Protein 2DT6 (pdb70)

CATH classification: 1.10.10.790

Structure (mmCIF, N/CA/C/O backbone):
data_2DT6
#
_entry.id   2DT6
#
_cell.length_a   1.000
_cell.length_b   1.000
_cell.length_c   1.000
_cell.angle_alpha   90.00
_cell.angle_beta   90.00
_cell.angle_gamma   90.00
#
_symmetry.space_group_name_H-M   'P 1'
#
loop_
_atom_site.group_PDB
_atom_site.id
_atom_site.type_symbol
_atom_site.label_atom_id
_atom_site.label_alt_id
_atom_site.label_comp_id
_atom_site.label_asym_id
_atom_site.label_entity_id
_atom_site.label_seq_id
_atom_site.pdbx_PDB_ins_code
_atom_site.Cartn_x
_atom_site.Cartn_y
_atom_site.Cartn_z
_atom_site.occupancy
_atom_site.B_iso_or_equiv
_atom_site.auth_seq_id
_atom_site.auth_comp_id
_atom_site.auth_asym_id
_atom_site.auth_atom_id
_atom_site.pdbx_PDB_model_num
ATOM 1 N N . GLY A 1 1 ? -3.106 13.477 -5.386 1.00 0.00 47 GLY A N 1
ATOM 2 C CA . GLY A 1 1 ? -1.896 13.199 -4.610 1.00 0.00 47 GLY A CA 1
ATOM 3 C C . GLY A 1 1 ? -1.368 11.830 -4.959 1.00 0.00 47 GLY 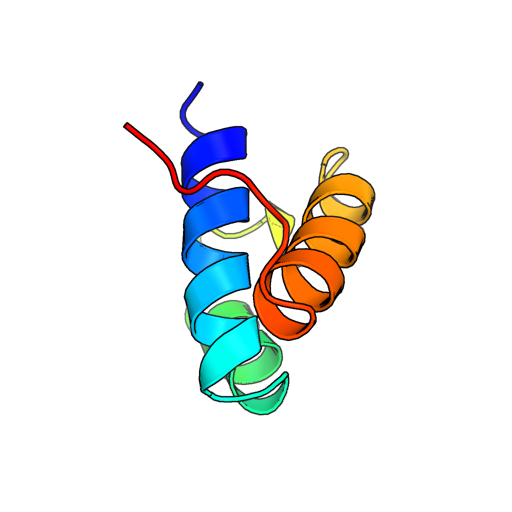A C 1
ATOM 4 O O . GLY A 1 1 ? -2.066 10.827 -4.817 1.00 0.00 47 GLY A O 1
ATOM 8 N N . GLU A 1 2 ? -0.111 11.777 -5.386 1.00 0.00 48 GLU A N 1
ATOM 9 C CA . GLU A 1 2 ? 0.560 10.559 -5.797 1.00 0.00 48 GLU A CA 1
ATOM 10 C C . GLU A 1 2 ? 0.706 9.576 -4.660 1.00 0.00 48 GLU A C 1
ATOM 11 O O . GLU A 1 2 ? 0.306 8.428 -4.804 1.00 0.00 48 GLU A O 1
ATOM 23 N N . VAL A 1 3 ? 1.252 10.026 -3.537 1.00 0.00 49 VAL A N 1
ATOM 24 C CA . VAL A 1 3 ? 1.467 9.192 -2.368 1.00 0.00 49 VAL A CA 1
ATOM 25 C C . VAL A 1 3 ? 0.173 8.491 -1.952 1.00 0.00 49 VAL A C 1
ATOM 26 O O . VAL A 1 3 ? 0.163 7.275 -1.801 1.00 0.00 49 VAL A O 1
ATOM 39 N N . ARG A 1 4 ? -0.942 9.210 -1.811 1.00 0.00 50 ARG A N 1
ATOM 40 C CA . ARG A 1 4 ? -2.190 8.561 -1.425 1.00 0.00 50 ARG A CA 1
ATOM 41 C C . ARG A 1 4 ? -2.659 7.612 -2.511 1.00 0.00 50 ARG A C 1
ATOM 42 O O . ARG A 1 4 ? -3.233 6.584 -2.171 1.00 0.00 50 ARG A O 1
ATOM 63 N N . ASN A 1 5 ? -2.432 7.930 -3.789 1.00 0.00 51 ASN A N 1
ATOM 64 C CA . ASN A 1 5 ? -2.888 7.047 -4.860 1.00 0.00 51 ASN A CA 1
ATOM 65 C C . ASN A 1 5 ? -2.078 5.764 -4.886 1.00 0.00 51 ASN A C 1
ATOM 66 O O . ASN A 1 5 ? -2.669 4.694 -4.990 1.00 0.00 51 ASN A O 1
ATOM 77 N N . ILE A 1 6 ? -0.747 5.835 -4.785 1.00 0.00 52 ILE A N 1
ATOM 78 C CA . ILE A 1 6 ? 0.063 4.628 -4.784 1.00 0.00 52 ILE A CA 1
ATOM 79 C C . ILE A 1 6 ? -0.261 3.814 -3.532 1.00 0.00 52 ILE A C 1
ATOM 80 O O . ILE A 1 6 ? -0.292 2.592 -3.630 1.00 0.00 52 ILE A O 1
ATOM 96 N N . VAL A 1 7 ? -0.515 4.462 -2.387 1.00 0.00 53 VAL A N 1
ATOM 97 C CA . VAL A 1 7 ? -0.850 3.802 -1.136 1.00 0.00 53 VAL A CA 1
ATOM 98 C C . VAL A 1 7 ? -2.140 3.025 -1.358 1.00 0.00 53 VAL A C 1
ATOM 99 O O . VAL A 1 7 ? -2.137 1.811 -1.218 1.00 0.00 53 VAL A O 1
ATOM 112 N N . ASP A 1 8 ? -3.209 3.722 -1.727 1.00 0.00 54 ASP A N 1
ATOM 113 C CA . ASP A 1 8 ? -4.543 3.200 -1.990 1.00 0.00 54 ASP A CA 1
ATOM 114 C C . ASP A 1 8 ? -4.491 2.021 -2.973 1.00 0.00 54 ASP A C 1
ATOM 115 O O . ASP A 1 8 ? -4.984 0.936 -2.669 1.00 0.00 54 ASP A O 1
ATOM 124 N N . LYS A 1 9 ? -3.826 2.186 -4.120 1.00 0.00 55 LYS A N 1
ATOM 125 C CA . LYS A 1 9 ? -3.703 1.156 -5.149 1.00 0.00 55 LYS A CA 1
ATOM 126 C C . LYS A 1 9 ? -2.860 -0.024 -4.690 1.00 0.00 55 LYS A C 1
ATOM 127 O O . LYS A 1 9 ? -3.266 -1.165 -4.923 1.00 0.00 55 LYS A O 1
ATOM 146 N N . THR A 1 10 ? -1.705 0.223 -4.068 1.00 0.00 56 THR A N 1
ATOM 147 C CA . THR A 1 10 ? -0.866 -0.864 -3.577 1.00 0.00 56 THR A CA 1
ATOM 148 C C . THR A 1 10 ? -1.654 -1.635 -2.513 1.00 0.00 56 THR A C 1
ATOM 149 O O . THR A 1 10 ? -1.653 -2.865 -2.517 1.00 0.00 56 THR A O 1
ATOM 160 N N . ALA A 1 11 ? -2.347 -0.917 -1.620 1.00 0.00 57 ALA A N 1
ATOM 161 C CA . ALA A 1 11 ? -3.139 -1.507 -0.560 1.00 0.00 57 ALA A CA 1
ATOM 162 C C . ALA A 1 11 ? -4.200 -2.403 -1.176 1.00 0.00 57 ALA A C 1
ATOM 163 O O . ALA A 1 11 ? -4.347 -3.513 -0.694 1.00 0.00 57 ALA A O 1
ATOM 170 N N . SER A 1 12 ? -4.870 -1.969 -2.246 1.00 0.00 58 SER A N 1
ATOM 171 C CA . SER A 1 12 ? -5.890 -2.736 -2.947 1.00 0.00 58 SER A CA 1
ATOM 172 C C . SER A 1 12 ? -5.315 -4.088 -3.387 1.00 0.00 58 SER A C 1
ATOM 173 O O . SER A 1 12 ? -5.829 -5.139 -3.019 1.00 0.00 58 SER A O 1
ATOM 181 N N . PHE A 1 13 ? -4.193 -4.096 -4.108 1.00 0.00 59 PHE A N 1
ATOM 182 C CA . PHE A 1 13 ? -3.589 -5.337 -4.587 1.00 0.00 59 PHE A CA 1
ATOM 183 C C . PHE A 1 13 ? -3.200 -6.274 -3.457 1.00 0.00 59 PHE A C 1
ATOM 184 O O . PHE A 1 13 ? -3.417 -7.484 -3.549 1.00 0.00 59 PHE A O 1
ATOM 201 N N . VAL A 1 14 ? -2.607 -5.724 -2.402 1.00 0.00 60 VAL A N 1
ATOM 202 C CA . VAL A 1 14 ? -2.187 -6.473 -1.230 1.00 0.00 60 VAL A CA 1
ATOM 203 C C . VAL A 1 14 ? -3.431 -6.918 -0.449 1.00 0.00 60 VAL A C 1
ATOM 204 O O . VAL A 1 14 ? -3.402 -7.925 0.253 1.00 0.00 60 VAL A O 1
ATOM 217 N N . ALA A 1 15 ? -4.544 -6.201 -0.552 1.00 0.00 61 ALA A N 1
ATOM 218 C CA . ALA A 1 15 ? -5.782 -6.539 0.112 1.00 0.00 61 ALA A CA 1
ATOM 219 C C . ALA A 1 15 ? -6.382 -7.743 -0.609 1.00 0.00 61 ALA A C 1
ATOM 220 O O . ALA A 1 15 ? -6.877 -8.653 0.057 1.00 0.00 61 ALA A O 1
ATOM 227 N N . ARG A 1 16 ? -6.305 -7.785 -1.947 1.00 0.00 62 ARG A N 1
ATOM 228 C CA . ARG A 1 16 ? -6.865 -8.908 -2.691 1.00 0.00 62 ARG A CA 1
ATOM 229 C C . ARG A 1 16 ? -5.973 -10.143 -2.594 1.00 0.00 62 ARG A C 1
ATOM 230 O O . ARG A 1 16 ? -6.404 -11.199 -2.134 1.00 0.00 62 ARG A O 1
ATOM 251 N N . ASN A 1 17 ? -4.707 -10.002 -2.986 1.00 0.00 63 ASN A N 1
ATOM 252 C CA . ASN A 1 17 ? -3.734 -11.094 -2.999 1.00 0.00 63 ASN A CA 1
ATOM 253 C C . ASN A 1 17 ? -3.193 -11.473 -1.622 1.00 0.00 63 ASN A C 1
ATOM 254 O O . ASN A 1 17 ? -2.526 -12.498 -1.507 1.00 0.00 63 ASN A O 1
ATOM 265 N N . GLY A 1 18 ? -3.473 -10.697 -0.578 1.00 0.00 64 GLY A N 1
ATOM 266 C CA . GLY A 1 18 ? -3.025 -10.959 0.783 1.00 0.00 64 GLY A CA 1
ATOM 267 C C . GLY A 1 18 ? -1.757 -10.187 1.144 1.00 0.00 64 GLY A C 1
ATOM 268 O O . GLY A 1 18 ? -1.048 -9.674 0.271 1.00 0.00 64 GLY A O 1
ATOM 272 N N . PRO A 1 19 ? -1.413 -10.112 2.443 1.00 0.00 65 PRO A N 1
ATOM 273 C CA . PRO A 1 19 ? -0.233 -9.393 2.913 1.00 0.00 65 PRO A CA 1
ATOM 274 C C . PRO A 1 19 ? 1.076 -10.020 2.443 1.00 0.00 65 PRO A C 1
ATOM 275 O O . PRO A 1 19 ? 2.143 -9.447 2.667 1.00 0.00 65 PRO A O 1
ATOM 286 N N . GLU A 1 20 ? 1.031 -11.195 1.821 1.00 0.00 66 GLU A N 1
ATOM 287 C CA . GLU A 1 20 ? 2.215 -11.852 1.290 1.00 0.00 66 GLU A CA 1
ATOM 288 C C . GLU A 1 20 ? 2.828 -10.935 0.211 1.00 0.00 66 GLU A C 1
ATOM 289 O O . GLU A 1 20 ? 4.041 -10.936 -0.017 1.00 0.00 66 GLU A O 1
ATOM 301 N N . PHE A 1 21 ? 1.983 -10.123 -0.439 1.00 0.00 67 PHE A N 1
ATOM 302 C CA . PHE A 1 21 ? 2.403 -9.185 -1.459 1.00 0.00 67 PHE A CA 1
ATOM 303 C C . PHE A 1 21 ? 3.029 -7.955 -0.861 1.00 0.00 67 PHE A C 1
ATOM 304 O O . PHE A 1 21 ? 3.840 -7.320 -1.523 1.00 0.00 67 PHE A O 1
ATOM 321 N N . GLU A 1 22 ? 2.653 -7.599 0.362 1.00 0.00 68 GLU A N 1
ATOM 322 C CA . GLU A 1 22 ? 3.222 -6.433 0.996 1.00 0.00 68 GLU A CA 1
ATOM 323 C C . GLU A 1 22 ? 4.715 -6.647 1.157 1.00 0.00 68 GLU A C 1
ATOM 324 O O . GLU A 1 22 ? 5.500 -5.740 0.913 1.00 0.00 68 GLU A O 1
ATOM 336 N N . ALA A 1 23 ? 5.082 -7.866 1.552 1.00 0.00 69 ALA A N 1
ATOM 337 C CA . ALA A 1 23 ? 6.450 -8.261 1.767 1.00 0.00 69 ALA A CA 1
ATOM 338 C C . ALA A 1 23 ? 7.195 -8.250 0.442 1.00 0.00 69 ALA A C 1
ATOM 339 O O . ALA A 1 23 ? 8.265 -7.655 0.360 1.00 0.00 69 ALA A O 1
ATOM 346 N N . ARG A 1 24 ? 6.621 -8.880 -0.591 1.00 0.00 70 ARG A N 1
ATOM 347 C CA . ARG A 1 24 ? 7.211 -8.942 -1.920 1.00 0.00 70 ARG A CA 1
ATOM 348 C C . ARG A 1 24 ? 7.491 -7.541 -2.425 1.00 0.00 70 ARG A C 1
ATOM 349 O O . ARG A 1 24 ? 8.638 -7.205 -2.678 1.00 0.00 70 ARG A O 1
ATOM 370 N N . ILE A 1 25 ? 6.447 -6.729 -2.568 1.00 0.00 71 ILE A N 1
ATOM 371 C CA . ILE A 1 25 ? 6.517 -5.362 -3.056 1.00 0.00 71 ILE A CA 1
ATOM 372 C C . ILE A 1 25 ? 7.532 -4.567 -2.225 1.00 0.00 71 ILE A C 1
ATOM 373 O O . ILE A 1 25 ? 8.388 -3.898 -2.805 1.00 0.00 71 ILE A O 1
ATOM 389 N N . ARG A 1 26 ? 7.480 -4.651 -0.890 1.00 0.00 72 ARG A N 1
ATOM 390 C CA . ARG A 1 26 ? 8.406 -3.928 -0.023 1.00 0.00 72 ARG A CA 1
ATOM 391 C C . ARG A 1 26 ? 9.844 -4.326 -0.312 1.00 0.00 72 ARG A C 1
ATOM 392 O O . ARG A 1 26 ? 10.672 -3.440 -0.472 1.00 0.00 72 ARG A O 1
ATOM 413 N N . GLN A 1 27 ? 10.156 -5.617 -0.393 1.00 0.00 73 GLN A N 1
ATOM 414 C CA . GLN A 1 27 ? 11.510 -6.089 -0.654 1.00 0.00 73 GLN A CA 1
ATOM 415 C C . GLN A 1 27 ? 11.928 -5.931 -2.123 1.00 0.00 73 GLN A C 1
ATOM 416 O O . GLN A 1 27 ? 13.124 -5.907 -2.417 1.00 0.00 73 GLN A O 1
ATOM 430 N N . ASN A 1 28 ? 10.977 -5.838 -3.053 1.00 0.00 74 ASN A N 1
ATOM 431 C CA . ASN A 1 28 ? 11.213 -5.677 -4.489 1.00 0.00 74 ASN A CA 1
ATOM 432 C C . ASN A 1 28 ? 11.553 -4.236 -4.829 1.00 0.00 74 ASN A C 1
ATOM 433 O O . ASN A 1 28 ? 12.205 -3.990 -5.838 1.00 0.00 74 ASN A O 1
ATOM 444 N N . GLU A 1 29 ? 11.153 -3.282 -3.997 1.00 0.00 75 GLU A N 1
ATOM 445 C CA . GLU A 1 29 ? 11.377 -1.862 -4.222 1.00 0.00 75 GLU A CA 1
ATOM 446 C C . GLU A 1 29 ? 11.945 -1.193 -2.963 1.00 0.00 75 GLU A C 1
ATOM 447 O O . GLU A 1 29 ? 11.823 0.018 -2.808 1.00 0.00 75 GLU A O 1
ATOM 459 N N . ILE A 1 30 ? 12.586 -1.955 -2.070 1.00 0.00 76 ILE A N 1
ATOM 460 C CA . ILE A 1 30 ? 13.142 -1.457 -0.813 1.00 0.00 76 ILE A CA 1
ATOM 461 C C . ILE A 1 30 ? 14.029 -0.220 -0.982 1.00 0.00 76 ILE A C 1
ATOM 462 O O . ILE A 1 30 ? 13.947 0.706 -0.175 1.00 0.00 76 ILE A O 1
ATOM 478 N N . ASN A 1 31 ? 14.860 -0.167 -2.026 1.00 0.00 77 ASN A N 1
ATOM 479 C CA . ASN A 1 31 ? 15.742 0.976 -2.257 1.00 0.00 77 ASN A CA 1
ATOM 480 C C . ASN A 1 31 ? 15.028 2.127 -2.955 1.00 0.00 77 ASN A C 1
ATOM 481 O O . ASN A 1 31 ? 15.524 3.253 -2.923 1.00 0.00 77 ASN A O 1
ATOM 492 N N . ASN A 1 32 ? 13.942 1.825 -3.668 1.00 0.00 78 ASN A N 1
ATOM 493 C CA . ASN A 1 32 ? 13.146 2.776 -4.424 1.00 0.00 78 ASN A CA 1
ATOM 494 C C . ASN A 1 32 ? 12.244 3.580 -3.483 1.00 0.00 78 ASN A C 1
ATOM 495 O O . ASN A 1 32 ? 11.416 3.013 -2.759 1.00 0.00 78 ASN A O 1
ATOM 506 N N . PRO A 1 33 ? 12.343 4.909 -3.507 1.00 0.00 79 PRO A N 1
ATOM 507 C CA . PRO A 1 33 ? 11.545 5.767 -2.661 1.00 0.00 79 PRO A CA 1
ATOM 508 C C . PRO A 1 33 ? 10.072 5.718 -3.059 1.00 0.00 79 PRO A C 1
ATOM 509 O O . PRO A 1 33 ? 9.235 6.056 -2.232 1.00 0.00 79 PRO A O 1
ATOM 520 N N . LYS A 1 34 ? 9.707 5.261 -4.264 1.00 0.00 80 LYS A N 1
ATOM 521 C CA . LYS A 1 34 ? 8.298 5.167 -4.652 1.00 0.00 80 LYS A CA 1
ATOM 522 C C . LYS A 1 34 ? 7.533 4.215 -3.737 1.00 0.00 80 LYS A C 1
ATOM 523 O O . LYS A 1 34 ? 6.317 4.334 -3.667 1.00 0.00 80 LYS A O 1
ATOM 542 N N . PHE A 1 35 ? 8.218 3.306 -3.038 1.00 0.00 81 PHE A N 1
ATOM 543 C CA . PHE A 1 35 ? 7.623 2.323 -2.144 1.00 0.00 81 PHE A CA 1
ATOM 544 C C . PHE A 1 35 ? 8.083 2.480 -0.699 1.00 0.00 81 PHE A C 1
ATOM 545 O O . PHE A 1 35 ? 7.832 1.600 0.128 1.00 0.00 81 PHE A O 1
ATOM 562 N N . ASN A 1 36 ? 8.759 3.585 -0.371 1.00 0.00 82 ASN A N 1
ATOM 563 C CA . ASN A 1 36 ? 9.227 3.837 0.990 1.00 0.00 82 ASN A CA 1
ATOM 564 C C . ASN A 1 36 ? 8.069 3.787 1.986 1.00 0.00 82 ASN A C 1
ATOM 565 O O . ASN A 1 36 ? 8.264 3.323 3.108 1.00 0.00 82 ASN A O 1
ATOM 576 N N . PHE A 1 37 ? 6.864 4.139 1.530 1.00 0.00 83 PHE A N 1
ATOM 577 C CA . PHE A 1 37 ? 5.621 4.164 2.275 1.00 0.00 83 PHE A CA 1
ATOM 578 C C . PHE A 1 37 ? 5.339 2.814 2.948 1.00 0.00 83 PHE A C 1
ATOM 579 O O . PHE A 1 37 ? 4.783 2.767 4.048 1.00 0.00 83 PHE A O 1
ATOM 596 N N . LEU A 1 38 ? 5.735 1.688 2.332 1.00 0.00 84 LEU A N 1
ATOM 597 C CA . LEU A 1 38 ? 5.516 0.349 2.881 1.00 0.00 84 LEU A CA 1
ATOM 598 C C . LEU A 1 38 ? 6.286 0.099 4.173 1.00 0.00 84 LEU A C 1
ATOM 599 O O . LEU A 1 38 ? 5.949 -0.832 4.907 1.00 0.00 84 LEU A O 1
ATOM 615 N N . ASN A 1 39 ? 7.337 0.867 4.440 1.00 0.00 85 ASN A N 1
ATOM 616 C CA . ASN A 1 39 ? 8.144 0.747 5.650 1.00 0.00 85 ASN A CA 1
ATOM 617 C C . ASN A 1 39 ? 7.574 1.707 6.696 1.00 0.00 85 ASN A C 1
ATOM 618 O O . ASN A 1 39 ? 7.024 2.744 6.333 1.00 0.00 85 ASN A O 1
ATOM 629 N N . PRO A 1 40 ? 7.726 1.419 7.998 1.00 0.00 86 PRO A N 1
ATOM 630 C CA . PRO A 1 40 ? 7.213 2.269 9.076 1.00 0.00 86 PRO A CA 1
ATOM 631 C C . PRO A 1 40 ? 7.919 3.626 9.160 1.00 0.00 86 PRO A C 1
ATOM 632 O O . PRO A 1 40 ? 7.489 4.512 9.895 1.00 0.00 86 PRO A O 1
ATOM 643 N N . ASN A 1 41 ? 9.006 3.782 8.411 1.00 0.00 87 ASN A N 1
ATOM 644 C CA . ASN A 1 41 ? 9.827 4.977 8.348 1.00 0.00 87 ASN A CA 1
ATOM 645 C C . ASN A 1 41 ? 9.097 6.139 7.664 1.00 0.00 87 ASN A C 1
ATOM 646 O O . ASN A 1 41 ? 9.540 7.284 7.788 1.00 0.00 87 ASN A O 1
ATOM 657 N N . ASP A 1 42 ? 8.021 5.871 6.919 1.00 0.00 88 ASP A N 1
ATOM 658 C CA . ASP A 1 42 ? 7.260 6.898 6.210 1.00 0.00 88 ASP A CA 1
ATOM 659 C C . ASP A 1 42 ? 6.061 7.368 7.041 1.00 0.00 88 ASP A C 1
ATOM 660 O O . ASP A 1 42 ? 5.483 6.589 7.798 1.00 0.00 88 ASP A O 1
ATOM 669 N N . PRO A 1 43 ? 5.631 8.629 6.870 1.00 0.00 89 PRO A N 1
ATOM 670 C CA . PRO A 1 43 ? 4.530 9.224 7.614 1.00 0.00 89 PRO A CA 1
ATOM 671 C C . PRO A 1 43 ? 3.162 8.652 7.259 1.00 0.00 89 PRO A C 1
ATOM 672 O O . PRO A 1 43 ? 2.275 8.584 8.117 1.00 0.00 89 PRO A O 1
ATOM 683 N N . TYR A 1 44 ? 2.956 8.257 6.003 1.00 0.00 90 TYR A N 1
ATOM 684 C CA . TYR A 1 44 ? 1.688 7.699 5.551 1.00 0.00 90 TYR A CA 1
ATOM 685 C C . TYR A 1 44 ? 1.618 6.199 5.789 1.00 0.00 90 TYR A C 1
ATOM 686 O O . TYR A 1 44 ? 0.620 5.577 5.422 1.00 0.00 90 TYR A O 1
ATOM 704 N N . HIS A 1 45 ? 2.645 5.596 6.388 1.00 0.00 91 HIS A N 1
ATOM 705 C CA . HIS A 1 45 ? 2.643 4.168 6.660 1.00 0.00 91 HIS A CA 1
ATOM 706 C C . HIS A 1 45 ? 1.345 3.779 7.376 1.00 0.00 91 HIS A C 1
ATOM 707 O O . HIS A 1 45 ? 0.647 2.869 6.933 1.00 0.00 91 HIS A O 1
ATOM 721 N N . ALA A 1 46 ? 0.964 4.527 8.415 1.00 0.00 92 ALA A N 1
ATOM 722 C CA . ALA A 1 46 ? -0.259 4.269 9.163 1.00 0.00 92 ALA A CA 1
ATOM 723 C C . ALA A 1 46 ? -1.518 4.376 8.289 1.00 0.00 92 ALA A C 1
ATOM 724 O O . ALA A 1 46 ? -2.491 3.665 8.526 1.00 0.00 92 ALA A O 1
ATOM 731 N N . TYR A 1 47 ? -1.541 5.279 7.306 1.00 0.00 93 TYR A N 1
ATOM 732 C CA . TYR A 1 47 ? -2.684 5.458 6.416 1.00 0.00 93 TYR A CA 1
ATOM 733 C C . TYR A 1 47 ? -2.905 4.201 5.574 1.00 0.00 93 TYR A C 1
ATOM 734 O O . TYR A 1 47 ? -4.033 3.710 5.468 1.00 0.00 93 TYR A O 1
ATOM 752 N N . TYR A 1 48 ? -1.826 3.675 4.998 1.00 0.00 94 TYR A N 1
ATOM 753 C CA . TYR A 1 48 ? -1.863 2.485 4.158 1.00 0.00 94 TYR A CA 1
ATOM 754 C C . TYR A 1 48 ? -2.398 1.280 4.927 1.00 0.00 94 TYR A C 1
ATOM 755 O O . TYR A 1 48 ? -3.176 0.501 4.378 1.00 0.00 94 TYR A O 1
ATOM 773 N N . ARG A 1 49 ? -2.004 1.137 6.199 1.00 0.00 95 ARG A N 1
ATOM 774 C CA . ARG A 1 49 ? -2.427 0.017 7.049 1.00 0.00 95 ARG A CA 1
ATOM 775 C C . ARG A 1 49 ? -3.943 -0.104 7.031 1.00 0.00 95 ARG A C 1
ATOM 776 O O . ARG A 1 49 ? -4.478 -1.206 6.901 1.00 0.00 95 ARG A O 1
ATOM 797 N N . HIS A 1 50 ? -4.627 1.027 7.176 1.00 0.00 96 HIS A N 1
ATOM 798 C CA . HIS A 1 50 ? -6.074 1.097 7.158 1.00 0.00 96 HIS A CA 1
ATOM 799 C C . HIS A 1 50 ? -6.584 0.700 5.774 1.00 0.00 96 HIS A C 1
ATOM 800 O O . HIS A 1 50 ? -7.456 -0.155 5.686 1.00 0.00 96 HIS A O 1
ATOM 814 N N . LYS A 1 51 ? -6.036 1.283 4.696 1.00 0.00 97 LYS A N 1
ATOM 815 C CA . LYS A 1 51 ? -6.476 0.990 3.331 1.00 0.00 97 LYS A CA 1
ATOM 816 C C . LYS A 1 51 ? -6.543 -0.502 3.052 1.00 0.00 97 LYS A C 1
ATOM 817 O O . LYS A 1 51 ? -7.542 -0.939 2.499 1.00 0.00 97 LYS A O 1
ATOM 836 N N . VAL A 1 52 ? -5.530 -1.275 3.437 1.00 0.00 98 VAL A N 1
ATOM 837 C CA . VAL A 1 52 ? -5.509 -2.718 3.207 1.00 0.00 98 VAL A CA 1
ATOM 838 C C . VAL A 1 52 ? -6.785 -3.359 3.769 1.00 0.00 98 VAL A C 1
ATOM 839 O O . VAL A 1 52 ? -7.537 -3.996 3.034 1.00 0.00 98 VAL A O 1
ATOM 852 N N . SER A 1 53 ? -7.021 -3.184 5.069 1.00 0.00 99 SER A N 1
ATOM 853 C CA . SER A 1 53 ? -8.182 -3.715 5.763 1.00 0.00 99 SER A CA 1
ATOM 854 C C . SER A 1 53 ? -9.486 -3.219 5.134 1.00 0.00 99 SER A C 1
ATOM 855 O O . SER A 1 53 ? -10.432 -3.984 4.976 1.00 0.00 99 SER A O 1
ATOM 863 N N . GLU A 1 54 ? -9.538 -1.960 4.725 1.00 0.00 100 GLU A N 1
ATOM 864 C CA . GLU A 1 54 ? -10.702 -1.342 4.121 1.00 0.00 100 GLU A CA 1
ATOM 865 C C . GLU A 1 54 ? -11.040 -1.958 2.770 1.00 0.00 100 GLU A C 1
ATOM 866 O O . GLU A 1 54 ? -12.211 -2.255 2.523 1.00 0.00 100 GLU A O 1
ATOM 878 N N . PHE A 1 55 ? -10.045 -2.141 1.892 1.00 0.00 101 PHE A N 1
ATOM 879 C CA . PHE A 1 55 ? -10.294 -2.754 0.600 1.00 0.00 101 PHE A CA 1
ATOM 880 C C . PHE A 1 55 ? -10.749 -4.199 0.803 1.00 0.00 101 PHE A C 1
ATOM 881 O O . PHE A 1 55 ? -11.587 -4.687 0.053 1.00 0.00 101 PHE A O 1
ATOM 898 N N . LYS A 1 56 ? -10.211 -4.885 1.818 1.00 0.00 102 LYS A N 1
ATOM 899 C CA . LYS A 1 56 ? -10.585 -6.270 2.117 1.00 0.00 102 LYS A CA 1
ATOM 900 C C . LYS A 1 56 ? -12.051 -6.326 2.529 1.00 0.00 102 LYS A C 1
ATOM 901 O O . LYS A 1 56 ? -12.785 -7.225 2.104 1.00 0.00 102 LYS A O 1
ATOM 920 N N . GLU A 1 57 ? -12.489 -5.362 3.342 1.00 0.00 103 GLU A N 1
ATOM 921 C CA . GLU A 1 57 ? -13.873 -5.273 3.793 1.00 0.00 103 GLU A CA 1
ATOM 922 C C . GLU A 1 57 ? -14.777 -4.899 2.617 1.00 0.00 103 GLU A C 1
ATOM 923 O O . GLU A 1 57 ? -15.985 -5.126 2.680 1.00 0.00 103 GLU A O 1
ATOM 935 N N . GLY A 1 58 ? -14.203 -4.335 1.553 1.00 0.00 104 GLY A N 1
ATOM 936 C CA . GLY A 1 58 ? -14.884 -3.916 0.342 1.00 0.00 104 GLY A CA 1
ATOM 937 C C . GLY A 1 58 ? -15.779 -2.710 0.599 1.00 0.00 104 GLY A C 1
ATOM 938 O O . GLY A 1 58 ? -16.917 -2.698 0.129 1.00 0.00 104 GLY A O 1
ATOM 942 N N . LYS A 1 59 ? -15.285 -1.717 1.351 1.00 0.00 105 LYS A N 1
ATOM 943 C CA . LYS A 1 59 ? -16.051 -0.510 1.686 1.00 0.00 105 LYS A CA 1
ATOM 944 C C . LYS A 1 59 ? -15.412 0.789 1.202 1.00 0.00 105 LYS A C 1
ATOM 945 O O . LYS A 1 59 ? -16.123 1.784 1.016 1.00 0.00 105 LYS A O 1
ATOM 964 N N . ALA A 1 60 ? -14.084 0.818 1.061 1.00 0.00 106 ALA A N 1
ATOM 965 C CA . ALA A 1 60 ? -13.378 2.011 0.630 1.00 0.00 106 ALA A CA 1
ATOM 966 C C . ALA A 1 60 ? -13.785 2.454 -0.773 1.00 0.00 106 ALA A C 1
ATOM 967 O O . ALA A 1 60 ? -14.425 1.732 -1.537 1.00 0.00 106 ALA A O 1
ATOM 974 N N . GLN A 1 61 ? -13.425 3.695 -1.081 1.00 0.00 107 GLN A N 1
ATOM 975 C CA . GLN A 1 61 ? -13.684 4.336 -2.353 1.00 0.00 107 GLN A CA 1
ATOM 976 C C . GLN A 1 61 ? -12.464 4.114 -3.240 1.00 0.00 107 GLN A C 1
ATOM 977 O O . GLN A 1 61 ? -11.358 4.556 -2.907 1.00 0.00 107 GLN A O 1
ATOM 991 N N . GLU A 1 62 ? -12.640 3.398 -4.347 1.00 0.00 108 GLU A N 1
ATOM 992 C CA . GLU A 1 62 ? -11.557 3.155 -5.288 1.00 0.00 108 GLU A CA 1
ATOM 993 C C . GLU A 1 62 ? -11.072 4.516 -5.833 1.00 0.00 108 GLU A C 1
ATOM 994 O O . GLU A 1 62 ? -11.791 5.519 -5.717 1.00 0.00 108 GLU A O 1
ATOM 1006 N N . PRO A 1 63 ? -9.864 4.597 -6.405 1.00 0.00 109 PRO A N 1
ATOM 1007 C CA . PRO A 1 63 ? -9.312 5.845 -6.919 1.00 0.00 109 PRO A CA 1
ATOM 1008 C C . PRO A 1 63 ? -9.965 6.297 -8.224 1.00 0.00 109 PRO A C 1
ATOM 1009 O O . PRO A 1 63 ? -10.854 5.637 -8.769 1.00 0.00 109 PRO A O 1
ATOM 1020 N N . SER A 1 64 ? -9.549 7.473 -8.681 1.00 0.00 110 SER A N 1
ATOM 1021 C CA . SER A 1 64 ? -9.995 8.118 -9.900 1.00 0.00 110 SER A CA 1
ATOM 1022 C C . SER A 1 64 ? -8.817 8.978 -10.322 1.00 0.00 110 SER A C 1
ATOM 1023 O O . SER A 1 64 ? -7.735 8.398 -10.565 1.00 0.00 110 SER A O 1
ATOM 1031 N N . GLY A 1 1 ? -2.462 14.859 -5.162 1.00 0.00 47 GLY A N 2
ATOM 1032 C CA . GLY A 1 1 ? -1.024 14.597 -5.016 1.00 0.00 47 GLY A CA 2
ATOM 1033 C C . GLY A 1 1 ? -0.653 13.282 -5.669 1.00 0.00 47 GLY A C 2
ATOM 1034 O O . GLY A 1 1 ? -1.135 12.994 -6.761 1.00 0.00 47 GLY A O 2
ATOM 1038 N N . GLU A 1 2 ? 0.196 12.476 -5.022 1.00 0.00 48 GLU A N 2
ATOM 1039 C CA . GLU A 1 2 ? 0.635 11.186 -5.561 1.00 0.00 48 GLU A CA 2
ATOM 1040 C C . GLU A 1 2 ? 0.814 10.140 -4.482 1.00 0.00 48 GLU A C 2
ATOM 1041 O O . GLU A 1 2 ? 0.250 9.065 -4.596 1.00 0.00 48 GLU A O 2
ATOM 1053 N N . VAL A 1 3 ? 1.562 10.450 -3.427 1.00 0.00 49 VAL A N 2
ATOM 1054 C CA . VAL A 1 3 ? 1.814 9.510 -2.339 1.00 0.00 49 VAL A CA 2
ATOM 1055 C C . VAL A 1 3 ? 0.514 8.841 -1.874 1.00 0.00 49 VAL A C 2
ATOM 1056 O O . VAL A 1 3 ? 0.456 7.620 -1.821 1.00 0.00 49 VAL A O 2
ATOM 1069 N N . ARG A 1 4 ? -0.563 9.590 -1.603 1.00 0.00 50 ARG A N 2
ATOM 1070 C CA . ARG A 1 4 ? -1.818 8.947 -1.184 1.00 0.00 50 ARG A CA 2
ATOM 1071 C C . ARG A 1 4 ? -2.380 8.047 -2.285 1.00 0.00 50 ARG A C 2
ATOM 1072 O O . ARG A 1 4 ? -2.968 7.019 -1.966 1.00 0.00 50 ARG A O 2
ATOM 1093 N N . ASN A 1 5 ? -2.232 8.456 -3.545 1.00 0.00 51 ASN A N 2
ATOM 1094 C CA . ASN A 1 5 ? -2.719 7.749 -4.716 1.00 0.00 51 ASN A CA 2
ATOM 1095 C C . ASN A 1 5 ? -2.068 6.383 -4.821 1.00 0.00 51 ASN A C 2
ATOM 1096 O O . ASN A 1 5 ? -2.781 5.380 -4.842 1.00 0.00 51 ASN A O 2
ATOM 1107 N N . ILE A 1 6 ? -0.732 6.337 -4.874 1.00 0.00 52 ILE A N 2
ATOM 1108 C CA . ILE A 1 6 ? 0.014 5.089 -4.979 1.00 0.00 52 ILE A CA 2
ATOM 1109 C C . ILE A 1 6 ? -0.242 4.209 -3.760 1.00 0.00 52 ILE A C 2
ATOM 1110 O O . ILE A 1 6 ? -0.326 2.993 -3.907 1.00 0.00 52 ILE A O 2
ATOM 1126 N N . VAL A 1 7 ? -0.372 4.818 -2.578 1.00 0.00 53 VAL A N 2
ATOM 1127 C CA . VAL A 1 7 ? -0.619 4.149 -1.319 1.00 0.00 53 VAL A CA 2
ATOM 1128 C C . VAL A 1 7 ? -1.932 3.390 -1.471 1.00 0.00 53 VAL A C 2
ATOM 1129 O O . VAL A 1 7 ? -1.941 2.159 -1.417 1.00 0.00 53 VAL A O 2
ATOM 1142 N N . ASP A 1 8 ? -3.032 4.109 -1.686 1.00 0.00 54 ASP A N 2
ATOM 1143 C CA . ASP A 1 8 ? -4.385 3.580 -1.847 1.00 0.00 54 ASP A CA 2
ATOM 1144 C C . ASP A 1 8 ? -4.431 2.473 -2.901 1.00 0.00 54 ASP A C 2
ATOM 1145 O O . ASP A 1 8 ? -4.901 1.367 -2.629 1.00 0.00 54 ASP A O 2
ATOM 1154 N N . LYS A 1 9 ? -3.864 2.732 -4.079 1.00 0.00 55 LYS A N 2
ATOM 1155 C CA . LYS A 1 9 ? -3.840 1.784 -5.180 1.00 0.00 55 LYS A CA 2
ATOM 1156 C C . LYS A 1 9 ? -3.055 0.538 -4.816 1.00 0.00 55 LYS A C 2
ATOM 1157 O O . LYS A 1 9 ? -3.539 -0.567 -5.072 1.00 0.00 55 LYS A O 2
ATOM 1176 N N . THR A 1 10 ? -1.867 0.684 -4.234 1.00 0.00 56 THR A N 2
ATOM 1177 C CA . THR A 1 10 ? -1.084 -0.474 -3.837 1.00 0.00 56 THR A CA 2
ATOM 1178 C C . THR A 1 10 ? -1.836 -1.277 -2.771 1.00 0.00 56 THR A C 2
ATOM 1179 O O . THR A 1 10 ? -1.811 -2.509 -2.832 1.00 0.00 56 THR A O 2
ATOM 1190 N N . ALA A 1 11 ? -2.516 -0.612 -1.822 1.00 0.00 57 ALA A N 2
ATOM 1191 C CA . ALA A 1 11 ? -3.254 -1.322 -0.783 1.00 0.00 57 ALA A CA 2
ATOM 1192 C C . ALA A 1 11 ? -4.296 -2.202 -1.467 1.00 0.00 57 ALA A C 2
ATOM 1193 O O . ALA A 1 11 ? -4.292 -3.389 -1.195 1.00 0.00 57 ALA A O 2
ATOM 1200 N N . SER A 1 12 ? -5.109 -1.691 -2.394 1.00 0.00 58 SER A N 2
ATOM 1201 C CA . SER A 1 12 ? -6.129 -2.476 -3.097 1.00 0.00 58 SER A CA 2
ATOM 1202 C C . SER A 1 12 ? -5.626 -3.882 -3.484 1.00 0.00 58 SER A C 2
ATOM 1203 O O . SER A 1 12 ? -6.207 -4.895 -3.102 1.00 0.00 58 SER A O 2
ATOM 1211 N N . PHE A 1 13 ? -4.491 -3.973 -4.177 1.00 0.00 59 PHE A N 2
ATOM 1212 C CA . PHE A 1 13 ? -3.933 -5.253 -4.602 1.00 0.00 59 PHE A CA 2
ATOM 1213 C C . PHE A 1 13 ? -3.474 -6.124 -3.431 1.00 0.00 59 PHE A C 2
ATOM 1214 O O . PHE A 1 13 ? -3.720 -7.333 -3.430 1.00 0.00 59 PHE A O 2
ATOM 1231 N N . VAL A 1 14 ? -2.758 -5.534 -2.472 1.00 0.00 60 VAL A N 2
ATOM 1232 C CA . VAL A 1 14 ? -2.258 -6.224 -1.284 1.00 0.00 60 VAL A CA 2
ATOM 1233 C C . VAL A 1 14 ? -3.431 -6.738 -0.437 1.00 0.00 60 VAL A C 2
ATOM 1234 O O . VAL A 1 14 ? -3.338 -7.792 0.182 1.00 0.00 60 VAL A O 2
ATOM 1247 N N . ALA A 1 15 ? -4.552 -6.030 -0.452 1.00 0.00 61 ALA A N 2
ATOM 1248 C CA . ALA A 1 15 ? -5.751 -6.362 0.271 1.00 0.00 61 ALA A CA 2
ATOM 1249 C C . ALA A 1 15 ? -6.390 -7.558 -0.423 1.00 0.00 61 ALA A C 2
ATOM 1250 O O . ALA A 1 15 ? -6.762 -8.519 0.247 1.00 0.00 61 ALA A O 2
ATOM 1257 N N . ARG A 1 16 ? -6.484 -7.519 -1.759 1.00 0.00 62 ARG A N 2
ATOM 1258 C CA . ARG A 1 16 ? -7.099 -8.616 -2.490 1.00 0.00 62 ARG A CA 2
ATOM 1259 C C . ARG A 1 16 ? -6.325 -9.919 -2.366 1.00 0.00 62 ARG A C 2
ATOM 1260 O O . ARG A 1 16 ? -6.884 -10.928 -1.944 1.00 0.00 62 ARG A O 2
ATOM 1281 N N . ASN A 1 17 ? -5.048 -9.895 -2.739 1.00 0.00 63 ASN A N 2
ATOM 1282 C CA . ASN A 1 17 ? -4.189 -11.078 -2.723 1.00 0.00 63 ASN A CA 2
ATOM 1283 C C . ASN A 1 17 ? -3.839 -11.539 -1.309 1.00 0.00 63 ASN A C 2
ATOM 1284 O O . ASN A 1 17 ? -3.890 -12.735 -1.025 1.00 0.00 63 ASN A O 2
ATOM 1295 N N . GLY A 1 18 ? -3.484 -10.608 -0.423 1.00 0.00 64 GLY A N 2
ATOM 1296 C CA . GLY A 1 18 ? -3.112 -10.875 0.957 1.00 0.00 64 GLY A CA 2
ATOM 1297 C C . GLY A 1 18 ? -1.806 -10.159 1.327 1.00 0.00 64 GLY A C 2
ATOM 1298 O O . GLY A 1 18 ? -1.067 -9.693 0.450 1.00 0.00 64 GLY A O 2
ATOM 1302 N N . PRO A 1 19 ? -1.460 -10.115 2.628 1.00 0.00 65 PRO A N 2
ATOM 1303 C CA . PRO A 1 19 ? -0.259 -9.454 3.135 1.00 0.00 65 PRO A CA 2
ATOM 1304 C C . PRO A 1 19 ? 1.045 -10.072 2.634 1.00 0.00 65 PRO A C 2
ATOM 1305 O O . PRO A 1 19 ? 2.107 -9.476 2.832 1.00 0.00 65 PRO A O 2
ATOM 1316 N N . GLU A 1 20 ? 0.996 -11.241 1.988 1.00 0.00 66 GLU A N 2
ATOM 1317 C CA . GLU A 1 20 ? 2.185 -11.885 1.451 1.00 0.00 66 GLU A CA 2
ATOM 1318 C C . GLU A 1 20 ? 2.863 -10.964 0.425 1.00 0.00 66 GLU A C 2
ATOM 1319 O O . GLU A 1 20 ? 4.093 -10.958 0.318 1.00 0.00 66 GLU A O 2
ATOM 1331 N N . PHE A 1 21 ? 2.063 -10.180 -0.310 1.00 0.00 67 PHE A N 2
ATOM 1332 C CA . PHE A 1 21 ? 2.540 -9.242 -1.316 1.00 0.00 67 PHE A CA 2
ATOM 1333 C C . PHE A 1 21 ? 3.171 -8.021 -0.688 1.00 0.00 67 PHE A C 2
ATOM 1334 O O . PHE A 1 21 ? 4.082 -7.445 -1.273 1.00 0.00 67 PHE A O 2
ATOM 1351 N N . GLU A 1 22 ? 2.677 -7.612 0.476 1.00 0.00 68 GLU A N 2
ATOM 1352 C CA . GLU A 1 22 ? 3.183 -6.448 1.169 1.00 0.00 68 GLU A CA 2
ATOM 1353 C C . GLU A 1 22 ? 4.674 -6.611 1.435 1.00 0.00 68 GLU A C 2
ATOM 1354 O O . GLU A 1 22 ? 5.440 -5.677 1.230 1.00 0.00 68 GLU A O 2
ATOM 1366 N N . ALA A 1 23 ? 5.079 -7.809 1.859 1.00 0.00 69 ALA A N 2
ATOM 1367 C CA . ALA A 1 23 ? 6.461 -8.120 2.166 1.00 0.00 69 ALA A CA 2
ATOM 1368 C C . ALA A 1 23 ? 7.308 -8.256 0.900 1.00 0.00 69 ALA A C 2
ATOM 1369 O O . ALA A 1 23 ? 8.441 -7.774 0.876 1.00 0.00 69 ALA A O 2
ATOM 1376 N N . ARG A 1 24 ? 6.780 -8.927 -0.133 1.00 0.00 70 ARG A N 2
ATOM 1377 C CA . ARG A 1 24 ? 7.474 -9.130 -1.402 1.00 0.00 70 ARG A CA 2
ATOM 1378 C C . ARG A 1 24 ? 7.779 -7.789 -2.041 1.00 0.00 70 ARG A C 2
ATOM 1379 O O . ARG A 1 24 ? 8.942 -7.478 -2.281 1.00 0.00 70 ARG A O 2
ATOM 1400 N N . ILE A 1 25 ? 6.734 -7.008 -2.317 1.00 0.00 71 ILE A N 2
ATOM 1401 C CA . ILE A 1 25 ? 6.844 -5.700 -2.946 1.00 0.00 71 ILE A CA 2
ATOM 1402 C C . ILE A 1 25 ? 7.801 -4.832 -2.125 1.00 0.00 71 ILE A C 2
ATOM 1403 O O . ILE A 1 25 ? 8.692 -4.207 -2.705 1.00 0.00 71 ILE A O 2
ATOM 1419 N N . ARG A 1 26 ? 7.660 -4.819 -0.793 1.00 0.00 72 ARG A N 2
ATOM 1420 C CA . ARG A 1 26 ? 8.525 -4.021 0.066 1.00 0.00 72 ARG A CA 2
ATOM 1421 C C . ARG A 1 26 ? 9.990 -4.376 -0.141 1.00 0.00 72 ARG A C 2
ATOM 1422 O O . ARG A 1 26 ? 10.799 -3.462 -0.227 1.00 0.00 72 ARG A O 2
ATOM 1443 N N . GLN A 1 27 ? 10.338 -5.663 -0.213 1.00 0.00 73 GLN A N 2
ATOM 1444 C CA . GLN A 1 27 ? 11.718 -6.085 -0.415 1.00 0.00 73 GLN A CA 2
ATOM 1445 C C . GLN A 1 27 ? 12.199 -5.722 -1.820 1.00 0.00 73 GLN A C 2
ATOM 1446 O O . GLN A 1 27 ? 13.295 -5.187 -1.987 1.00 0.00 73 GLN A O 2
ATOM 1460 N N . ASN A 1 28 ? 11.375 -6.005 -2.829 1.00 0.00 74 ASN A N 2
ATOM 1461 C CA . ASN A 1 28 ? 11.677 -5.758 -4.236 1.00 0.00 74 ASN A CA 2
ATOM 1462 C C . ASN A 1 28 ? 12.002 -4.298 -4.504 1.00 0.00 74 ASN A C 2
ATOM 1463 O O . ASN A 1 28 ? 12.880 -4.008 -5.321 1.00 0.00 74 ASN A O 2
ATOM 1474 N N . GLU A 1 29 ? 11.366 -3.374 -3.787 1.00 0.00 75 GLU A N 2
ATOM 1475 C CA . GLU A 1 29 ? 11.554 -1.939 -3.950 1.00 0.00 75 GLU A CA 2
ATOM 1476 C C . GLU A 1 29 ? 12.009 -1.263 -2.650 1.00 0.00 75 GLU A C 2
ATOM 1477 O O . GLU A 1 29 ? 11.688 -0.104 -2.389 1.00 0.00 75 GLU A O 2
ATOM 1489 N N . ILE A 1 30 ? 12.803 -1.961 -1.829 1.00 0.00 76 ILE A N 2
ATOM 1490 C CA . ILE A 1 30 ? 13.328 -1.418 -0.570 1.00 0.00 76 ILE A CA 2
ATOM 1491 C C . ILE A 1 30 ? 14.336 -0.277 -0.835 1.00 0.00 76 ILE A C 2
ATOM 1492 O O . ILE A 1 30 ? 14.773 0.428 0.079 1.00 0.00 76 ILE A O 2
ATOM 1508 N N . ASN A 1 31 ? 14.730 -0.093 -2.095 1.00 0.00 77 ASN A N 2
ATOM 1509 C CA . ASN A 1 31 ? 15.669 0.905 -2.592 1.00 0.00 77 ASN A CA 2
ATOM 1510 C C . ASN A 1 31 ? 14.937 1.893 -3.501 1.00 0.00 77 ASN A C 2
ATOM 1511 O O . ASN A 1 31 ? 15.497 2.335 -4.503 1.00 0.00 77 ASN A O 2
ATOM 1522 N N . ASN A 1 32 ? 13.667 2.202 -3.215 1.00 0.00 78 ASN A N 2
ATOM 1523 C CA . ASN A 1 32 ? 12.888 3.117 -4.038 1.00 0.00 78 ASN A CA 2
ATOM 1524 C C . ASN A 1 32 ? 11.832 3.852 -3.208 1.00 0.00 78 ASN A C 2
ATOM 1525 O O . ASN A 1 32 ? 11.036 3.218 -2.506 1.00 0.00 78 ASN A O 2
ATOM 1536 N N . PRO A 1 33 ? 11.741 5.178 -3.342 1.00 0.00 79 PRO A N 2
ATOM 1537 C CA . PRO A 1 33 ? 10.785 5.996 -2.622 1.00 0.00 79 PRO A CA 2
ATOM 1538 C C . PRO A 1 33 ? 9.361 5.697 -3.097 1.00 0.00 79 PRO A C 2
ATOM 1539 O O . PRO A 1 33 ? 8.416 5.816 -2.316 1.00 0.00 79 PRO A O 2
ATOM 1550 N N . LYS A 1 34 ? 9.182 5.215 -4.334 1.00 0.00 80 LYS A N 2
ATOM 1551 C CA . LYS A 1 34 ? 7.876 4.865 -4.895 1.00 0.00 80 LYS A CA 2
ATOM 1552 C C . LYS A 1 34 ? 7.178 3.760 -4.102 1.00 0.00 80 LYS A C 2
ATOM 1553 O O . LYS A 1 34 ? 6.002 3.509 -4.352 1.00 0.00 80 LYS A O 2
ATOM 1572 N N . PHE A 1 35 ? 7.868 3.088 -3.178 1.00 0.00 81 PHE A N 2
ATOM 1573 C CA . PHE A 1 35 ? 7.338 2.008 -2.360 1.00 0.00 81 PHE A CA 2
ATOM 1574 C C . PHE A 1 35 ? 7.766 2.158 -0.896 1.00 0.00 81 PHE A C 2
ATOM 1575 O O . PHE A 1 35 ? 7.575 1.230 -0.106 1.00 0.00 81 PHE A O 2
ATOM 1592 N N . ASN A 1 36 ? 8.361 3.290 -0.503 1.00 0.00 82 ASN A N 2
ATOM 1593 C CA . ASN A 1 36 ? 8.801 3.502 0.876 1.00 0.00 82 ASN A CA 2
ATOM 1594 C C . ASN A 1 36 ? 7.639 3.508 1.872 1.00 0.00 82 ASN A C 2
ATOM 1595 O O . ASN A 1 36 ? 7.851 3.191 3.040 1.00 0.00 82 ASN A O 2
ATOM 1606 N N . PHE A 1 37 ? 6.407 3.760 1.420 1.00 0.00 83 PHE A N 2
ATOM 1607 C CA . PHE A 1 37 ? 5.230 3.801 2.283 1.00 0.00 83 PHE A CA 2
ATOM 1608 C C . PHE A 1 37 ? 4.926 2.429 2.902 1.00 0.00 83 PHE A C 2
ATOM 1609 O O . PHE A 1 37 ? 4.191 2.330 3.889 1.00 0.00 83 PHE A O 2
ATOM 1626 N N . LEU A 1 38 ? 5.469 1.352 2.321 1.00 0.00 84 LEU A N 2
ATOM 1627 C CA . LEU A 1 38 ? 5.289 -0.005 2.820 1.00 0.00 84 LEU A CA 2
ATOM 1628 C C . LEU A 1 38 ? 6.076 -0.196 4.119 1.00 0.00 84 LEU A C 2
ATOM 1629 O O . LEU A 1 38 ? 5.807 -1.138 4.873 1.00 0.00 84 LEU A O 2
ATOM 1645 N N . ASN A 1 39 ? 7.085 0.643 4.368 1.00 0.00 85 ASN A N 2
ATOM 1646 C CA . ASN A 1 39 ? 7.894 0.597 5.572 1.00 0.00 85 ASN A CA 2
ATOM 1647 C C . ASN A 1 39 ? 7.271 1.487 6.647 1.00 0.00 85 ASN A C 2
ATOM 1648 O O . ASN A 1 39 ? 6.635 2.489 6.336 1.00 0.00 85 ASN A O 2
ATOM 1659 N N . PRO A 1 40 ? 7.517 1.184 7.929 1.00 0.00 86 PRO A N 2
ATOM 1660 C CA . PRO A 1 40 ? 6.979 1.926 9.064 1.00 0.00 86 PRO A CA 2
ATOM 1661 C C . PRO A 1 40 ? 7.594 3.311 9.255 1.00 0.00 86 PRO A C 2
ATOM 1662 O O . PRO A 1 40 ? 7.037 4.143 9.973 1.00 0.00 86 PRO A O 2
ATOM 1673 N N . ASN A 1 41 ? 8.749 3.556 8.646 1.00 0.00 87 ASN A N 2
ATOM 1674 C CA . ASN A 1 41 ? 9.494 4.806 8.740 1.00 0.00 87 ASN A CA 2
ATOM 1675 C C . ASN A 1 41 ? 8.811 5.953 7.990 1.00 0.00 87 ASN A C 2
ATOM 1676 O O . ASN A 1 41 ? 9.223 7.107 8.124 1.00 0.00 87 ASN A O 2
ATOM 1687 N N . ASP A 1 42 ? 7.783 5.662 7.194 1.00 0.00 88 ASP A N 2
ATOM 1688 C CA . ASP A 1 42 ? 7.056 6.666 6.431 1.00 0.00 88 ASP A CA 2
ATOM 1689 C C . ASP A 1 42 ? 5.860 7.182 7.221 1.00 0.00 88 ASP A C 2
ATOM 1690 O O . ASP A 1 42 ? 5.211 6.411 7.936 1.00 0.00 88 ASP A O 2
ATOM 1699 N N . PRO A 1 43 ? 5.513 8.465 7.085 1.00 0.00 89 PRO A N 2
ATOM 1700 C CA . PRO A 1 43 ? 4.368 9.046 7.760 1.00 0.00 89 PRO A CA 2
ATOM 1701 C C . PRO A 1 43 ? 3.068 8.526 7.134 1.00 0.00 89 PRO A C 2
ATOM 1702 O O . PRO A 1 43 ? 2.040 8.480 7.815 1.00 0.00 89 PRO A O 2
ATOM 1713 N N . TYR A 1 44 ? 3.084 8.131 5.856 1.00 0.00 90 TYR A N 2
ATOM 1714 C CA . TYR A 1 44 ? 1.908 7.612 5.168 1.00 0.00 90 TYR A CA 2
ATOM 1715 C C . TYR A 1 44 ? 1.666 6.150 5.495 1.00 0.00 90 TYR A C 2
ATOM 1716 O O . TYR A 1 44 ? 0.610 5.640 5.126 1.00 0.00 90 TYR A O 2
ATOM 1734 N N . HIS A 1 45 ? 2.594 5.483 6.187 1.00 0.00 91 HIS A N 2
ATOM 1735 C CA . HIS A 1 45 ? 2.434 4.082 6.529 1.00 0.00 91 HIS A CA 2
ATOM 1736 C C . HIS A 1 45 ? 1.101 3.857 7.241 1.00 0.00 91 HIS A C 2
ATOM 1737 O O . HIS A 1 45 ? 0.316 3.052 6.763 1.00 0.00 91 HIS A O 2
ATOM 1751 N N . ALA A 1 46 ? 0.786 4.605 8.308 1.00 0.00 92 ALA A N 2
ATOM 1752 C CA . ALA A 1 46 ? -0.476 4.443 9.034 1.00 0.00 92 ALA A CA 2
ATOM 1753 C C . ALA A 1 46 ? -1.698 4.511 8.108 1.00 0.00 92 ALA A C 2
ATOM 1754 O O . ALA A 1 46 ? -2.641 3.744 8.297 1.00 0.00 92 ALA A O 2
ATOM 1761 N N . TYR A 1 47 ? -1.690 5.427 7.135 1.00 0.00 93 TYR A N 2
ATOM 1762 C CA . TYR A 1 47 ? -2.783 5.566 6.184 1.00 0.00 93 TYR A CA 2
ATOM 1763 C C . TYR A 1 47 ? -2.804 4.345 5.267 1.00 0.00 93 TYR A C 2
ATOM 1764 O O . TYR A 1 47 ? -3.869 3.791 5.012 1.00 0.00 93 TYR A O 2
ATOM 1782 N N . TYR A 1 48 ? -1.639 3.895 4.791 1.00 0.00 94 TYR A N 2
ATOM 1783 C CA . TYR A 1 48 ? -1.557 2.731 3.924 1.00 0.00 94 TYR A CA 2
ATOM 1784 C C . TYR A 1 48 ? -2.165 1.516 4.631 1.00 0.00 94 TYR A C 2
ATOM 1785 O O . TYR A 1 48 ? -2.888 0.729 4.016 1.00 0.00 94 TYR A O 2
ATOM 1803 N N . ARG A 1 49 ? -1.870 1.370 5.925 1.00 0.00 95 ARG A N 2
ATOM 1804 C CA . ARG A 1 49 ? -2.363 0.267 6.749 1.00 0.00 95 ARG A CA 2
ATOM 1805 C C . ARG A 1 49 ? -3.881 0.306 6.801 1.00 0.00 95 ARG A C 2
ATOM 1806 O O . ARG A 1 49 ? -4.514 -0.723 6.573 1.00 0.00 95 ARG A O 2
ATOM 1827 N N . HIS A 1 50 ? -4.456 1.479 7.068 1.00 0.00 96 HIS A N 2
ATOM 1828 C CA . HIS A 1 50 ? -5.897 1.668 7.120 1.00 0.00 96 HIS A CA 2
ATOM 1829 C C . HIS A 1 50 ? -6.515 1.174 5.826 1.00 0.00 96 HIS A C 2
ATOM 1830 O O . HIS A 1 50 ? -7.436 0.361 5.869 1.00 0.00 96 HIS A O 2
ATOM 1844 N N . LYS A 1 51 ? -5.999 1.625 4.681 1.00 0.00 97 LYS A N 2
ATOM 1845 C CA . LYS A 1 51 ? -6.527 1.227 3.392 1.00 0.00 97 LYS A CA 2
ATOM 1846 C C . LYS A 1 51 ? -6.474 -0.271 3.192 1.00 0.00 97 LYS A C 2
ATOM 1847 O O . LYS A 1 51 ? -7.420 -0.774 2.610 1.00 0.00 97 LYS A O 2
ATOM 1866 N N . VAL A 1 52 ? -5.422 -0.972 3.618 1.00 0.00 98 VAL A N 2
ATOM 1867 C CA . VAL A 1 52 ? -5.336 -2.421 3.447 1.00 0.00 98 VAL A CA 2
ATOM 1868 C C . VAL A 1 52 ? -6.594 -3.057 4.026 1.00 0.00 98 VAL A C 2
ATOM 1869 O O . VAL A 1 52 ? -7.393 -3.637 3.296 1.00 0.00 98 VAL A O 2
ATOM 1882 N N . SER A 1 53 ? -6.779 -2.911 5.334 1.00 0.00 99 SER A N 2
ATOM 1883 C CA . SER A 1 53 ? -7.908 -3.448 6.061 1.00 0.00 99 SER A CA 2
ATOM 1884 C C . SER A 1 53 ? -9.237 -3.003 5.431 1.00 0.00 99 SER A C 2
ATOM 1885 O O . SER A 1 53 ? -10.173 -3.795 5.372 1.00 0.00 99 SER A O 2
ATOM 1893 N N . GLU A 1 54 ? -9.320 -1.783 4.906 1.00 0.00 100 GLU A N 2
ATOM 1894 C CA . GLU A 1 54 ? -10.516 -1.238 4.284 1.00 0.00 100 GLU A CA 2
ATOM 1895 C C . GLU A 1 54 ? -10.828 -1.855 2.926 1.00 0.00 100 GLU A C 2
ATOM 1896 O O . GLU A 1 54 ? -11.974 -2.252 2.699 1.00 0.00 100 GLU A O 2
ATOM 1908 N N . PHE A 1 55 ? -9.849 -1.934 2.016 1.00 0.00 101 PHE A N 2
ATOM 1909 C CA . PHE A 1 55 ? -10.061 -2.536 0.717 1.00 0.00 101 PHE A CA 2
ATOM 1910 C C . PHE A 1 55 ? -10.447 -4.002 0.898 1.00 0.00 101 PHE A C 2
ATOM 1911 O O . PHE A 1 55 ? -11.211 -4.543 0.103 1.00 0.00 101 PHE A O 2
ATOM 1928 N N . LYS A 1 56 ? -9.924 -4.641 1.947 1.00 0.00 102 LYS A N 2
ATOM 1929 C CA . LYS A 1 56 ? -10.210 -6.035 2.269 1.00 0.00 102 LYS A CA 2
ATOM 1930 C C . LYS A 1 56 ? -11.671 -6.194 2.632 1.00 0.00 102 LYS A C 2
ATOM 1931 O O . LYS A 1 56 ? -12.299 -7.173 2.238 1.00 0.00 102 LYS A O 2
ATOM 1950 N N . GLU A 1 57 ? -12.216 -5.241 3.387 1.00 0.00 103 GLU A N 2
ATOM 1951 C CA . GLU A 1 57 ? -13.619 -5.288 3.770 1.00 0.00 103 GLU A CA 2
ATOM 1952 C C . GLU A 1 57 ? -14.518 -4.980 2.565 1.00 0.00 103 GLU A C 2
ATOM 1953 O O . GLU A 1 57 ? -15.734 -5.152 2.638 1.00 0.00 103 GLU A O 2
ATOM 1965 N N . GLY A 1 58 ? -13.933 -4.477 1.476 1.00 0.00 104 GLY A N 2
ATOM 1966 C CA . GLY A 1 58 ? -14.638 -4.129 0.258 1.00 0.00 104 GLY A CA 2
ATOM 1967 C C . GLY A 1 58 ? -15.515 -2.898 0.461 1.00 0.00 104 GLY A C 2
ATOM 1968 O O . GLY A 1 58 ? -16.576 -2.811 -0.156 1.00 0.00 104 GLY A O 2
ATOM 1972 N N . LYS A 1 59 ? -15.116 -1.976 1.349 1.00 0.00 105 LYS A N 2
ATOM 1973 C CA . LYS A 1 59 ? -15.875 -0.755 1.633 1.00 0.00 105 LYS A CA 2
ATOM 1974 C C . LYS A 1 59 ? -15.164 0.510 1.151 1.00 0.00 105 LYS A C 2
ATOM 1975 O O . LYS A 1 59 ? -15.823 1.543 1.013 1.00 0.00 105 LYS A O 2
ATOM 1994 N N . ALA A 1 60 ? -13.838 0.468 0.998 1.00 0.00 106 ALA A N 2
ATOM 1995 C CA . ALA A 1 60 ? -13.020 1.584 0.558 1.00 0.00 106 ALA A CA 2
ATOM 1996 C C . ALA A 1 60 ? -13.405 2.030 -0.847 1.00 0.00 106 ALA A C 2
ATOM 1997 O O . ALA A 1 60 ? -13.766 1.210 -1.693 1.00 0.00 106 ALA A O 2
ATOM 2004 N N . GLN A 1 61 ? -13.270 3.330 -1.084 1.00 0.00 107 GLN A N 2
ATOM 2005 C CA . GLN A 1 61 ? -13.552 3.964 -2.355 1.00 0.00 107 GLN A CA 2
ATOM 2006 C C . GLN A 1 61 ? -12.414 3.634 -3.326 1.00 0.00 107 GLN A C 2
ATOM 2007 O O . GLN A 1 61 ? -11.261 4.007 -3.088 1.00 0.00 107 GLN A O 2
ATOM 2021 N N . GLU A 1 62 ? -12.716 2.886 -4.386 1.00 0.00 108 GLU A N 2
ATOM 2022 C CA . GLU A 1 62 ? -11.739 2.532 -5.395 1.00 0.00 108 GLU A CA 2
ATOM 2023 C C . GLU A 1 62 ? -11.249 3.814 -6.085 1.00 0.00 108 GLU A C 2
ATOM 2024 O O . GLU A 1 62 ? -11.973 4.819 -6.119 1.00 0.00 108 GLU A O 2
ATOM 2036 N N . PRO A 1 63 ? -10.042 3.767 -6.664 1.00 0.00 109 PRO A N 2
ATOM 2037 C CA . PRO A 1 63 ? -9.403 4.885 -7.343 1.00 0.00 109 PRO A CA 2
ATOM 2038 C C . PRO A 1 63 ? -10.121 5.304 -8.623 1.00 0.00 109 PRO A C 2
ATOM 2039 O O . PRO A 1 63 ? -11.141 4.728 -9.015 1.00 0.00 109 PRO A O 2
ATOM 2050 N N . SER A 1 64 ? -9.592 6.343 -9.264 1.00 0.00 110 SER A N 2
ATOM 2051 C CA . SER A 1 64 ? -10.136 6.910 -10.479 1.00 0.00 110 SER A CA 2
ATOM 2052 C C . SER A 1 64 ? -9.016 7.433 -11.363 1.00 0.00 110 SER A C 2
ATOM 2053 O O . SER A 1 64 ? -9.343 7.894 -12.480 1.00 0.00 110 SER A O 2
ATOM 2061 N N . GLY A 1 1 ? -3.023 14.005 -3.563 1.00 0.00 47 GLY A N 3
ATOM 2062 C CA . GLY A 1 1 ? -1.569 13.792 -3.562 1.00 0.00 47 GLY A CA 3
ATOM 2063 C C . GLY A 1 1 ? -1.159 12.451 -4.138 1.00 0.00 47 GLY A C 3
ATOM 2064 O O . GLY A 1 1 ? -1.893 11.465 -4.038 1.00 0.00 47 GLY A O 3
ATOM 2068 N N . GLU A 1 2 ? 0.044 12.407 -4.717 1.00 0.00 48 GLU A N 3
ATOM 2069 C CA . GLU A 1 2 ? 0.644 11.228 -5.340 1.00 0.00 48 GLU A CA 3
ATOM 2070 C C . GLU A 1 2 ? 0.811 10.105 -4.336 1.00 0.00 48 GLU A C 3
ATOM 2071 O O . GLU A 1 2 ? 0.339 9.001 -4.579 1.00 0.00 48 GLU A O 3
ATOM 2083 N N . VAL A 1 3 ? 1.482 10.385 -3.219 1.00 0.00 49 VAL A N 3
ATOM 2084 C CA . VAL A 1 3 ? 1.723 9.406 -2.172 1.00 0.00 49 VAL A CA 3
ATOM 2085 C C . VAL A 1 3 ? 0.401 8.748 -1.775 1.00 0.00 49 VAL A C 3
ATOM 2086 O O . VAL A 1 3 ? 0.318 7.528 -1.725 1.00 0.00 49 VAL A O 3
ATOM 2099 N N . ARG A 1 4 ? -0.658 9.525 -1.540 1.00 0.00 50 ARG A N 3
ATOM 2100 C CA . ARG A 1 4 ? -1.946 8.931 -1.190 1.00 0.00 50 ARG A CA 3
ATOM 2101 C C . ARG A 1 4 ? -2.462 8.049 -2.333 1.00 0.00 50 ARG A C 3
ATOM 2102 O O . ARG A 1 4 ? -2.995 6.978 -2.054 1.00 0.00 50 ARG A O 3
ATOM 2123 N N . ASN A 1 5 ? -2.286 8.470 -3.593 1.00 0.00 51 ASN A N 3
ATOM 2124 C CA . ASN A 1 5 ? -2.741 7.697 -4.749 1.00 0.00 51 ASN A CA 3
ATOM 2125 C C . ASN A 1 5 ? -2.051 6.337 -4.799 1.00 0.00 51 ASN A C 3
ATOM 2126 O O . ASN A 1 5 ? -2.735 5.316 -4.851 1.00 0.00 51 ASN A O 3
ATOM 2137 N N . ILE A 1 6 ? -0.713 6.319 -4.782 1.00 0.00 52 ILE A N 3
ATOM 2138 C CA . ILE A 1 6 ? 0.074 5.090 -4.842 1.00 0.00 52 ILE A CA 3
ATOM 2139 C C . ILE A 1 6 ? -0.205 4.211 -3.628 1.00 0.00 52 ILE A C 3
ATOM 2140 O O . ILE A 1 6 ? -0.234 2.993 -3.772 1.00 0.00 52 ILE A O 3
ATOM 2156 N N . VAL A 1 7 ? -0.413 4.810 -2.452 1.00 0.00 53 VAL A N 3
ATOM 2157 C CA . VAL A 1 7 ? -0.694 4.107 -1.216 1.00 0.00 53 VAL A CA 3
ATOM 2158 C C . VAL A 1 7 ? -1.976 3.316 -1.423 1.00 0.00 53 VAL A C 3
ATOM 2159 O O . VAL A 1 7 ? -1.957 2.098 -1.287 1.00 0.00 53 VAL A O 3
ATOM 2172 N N . ASP A 1 8 ? -3.067 4.002 -1.749 1.00 0.00 54 ASP A N 3
ATOM 2173 C CA . ASP A 1 8 ? -4.378 3.415 -1.985 1.00 0.00 54 ASP A CA 3
ATOM 2174 C C . ASP A 1 8 ? -4.327 2.339 -3.078 1.00 0.00 54 ASP A C 3
ATOM 2175 O O . ASP A 1 8 ? -4.770 1.212 -2.851 1.00 0.00 54 ASP A O 3
ATOM 2184 N N . LYS A 1 9 ? -3.715 2.637 -4.227 1.00 0.00 55 LYS A N 3
ATOM 2185 C CA . LYS A 1 9 ? -3.624 1.697 -5.340 1.00 0.00 55 LYS A CA 3
ATOM 2186 C C . LYS A 1 9 ? -2.839 0.458 -4.946 1.00 0.00 55 LYS A C 3
ATOM 2187 O O . LYS A 1 9 ? -3.291 -0.656 -5.226 1.00 0.00 55 LYS A O 3
ATOM 2206 N N . THR A 1 10 ? -1.685 0.633 -4.305 1.00 0.00 56 THR A N 3
ATOM 2207 C CA . THR A 1 10 ? -0.887 -0.498 -3.862 1.00 0.00 56 THR A CA 3
ATOM 2208 C C . THR A 1 10 ? -1.649 -1.300 -2.803 1.00 0.00 56 THR A C 3
ATOM 2209 O O . THR A 1 10 ? -1.652 -2.533 -2.860 1.00 0.00 56 THR A O 3
ATOM 2220 N N . ALA A 1 11 ? -2.312 -0.609 -1.867 1.00 0.00 57 ALA A N 3
ATOM 2221 C CA . ALA A 1 11 ? -3.061 -1.233 -0.787 1.00 0.00 57 ALA A CA 3
ATOM 2222 C C . ALA A 1 11 ? -4.161 -2.124 -1.335 1.00 0.00 57 ALA A C 3
ATOM 2223 O O . ALA A 1 11 ? -4.366 -3.188 -0.768 1.00 0.00 57 ALA A O 3
ATOM 2230 N N . SER A 1 12 ? -4.812 -1.729 -2.433 1.00 0.00 58 SER A N 3
ATOM 2231 C CA . SER A 1 12 ? -5.863 -2.488 -3.085 1.00 0.00 58 SER A CA 3
ATOM 2232 C C . SER A 1 12 ? -5.335 -3.886 -3.382 1.00 0.00 58 SER A C 3
ATOM 2233 O O . SER A 1 12 ? -5.814 -4.860 -2.825 1.00 0.00 58 SER A O 3
ATOM 2241 N N . PHE A 1 13 ? -4.298 -4.007 -4.204 1.00 0.00 59 PHE A N 3
ATOM 2242 C CA . PHE A 1 13 ?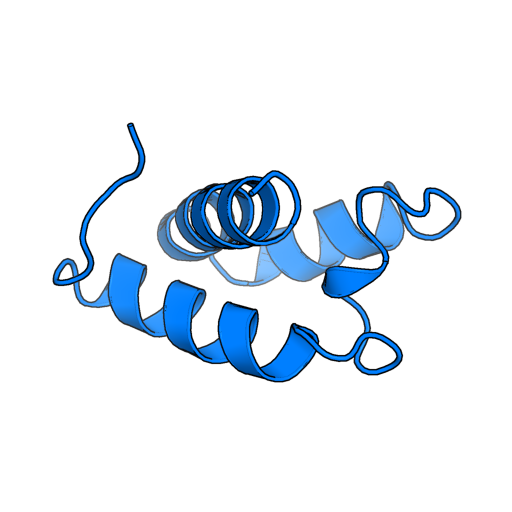 -3.718 -5.286 -4.584 1.00 0.00 59 PHE A CA 3
ATOM 2243 C C . PHE A 1 13 ? -3.361 -6.141 -3.373 1.00 0.00 59 PHE A C 3
ATOM 2244 O O . PHE A 1 13 ? -3.774 -7.299 -3.307 1.00 0.00 59 PHE A O 3
ATOM 2261 N N . VAL A 1 14 ? -2.634 -5.573 -2.411 1.00 0.00 60 VAL A N 3
ATOM 2262 C CA . VAL A 1 14 ? -2.225 -6.288 -1.211 1.00 0.00 60 VAL A CA 3
ATOM 2263 C C . VAL A 1 14 ? -3.461 -6.732 -0.419 1.00 0.00 60 VAL A C 3
ATOM 2264 O O . VAL A 1 14 ? -3.473 -7.811 0.164 1.00 0.00 60 VAL A O 3
ATOM 2277 N N . ALA A 1 15 ? -4.510 -5.917 -0.374 1.00 0.00 61 ALA A N 3
ATOM 2278 C CA . ALA A 1 15 ? -5.742 -6.228 0.315 1.00 0.00 61 ALA A CA 3
ATOM 2279 C C . ALA A 1 15 ? -6.422 -7.383 -0.412 1.00 0.00 61 ALA A C 3
ATOM 2280 O O . ALA A 1 15 ? -6.896 -8.312 0.244 1.00 0.00 61 ALA A O 3
ATOM 2287 N N . ARG A 1 16 ? -6.440 -7.337 -1.748 1.00 0.00 62 ARG A N 3
ATOM 2288 C CA . ARG A 1 16 ? -7.065 -8.341 -2.591 1.00 0.00 62 ARG A CA 3
ATOM 2289 C C . ARG A 1 16 ? -6.405 -9.705 -2.462 1.00 0.00 62 ARG A C 3
ATOM 2290 O O . ARG A 1 16 ? -7.093 -10.687 -2.196 1.00 0.00 62 ARG A O 3
ATOM 2311 N N . ASN A 1 17 ? -5.095 -9.762 -2.674 1.00 0.00 63 ASN A N 3
ATOM 2312 C CA . ASN A 1 17 ? -4.315 -10.998 -2.633 1.00 0.00 63 ASN A CA 3
ATOM 2313 C C . ASN A 1 17 ? -3.972 -11.469 -1.222 1.00 0.00 63 ASN A C 3
ATOM 2314 O O . ASN A 1 17 ? -4.081 -12.662 -0.940 1.00 0.00 63 ASN A O 3
ATOM 2325 N N . GLY A 1 18 ? -3.543 -10.566 -0.342 1.00 0.00 64 GLY A N 3
ATOM 2326 C CA . GLY A 1 18 ? -3.165 -10.857 1.034 1.00 0.00 64 GLY A CA 3
ATOM 2327 C C . GLY A 1 18 ? -1.885 -10.109 1.425 1.00 0.00 64 GLY A C 3
ATOM 2328 O O . GLY A 1 18 ? -1.144 -9.643 0.552 1.00 0.00 64 GLY A O 3
ATOM 2332 N N . PRO A 1 19 ? -1.575 -10.017 2.733 1.00 0.00 65 PRO A N 3
ATOM 2333 C CA . PRO A 1 19 ? -0.391 -9.321 3.234 1.00 0.00 65 PRO A CA 3
ATOM 2334 C C . PRO A 1 19 ? 0.925 -9.938 2.760 1.00 0.00 65 PRO A C 3
ATOM 2335 O O . PRO A 1 19 ? 1.957 -9.281 2.878 1.00 0.00 65 PRO A O 3
ATOM 2346 N N . GLU A 1 20 ? 0.919 -11.145 2.186 1.00 0.00 66 GLU A N 3
ATOM 2347 C CA . GLU A 1 20 ? 2.143 -11.763 1.682 1.00 0.00 66 GLU A CA 3
ATOM 2348 C C . GLU A 1 20 ? 2.777 -10.858 0.617 1.00 0.00 66 GLU A C 3
ATOM 2349 O O . GLU A 1 20 ? 4.001 -10.798 0.474 1.00 0.00 66 GLU A O 3
ATOM 2361 N N . PHE A 1 21 ? 1.935 -10.118 -0.111 1.00 0.00 67 PHE A N 3
ATOM 2362 C CA . PHE A 1 21 ? 2.380 -9.205 -1.139 1.00 0.00 67 PHE A CA 3
ATOM 2363 C C . PHE A 1 21 ? 2.980 -7.947 -0.547 1.00 0.00 67 PHE A C 3
ATOM 2364 O O . PHE A 1 21 ? 3.790 -7.310 -1.208 1.00 0.00 67 PHE A O 3
ATOM 2381 N N . GLU A 1 22 ? 2.555 -7.539 0.648 1.00 0.00 68 GLU A N 3
ATOM 2382 C CA . GLU A 1 22 ? 3.085 -6.349 1.290 1.00 0.00 68 GLU A CA 3
ATOM 2383 C C . GLU A 1 22 ? 4.590 -6.543 1.454 1.00 0.00 68 GLU A C 3
ATOM 2384 O O . GLU A 1 22 ? 5.356 -5.624 1.183 1.00 0.00 68 GLU A O 3
ATOM 2396 N N . ALA A 1 23 ? 4.992 -7.737 1.905 1.00 0.00 69 ALA A N 3
ATOM 2397 C CA . ALA A 1 23 ? 6.386 -8.077 2.118 1.00 0.00 69 ALA A CA 3
ATOM 2398 C C . ALA A 1 23 ? 7.114 -8.225 0.781 1.00 0.00 69 ALA A C 3
ATOM 2399 O O . ALA A 1 23 ? 8.228 -7.720 0.641 1.00 0.00 69 ALA A O 3
ATOM 2406 N N . ARG A 1 24 ? 6.493 -8.906 -0.196 1.00 0.00 70 ARG A N 3
ATOM 2407 C CA . ARG A 1 24 ? 7.074 -9.108 -1.522 1.00 0.00 70 ARG A CA 3
ATOM 2408 C C . ARG A 1 24 ? 7.397 -7.761 -2.151 1.00 0.00 70 ARG A C 3
ATOM 2409 O O . ARG A 1 24 ? 8.554 -7.484 -2.449 1.00 0.00 70 ARG A O 3
ATOM 2430 N N . ILE A 1 25 ? 6.370 -6.936 -2.351 1.00 0.00 71 ILE A N 3
ATOM 2431 C CA . ILE A 1 25 ? 6.481 -5.624 -2.968 1.00 0.00 71 ILE A CA 3
ATOM 2432 C C . ILE A 1 25 ? 7.485 -4.768 -2.200 1.00 0.00 71 ILE A C 3
ATOM 2433 O O . ILE A 1 25 ? 8.373 -4.193 -2.831 1.00 0.00 71 ILE A O 3
ATOM 2449 N N . ARG A 1 26 ? 7.369 -4.687 -0.867 1.00 0.00 72 ARG A N 3
ATOM 2450 C CA . ARG A 1 26 ? 8.289 -3.881 -0.076 1.00 0.00 72 ARG A CA 3
ATOM 2451 C C . ARG A 1 26 ? 9.720 -4.293 -0.342 1.00 0.00 72 ARG A C 3
ATOM 2452 O O . ARG A 1 26 ? 10.552 -3.433 -0.598 1.00 0.00 72 ARG A O 3
ATOM 2473 N N . GLN A 1 27 ? 10.007 -5.590 -0.278 1.00 0.00 73 GLN A N 3
ATOM 2474 C CA . GLN A 1 27 ? 11.346 -6.082 -0.502 1.00 0.00 73 GLN A CA 3
ATOM 2475 C C . GLN A 1 27 ? 11.830 -5.810 -1.923 1.00 0.00 73 GLN A C 3
ATOM 2476 O O . GLN A 1 27 ? 12.963 -5.360 -2.098 1.00 0.00 73 GLN A O 3
ATOM 2490 N N . ASN A 1 28 ? 10.989 -6.068 -2.927 1.00 0.00 74 ASN A N 3
ATOM 2491 C CA . ASN A 1 28 ? 11.330 -5.887 -4.336 1.00 0.00 74 ASN A CA 3
ATOM 2492 C C . ASN A 1 28 ? 11.720 -4.462 -4.697 1.00 0.00 74 ASN A C 3
ATOM 2493 O O . ASN A 1 28 ? 12.528 -4.272 -5.605 1.00 0.00 74 ASN A O 3
ATOM 2504 N N . GLU A 1 29 ? 11.205 -3.457 -3.993 1.00 0.00 75 GLU A N 3
ATOM 2505 C CA . GLU A 1 29 ? 11.487 -2.053 -4.277 1.00 0.00 75 GLU A CA 3
ATOM 2506 C C . GLU A 1 29 ? 11.957 -1.299 -3.032 1.00 0.00 75 GLU A C 3
ATOM 2507 O O . GLU A 1 29 ? 11.807 -0.082 -2.926 1.00 0.00 75 GLU A O 3
ATOM 2519 N N . ILE A 1 30 ? 12.589 -2.003 -2.096 1.00 0.00 76 ILE A N 3
ATOM 2520 C CA . ILE A 1 30 ? 13.098 -1.464 -0.838 1.00 0.00 76 ILE A CA 3
ATOM 2521 C C . ILE A 1 30 ? 14.094 -0.307 -1.021 1.00 0.00 76 ILE A C 3
ATOM 2522 O O . ILE A 1 30 ? 14.262 0.531 -0.136 1.00 0.00 76 ILE A O 3
ATOM 2538 N N . ASN A 1 31 ? 14.759 -0.248 -2.174 1.00 0.00 77 ASN A N 3
ATOM 2539 C CA . ASN A 1 31 ? 15.752 0.764 -2.527 1.00 0.00 77 ASN A CA 3
ATOM 2540 C C . ASN A 1 31 ? 15.155 1.814 -3.471 1.00 0.00 77 ASN A C 3
ATOM 2541 O O . ASN A 1 31 ? 15.854 2.376 -4.316 1.00 0.00 77 ASN A O 3
ATOM 2552 N N . ASN A 1 32 ? 13.847 2.055 -3.369 1.00 0.00 78 ASN A N 3
ATOM 2553 C CA . ASN A 1 32 ? 13.110 3.002 -4.192 1.00 0.00 78 ASN A CA 3
ATOM 2554 C C . ASN A 1 32 ? 12.099 3.753 -3.322 1.00 0.00 78 ASN A C 3
ATOM 2555 O O . ASN A 1 32 ? 11.277 3.128 -2.644 1.00 0.00 78 ASN A O 3
ATOM 2566 N N . PRO A 1 33 ? 12.076 5.086 -3.367 1.00 0.00 79 PRO A N 3
ATOM 2567 C CA . PRO A 1 33 ? 11.163 5.899 -2.582 1.00 0.00 79 PRO A CA 3
ATOM 2568 C C . PRO A 1 33 ? 9.715 5.696 -3.031 1.00 0.00 79 PRO A C 3
ATOM 2569 O O . PRO A 1 33 ? 8.792 5.909 -2.248 1.00 0.00 79 PRO A O 3
ATOM 2580 N N . LYS A 1 34 ? 9.486 5.204 -4.254 1.00 0.00 80 LYS A N 3
ATOM 2581 C CA . LYS A 1 34 ? 8.153 4.926 -4.787 1.00 0.00 80 LYS A CA 3
ATOM 2582 C C . LYS A 1 34 ? 7.398 3.876 -3.957 1.00 0.00 80 LYS A C 3
ATOM 2583 O O . LYS A 1 34 ? 6.200 3.715 -4.174 1.00 0.00 80 LYS A O 3
ATOM 2602 N N . PHE A 1 35 ? 8.058 3.187 -3.019 1.00 0.00 81 PHE A N 3
ATOM 2603 C CA . PHE A 1 35 ? 7.472 2.142 -2.182 1.00 0.00 81 PHE A CA 3
ATOM 2604 C C . PHE A 1 35 ? 7.825 2.308 -0.700 1.00 0.00 81 PHE A C 3
ATOM 2605 O O . PHE A 1 35 ? 7.490 1.436 0.103 1.00 0.00 81 PHE A O 3
ATOM 2622 N N . ASN A 1 36 ? 8.488 3.401 -0.300 1.00 0.00 82 ASN A N 3
ATOM 2623 C CA . ASN A 1 36 ? 8.879 3.646 1.096 1.00 0.00 82 ASN A CA 3
ATOM 2624 C C . ASN A 1 36 ? 7.704 3.643 2.081 1.00 0.00 82 ASN A C 3
ATOM 2625 O O . ASN A 1 36 ? 7.898 3.322 3.252 1.00 0.00 82 ASN A O 3
ATOM 2636 N N . PHE A 1 37 ? 6.482 3.915 1.615 1.00 0.00 83 PHE A N 3
ATOM 2637 C CA . PHE A 1 37 ? 5.285 3.960 2.448 1.00 0.00 83 PHE A CA 3
ATOM 2638 C C . PHE A 1 37 ? 4.955 2.604 3.080 1.00 0.00 83 PHE A C 3
ATOM 2639 O O . PHE A 1 37 ? 4.177 2.537 4.033 1.00 0.00 83 PHE A O 3
ATOM 2656 N N . LEU A 1 38 ? 5.530 1.516 2.561 1.00 0.00 84 LEU A N 3
ATOM 2657 C CA . LEU A 1 38 ? 5.315 0.169 3.070 1.00 0.00 84 LEU A CA 3
ATOM 2658 C C . LEU A 1 38 ? 6.067 -0.077 4.382 1.00 0.00 84 LEU A C 3
ATOM 2659 O O . LEU A 1 38 ? 5.762 -1.038 5.095 1.00 0.00 84 LEU A O 3
ATOM 2675 N N . ASN A 1 39 ? 7.065 0.747 4.700 1.00 0.00 85 ASN A N 3
ATOM 2676 C CA . ASN A 1 39 ? 7.853 0.658 5.931 1.00 0.00 85 ASN A CA 3
ATOM 2677 C C . ASN A 1 39 ? 7.279 1.600 6.986 1.00 0.00 85 ASN A C 3
ATOM 2678 O O . ASN A 1 39 ? 6.676 2.612 6.643 1.00 0.00 85 ASN A O 3
ATOM 2689 N N . PRO A 1 40 ? 7.510 1.330 8.281 1.00 0.00 86 PRO A N 3
ATOM 2690 C CA . PRO A 1 40 ? 7.002 2.151 9.381 1.00 0.00 86 PRO A CA 3
ATOM 2691 C C . PRO A 1 40 ? 7.695 3.505 9.488 1.00 0.00 86 PRO A C 3
ATOM 2692 O O . PRO A 1 40 ? 7.212 4.404 10.182 1.00 0.00 86 PRO A O 3
ATOM 2703 N N . ASN A 1 41 ? 8.842 3.650 8.825 1.00 0.00 87 ASN A N 3
ATOM 2704 C CA . ASN A 1 41 ? 9.613 4.879 8.828 1.00 0.00 87 ASN A CA 3
ATOM 2705 C C . ASN A 1 41 ? 8.902 5.969 8.036 1.00 0.00 87 ASN A C 3
ATOM 2706 O O . ASN A 1 41 ? 9.348 7.114 8.048 1.00 0.00 87 ASN A O 3
ATOM 2717 N N . ASP A 1 42 ? 7.823 5.638 7.327 1.00 0.00 88 ASP A N 3
ATOM 2718 C CA . ASP A 1 42 ? 7.066 6.588 6.534 1.00 0.00 88 ASP A CA 3
ATOM 2719 C C . ASP A 1 42 ? 5.882 7.134 7.321 1.00 0.00 88 ASP A C 3
ATOM 2720 O O . ASP A 1 42 ? 5.208 6.388 8.040 1.00 0.00 88 ASP A O 3
ATOM 2729 N N . PRO A 1 43 ? 5.575 8.426 7.171 1.00 0.00 89 PRO A N 3
ATOM 2730 C CA . PRO A 1 43 ? 4.458 9.046 7.848 1.00 0.00 89 PRO A CA 3
ATOM 2731 C C . PRO A 1 43 ? 3.137 8.500 7.297 1.00 0.00 89 PRO A C 3
ATOM 2732 O O . PRO A 1 43 ? 2.158 8.452 8.041 1.00 0.00 89 PRO A O 3
ATOM 2743 N N . TYR A 1 44 ? 3.111 8.061 6.032 1.00 0.00 90 TYR A N 3
ATOM 2744 C CA . TYR A 1 44 ? 1.944 7.517 5.343 1.00 0.00 90 TYR A CA 3
ATOM 2745 C C . TYR A 1 44 ? 1.698 6.053 5.652 1.00 0.00 90 TYR A C 3
ATOM 2746 O O . TYR A 1 44 ? 0.652 5.533 5.263 1.00 0.00 90 TYR A O 3
ATOM 2764 N N . HIS A 1 45 ? 2.624 5.400 6.356 1.00 0.00 91 HIS A N 3
ATOM 2765 C CA . HIS A 1 45 ? 2.487 3.997 6.694 1.00 0.00 91 HIS A CA 3
ATOM 2766 C C . HIS A 1 45 ? 1.138 3.711 7.347 1.00 0.00 91 HIS A C 3
ATOM 2767 O O . HIS A 1 45 ? 0.394 2.879 6.848 1.00 0.00 91 HIS A O 3
ATOM 2781 N N . ALA A 1 46 ? 0.772 4.415 8.422 1.00 0.00 92 ALA A N 3
ATOM 2782 C CA . ALA A 1 46 ? -0.500 4.194 9.107 1.00 0.00 92 ALA A CA 3
ATOM 2783 C C . ALA A 1 46 ? -1.711 4.307 8.176 1.00 0.00 92 ALA A C 3
ATOM 2784 O O . ALA A 1 46 ? -2.668 3.546 8.340 1.00 0.00 92 ALA A O 3
ATOM 2791 N N . TYR A 1 47 ? -1.690 5.241 7.229 1.00 0.00 93 TYR A N 3
ATOM 2792 C CA . TYR A 1 47 ? -2.770 5.430 6.274 1.00 0.00 93 TYR A CA 3
ATOM 2793 C C . TYR A 1 47 ? -2.778 4.232 5.330 1.00 0.00 93 TYR A C 3
ATOM 2794 O O . TYR A 1 47 ? -3.842 3.681 5.064 1.00 0.00 93 TYR A O 3
ATOM 2812 N N . TYR A 1 48 ? -1.616 3.790 4.842 1.00 0.00 94 TYR A N 3
ATOM 2813 C CA . TYR A 1 48 ? -1.534 2.635 3.959 1.00 0.00 94 TYR A CA 3
ATOM 2814 C C . TYR A 1 48 ? -2.106 1.414 4.678 1.00 0.00 94 TYR A C 3
ATOM 2815 O O . TYR A 1 48 ? -2.883 0.651 4.099 1.00 0.00 94 TYR A O 3
ATOM 2833 N N . ARG A 1 49 ? -1.726 1.229 5.946 1.00 0.00 95 ARG A N 3
ATOM 2834 C CA . ARG A 1 49 ? -2.200 0.109 6.758 1.00 0.00 95 ARG A CA 3
ATOM 2835 C C . ARG A 1 49 ? -3.728 0.151 6.768 1.00 0.00 95 ARG A C 3
ATOM 2836 O O . ARG A 1 49 ? -4.367 -0.884 6.551 1.00 0.00 95 ARG A O 3
ATOM 2857 N N . HIS A 1 50 ? -4.304 1.340 6.980 1.00 0.00 96 HIS A N 3
ATOM 2858 C CA . HIS A 1 50 ? -5.745 1.528 6.990 1.00 0.00 96 HIS A CA 3
ATOM 2859 C C . HIS A 1 50 ? -6.313 1.177 5.623 1.00 0.00 96 HIS A C 3
ATOM 2860 O O . HIS A 1 50 ? -7.293 0.437 5.602 1.00 0.00 96 HIS A O 3
ATOM 2874 N N . LYS A 1 51 ? -5.732 1.646 4.509 1.00 0.00 97 LYS A N 3
ATOM 2875 C CA . LYS A 1 51 ? -6.223 1.345 3.167 1.00 0.00 97 LYS A CA 3
ATOM 2876 C C . LYS A 1 51 ? -6.322 -0.162 2.963 1.00 0.00 97 LYS A C 3
ATOM 2877 O O . LYS A 1 51 ? -7.355 -0.603 2.475 1.00 0.00 97 LYS A O 3
ATOM 2896 N N . VAL A 1 52 ? -5.322 -0.953 3.360 1.00 0.00 98 VAL A N 3
ATOM 2897 C CA . VAL A 1 52 ? -5.370 -2.410 3.197 1.00 0.00 98 VAL A CA 3
ATOM 2898 C C . VAL A 1 52 ? -6.629 -2.939 3.890 1.00 0.00 98 VAL A C 3
ATOM 2899 O O . VAL A 1 52 ? -7.467 -3.576 3.255 1.00 0.00 98 VAL A O 3
ATOM 2912 N N . SER A 1 53 ? -6.776 -2.632 5.178 1.00 0.00 99 SER A N 3
ATOM 2913 C CA . SER A 1 53 ? -7.908 -3.020 6.007 1.00 0.00 99 SER A CA 3
ATOM 2914 C C . SER A 1 53 ? -9.227 -2.390 5.515 1.00 0.00 99 SER A C 3
ATOM 2915 O O . SER A 1 53 ? -10.286 -2.714 6.032 1.00 0.00 99 SER A O 3
ATOM 2923 N N . GLU A 1 54 ? -9.207 -1.454 4.570 1.00 0.00 100 GLU A N 3
ATOM 2924 C CA . GLU A 1 54 ? -10.382 -0.799 4.001 1.00 0.00 100 GLU A CA 3
ATOM 2925 C C . GLU A 1 54 ? -10.845 -1.559 2.762 1.00 0.00 100 GLU A C 3
ATOM 2926 O O . GLU A 1 54 ? -12.009 -1.955 2.659 1.00 0.00 100 GLU A O 3
ATOM 2938 N N . PHE A 1 55 ? -9.923 -1.761 1.817 1.00 0.00 101 PHE A N 3
ATOM 2939 C CA . PHE A 1 55 ? -10.184 -2.470 0.575 1.00 0.00 101 PHE A CA 3
ATOM 2940 C C . PHE A 1 55 ? -10.576 -3.912 0.876 1.00 0.00 101 PHE A C 3
ATOM 2941 O O . PHE A 1 55 ? -11.393 -4.493 0.168 1.00 0.00 101 PHE A O 3
ATOM 2958 N N . LYS A 1 56 ? -10.021 -4.493 1.942 1.00 0.00 102 LYS A N 3
ATOM 2959 C CA . LYS A 1 56 ? -10.312 -5.874 2.312 1.00 0.00 102 LYS A CA 3
ATOM 2960 C C . LYS A 1 56 ? -11.764 -6.102 2.659 1.00 0.00 102 LYS A C 3
ATOM 2961 O O . LYS A 1 56 ? -12.346 -7.107 2.256 1.00 0.00 102 LYS A O 3
ATOM 2980 N N . GLU A 1 57 ? -12.315 -5.178 3.431 1.00 0.00 103 GLU A N 3
ATOM 2981 C CA . GLU A 1 57 ? -13.694 -5.229 3.881 1.00 0.00 103 GLU A CA 3
ATOM 2982 C C . GLU A 1 57 ? -14.610 -4.923 2.697 1.00 0.00 103 GLU A C 3
ATOM 2983 O O . GLU A 1 57 ? -15.774 -5.300 2.713 1.00 0.00 103 GLU A O 3
ATOM 2995 N N . GLY A 1 58 ? -14.084 -4.257 1.662 1.00 0.00 104 GLY A N 3
ATOM 2996 C CA . GLY A 1 58 ? -14.814 -3.908 0.452 1.00 0.00 104 GLY A CA 3
ATOM 2997 C C . GLY A 1 58 ? -15.584 -2.604 0.599 1.00 0.00 104 GLY A C 3
ATOM 2998 O O . GLY A 1 58 ? -16.654 -2.448 0.010 1.00 0.00 104 GLY A O 3
ATOM 3002 N N . LYS A 1 59 ? -15.095 -1.676 1.425 1.00 0.00 105 LYS A N 3
ATOM 3003 C CA . LYS A 1 59 ? -15.731 -0.378 1.667 1.00 0.00 105 LYS A CA 3
ATOM 3004 C C . LYS A 1 59 ? -14.912 0.789 1.129 1.00 0.00 105 LYS A C 3
ATOM 3005 O O . LYS A 1 59 ? -15.418 1.911 1.104 1.00 0.00 105 LYS A O 3
ATOM 3024 N N . ALA A 1 60 ? -13.644 0.556 0.790 1.00 0.00 106 ALA A N 3
ATOM 3025 C CA . ALA A 1 60 ? -12.788 1.607 0.275 1.00 0.00 106 ALA A CA 3
ATOM 3026 C C . ALA A 1 60 ? -13.328 2.095 -1.059 1.00 0.00 106 ALA A C 3
ATOM 3027 O O . ALA A 1 60 ? -13.949 1.331 -1.801 1.00 0.00 106 ALA A O 3
ATOM 3034 N N . GLN A 1 61 ? -13.000 3.336 -1.388 1.00 0.00 107 GLN A N 3
ATOM 3035 C CA . GLN A 1 61 ? -13.416 3.973 -2.619 1.00 0.00 107 GLN A CA 3
ATOM 3036 C C . GLN A 1 61 ? -12.203 3.984 -3.537 1.00 0.00 107 GLN A C 3
ATOM 3037 O O . GLN A 1 61 ? -11.341 4.861 -3.449 1.00 0.00 107 GLN A O 3
ATOM 3051 N N . GLU A 1 62 ? -12.086 2.927 -4.336 1.00 0.00 108 GLU A N 3
ATOM 3052 C CA . GLU A 1 62 ? -10.994 2.741 -5.280 1.00 0.00 108 GLU A CA 3
ATOM 3053 C C . GLU A 1 62 ? -11.133 3.700 -6.474 1.00 0.00 108 GLU A C 3
ATOM 3054 O O . GLU A 1 62 ? -12.262 4.052 -6.838 1.00 0.00 108 GLU A O 3
ATOM 3066 N N . PRO A 1 63 ? -10.029 4.114 -7.115 1.00 0.00 109 PRO A N 3
ATOM 3067 C CA . PRO A 1 63 ? -10.054 5.006 -8.267 1.00 0.00 109 PRO A CA 3
ATOM 3068 C C . PRO A 1 63 ? -10.484 4.235 -9.525 1.00 0.00 109 PRO A C 3
ATOM 3069 O O . PRO A 1 63 ? -10.766 3.033 -9.485 1.00 0.00 109 PRO A O 3
ATOM 3080 N N . SER A 1 64 ? -10.559 4.929 -10.658 1.00 0.00 110 SER A N 3
ATOM 3081 C CA . SER A 1 64 ? -10.950 4.352 -11.936 1.00 0.00 110 SER A CA 3
ATOM 3082 C C . SER A 1 64 ? -10.298 5.205 -12.998 1.00 0.00 110 SER A C 3
ATOM 3083 O O . SER A 1 64 ? -9.205 4.812 -13.456 1.00 0.00 110 SER A O 3
ATOM 3091 N N . GLY A 1 1 ? -1.362 15.413 -6.004 1.00 0.00 47 GLY A N 4
ATOM 3092 C CA . GLY A 1 1 ? -1.227 14.282 -5.076 1.00 0.00 47 GLY A CA 4
ATOM 3093 C C . GLY A 1 1 ? -0.640 13.074 -5.781 1.00 0.00 47 GLY A C 4
ATOM 3094 O O . GLY A 1 1 ? -0.918 12.866 -6.960 1.00 0.00 47 GLY A O 4
ATOM 3098 N N . GLU A 1 2 ? 0.178 12.277 -5.086 1.00 0.00 48 GLU A N 4
ATOM 3099 C CA . GLU A 1 2 ? 0.810 11.084 -5.655 1.00 0.00 48 GLU A CA 4
ATOM 3100 C C . GLU A 1 2 ? 0.910 9.986 -4.621 1.00 0.00 48 GLU A C 4
ATOM 3101 O O . GLU A 1 2 ? 0.304 8.939 -4.805 1.00 0.00 48 GLU A O 4
ATOM 3113 N N . VAL A 1 3 ? 1.592 10.247 -3.506 1.00 0.00 49 VAL A N 4
ATOM 3114 C CA . VAL A 1 3 ? 1.761 9.267 -2.442 1.00 0.00 49 VAL A CA 4
ATOM 3115 C C . VAL A 1 3 ? 0.420 8.628 -2.054 1.00 0.00 49 VAL A C 4
ATOM 3116 O O . VAL A 1 3 ? 0.341 7.414 -1.925 1.00 0.00 49 VAL A O 4
ATOM 3129 N N . ARG A 1 4 ? -0.659 9.401 -1.901 1.00 0.00 50 ARG A N 4
ATOM 3130 C CA . ARG A 1 4 ? -1.960 8.817 -1.553 1.00 0.00 50 ARG A CA 4
ATOM 3131 C C . ARG A 1 4 ? -2.482 7.899 -2.657 1.00 0.00 50 ARG A C 4
ATOM 3132 O O . ARG A 1 4 ? -3.101 6.891 -2.337 1.00 0.00 50 ARG A O 4
ATOM 3153 N N . ASN A 1 5 ? -2.239 8.224 -3.929 1.00 0.00 51 ASN A N 4
ATOM 3154 C CA . ASN A 1 5 ? -2.710 7.406 -5.045 1.00 0.00 51 ASN A CA 4
ATOM 3155 C C . ASN A 1 5 ? -2.063 6.037 -4.995 1.00 0.00 51 ASN A C 4
ATOM 3156 O O . ASN A 1 5 ? -2.751 5.016 -4.977 1.00 0.00 51 ASN A O 4
ATOM 3167 N N . ILE A 1 6 ? -0.727 6.028 -4.959 1.00 0.00 52 ILE A N 4
ATOM 3168 C CA . ILE A 1 6 ? 0.021 4.790 -4.938 1.00 0.00 52 ILE A CA 4
ATOM 3169 C C . ILE A 1 6 ? -0.275 3.969 -3.691 1.00 0.00 52 ILE A C 4
ATOM 3170 O O . ILE A 1 6 ? -0.324 2.745 -3.781 1.00 0.00 52 ILE A O 4
ATOM 3186 N N . VAL A 1 7 ? -0.457 4.630 -2.544 1.00 0.00 53 VAL A N 4
ATOM 3187 C CA . VAL A 1 7 ? -0.733 3.997 -1.276 1.00 0.00 53 VAL A CA 4
ATOM 3188 C C . VAL A 1 7 ? -2.047 3.249 -1.436 1.00 0.00 53 VAL A C 4
ATOM 3189 O O . VAL A 1 7 ? -2.052 2.019 -1.350 1.00 0.00 53 VAL A O 4
ATOM 3202 N N . ASP A 1 8 ? -3.132 3.963 -1.736 1.00 0.00 54 ASP A N 4
ATOM 3203 C CA . ASP A 1 8 ? -4.473 3.412 -1.916 1.00 0.00 54 ASP A CA 4
ATOM 3204 C C . ASP A 1 8 ? -4.463 2.225 -2.889 1.00 0.00 54 ASP A C 4
ATOM 3205 O O . ASP A 1 8 ? -4.960 1.142 -2.578 1.00 0.00 54 ASP A O 4
ATOM 3214 N N . LYS A 1 9 ? -3.876 2.403 -4.078 1.00 0.00 55 LYS A N 4
ATOM 3215 C CA . LYS A 1 9 ? -3.805 1.370 -5.106 1.00 0.00 55 LYS A CA 4
ATOM 3216 C C . LYS A 1 9 ? -3.016 0.171 -4.629 1.00 0.00 55 LYS A C 4
ATOM 3217 O O . LYS A 1 9 ? -3.484 -0.959 -4.801 1.00 0.00 55 LYS A O 4
ATOM 3236 N N . THR A 1 10 ? -1.836 0.383 -4.054 1.00 0.00 56 THR A N 4
ATOM 3237 C CA . THR A 1 10 ? -1.051 -0.731 -3.558 1.00 0.00 56 THR A CA 4
ATOM 3238 C C . THR A 1 10 ? -1.825 -1.477 -2.466 1.00 0.00 56 THR A C 4
ATOM 3239 O O . THR A 1 10 ? -1.819 -2.708 -2.479 1.00 0.00 56 THR A O 4
ATOM 3250 N N . ALA A 1 11 ? -2.527 -0.771 -1.567 1.00 0.00 57 ALA A N 4
ATOM 3251 C CA . ALA A 1 11 ? -3.272 -1.438 -0.501 1.00 0.00 57 ALA A CA 4
ATOM 3252 C C . ALA A 1 11 ? -4.330 -2.351 -1.096 1.00 0.00 57 ALA A C 4
ATOM 3253 O O . ALA A 1 11 ? -4.447 -3.473 -0.618 1.00 0.00 57 ALA A O 4
ATOM 3260 N N . SER A 1 12 ? -5.043 -1.892 -2.128 1.00 0.00 58 SER A N 4
ATOM 3261 C CA . SER A 1 12 ? -6.084 -2.633 -2.825 1.00 0.00 58 SER A CA 4
ATOM 3262 C C . SER A 1 12 ? -5.549 -3.990 -3.297 1.00 0.00 58 SER A C 4
ATOM 3263 O O . SER A 1 12 ? -6.082 -5.036 -2.938 1.00 0.00 58 SER A O 4
ATOM 3271 N N . PHE A 1 13 ? -4.454 -4.007 -4.064 1.00 0.00 59 PHE A N 4
ATOM 3272 C CA . PHE A 1 13 ? -3.907 -5.264 -4.566 1.00 0.00 59 PHE A CA 4
ATOM 3273 C C . PHE A 1 13 ? -3.435 -6.174 -3.438 1.00 0.00 59 PHE A C 4
ATOM 3274 O O . PHE A 1 13 ? -3.645 -7.385 -3.506 1.00 0.00 59 PHE A O 4
ATOM 3291 N N . VAL A 1 14 ? -2.782 -5.608 -2.423 1.00 0.00 60 VAL A N 4
ATOM 3292 C CA . VAL A 1 14 ? -2.303 -6.373 -1.281 1.00 0.00 60 VAL A CA 4
ATOM 3293 C C . VAL A 1 14 ? -3.509 -6.933 -0.507 1.00 0.00 60 VAL A C 4
ATOM 3294 O O . VAL A 1 14 ? -3.449 -8.043 0.016 1.00 0.00 60 VAL A O 4
ATOM 3307 N N . ALA A 1 15 ? -4.633 -6.217 -0.471 1.00 0.00 61 ALA A N 4
ATOM 3308 C CA . ALA A 1 15 ? -5.842 -6.612 0.207 1.00 0.00 61 ALA A CA 4
ATOM 3309 C C . ALA A 1 15 ? -6.449 -7.774 -0.560 1.00 0.00 61 ALA A C 4
ATOM 3310 O O . ALA A 1 15 ? -6.874 -8.735 0.069 1.00 0.00 61 ALA A O 4
ATOM 3317 N N . ARG A 1 16 ? -6.432 -7.724 -1.894 1.00 0.00 62 ARG A N 4
ATOM 3318 C CA . ARG A 1 16 ? -6.996 -8.787 -2.704 1.00 0.00 62 ARG A CA 4
ATOM 3319 C C . ARG A 1 16 ? -6.183 -10.071 -2.676 1.00 0.00 62 ARG A C 4
ATOM 3320 O O . ARG A 1 16 ? -6.713 -11.155 -2.439 1.00 0.00 62 ARG A O 4
ATOM 3341 N N . ASN A 1 17 ? -4.897 -9.957 -2.983 1.00 0.00 63 ASN A N 4
ATOM 3342 C CA . ASN A 1 17 ? -4.000 -11.103 -3.043 1.00 0.00 63 ASN A CA 4
ATOM 3343 C C . ASN A 1 17 ? -3.622 -11.628 -1.665 1.00 0.00 63 ASN A C 4
ATOM 3344 O O . ASN A 1 17 ? -3.631 -12.839 -1.452 1.00 0.00 63 ASN A O 4
ATOM 3355 N N . GLY A 1 18 ? -3.294 -10.738 -0.733 1.00 0.00 64 GLY A N 4
ATOM 3356 C CA . GLY A 1 18 ? -2.889 -11.086 0.613 1.00 0.00 64 GLY A CA 4
ATOM 3357 C C . GLY A 1 18 ? -1.638 -10.304 1.020 1.00 0.00 64 GLY A C 4
ATOM 3358 O O . GLY A 1 18 ? -0.971 -9.696 0.173 1.00 0.00 64 GLY A O 4
ATOM 3362 N N . PRO A 1 19 ? -1.287 -10.323 2.317 1.00 0.00 65 PRO A N 4
ATOM 3363 C CA . PRO A 1 19 ? -0.133 -9.613 2.863 1.00 0.00 65 PRO A CA 4
ATOM 3364 C C . PRO A 1 19 ? 1.212 -10.087 2.316 1.00 0.00 65 PRO A C 4
ATOM 3365 O O . PRO A 1 19 ? 2.214 -9.408 2.533 1.00 0.00 65 PRO A O 4
ATOM 3376 N N . GLU A 1 20 ? 1.265 -11.204 1.588 1.00 0.00 66 GLU A N 4
ATOM 3377 C CA . GLU A 1 20 ? 2.516 -11.687 1.013 1.00 0.00 66 GLU A CA 4
ATOM 3378 C C . GLU A 1 20 ? 3.109 -10.627 0.091 1.00 0.00 66 GLU A C 4
ATOM 3379 O O . GLU A 1 20 ? 4.319 -10.404 0.065 1.00 0.00 66 GLU A O 4
ATOM 3391 N N . PHE A 1 21 ? 2.237 -9.943 -0.650 1.00 0.00 67 PHE A N 4
ATOM 3392 C CA . PHE A 1 21 ? 2.649 -8.901 -1.565 1.00 0.00 67 PHE A CA 4
ATOM 3393 C C . PHE A 1 21 ? 3.187 -7.718 -0.787 1.00 0.00 67 PHE A C 4
ATOM 3394 O O . PHE A 1 21 ? 4.055 -7.012 -1.282 1.00 0.00 67 PHE A O 4
ATOM 3411 N N . GLU A 1 22 ? 2.666 -7.477 0.413 1.00 0.00 68 GLU A N 4
ATOM 3412 C CA . GLU A 1 22 ? 3.107 -6.372 1.233 1.00 0.00 68 GLU A CA 4
ATOM 3413 C C . GLU A 1 22 ? 4.590 -6.538 1.554 1.00 0.00 68 GLU A C 4
ATOM 3414 O O . GLU A 1 22 ? 5.325 -5.557 1.553 1.00 0.00 68 GLU A O 4
ATOM 3426 N N . ALA A 1 23 ? 5.020 -7.775 1.833 1.00 0.00 69 ALA A N 4
ATOM 3427 C CA . ALA A 1 23 ? 6.408 -8.072 2.145 1.00 0.00 69 ALA A CA 4
ATOM 3428 C C . ALA A 1 23 ? 7.252 -8.128 0.873 1.00 0.00 69 ALA A C 4
ATOM 3429 O O . ALA A 1 23 ? 8.336 -7.549 0.840 1.00 0.00 69 ALA A O 4
ATOM 3436 N N . ARG A 1 24 ? 6.764 -8.807 -0.173 1.00 0.00 70 ARG A N 4
ATOM 3437 C CA . ARG A 1 24 ? 7.479 -8.954 -1.436 1.00 0.00 70 ARG A CA 4
ATOM 3438 C C . ARG A 1 24 ? 7.766 -7.609 -2.057 1.00 0.00 70 ARG A C 4
ATOM 3439 O O . ARG A 1 24 ? 8.928 -7.299 -2.292 1.00 0.00 70 ARG A O 4
ATOM 3460 N N . ILE A 1 25 ? 6.734 -6.811 -2.315 1.00 0.00 71 ILE A N 4
ATOM 3461 C CA . ILE A 1 25 ? 6.882 -5.500 -2.921 1.00 0.00 71 ILE A CA 4
ATOM 3462 C C . ILE A 1 25 ? 7.856 -4.664 -2.083 1.00 0.00 71 ILE A C 4
ATOM 3463 O O . ILE A 1 25 ? 8.775 -4.067 -2.649 1.00 0.00 71 ILE A O 4
ATOM 3479 N N . ARG A 1 26 ? 7.676 -4.637 -0.754 1.00 0.00 72 ARG A N 4
ATOM 3480 C CA . ARG A 1 26 ? 8.537 -3.872 0.142 1.00 0.00 72 ARG A CA 4
ATOM 3481 C C . ARG A 1 26 ? 9.990 -4.259 -0.062 1.00 0.00 72 ARG A C 4
ATOM 3482 O O . ARG A 1 26 ? 10.834 -3.380 -0.206 1.00 0.00 72 ARG A O 4
ATOM 3503 N N . GLN A 1 27 ? 10.274 -5.559 -0.080 1.00 0.00 73 GLN A N 4
ATOM 3504 C CA . GLN A 1 27 ? 11.617 -6.062 -0.248 1.00 0.00 73 GLN A CA 4
ATOM 3505 C C . GLN A 1 27 ? 12.187 -5.798 -1.636 1.00 0.00 73 GLN A C 4
ATOM 3506 O O . GLN A 1 27 ? 13.344 -5.396 -1.736 1.00 0.00 73 GLN A O 4
ATOM 3520 N N . ASN A 1 28 ? 11.394 -6.024 -2.683 1.00 0.00 74 ASN A N 4
ATOM 3521 C CA . ASN A 1 28 ? 11.804 -5.856 -4.070 1.00 0.00 74 ASN A CA 4
ATOM 3522 C C . ASN A 1 28 ? 12.220 -4.433 -4.404 1.00 0.00 74 ASN A C 4
ATOM 3523 O O . ASN A 1 28 ? 13.201 -4.240 -5.124 1.00 0.00 74 ASN A O 4
ATOM 3534 N N . GLU A 1 29 ? 11.511 -3.438 -3.873 1.00 0.00 75 GLU A N 4
ATOM 3535 C CA . GLU A 1 29 ? 11.774 -2.025 -4.135 1.00 0.00 75 GLU A CA 4
ATOM 3536 C C . GLU A 1 29 ? 12.250 -1.280 -2.888 1.00 0.00 75 GLU A C 4
ATOM 3537 O O . GLU A 1 29 ? 12.074 -0.067 -2.766 1.00 0.00 75 GLU A O 4
ATOM 3549 N N . ILE A 1 30 ? 12.914 -1.989 -1.973 1.00 0.00 76 ILE A N 4
ATOM 3550 C CA . ILE A 1 30 ? 13.455 -1.454 -0.722 1.00 0.00 76 ILE A CA 4
ATOM 3551 C C . ILE A 1 30 ? 14.451 -0.300 -0.930 1.00 0.00 76 ILE A C 4
ATOM 3552 O O . ILE A 1 30 ? 14.834 0.382 0.019 1.00 0.00 76 ILE A O 4
ATOM 3568 N N . ASN A 1 31 ? 14.896 -0.078 -2.168 1.00 0.00 77 ASN A N 4
ATOM 3569 C CA . ASN A 1 31 ? 15.847 0.955 -2.553 1.00 0.00 77 ASN A CA 4
ATOM 3570 C C . ASN A 1 31 ? 15.209 2.038 -3.426 1.00 0.00 77 ASN A C 4
ATOM 3571 O O . ASN A 1 31 ? 15.944 2.763 -4.088 1.00 0.00 77 ASN A O 4
ATOM 3582 N N . ASN A 1 32 ? 13.873 2.137 -3.470 1.00 0.00 78 ASN A N 4
ATOM 3583 C CA . ASN A 1 32 ? 13.169 3.150 -4.256 1.00 0.00 78 ASN A CA 4
ATOM 3584 C C . ASN A 1 32 ? 12.066 3.784 -3.413 1.00 0.00 78 ASN A C 4
ATOM 3585 O O . ASN A 1 32 ? 11.337 3.070 -2.715 1.00 0.00 78 ASN A O 4
ATOM 3596 N N . PRO A 1 33 ? 11.876 5.109 -3.509 1.00 0.00 79 PRO A N 4
ATOM 3597 C CA . PRO A 1 33 ? 10.868 5.840 -2.758 1.00 0.00 79 PRO A CA 4
ATOM 3598 C C . PRO A 1 33 ? 9.458 5.510 -3.229 1.00 0.00 79 PRO A C 4
ATOM 3599 O O . PRO A 1 33 ? 8.520 5.644 -2.454 1.00 0.00 79 PRO A O 4
ATOM 3610 N N . LYS A 1 34 ? 9.278 5.015 -4.457 1.00 0.00 80 LYS A N 4
ATOM 3611 C CA . LYS A 1 34 ? 7.972 4.647 -5.005 1.00 0.00 80 LYS A CA 4
ATOM 3612 C C . LYS A 1 34 ? 7.251 3.582 -4.172 1.00 0.00 80 LYS A C 4
ATOM 3613 O O . LYS A 1 34 ? 6.059 3.365 -4.386 1.00 0.00 80 LYS A O 4
ATOM 3632 N N . PHE A 1 35 ? 7.941 2.943 -3.227 1.00 0.00 81 PHE A N 4
ATOM 3633 C CA . PHE A 1 35 ? 7.408 1.904 -2.361 1.00 0.00 81 PHE A CA 4
ATOM 3634 C C . PHE A 1 35 ? 7.771 2.128 -0.889 1.00 0.00 81 PHE A C 4
ATOM 3635 O O . PHE A 1 35 ? 7.472 1.286 -0.044 1.00 0.00 81 PHE A O 4
ATOM 3652 N N . ASN A 1 36 ? 8.383 3.271 -0.559 1.00 0.00 82 ASN A N 4
ATOM 3653 C CA . ASN A 1 36 ? 8.801 3.609 0.801 1.00 0.00 82 ASN A CA 4
ATOM 3654 C C . ASN A 1 36 ? 7.676 3.576 1.829 1.00 0.00 82 ASN A C 4
ATOM 3655 O O . ASN A 1 36 ? 7.936 3.335 3.007 1.00 0.00 82 ASN A O 4
ATOM 3666 N N . PHE A 1 37 ? 6.430 3.773 1.402 1.00 0.00 83 PHE A N 4
ATOM 3667 C CA . PHE A 1 37 ? 5.276 3.786 2.288 1.00 0.00 83 PHE A CA 4
ATOM 3668 C C . PHE A 1 37 ? 5.006 2.407 2.898 1.00 0.00 83 PHE A C 4
ATOM 3669 O O . PHE A 1 37 ? 4.208 2.292 3.830 1.00 0.00 83 PHE A O 4
ATOM 3686 N N . LEU A 1 38 ? 5.633 1.345 2.383 1.00 0.00 84 LEU A N 4
ATOM 3687 C CA . LEU A 1 38 ? 5.455 0.002 2.913 1.00 0.00 84 LEU A CA 4
ATOM 3688 C C . LEU A 1 38 ? 6.267 -0.191 4.196 1.00 0.00 84 LEU A C 4
ATOM 3689 O O . LEU A 1 38 ? 5.991 -1.136 4.940 1.00 0.00 84 LEU A O 4
ATOM 3705 N N . ASN A 1 39 ? 7.270 0.649 4.449 1.00 0.00 85 ASN A N 4
ATOM 3706 C CA . ASN A 1 39 ? 8.104 0.598 5.654 1.00 0.00 85 ASN A CA 4
ATOM 3707 C C . ASN A 1 39 ? 7.463 1.501 6.705 1.00 0.00 85 ASN A C 4
ATOM 3708 O O . ASN A 1 39 ? 6.847 2.508 6.363 1.00 0.00 85 ASN A O 4
ATOM 3719 N N . PRO A 1 40 ? 7.650 1.211 8.000 1.00 0.00 86 PRO A N 4
ATOM 3720 C CA . PRO A 1 40 ? 7.070 2.003 9.080 1.00 0.00 86 PRO A CA 4
ATOM 3721 C C . PRO A 1 40 ? 7.739 3.367 9.241 1.00 0.00 86 PRO A C 4
ATOM 3722 O O . PRO A 1 40 ? 7.221 4.236 9.944 1.00 0.00 86 PRO A O 4
ATOM 3733 N N . ASN A 1 41 ? 8.890 3.572 8.607 1.00 0.00 87 ASN A N 4
ATOM 3734 C CA . ASN A 1 41 ? 9.640 4.817 8.686 1.00 0.00 87 ASN A CA 4
ATOM 3735 C C . ASN A 1 41 ? 9.020 5.920 7.835 1.00 0.00 87 ASN A C 4
ATOM 3736 O O . ASN A 1 41 ? 9.543 7.033 7.787 1.00 0.00 87 ASN A O 4
ATOM 3747 N N . ASP A 1 42 ? 7.944 5.618 7.110 1.00 0.00 88 ASP A N 4
ATOM 3748 C CA . ASP A 1 42 ? 7.249 6.591 6.290 1.00 0.00 88 ASP A CA 4
ATOM 3749 C C . ASP A 1 42 ? 6.023 7.029 7.089 1.00 0.00 88 ASP A C 4
ATOM 3750 O O . ASP A 1 42 ? 5.396 6.210 7.777 1.00 0.00 88 ASP A O 4
ATOM 3759 N N . PRO A 1 43 ? 5.656 8.313 7.014 1.00 0.00 89 PRO A N 4
ATOM 3760 C CA . PRO A 1 43 ? 4.525 8.845 7.748 1.00 0.00 89 PRO A CA 4
ATOM 3761 C C . PRO A 1 43 ? 3.206 8.293 7.225 1.00 0.00 89 PRO A C 4
ATOM 3762 O O . PRO A 1 43 ? 2.287 8.034 8.002 1.00 0.00 89 PRO A O 4
ATOM 3773 N N . TYR A 1 44 ? 3.121 8.094 5.910 1.00 0.00 90 TYR A N 4
ATOM 3774 C CA . TYR A 1 44 ? 1.933 7.600 5.240 1.00 0.00 90 TYR A CA 4
ATOM 3775 C C . TYR A 1 44 ? 1.710 6.111 5.454 1.00 0.00 90 TYR A C 4
ATOM 3776 O O . TYR A 1 44 ? 0.651 5.610 5.083 1.00 0.00 90 TYR A O 4
ATOM 3794 N N . HIS A 1 45 ? 2.667 5.397 6.047 1.00 0.00 91 HIS A N 4
ATOM 3795 C CA . HIS A 1 45 ? 2.529 3.975 6.301 1.00 0.00 91 HIS A CA 4
ATOM 3796 C C . HIS A 1 45 ? 1.310 3.721 7.183 1.00 0.00 91 HIS A C 4
ATOM 3797 O O . HIS A 1 45 ? 0.483 2.872 6.870 1.00 0.00 91 HIS A O 4
ATOM 3811 N N . ALA A 1 46 ? 1.157 4.490 8.264 1.00 0.00 92 ALA A N 4
ATOM 3812 C CA . ALA A 1 46 ? 0.034 4.335 9.177 1.00 0.00 92 ALA A CA 4
ATOM 3813 C C . ALA A 1 46 ? -1.319 4.521 8.474 1.00 0.00 92 ALA A C 4
ATOM 3814 O O . ALA A 1 46 ? -2.305 3.947 8.935 1.00 0.00 92 ALA A O 4
ATOM 3821 N N . TYR A 1 47 ? -1.359 5.323 7.403 1.00 0.00 93 TYR A N 4
ATOM 3822 C CA . TYR A 1 47 ? -2.547 5.581 6.596 1.00 0.00 93 TYR A CA 4
ATOM 3823 C C . TYR A 1 47 ? -2.721 4.402 5.628 1.00 0.00 93 TYR A C 4
ATOM 3824 O O . TYR A 1 47 ? -3.832 3.911 5.455 1.00 0.00 93 TYR A O 4
ATOM 3842 N N . TYR A 1 48 ? -1.631 3.903 5.033 1.00 0.00 94 TYR A N 4
ATOM 3843 C CA . TYR A 1 48 ? -1.651 2.770 4.114 1.00 0.00 94 TYR A CA 4
ATOM 3844 C C . TYR A 1 48 ? -2.281 1.558 4.814 1.00 0.00 94 TYR A C 4
ATOM 3845 O O . TYR A 1 48 ? -3.102 0.854 4.222 1.00 0.00 94 TYR A O 4
ATOM 3863 N N . ARG A 1 49 ? -1.922 1.330 6.085 1.00 0.00 95 ARG A N 4
ATOM 3864 C CA . ARG A 1 49 ? -2.436 0.223 6.898 1.00 0.00 95 ARG A CA 4
ATOM 3865 C C . ARG A 1 49 ? -3.967 0.254 6.946 1.00 0.00 95 ARG A C 4
ATOM 3866 O O . ARG A 1 49 ? -4.588 -0.800 6.782 1.00 0.00 95 ARG A O 4
ATOM 3887 N N . HIS A 1 50 ? -4.568 1.431 7.149 1.00 0.00 96 HIS A N 4
ATOM 3888 C CA . HIS A 1 50 ? -6.017 1.604 7.197 1.00 0.00 96 HIS A CA 4
ATOM 3889 C C . HIS A 1 50 ? -6.630 1.150 5.882 1.00 0.00 96 HIS A C 4
ATOM 3890 O O . HIS A 1 50 ? -7.556 0.338 5.878 1.00 0.00 96 HIS A O 4
ATOM 3904 N N . LYS A 1 51 ? -6.105 1.656 4.761 1.00 0.00 97 LYS A N 4
ATOM 3905 C CA . LYS A 1 51 ? -6.618 1.314 3.447 1.00 0.00 97 LYS A CA 4
ATOM 3906 C C . LYS A 1 51 ? -6.643 -0.194 3.258 1.00 0.00 97 LYS A C 4
ATOM 3907 O O . LYS A 1 51 ? -7.655 -0.686 2.789 1.00 0.00 97 LYS A O 4
ATOM 3926 N N . VAL A 1 52 ? -5.586 -0.933 3.607 1.00 0.00 98 VAL A N 4
ATOM 3927 C CA . VAL A 1 52 ? -5.565 -2.389 3.437 1.00 0.00 98 VAL A CA 4
ATOM 3928 C C . VAL A 1 52 ? -6.810 -3.020 4.045 1.00 0.00 98 VAL A C 4
ATOM 3929 O O . VAL A 1 52 ? -7.523 -3.739 3.349 1.00 0.00 98 VAL A O 4
ATOM 3942 N N . SER A 1 53 ? -7.049 -2.754 5.327 1.00 0.00 99 SER A N 4
ATOM 3943 C CA . SER A 1 53 ? -8.181 -3.287 6.058 1.00 0.00 99 SER A CA 4
ATOM 3944 C C . SER A 1 53 ? -9.489 -2.956 5.331 1.00 0.00 99 SER A C 4
ATOM 3945 O O . SER A 1 53 ? -10.325 -3.831 5.108 1.00 0.00 99 SER A O 4
ATOM 3953 N N . GLU A 1 54 ? -9.644 -1.701 4.934 1.00 0.00 100 GLU A N 4
ATOM 3954 C CA . GLU A 1 54 ? -10.819 -1.191 4.255 1.00 0.00 100 GLU A CA 4
ATOM 3955 C C . GLU A 1 54 ? -11.050 -1.809 2.884 1.00 0.00 100 GLU A C 4
ATOM 3956 O O . GLU A 1 54 ? -12.187 -2.187 2.587 1.00 0.00 100 GLU A O 4
ATOM 3968 N N . PHE A 1 55 ? -10.011 -1.913 2.048 1.00 0.00 101 PHE A N 4
ATOM 3969 C CA . PHE A 1 55 ? -10.157 -2.508 0.736 1.00 0.00 101 PHE A CA 4
ATOM 3970 C C . PHE A 1 55 ? -10.490 -3.996 0.924 1.00 0.00 101 PHE A C 4
ATOM 3971 O O . PHE A 1 55 ? -11.213 -4.571 0.113 1.00 0.00 101 PHE A O 4
ATOM 3988 N N . LYS A 1 56 ? -9.982 -4.630 1.991 1.00 0.00 102 LYS A N 4
ATOM 3989 C CA . LYS A 1 56 ? -10.241 -6.037 2.308 1.00 0.00 102 LYS A CA 4
ATOM 3990 C C . LYS A 1 56 ? -11.712 -6.226 2.619 1.00 0.00 102 LYS A C 4
ATOM 3991 O O . LYS A 1 56 ? -12.313 -7.197 2.169 1.00 0.00 102 LYS A O 4
ATOM 4010 N N . GLU A 1 57 ? -12.278 -5.309 3.397 1.00 0.00 103 GLU A N 4
ATOM 4011 C CA . GLU A 1 57 ? -13.694 -5.334 3.763 1.00 0.00 103 GLU A CA 4
ATOM 4012 C C . GLU A 1 57 ? -14.564 -5.000 2.547 1.00 0.00 103 GLU A C 4
ATOM 4013 O O . GLU A 1 57 ? -15.775 -5.220 2.567 1.00 0.00 103 GLU A O 4
ATOM 4025 N N . GLY A 1 58 ? -13.949 -4.441 1.504 1.00 0.00 104 GLY A N 4
ATOM 4026 C CA . GLY A 1 58 ? -14.592 -4.051 0.265 1.00 0.00 104 GLY A CA 4
ATOM 4027 C C . GLY A 1 58 ? -15.567 -2.903 0.478 1.00 0.00 104 GLY A C 4
ATOM 4028 O O . GLY A 1 58 ? -16.529 -2.795 -0.280 1.00 0.00 104 GLY A O 4
ATOM 4032 N N . LYS A 1 59 ? -15.374 -2.087 1.523 1.00 0.00 105 LYS A N 4
ATOM 4033 C CA . LYS A 1 59 ? -16.265 -0.966 1.815 1.00 0.00 105 LYS A CA 4
ATOM 4034 C C . LYS A 1 59 ? -15.712 0.366 1.342 1.00 0.00 105 LYS A C 4
ATOM 4035 O O . LYS A 1 59 ? -16.508 1.276 1.108 1.00 0.00 105 LYS A O 4
ATOM 4054 N N . ALA A 1 60 ? -14.384 0.531 1.309 1.00 0.00 106 ALA A N 4
ATOM 4055 C CA . ALA A 1 60 ? -13.777 1.782 0.888 1.00 0.00 106 ALA A CA 4
ATOM 4056 C C . ALA A 1 60 ? -14.034 2.046 -0.581 1.00 0.00 106 ALA A C 4
ATOM 4057 O O . ALA A 1 60 ? -14.266 1.123 -1.366 1.00 0.00 106 ALA A O 4
ATOM 4064 N N . GLN A 1 61 ? -13.945 3.324 -0.931 1.00 0.00 107 GLN A N 4
ATOM 4065 C CA . GLN A 1 61 ? -14.124 3.739 -2.300 1.00 0.00 107 GLN A CA 4
ATOM 4066 C C . GLN A 1 61 ? -12.813 3.485 -3.030 1.00 0.00 107 GLN A C 4
ATOM 4067 O O . GLN A 1 61 ? -11.726 3.842 -2.567 1.00 0.00 107 GLN A O 4
ATOM 4081 N N . GLU A 1 62 ? -12.936 2.846 -4.180 1.00 0.00 108 GLU A N 4
ATOM 4082 C CA . GLU A 1 62 ? -11.833 2.531 -5.059 1.00 0.00 108 GLU A CA 4
ATOM 4083 C C . GLU A 1 62 ? -11.275 3.859 -5.598 1.00 0.00 108 GLU A C 4
ATOM 4084 O O . GLU A 1 62 ? -11.993 4.868 -5.621 1.00 0.00 108 GLU A O 4
ATOM 4096 N N . PRO A 1 63 ? -10.019 3.884 -6.058 1.00 0.00 109 PRO A N 4
ATOM 4097 C CA . PRO A 1 63 ? -9.393 5.087 -6.580 1.00 0.00 109 PRO A CA 4
ATOM 4098 C C . PRO A 1 63 ? -9.967 5.464 -7.947 1.00 0.00 109 PRO A C 4
ATOM 4099 O O . PRO A 1 63 ? -10.840 4.787 -8.496 1.00 0.00 109 PRO A O 4
ATOM 4110 N N . SER A 1 64 ? -9.487 6.583 -8.475 1.00 0.00 110 SER A N 4
ATOM 4111 C CA . SER A 1 64 ? -9.865 7.146 -9.755 1.00 0.00 110 SER A CA 4
ATOM 4112 C C . SER A 1 64 ? -8.658 7.938 -10.225 1.00 0.00 110 SER A C 4
ATOM 4113 O O . SER A 1 64 ? -8.019 8.606 -9.382 1.00 0.00 110 SER A O 4
ATOM 4121 N N . GLY A 1 1 ? -2.336 14.381 -4.997 1.00 0.00 47 GLY A N 5
ATOM 4122 C CA . GLY A 1 1 ? -0.876 14.341 -5.130 1.00 0.00 47 GLY A CA 5
ATOM 4123 C C . GLY A 1 1 ? -0.397 13.132 -5.914 1.00 0.00 47 GLY A C 5
ATOM 4124 O O . GLY A 1 1 ? -0.308 13.192 -7.141 1.00 0.00 47 GLY A O 5
ATOM 4128 N N . GLU A 1 2 ? 0.033 12.077 -5.220 1.00 0.00 48 GLU A N 5
ATOM 4129 C CA . GLU A 1 2 ? 0.547 10.831 -5.794 1.00 0.00 48 GLU A CA 5
ATOM 4130 C C . GLU A 1 2 ? 0.664 9.787 -4.700 1.00 0.00 48 GLU A C 5
ATOM 4131 O O . GLU A 1 2 ? 0.118 8.702 -4.843 1.00 0.00 48 GLU A O 5
ATOM 4143 N N . VAL A 1 3 ? 1.332 10.135 -3.597 1.00 0.00 49 VAL A N 5
ATOM 4144 C CA . VAL A 1 3 ? 1.543 9.252 -2.456 1.00 0.00 49 VAL A CA 5
ATOM 4145 C C . VAL A 1 3 ? 0.232 8.571 -2.055 1.00 0.00 49 VAL A C 5
ATOM 4146 O O . VAL A 1 3 ? 0.194 7.353 -1.945 1.00 0.00 49 VAL A O 5
ATOM 4159 N N . ARG A 1 4 ? -0.866 9.313 -1.897 1.00 0.00 50 ARG A N 5
ATOM 4160 C CA . ARG A 1 4 ? -2.133 8.690 -1.524 1.00 0.00 50 ARG A CA 5
ATOM 4161 C C . ARG A 1 4 ? -2.643 7.733 -2.604 1.00 0.00 50 ARG A C 5
ATOM 4162 O O . ARG A 1 4 ? -3.244 6.724 -2.243 1.00 0.00 50 ARG A O 5
ATOM 4183 N N . ASN A 1 5 ? -2.437 8.031 -3.892 1.00 0.00 51 ASN A N 5
ATOM 4184 C CA . ASN A 1 5 ? -2.892 7.164 -4.980 1.00 0.00 51 ASN A CA 5
ATOM 4185 C C . ASN A 1 5 ? -2.114 5.859 -4.963 1.00 0.00 51 ASN A C 5
ATOM 4186 O O . ASN A 1 5 ? -2.725 4.792 -4.970 1.00 0.00 51 ASN A O 5
ATOM 4197 N N . ILE A 1 6 ? -0.777 5.915 -4.947 1.00 0.00 52 ILE A N 5
ATOM 4198 C CA . ILE A 1 6 ? 0.013 4.693 -4.926 1.00 0.00 52 ILE A CA 5
ATOM 4199 C C . ILE A 1 6 ? -0.287 3.900 -3.657 1.00 0.00 52 ILE A C 5
ATOM 4200 O O . ILE A 1 6 ? -0.296 2.675 -3.725 1.00 0.00 52 ILE A O 5
ATOM 4216 N N . VAL A 1 7 ? -0.523 4.565 -2.520 1.00 0.00 53 VAL A N 5
ATOM 4217 C CA . VAL A 1 7 ? -0.806 3.928 -1.257 1.00 0.00 53 VAL A CA 5
ATOM 4218 C C . VAL A 1 7 ? -2.093 3.138 -1.430 1.00 0.00 53 VAL A C 5
ATOM 4219 O O . VAL A 1 7 ? -2.061 1.913 -1.299 1.00 0.00 53 VAL A O 5
ATOM 4232 N N . ASP A 1 8 ? -3.193 3.813 -1.757 1.00 0.00 54 ASP A N 5
ATOM 4233 C CA . ASP A 1 8 ? -4.512 3.219 -1.956 1.00 0.00 54 ASP A CA 5
ATOM 4234 C C . ASP A 1 8 ? -4.454 1.991 -2.865 1.00 0.00 54 ASP A C 5
ATOM 4235 O O . ASP A 1 8 ? -4.868 0.900 -2.472 1.00 0.00 54 ASP A O 5
ATOM 4244 N N . LYS A 1 9 ? -3.875 2.157 -4.053 1.00 0.00 55 LYS A N 5
ATOM 4245 C CA . LYS A 1 9 ? -3.765 1.103 -5.047 1.00 0.00 55 LYS A CA 5
ATOM 4246 C C . LYS A 1 9 ? -2.894 -0.036 -4.569 1.00 0.00 55 LYS A C 5
ATOM 4247 O O . LYS A 1 9 ? -3.253 -1.204 -4.752 1.00 0.00 55 LYS A O 5
ATOM 4266 N N . THR A 1 10 ? -1.743 0.266 -3.972 1.00 0.00 56 THR A N 5
ATOM 4267 C CA . THR A 1 10 ? -0.903 -0.806 -3.471 1.00 0.00 56 THR A CA 5
ATOM 4268 C C . THR A 1 10 ? -1.683 -1.590 -2.410 1.00 0.00 56 THR A C 5
ATOM 4269 O O . THR A 1 10 ? -1.626 -2.821 -2.414 1.00 0.00 56 THR A O 5
ATOM 4280 N N . ALA A 1 11 ? -2.443 -0.903 -1.545 1.00 0.00 57 ALA A N 5
ATOM 4281 C CA . ALA A 1 11 ? -3.219 -1.581 -0.521 1.00 0.00 57 ALA A CA 5
ATOM 4282 C C . ALA A 1 11 ? -4.277 -2.452 -1.176 1.00 0.00 57 ALA A C 5
ATOM 4283 O O . ALA A 1 11 ? -4.435 -3.577 -0.733 1.00 0.00 57 ALA A O 5
ATOM 4290 N N . SER A 1 12 ? -4.959 -1.975 -2.221 1.00 0.00 58 SER A N 5
ATOM 4291 C CA . SER A 1 12 ? -5.982 -2.724 -2.940 1.00 0.00 58 SER A CA 5
ATOM 4292 C C . SER A 1 12 ? -5.412 -4.080 -3.381 1.00 0.00 58 SER A C 5
ATOM 4293 O O . SER A 1 12 ? -5.951 -5.133 -3.047 1.00 0.00 58 SER A O 5
ATOM 4301 N N . PHE A 1 13 ? -4.271 -4.094 -4.071 1.00 0.00 59 PHE A N 5
ATOM 4302 C CA . PHE A 1 13 ? -3.680 -5.349 -4.529 1.00 0.00 59 PHE A CA 5
ATOM 4303 C C . PHE A 1 13 ? -3.277 -6.270 -3.378 1.00 0.00 59 PHE A C 5
ATOM 4304 O O . PHE A 1 13 ? -3.515 -7.481 -3.434 1.00 0.00 59 PHE A O 5
ATOM 4321 N N . VAL A 1 14 ? -2.623 -5.709 -2.360 1.00 0.00 60 VAL A N 5
ATOM 4322 C CA . VAL A 1 14 ? -2.176 -6.447 -1.184 1.00 0.00 60 VAL A CA 5
ATOM 4323 C C . VAL A 1 14 ? -3.400 -6.966 -0.419 1.00 0.00 60 VAL A C 5
ATOM 4324 O O . VAL A 1 14 ? -3.331 -8.018 0.206 1.00 0.00 60 VAL A O 5
ATOM 4337 N N . ALA A 1 15 ? -4.523 -6.255 -0.453 1.00 0.00 61 ALA A N 5
ATOM 4338 C CA . ALA A 1 15 ? -5.764 -6.634 0.190 1.00 0.00 61 ALA A CA 5
ATOM 4339 C C . ALA A 1 15 ? -6.315 -7.839 -0.560 1.00 0.00 61 ALA A C 5
ATOM 4340 O O . ALA A 1 15 ? -6.703 -8.810 0.085 1.00 0.00 61 ALA A O 5
ATOM 4347 N N . ARG A 1 16 ? -6.301 -7.801 -1.899 1.00 0.00 62 ARG A N 5
ATOM 4348 C CA . ARG A 1 16 ? -6.822 -8.902 -2.699 1.00 0.00 62 ARG A CA 5
ATOM 4349 C C . ARG A 1 16 ? -6.000 -10.174 -2.584 1.00 0.00 62 ARG A C 5
ATOM 4350 O O . ARG A 1 16 ? -6.538 -11.257 -2.368 1.00 0.00 62 ARG A O 5
ATOM 4371 N N . ASN A 1 17 ? -4.693 -10.053 -2.775 1.00 0.00 63 ASN A N 5
ATOM 4372 C CA . ASN A 1 17 ? -3.795 -11.206 -2.735 1.00 0.00 63 ASN A CA 5
ATOM 4373 C C . ASN A 1 17 ? -3.484 -11.669 -1.318 1.00 0.00 63 ASN A C 5
ATOM 4374 O O . ASN A 1 17 ? -3.502 -12.867 -1.062 1.00 0.00 63 ASN A O 5
ATOM 4385 N N . GLY A 1 18 ? -3.200 -10.755 -0.392 1.00 0.00 64 GLY A N 5
ATOM 4386 C CA . GLY A 1 18 ? -2.878 -11.051 0.999 1.00 0.00 64 GLY A CA 5
ATOM 4387 C C . GLY A 1 18 ? -1.660 -10.248 1.465 1.00 0.00 64 GLY A C 5
ATOM 4388 O O . GLY A 1 18 ? -0.954 -9.654 0.640 1.00 0.00 64 GLY A O 5
ATOM 4392 N N . PRO A 1 19 ? -1.371 -10.222 2.781 1.00 0.00 65 PRO A N 5
ATOM 4393 C CA . PRO A 1 19 ? -0.247 -9.481 3.348 1.00 0.00 65 PRO A CA 5
ATOM 4394 C C . PRO A 1 19 ? 1.110 -9.966 2.844 1.00 0.00 65 PRO A C 5
ATOM 4395 O O . PRO A 1 19 ? 2.094 -9.243 3.012 1.00 0.00 65 PRO A O 5
ATOM 4406 N N . GLU A 1 20 ? 1.186 -11.135 2.202 1.00 0.00 66 GLU A N 5
ATOM 4407 C CA . GLU A 1 20 ? 2.443 -11.632 1.669 1.00 0.00 66 GLU A CA 5
ATOM 4408 C C . GLU A 1 20 ? 2.970 -10.654 0.616 1.00 0.00 66 GLU A C 5
ATOM 4409 O O . GLU A 1 20 ? 4.184 -10.470 0.497 1.00 0.00 66 GLU A O 5
ATOM 4421 N N . PHE A 1 21 ? 2.056 -10.013 -0.128 1.00 0.00 67 PHE A N 5
ATOM 4422 C CA . PHE A 1 21 ? 2.412 -9.056 -1.158 1.00 0.00 67 PHE A CA 5
ATOM 4423 C C . PHE A 1 21 ? 2.958 -7.786 -0.558 1.00 0.00 67 PHE A C 5
ATOM 4424 O O . PHE A 1 21 ? 3.749 -7.111 -1.208 1.00 0.00 67 PHE A O 5
ATOM 4441 N N . GLU A 1 22 ? 2.539 -7.451 0.658 1.00 0.00 68 GLU A N 5
ATOM 4442 C CA . GLU A 1 22 ? 3.020 -6.261 1.315 1.00 0.00 68 GLU A CA 5
ATOM 4443 C C . GLU A 1 22 ? 4.526 -6.402 1.501 1.00 0.00 68 GLU A C 5
ATOM 4444 O O . GLU A 1 22 ? 5.281 -5.486 1.196 1.00 0.00 68 GLU A O 5
ATOM 4456 N N . ALA A 1 23 ? 4.949 -7.568 1.992 1.00 0.00 69 ALA A N 5
ATOM 4457 C CA . ALA A 1 23 ? 6.341 -7.864 2.254 1.00 0.00 69 ALA A CA 5
ATOM 4458 C C . ALA A 1 23 ? 7.115 -8.073 0.958 1.00 0.00 69 ALA A C 5
ATOM 4459 O O . ALA A 1 23 ? 8.284 -7.702 0.881 1.00 0.00 69 ALA A O 5
ATOM 4466 N N . ARG A 1 24 ? 6.496 -8.716 -0.037 1.00 0.00 70 ARG A N 5
ATOM 4467 C CA . ARG A 1 24 ? 7.119 -8.976 -1.330 1.00 0.00 70 ARG A CA 5
ATOM 4468 C C . ARG A 1 24 ? 7.459 -7.657 -1.998 1.00 0.00 70 ARG A C 5
ATOM 4469 O O . ARG A 1 24 ? 8.620 -7.389 -2.285 1.00 0.00 70 ARG A O 5
ATOM 4490 N N . ILE A 1 25 ? 6.428 -6.849 -2.253 1.00 0.00 71 ILE A N 5
ATOM 4491 C CA . ILE A 1 25 ? 6.559 -5.562 -2.922 1.00 0.00 71 ILE A CA 5
ATOM 4492 C C . ILE A 1 25 ? 7.571 -4.707 -2.164 1.00 0.00 71 ILE A C 5
ATOM 4493 O O . ILE A 1 25 ? 8.472 -4.150 -2.793 1.00 0.00 71 ILE A O 5
ATOM 4509 N N . ARG A 1 26 ? 7.450 -4.639 -0.831 1.00 0.00 72 ARG A N 5
ATOM 4510 C CA . ARG A 1 26 ? 8.355 -3.860 0.000 1.00 0.00 72 ARG A CA 5
ATOM 4511 C C . ARG A 1 26 ? 9.799 -4.260 -0.253 1.00 0.00 72 ARG A C 5
ATOM 4512 O O . ARG A 1 26 ? 10.611 -3.388 -0.524 1.00 0.00 72 ARG A O 5
ATOM 4533 N N . GLN A 1 27 ? 10.125 -5.552 -0.185 1.00 0.00 73 GLN A N 5
ATOM 4534 C CA . GLN A 1 27 ? 11.493 -6.006 -0.390 1.00 0.00 73 GLN A CA 5
ATOM 4535 C C . GLN A 1 27 ? 11.978 -5.907 -1.835 1.00 0.00 73 GLN A C 5
ATOM 4536 O O . GLN A 1 27 ? 13.162 -5.663 -2.062 1.00 0.00 73 GLN A O 5
ATOM 4550 N N . ASN A 1 28 ? 11.088 -6.068 -2.811 1.00 0.00 74 ASN A N 5
ATOM 4551 C CA . ASN A 1 28 ? 11.445 -6.020 -4.225 1.00 0.00 74 ASN A CA 5
ATOM 4552 C C . ASN A 1 28 ? 11.828 -4.624 -4.701 1.00 0.00 74 ASN A C 5
ATOM 4553 O O . ASN A 1 28 ? 12.690 -4.478 -5.575 1.00 0.00 74 ASN A O 5
ATOM 4564 N N . GLU A 1 29 ? 11.198 -3.603 -4.120 1.00 0.00 75 GLU A N 5
ATOM 4565 C CA . GLU A 1 29 ? 11.370 -2.199 -4.471 1.00 0.00 75 GLU A CA 5
ATOM 4566 C C . GLU A 1 29 ? 11.993 -1.360 -3.342 1.00 0.00 75 GLU A C 5
ATOM 4567 O O . GLU A 1 29 ? 12.029 -0.135 -3.449 1.00 0.00 75 GLU A O 5
ATOM 4579 N N . ILE A 1 30 ? 12.535 -1.987 -2.290 1.00 0.00 76 ILE A N 5
ATOM 4580 C CA . ILE A 1 30 ? 13.143 -1.320 -1.127 1.00 0.00 76 ILE A CA 5
ATOM 4581 C C . ILE A 1 30 ? 14.237 -0.302 -1.481 1.00 0.00 76 ILE A C 5
ATOM 4582 O O . ILE A 1 30 ? 14.557 0.609 -0.712 1.00 0.00 76 ILE A O 5
ATOM 4598 N N . ASN A 1 31 ? 14.858 -0.488 -2.641 1.00 0.00 77 ASN A N 5
ATOM 4599 C CA . ASN A 1 31 ? 15.934 0.345 -3.148 1.00 0.00 77 ASN A CA 5
ATOM 4600 C C . ASN A 1 31 ? 15.419 1.664 -3.730 1.00 0.00 77 ASN A C 5
ATOM 4601 O O . ASN A 1 31 ? 16.242 2.513 -4.066 1.00 0.00 77 ASN A O 5
ATOM 4612 N N . ASN A 1 32 ? 14.097 1.840 -3.861 1.00 0.00 78 ASN A N 5
ATOM 4613 C CA . ASN A 1 32 ? 13.459 3.042 -4.395 1.00 0.00 78 ASN A CA 5
ATOM 4614 C C . ASN A 1 32 ? 12.525 3.640 -3.340 1.00 0.00 78 ASN A C 5
ATOM 4615 O O . ASN A 1 32 ? 11.833 2.903 -2.631 1.00 0.00 78 ASN A O 5
ATOM 4626 N N . PRO A 1 33 ? 12.430 4.977 -3.276 1.00 0.00 79 PRO A N 5
ATOM 4627 C CA . PRO A 1 33 ? 11.606 5.687 -2.303 1.00 0.00 79 PRO A CA 5
ATOM 4628 C C . PRO A 1 33 ? 10.101 5.647 -2.579 1.00 0.00 79 PRO A C 5
ATOM 4629 O O . PRO A 1 33 ? 9.309 5.775 -1.642 1.00 0.00 79 PRO A O 5
ATOM 4640 N N . LYS A 1 34 ? 9.693 5.408 -3.831 1.00 0.00 80 LYS A N 5
ATOM 4641 C CA . LYS A 1 34 ? 8.291 5.340 -4.248 1.00 0.00 80 LYS A CA 5
ATOM 4642 C C . LYS A 1 34 ? 7.470 4.379 -3.400 1.00 0.00 80 LYS A C 5
ATOM 4643 O O . LYS A 1 34 ? 6.300 4.650 -3.133 1.00 0.00 80 LYS A O 5
ATOM 4662 N N . PHE A 1 35 ? 8.096 3.287 -2.973 1.00 0.00 81 PHE A N 5
ATOM 4663 C CA . PHE A 1 35 ? 7.514 2.215 -2.190 1.00 0.00 81 PHE A CA 5
ATOM 4664 C C . PHE A 1 35 ? 7.792 2.321 -0.692 1.00 0.00 81 PHE A C 5
ATOM 4665 O O . PHE A 1 35 ? 7.341 1.446 0.053 1.00 0.00 81 PHE A O 5
ATOM 4682 N N . ASN A 1 36 ? 8.505 3.354 -0.222 1.00 0.00 82 ASN A N 5
ATOM 4683 C CA . ASN A 1 36 ? 8.831 3.513 1.199 1.00 0.00 82 ASN A CA 5
ATOM 4684 C C . ASN A 1 36 ? 7.603 3.570 2.095 1.00 0.00 82 ASN A C 5
ATOM 4685 O O . ASN A 1 36 ? 7.737 3.266 3.277 1.00 0.00 82 ASN A O 5
ATOM 4696 N N . PHE A 1 37 ? 6.414 3.892 1.573 1.00 0.00 83 PHE A N 5
ATOM 4697 C CA . PHE A 1 37 ? 5.201 3.948 2.390 1.00 0.00 83 PHE A CA 5
ATOM 4698 C C . PHE A 1 37 ? 4.882 2.571 2.998 1.00 0.00 83 PHE A C 5
ATOM 4699 O O . PHE A 1 37 ? 4.152 2.481 3.988 1.00 0.00 83 PHE A O 5
ATOM 4716 N N . LEU A 1 38 ? 5.410 1.493 2.402 1.00 0.00 84 LEU A N 5
ATOM 4717 C CA . LEU A 1 38 ? 5.221 0.133 2.886 1.00 0.00 84 LEU A CA 5
ATOM 4718 C C . LEU A 1 38 ? 6.026 -0.073 4.170 1.00 0.00 84 LEU A C 5
ATOM 4719 O O . LEU A 1 38 ? 5.673 -0.934 4.976 1.00 0.00 84 LEU A O 5
ATOM 4735 N N . ASN A 1 39 ? 7.137 0.649 4.341 1.00 0.00 85 ASN A N 5
ATOM 4736 C CA . ASN A 1 39 ? 7.966 0.573 5.533 1.00 0.00 85 ASN A CA 5
ATOM 4737 C C . ASN A 1 39 ? 7.339 1.460 6.611 1.00 0.00 85 ASN A C 5
ATOM 4738 O O . ASN A 1 39 ? 6.672 2.446 6.306 1.00 0.00 85 ASN A O 5
ATOM 4749 N N . PRO A 1 40 ? 7.628 1.189 7.889 1.00 0.00 86 PRO A N 5
ATOM 4750 C CA . PRO A 1 40 ? 7.089 1.948 9.011 1.00 0.00 86 PRO A CA 5
ATOM 4751 C C . PRO A 1 40 ? 7.694 3.343 9.162 1.00 0.00 86 PRO A C 5
ATOM 4752 O O . PRO A 1 40 ? 7.125 4.176 9.867 1.00 0.00 86 PRO A O 5
ATOM 4763 N N . ASN A 1 41 ? 8.845 3.587 8.543 1.00 0.00 87 ASN A N 5
ATOM 4764 C CA . ASN A 1 41 ? 9.564 4.853 8.615 1.00 0.00 87 ASN A CA 5
ATOM 4765 C C . ASN A 1 41 ? 8.811 5.981 7.920 1.00 0.00 87 ASN A C 5
ATOM 4766 O O . ASN A 1 41 ? 9.028 7.144 8.247 1.00 0.00 87 ASN A O 5
ATOM 4777 N N . ASP A 1 42 ? 7.936 5.666 6.964 1.00 0.00 88 ASP A N 5
ATOM 4778 C CA . ASP A 1 42 ? 7.178 6.693 6.261 1.00 0.00 88 ASP A CA 5
ATOM 4779 C C . ASP A 1 42 ? 6.020 7.176 7.131 1.00 0.00 88 ASP A C 5
ATOM 4780 O O . ASP A 1 42 ? 5.446 6.394 7.900 1.00 0.00 88 ASP A O 5
ATOM 4789 N N . PRO A 1 43 ? 5.630 8.453 6.996 1.00 0.00 89 PRO A N 5
ATOM 4790 C CA . PRO A 1 43 ? 4.545 9.031 7.772 1.00 0.00 89 PRO A CA 5
ATOM 4791 C C . PRO A 1 43 ? 3.190 8.496 7.308 1.00 0.00 89 PRO A C 5
ATOM 4792 O O . PRO A 1 43 ? 2.284 8.306 8.119 1.00 0.00 89 PRO A O 5
ATOM 4803 N N . TYR A 1 44 ? 3.061 8.234 6.006 1.00 0.00 90 TYR A N 5
ATOM 4804 C CA . TYR A 1 44 ? 1.859 7.735 5.348 1.00 0.00 90 TYR A CA 5
ATOM 4805 C C . TYR A 1 44 ? 1.601 6.254 5.595 1.00 0.00 90 TYR A C 5
ATOM 4806 O O . TYR A 1 44 ? 0.542 5.756 5.213 1.00 0.00 90 TYR A O 5
ATOM 4824 N N . HIS A 1 45 ? 2.543 5.551 6.224 1.00 0.00 91 HIS A N 5
ATOM 4825 C CA . HIS A 1 45 ? 2.405 4.136 6.504 1.00 0.00 91 HIS A CA 5
ATOM 4826 C C . HIS A 1 45 ? 1.125 3.853 7.289 1.00 0.00 91 HIS A C 5
ATOM 4827 O O . HIS A 1 45 ? 0.353 2.982 6.908 1.00 0.00 91 HIS A O 5
ATOM 4841 N N . ALA A 1 46 ? 0.869 4.606 8.364 1.00 0.00 92 ALA A N 5
ATOM 4842 C CA . ALA A 1 46 ? -0.318 4.409 9.188 1.00 0.00 92 ALA A CA 5
ATOM 4843 C C . ALA A 1 46 ? -1.622 4.495 8.380 1.00 0.00 92 ALA A C 5
ATOM 4844 O O . ALA A 1 46 ? -2.573 3.781 8.701 1.00 0.00 92 ALA A O 5
ATOM 4851 N N . TYR A 1 47 ? -1.673 5.355 7.359 1.00 0.00 93 TYR A N 5
ATOM 4852 C CA . TYR A 1 47 ? -2.834 5.510 6.492 1.00 0.00 93 TYR A CA 5
ATOM 4853 C C . TYR A 1 47 ? -2.881 4.321 5.523 1.00 0.00 93 TYR A C 5
ATOM 4854 O O . TYR A 1 47 ? -3.959 3.797 5.253 1.00 0.00 93 TYR A O 5
ATOM 4872 N N . TYR A 1 48 ? -1.728 3.869 5.013 1.00 0.00 94 TYR A N 5
ATOM 4873 C CA . TYR A 1 48 ? -1.670 2.726 4.107 1.00 0.00 94 TYR A CA 5
ATOM 4874 C C . TYR A 1 48 ? -2.290 1.504 4.792 1.00 0.00 94 TYR A C 5
ATOM 4875 O O . TYR A 1 48 ? -3.065 0.769 4.176 1.00 0.00 94 TYR A O 5
ATOM 4893 N N . ARG A 1 49 ? -1.970 1.302 6.075 1.00 0.00 95 ARG A N 5
ATOM 4894 C CA . ARG A 1 49 ? -2.478 0.186 6.871 1.00 0.00 95 ARG A CA 5
ATOM 4895 C C . ARG A 1 49 ? -4.002 0.167 6.912 1.00 0.00 95 ARG A C 5
ATOM 4896 O O . ARG A 1 49 ? -4.573 -0.920 6.834 1.00 0.00 95 ARG A O 5
ATOM 4917 N N . HIS A 1 50 ? -4.644 1.331 7.019 1.00 0.00 96 HIS A N 5
ATOM 4918 C CA . HIS A 1 50 ? -6.096 1.452 7.051 1.00 0.00 96 HIS A CA 5
ATOM 4919 C C . HIS A 1 50 ? -6.675 0.942 5.742 1.00 0.00 96 HIS A C 5
ATOM 4920 O O . HIS A 1 50 ? -7.549 0.083 5.741 1.00 0.00 96 HIS A O 5
ATOM 4934 N N . LYS A 1 51 ? -6.176 1.462 4.621 1.00 0.00 97 LYS A N 5
ATOM 4935 C CA . LYS A 1 51 ? -6.648 1.099 3.297 1.00 0.00 97 LYS A CA 5
ATOM 4936 C C . LYS A 1 51 ? -6.633 -0.401 3.066 1.00 0.00 97 LYS A C 5
ATOM 4937 O O . LYS A 1 51 ? -7.592 -0.879 2.481 1.00 0.00 97 LYS A O 5
ATOM 4956 N N . VAL A 1 52 ? -5.599 -1.134 3.485 1.00 0.00 98 VAL A N 5
ATOM 4957 C CA . VAL A 1 52 ? -5.533 -2.587 3.290 1.00 0.00 98 VAL A CA 5
ATOM 4958 C C . VAL A 1 52 ? -6.807 -3.216 3.847 1.00 0.00 98 VAL A C 5
ATOM 4959 O O . VAL A 1 52 ? -7.585 -3.816 3.109 1.00 0.00 98 VAL A O 5
ATOM 4972 N N . SER A 1 53 ? -7.012 -3.043 5.145 1.00 0.00 99 SER A N 5
ATOM 4973 C CA . SER A 1 53 ? -8.135 -3.539 5.904 1.00 0.00 99 SER A CA 5
ATOM 4974 C C . SER A 1 53 ? -9.458 -3.133 5.246 1.00 0.00 99 SER A C 5
ATOM 4975 O O . SER A 1 53 ? -10.362 -3.957 5.113 1.00 0.00 99 SER A O 5
ATOM 4983 N N . GLU A 1 54 ? -9.551 -1.898 4.770 1.00 0.00 100 GLU A N 5
ATOM 4984 C CA . GLU A 1 54 ? -10.723 -1.346 4.120 1.00 0.00 100 GLU A CA 5
ATOM 4985 C C . GLU A 1 54 ? -11.015 -2.005 2.777 1.00 0.00 100 GLU A C 5
ATOM 4986 O O . GLU A 1 54 ? -12.161 -2.387 2.529 1.00 0.00 100 GLU A O 5
ATOM 4998 N N . PHE A 1 55 ? -10.009 -2.151 1.910 1.00 0.00 101 PHE A N 5
ATOM 4999 C CA . PHE A 1 55 ? -10.200 -2.787 0.618 1.00 0.00 101 PHE A CA 5
ATOM 5000 C C . PHE A 1 55 ? -10.585 -4.249 0.788 1.00 0.00 101 PHE A C 5
ATOM 5001 O O . PHE A 1 55 ? -11.307 -4.799 -0.041 1.00 0.00 101 PHE A O 5
ATOM 5018 N N . LYS A 1 56 ? -10.085 -4.885 1.849 1.00 0.00 102 LYS A N 5
ATOM 5019 C CA . LYS A 1 56 ? -10.395 -6.277 2.151 1.00 0.00 102 LYS A CA 5
ATOM 5020 C C . LYS A 1 56 ? -11.867 -6.384 2.499 1.00 0.00 102 LYS A C 5
ATOM 5021 O O . LYS A 1 56 ? -12.531 -7.333 2.091 1.00 0.00 102 LYS A O 5
ATOM 5040 N N . GLU A 1 57 ? -12.377 -5.416 3.256 1.00 0.00 103 GLU A N 5
ATOM 5041 C CA . GLU A 1 57 ? -13.780 -5.401 3.632 1.00 0.00 103 GLU A CA 5
ATOM 5042 C C . GLU A 1 57 ? -14.650 -5.033 2.421 1.00 0.00 103 GLU A C 5
ATOM 5043 O O . GLU A 1 57 ? -15.863 -5.245 2.425 1.00 0.00 103 GLU A O 5
ATOM 5055 N N . GLY A 1 58 ? -14.034 -4.453 1.386 1.00 0.00 104 GLY A N 5
ATOM 5056 C CA . GLY A 1 58 ? -14.678 -4.021 0.158 1.00 0.00 104 GLY A CA 5
ATOM 5057 C C . GLY A 1 58 ? -15.646 -2.874 0.422 1.00 0.00 104 GLY A C 5
ATOM 5058 O O . GLY A 1 58 ? -16.689 -2.806 -0.228 1.00 0.00 104 GLY A O 5
ATOM 5062 N N . LYS A 1 59 ? -15.350 -2.011 1.403 1.00 0.00 105 LYS A N 5
ATOM 5063 C CA . LYS A 1 59 ? -16.215 -0.881 1.752 1.00 0.00 105 LYS A CA 5
ATOM 5064 C C . LYS A 1 59 ? -15.663 0.466 1.304 1.00 0.00 105 LYS A C 5
ATOM 5065 O O . LYS A 1 59 ? -16.439 1.422 1.228 1.00 0.00 105 LYS A O 5
ATOM 5084 N N . ALA A 1 60 ? -14.343 0.581 1.137 1.00 0.00 106 ALA A N 5
ATOM 5085 C CA . ALA A 1 60 ? -13.709 1.821 0.736 1.00 0.00 106 ALA A CA 5
ATOM 5086 C C . ALA A 1 60 ? -14.089 2.195 -0.688 1.00 0.00 106 ALA A C 5
ATOM 5087 O O . ALA A 1 60 ? -14.528 1.382 -1.500 1.00 0.00 106 ALA A O 5
ATOM 5094 N N . GLN A 1 61 ? -13.850 3.466 -0.960 1.00 0.00 107 GLN A N 5
ATOM 5095 C CA . GLN A 1 61 ? -14.093 4.178 -2.187 1.00 0.00 107 GLN A CA 5
ATOM 5096 C C . GLN A 1 61 ? -12.752 4.352 -2.911 1.00 0.00 107 GLN A C 5
ATOM 5097 O O . GLN A 1 61 ? -11.915 5.168 -2.519 1.00 0.00 107 GLN A O 5
ATOM 5111 N N . GLU A 1 62 ? -12.509 3.532 -3.931 1.00 0.00 108 GLU A N 5
ATOM 5112 C CA . GLU A 1 62 ? -11.287 3.560 -4.737 1.00 0.00 108 GLU A CA 5
ATOM 5113 C C . GLU A 1 62 ? -11.199 4.863 -5.569 1.00 0.00 108 GLU A C 5
ATOM 5114 O O . GLU A 1 62 ? -12.239 5.475 -5.854 1.00 0.00 108 GLU A O 5
ATOM 5126 N N . PRO A 1 63 ? -9.997 5.282 -5.998 1.00 0.00 109 PRO A N 5
ATOM 5127 C CA . PRO A 1 63 ? -9.763 6.476 -6.797 1.00 0.00 109 PRO A CA 5
ATOM 5128 C C . PRO A 1 63 ? -10.089 6.243 -8.280 1.00 0.00 109 PRO A C 5
ATOM 5129 O O . PRO A 1 63 ? -10.665 5.229 -8.687 1.00 0.00 109 PRO A O 5
ATOM 5140 N N . SER A 1 64 ? -9.743 7.249 -9.071 1.00 0.00 110 SER A N 5
ATOM 5141 C CA . SER A 1 64 ? -9.852 7.394 -10.504 1.00 0.00 110 SER A CA 5
ATOM 5142 C C . SER A 1 64 ? -8.602 8.181 -10.884 1.00 0.00 110 SER A C 5
ATOM 5143 O O . SER A 1 64 ? -8.252 9.137 -10.145 1.00 0.00 110 SER A O 5
ATOM 5151 N N . GLY A 1 1 ? -1.877 15.082 -5.026 1.00 0.00 47 GLY A N 6
ATOM 5152 C CA . GLY A 1 1 ? -0.646 14.471 -4.494 1.00 0.00 47 GLY A CA 6
ATOM 5153 C C . GLY A 1 1 ? -0.212 13.260 -5.302 1.00 0.00 47 GLY A C 6
ATOM 5154 O O . GLY A 1 1 ? -0.422 13.221 -6.515 1.00 0.00 47 GLY A O 6
ATOM 5158 N N . GLU A 1 2 ? 0.477 12.316 -4.658 1.00 0.00 48 GLU A N 6
ATOM 5159 C CA . GLU A 1 2 ? 0.978 11.080 -5.248 1.00 0.00 48 GLU A CA 6
ATOM 5160 C C . GLU A 1 2 ? 1.116 9.987 -4.198 1.00 0.00 48 GLU A C 6
ATOM 5161 O O . GLU A 1 2 ? 0.519 8.934 -4.368 1.00 0.00 48 GLU A O 6
ATOM 5173 N N . VAL A 1 3 ? 1.884 10.217 -3.128 1.00 0.00 49 VAL A N 6
ATOM 5174 C CA . VAL A 1 3 ? 2.108 9.239 -2.061 1.00 0.00 49 VAL A CA 6
ATOM 5175 C C . VAL A 1 3 ? 0.795 8.582 -1.632 1.00 0.00 49 VAL A C 6
ATOM 5176 O O . VAL A 1 3 ? 0.689 7.364 -1.600 1.00 0.00 49 VAL A O 6
ATOM 5189 N N . ARG A 1 4 ? -0.245 9.358 -1.354 1.00 0.00 50 ARG A N 6
ATOM 5190 C CA . ARG A 1 4 ? -1.529 8.825 -0.956 1.00 0.00 50 ARG A CA 6
ATOM 5191 C C . ARG A 1 4 ? -2.219 8.053 -2.075 1.00 0.00 50 ARG A C 6
ATOM 5192 O O . ARG A 1 4 ? -2.882 7.055 -1.816 1.00 0.00 50 ARG A O 6
ATOM 5213 N N . ASN A 1 5 ? -2.041 8.497 -3.316 1.00 0.00 51 ASN A N 6
ATOM 5214 C CA . ASN A 1 5 ? -2.627 7.889 -4.497 1.00 0.00 51 ASN A CA 6
ATOM 5215 C C . ASN A 1 5 ? -2.072 6.479 -4.673 1.00 0.00 51 ASN A C 6
ATOM 5216 O O . ASN A 1 5 ? -2.848 5.524 -4.786 1.00 0.00 51 ASN A O 6
ATOM 5227 N N . ILE A 1 6 ? -0.739 6.352 -4.678 1.00 0.00 52 ILE A N 6
ATOM 5228 C CA . ILE A 1 6 ? -0.051 5.075 -4.827 1.00 0.00 52 ILE A CA 6
ATOM 5229 C C . ILE A 1 6 ? -0.307 4.193 -3.610 1.00 0.00 52 ILE A C 6
ATOM 5230 O O . ILE A 1 6 ? -0.382 2.981 -3.780 1.00 0.00 52 ILE A O 6
ATOM 5246 N N . VAL A 1 7 ? -0.430 4.766 -2.403 1.00 0.00 53 VAL A N 6
ATOM 5247 C CA . VAL A 1 7 ? -0.664 4.030 -1.180 1.00 0.00 53 VAL A CA 6
ATOM 5248 C C . VAL A 1 7 ? -1.974 3.287 -1.380 1.00 0.00 53 VAL A C 6
ATOM 5249 O O . VAL A 1 7 ? -1.971 2.055 -1.363 1.00 0.00 53 VAL A O 6
ATOM 5262 N N . ASP A 1 8 ? -3.057 4.006 -1.660 1.00 0.00 54 ASP A N 6
ATOM 5263 C CA . ASP A 1 8 ? -4.393 3.464 -1.884 1.00 0.00 54 ASP A CA 6
ATOM 5264 C C . ASP A 1 8 ? -4.358 2.339 -2.926 1.00 0.00 54 ASP A C 6
ATOM 5265 O O . ASP A 1 8 ? -4.815 1.226 -2.666 1.00 0.00 54 ASP A O 6
ATOM 5274 N N . LYS A 1 9 ? -3.787 2.598 -4.109 1.00 0.00 55 LYS A N 6
ATOM 5275 C CA . LYS A 1 9 ? -3.699 1.621 -5.194 1.00 0.00 55 LYS A CA 6
ATOM 5276 C C . LYS A 1 9 ? -2.881 0.401 -4.798 1.00 0.00 55 LYS A C 6
ATOM 5277 O O . LYS A 1 9 ? -3.256 -0.725 -5.133 1.00 0.00 55 LYS A O 6
ATOM 5296 N N . THR A 1 10 ? -1.786 0.597 -4.077 1.00 0.00 56 THR A N 6
ATOM 5297 C CA . THR A 1 10 ? -0.979 -0.523 -3.630 1.00 0.00 56 THR A CA 6
ATOM 5298 C C . THR A 1 10 ? -1.764 -1.343 -2.594 1.00 0.00 56 THR A C 6
ATOM 5299 O O . THR A 1 10 ? -1.639 -2.571 -2.580 1.00 0.00 56 THR A O 6
ATOM 5310 N N . ALA A 1 11 ? -2.569 -0.702 -1.729 1.00 0.00 57 ALA A N 6
ATOM 5311 C CA . ALA A 1 11 ? -3.332 -1.436 -0.730 1.00 0.00 57 ALA A CA 6
ATOM 5312 C C . ALA A 1 11 ? -4.348 -2.291 -1.460 1.00 0.00 57 ALA A C 6
ATOM 5313 O O . ALA A 1 11 ? -4.443 -3.467 -1.153 1.00 0.00 57 ALA A O 6
ATOM 5320 N N . SER A 1 12 ? -5.047 -1.745 -2.447 1.00 0.00 58 SER A N 6
ATOM 5321 C CA . SER A 1 12 ? -6.030 -2.463 -3.237 1.00 0.00 58 SER A CA 6
ATOM 5322 C C . SER A 1 12 ? -5.484 -3.844 -3.644 1.00 0.00 58 SER A C 6
ATOM 5323 O O . SER A 1 12 ? -6.055 -4.870 -3.290 1.00 0.00 58 SER A O 6
ATOM 5331 N N . PHE A 1 13 ? -4.323 -3.909 -4.299 1.00 0.00 59 PHE A N 6
ATOM 5332 C CA . PHE A 1 13 ? -3.768 -5.187 -4.729 1.00 0.00 59 PHE A CA 6
ATOM 5333 C C . PHE A 1 13 ? -3.356 -6.104 -3.573 1.00 0.00 59 PHE A C 6
ATOM 5334 O O . PHE A 1 13 ? -3.632 -7.305 -3.614 1.00 0.00 59 PHE A O 6
ATOM 5351 N N . VAL A 1 14 ? -2.685 -5.566 -2.554 1.00 0.00 60 VAL A N 6
ATOM 5352 C CA . VAL A 1 14 ? -2.242 -6.325 -1.382 1.00 0.00 60 VAL A CA 6
ATOM 5353 C C . VAL A 1 14 ? -3.464 -6.878 -0.621 1.00 0.00 60 VAL A C 6
ATOM 5354 O O . VAL A 1 14 ? -3.407 -7.970 -0.073 1.00 0.00 60 VAL A O 6
ATOM 5367 N N . ALA A 1 15 ? -4.590 -6.175 -0.634 1.00 0.00 61 ALA A N 6
ATOM 5368 C CA . ALA A 1 15 ? -5.833 -6.553 0.015 1.00 0.00 61 ALA A CA 6
ATOM 5369 C C . ALA A 1 15 ? -6.460 -7.695 -0.790 1.00 0.00 61 ALA A C 6
ATOM 5370 O O . ALA A 1 15 ? -6.981 -8.652 -0.218 1.00 0.00 61 ALA A O 6
ATOM 5377 N N . ARG A 1 16 ? -6.373 -7.625 -2.124 1.00 0.00 62 ARG A N 6
ATOM 5378 C CA . ARG A 1 16 ? -6.926 -8.655 -2.989 1.00 0.00 62 ARG A CA 6
ATOM 5379 C C . ARG A 1 16 ? -6.146 -9.960 -2.935 1.00 0.00 62 ARG A C 6
ATOM 5380 O O . ARG A 1 16 ? -6.744 -11.036 -2.849 1.00 0.00 62 ARG A O 6
ATOM 5401 N N . ASN A 1 17 ? -4.827 -9.870 -3.019 1.00 0.00 63 ASN A N 6
ATOM 5402 C CA . ASN A 1 17 ? -3.964 -11.053 -3.016 1.00 0.00 63 ASN A CA 6
ATOM 5403 C C . ASN A 1 17 ? -3.674 -11.585 -1.615 1.00 0.00 63 ASN A C 6
ATOM 5404 O O . ASN A 1 17 ? -3.760 -12.791 -1.388 1.00 0.00 63 ASN A O 6
ATOM 5415 N N . GLY A 1 18 ? -3.356 -10.702 -0.670 1.00 0.00 64 GLY A N 6
ATOM 5416 C CA . GLY A 1 18 ? -3.043 -11.025 0.712 1.00 0.00 64 GLY A CA 6
ATOM 5417 C C . GLY A 1 18 ? -1.852 -10.192 1.205 1.00 0.00 64 GLY A C 6
ATOM 5418 O O . GLY A 1 18 ? -1.098 -9.634 0.399 1.00 0.00 64 GLY A O 6
ATOM 5422 N N . PRO A 1 19 ? -1.628 -10.129 2.529 1.00 0.00 65 PRO A N 6
ATOM 5423 C CA . PRO A 1 19 ? -0.548 -9.356 3.151 1.00 0.00 65 PRO A CA 6
ATOM 5424 C C . PRO A 1 19 ? 0.854 -9.828 2.775 1.00 0.00 65 PRO A C 6
ATOM 5425 O O . PRO A 1 19 ? 1.823 -9.116 3.042 1.00 0.00 65 PRO A O 6
ATOM 5436 N N . GLU A 1 20 ? 0.988 -10.997 2.152 1.00 0.00 66 GLU A N 6
ATOM 5437 C CA . GLU A 1 20 ? 2.282 -11.493 1.732 1.00 0.00 66 GLU A CA 6
ATOM 5438 C C . GLU A 1 20 ? 2.867 -10.551 0.670 1.00 0.00 66 GLU A C 6
ATOM 5439 O O . GLU A 1 20 ? 4.081 -10.328 0.641 1.00 0.00 66 GLU A O 6
ATOM 5451 N N . PHE A 1 21 ? 2.008 -9.967 -0.176 1.00 0.00 67 PHE A N 6
ATOM 5452 C CA . PHE A 1 21 ? 2.418 -9.037 -1.216 1.00 0.00 67 PHE A CA 6
ATOM 5453 C C . PHE A 1 21 ? 2.934 -7.753 -0.594 1.00 0.00 67 PHE A C 6
ATOM 5454 O O . PHE A 1 21 ? 3.775 -7.091 -1.194 1.00 0.00 67 PHE A O 6
ATOM 5471 N N . GLU A 1 22 ? 2.449 -7.398 0.597 1.00 0.00 68 GLU A N 6
ATOM 5472 C CA . GLU A 1 22 ? 2.882 -6.193 1.272 1.00 0.00 68 GLU A CA 6
ATOM 5473 C C . GLU A 1 22 ? 4.382 -6.279 1.529 1.00 0.00 68 GLU A C 6
ATOM 5474 O O . GLU A 1 22 ? 5.093 -5.298 1.358 1.00 0.00 68 GLU A O 6
ATOM 5486 N N . ALA A 1 23 ? 4.848 -7.456 1.951 1.00 0.00 69 ALA A N 6
ATOM 5487 C CA . ALA A 1 23 ? 6.243 -7.695 2.255 1.00 0.00 69 ALA A CA 6
ATOM 5488 C C . ALA A 1 23 ? 7.060 -7.865 0.978 1.00 0.00 69 ALA A C 6
ATOM 5489 O O . ALA A 1 23 ? 8.162 -7.327 0.892 1.00 0.00 69 ALA A O 6
ATOM 5496 N N . ARG A 1 24 ? 6.542 -8.624 0.003 1.00 0.00 70 ARG A N 6
ATOM 5497 C CA . ARG A 1 24 ? 7.229 -8.864 -1.258 1.00 0.00 70 ARG A CA 6
ATOM 5498 C C . ARG A 1 24 ? 7.523 -7.549 -1.954 1.00 0.00 70 ARG A C 6
ATOM 5499 O O . ARG A 1 24 ? 8.682 -7.220 -2.166 1.00 0.00 70 ARG A O 6
ATOM 5520 N N . ILE A 1 25 ? 6.470 -6.809 -2.309 1.00 0.00 71 ILE A N 6
ATOM 5521 C CA . ILE A 1 25 ? 6.581 -5.540 -3.015 1.00 0.00 71 ILE A CA 6
ATOM 5522 C C . ILE A 1 25 ? 7.535 -4.608 -2.268 1.00 0.00 71 ILE A C 6
ATOM 5523 O O . ILE A 1 25 ? 8.416 -4.015 -2.889 1.00 0.00 71 ILE A O 6
ATOM 5539 N N . ARG A 1 26 ? 7.368 -4.490 -0.947 1.00 0.00 72 ARG A N 6
ATOM 5540 C CA . ARG A 1 26 ? 8.197 -3.633 -0.116 1.00 0.00 72 ARG A CA 6
ATOM 5541 C C . ARG A 1 26 ? 9.667 -3.974 -0.236 1.00 0.00 72 ARG A C 6
ATOM 5542 O O . ARG A 1 26 ? 10.469 -3.063 -0.400 1.00 0.00 72 ARG A O 6
ATOM 5563 N N . GLN A 1 27 ? 10.027 -5.249 -0.113 1.00 0.00 73 GLN A N 6
ATOM 5564 C CA . GLN A 1 27 ? 11.418 -5.638 -0.200 1.00 0.00 73 GLN A CA 6
ATOM 5565 C C . GLN A 1 27 ? 11.953 -5.529 -1.625 1.00 0.00 73 GLN A C 6
ATOM 5566 O O . GLN A 1 27 ? 13.079 -5.081 -1.819 1.00 0.00 73 GLN A O 6
ATOM 5580 N N . ASN A 1 28 ? 11.149 -5.890 -2.620 1.00 0.00 74 ASN A N 6
ATOM 5581 C CA . ASN A 1 28 ? 11.533 -5.861 -4.022 1.00 0.00 74 ASN A CA 6
ATOM 5582 C C . ASN A 1 28 ? 11.908 -4.455 -4.473 1.00 0.00 74 ASN A C 6
ATOM 5583 O O . ASN A 1 28 ? 12.965 -4.252 -5.072 1.00 0.00 74 ASN A O 6
ATOM 5594 N N . GLU A 1 29 ? 11.049 -3.483 -4.177 1.00 0.00 75 GLU A N 6
ATOM 5595 C CA . GLU A 1 29 ? 11.204 -2.082 -4.547 1.00 0.00 75 GLU A CA 6
ATOM 5596 C C . GLU A 1 29 ? 11.845 -1.233 -3.436 1.00 0.00 75 GLU A C 6
ATOM 5597 O O . GLU A 1 29 ? 11.817 -0.003 -3.506 1.00 0.00 75 GLU A O 6
ATOM 5609 N N . ILE A 1 30 ? 12.469 -1.854 -2.428 1.00 0.00 76 ILE A N 6
ATOM 5610 C CA . ILE A 1 30 ? 13.100 -1.167 -1.293 1.00 0.00 76 ILE A CA 6
ATOM 5611 C C . ILE A 1 30 ? 14.168 -0.141 -1.692 1.00 0.00 76 ILE A C 6
ATOM 5612 O O . ILE A 1 30 ? 14.512 0.755 -0.918 1.00 0.00 76 ILE A O 6
ATOM 5628 N N . ASN A 1 31 ? 14.741 -0.286 -2.885 1.00 0.00 77 ASN A N 6
ATOM 5629 C CA . ASN A 1 31 ? 15.776 0.594 -3.410 1.00 0.00 77 ASN A CA 6
ATOM 5630 C C . ASN A 1 31 ? 15.171 1.827 -4.097 1.00 0.00 77 ASN A C 6
ATOM 5631 O O . ASN A 1 31 ? 15.911 2.617 -4.678 1.00 0.00 77 ASN A O 6
ATOM 5642 N N . ASN A 1 32 ? 13.844 2.009 -4.067 1.00 0.00 78 ASN A N 6
ATOM 5643 C CA . ASN A 1 32 ? 13.150 3.143 -4.672 1.00 0.00 78 ASN A CA 6
ATOM 5644 C C . ASN A 1 32 ? 12.227 3.784 -3.636 1.00 0.00 78 ASN A C 6
ATOM 5645 O O . ASN A 1 32 ? 11.561 3.077 -2.873 1.00 0.00 78 ASN A O 6
ATOM 5656 N N . PRO A 1 33 ? 12.116 5.122 -3.636 1.00 0.00 79 PRO A N 6
ATOM 5657 C CA . PRO A 1 33 ? 11.293 5.866 -2.693 1.00 0.00 79 PRO A CA 6
ATOM 5658 C C . PRO A 1 33 ? 9.796 5.729 -2.961 1.00 0.00 79 PRO A C 6
ATOM 5659 O O . PRO A 1 33 ? 8.981 5.939 -2.057 1.00 0.00 79 PRO A O 6
ATOM 5670 N N . LYS A 1 34 ? 9.421 5.332 -4.182 1.00 0.00 80 LYS A N 6
ATOM 5671 C CA . LYS A 1 34 ? 8.034 5.156 -4.584 1.00 0.00 80 LYS A CA 6
ATOM 5672 C C . LYS A 1 34 ? 7.277 4.217 -3.661 1.00 0.00 80 LYS A C 6
ATOM 5673 O O . LYS A 1 34 ? 6.099 4.473 -3.448 1.00 0.00 80 LYS A O 6
ATOM 5692 N N . PHE A 1 35 ? 7.928 3.199 -3.104 1.00 0.00 81 PHE A N 6
ATOM 5693 C CA . PHE A 1 35 ? 7.330 2.190 -2.236 1.00 0.00 81 PHE A CA 6
ATOM 5694 C C . PHE A 1 35 ? 7.701 2.326 -0.766 1.00 0.00 81 PHE A C 6
ATOM 5695 O O . PHE A 1 35 ? 7.270 1.504 0.043 1.00 0.00 81 PHE A O 6
ATOM 5712 N N . ASN A 1 36 ? 8.442 3.375 -0.401 1.00 0.00 82 ASN A N 6
ATOM 5713 C CA . ASN A 1 36 ? 8.869 3.602 0.974 1.00 0.00 82 ASN A CA 6
ATOM 5714 C C . ASN A 1 36 ? 7.687 3.578 1.948 1.00 0.00 82 ASN A C 6
ATOM 5715 O O . ASN A 1 36 ? 7.876 3.189 3.098 1.00 0.00 82 ASN A O 6
ATOM 5726 N N . PHE A 1 37 ? 6.479 3.949 1.500 1.00 0.00 83 PHE A N 6
ATOM 5727 C CA . PHE A 1 37 ? 5.261 3.970 2.306 1.00 0.00 83 PHE A CA 6
ATOM 5728 C C . PHE A 1 37 ? 4.930 2.604 2.921 1.00 0.00 83 PHE A C 6
ATOM 5729 O O . PHE A 1 37 ? 4.245 2.536 3.943 1.00 0.00 83 PHE A O 6
ATOM 5746 N N . LEU A 1 38 ? 5.379 1.506 2.308 1.00 0.00 84 LEU A N 6
ATOM 5747 C CA . LEU A 1 38 ? 5.128 0.157 2.803 1.00 0.00 84 LEU A CA 6
ATOM 5748 C C . LEU A 1 38 ? 5.930 -0.139 4.072 1.00 0.00 84 LEU A C 6
ATOM 5749 O O . LEU A 1 38 ? 5.636 -1.107 4.779 1.00 0.00 84 LEU A O 6
ATOM 5765 N N . ASN A 1 39 ? 6.973 0.641 4.346 1.00 0.00 85 ASN A N 6
ATOM 5766 C CA . ASN A 1 39 ? 7.825 0.479 5.516 1.00 0.00 85 ASN A CA 6
ATOM 5767 C C . ASN A 1 39 ? 7.396 1.456 6.604 1.00 0.00 85 ASN A C 6
ATOM 5768 O O . ASN A 1 39 ? 6.959 2.565 6.299 1.00 0.00 85 ASN A O 6
ATOM 5779 N N . PRO A 1 40 ? 7.646 1.127 7.880 1.00 0.00 86 PRO A N 6
ATOM 5780 C CA . PRO A 1 40 ? 7.301 1.989 9.005 1.00 0.00 86 PRO A CA 6
ATOM 5781 C C . PRO A 1 40 ? 8.108 3.298 9.005 1.00 0.00 86 PRO A C 6
ATOM 5782 O O . PRO A 1 40 ? 7.777 4.208 9.764 1.00 0.00 86 PRO A O 6
ATOM 5793 N N . ASN A 1 41 ? 9.172 3.398 8.201 1.00 0.00 87 ASN A N 6
ATOM 5794 C CA . ASN A 1 41 ? 10.009 4.589 8.105 1.00 0.00 87 ASN A CA 6
ATOM 5795 C C . ASN A 1 41 ? 9.242 5.759 7.487 1.00 0.00 87 ASN A C 6
ATOM 5796 O O . ASN A 1 41 ? 9.690 6.896 7.624 1.00 0.00 87 ASN A O 6
ATOM 5807 N N . ASP A 1 42 ? 8.138 5.518 6.767 1.00 0.00 88 ASP A N 6
ATOM 5808 C CA . ASP A 1 42 ? 7.350 6.590 6.155 1.00 0.00 88 ASP A CA 6
ATOM 5809 C C . ASP A 1 42 ? 6.233 7.012 7.120 1.00 0.00 88 ASP A C 6
ATOM 5810 O O . ASP A 1 42 ? 5.768 6.200 7.934 1.00 0.00 88 ASP A O 6
ATOM 5819 N N . PRO A 1 43 ? 5.765 8.269 7.026 1.00 0.00 89 PRO A N 6
ATOM 5820 C CA . PRO A 1 43 ? 4.717 8.806 7.885 1.00 0.00 89 PRO A CA 6
ATOM 5821 C C . PRO A 1 43 ? 3.338 8.245 7.534 1.00 0.00 89 PRO A C 6
ATOM 5822 O O . PRO A 1 43 ? 2.523 7.985 8.413 1.00 0.00 89 PRO A O 6
ATOM 5833 N N . TYR A 1 44 ? 3.086 8.057 6.240 1.00 0.00 90 TYR A N 6
ATOM 5834 C CA . TYR A 1 44 ? 1.839 7.558 5.669 1.00 0.00 90 TYR A CA 6
ATOM 5835 C C . TYR A 1 44 ? 1.617 6.060 5.851 1.00 0.00 90 TYR A C 6
ATOM 5836 O O . TYR A 1 44 ? 0.577 5.540 5.445 1.00 0.00 90 TYR A O 6
ATOM 5854 N N . HIS A 1 45 ? 2.595 5.355 6.407 1.00 0.00 91 HIS A N 6
ATOM 5855 C CA . HIS A 1 45 ? 2.499 3.926 6.621 1.00 0.00 91 HIS A CA 6
ATOM 5856 C C . HIS A 1 45 ? 1.237 3.568 7.414 1.00 0.00 91 HIS A C 6
ATOM 5857 O O . HIS A 1 45 ? 0.513 2.657 7.030 1.00 0.00 91 HIS A O 6
ATOM 5871 N N . ALA A 1 46 ? 0.939 4.296 8.493 1.00 0.00 92 ALA A N 6
ATOM 5872 C CA . ALA A 1 46 ? -0.234 4.042 9.323 1.00 0.00 92 ALA A CA 6
ATOM 5873 C C . ALA A 1 46 ? -1.544 4.113 8.525 1.00 0.00 92 ALA A C 6
ATOM 5874 O O . ALA A 1 46 ? -2.462 3.343 8.812 1.00 0.00 92 ALA A O 6
ATOM 5881 N N . TYR A 1 47 ? -1.621 5.011 7.540 1.00 0.00 93 TYR A N 6
ATOM 5882 C CA . TYR A 1 47 ? -2.764 5.199 6.656 1.00 0.00 93 TYR A CA 6
ATOM 5883 C C . TYR A 1 47 ? -2.778 4.028 5.669 1.00 0.00 93 TYR A C 6
ATOM 5884 O O . TYR A 1 47 ? -3.841 3.455 5.439 1.00 0.00 93 TYR A O 6
ATOM 5902 N N . TYR A 1 48 ? -1.617 3.619 5.130 1.00 0.00 94 TYR A N 6
ATOM 5903 C CA . TYR A 1 48 ? -1.543 2.489 4.205 1.00 0.00 94 TYR A CA 6
ATOM 5904 C C . TYR A 1 48 ? -2.126 1.251 4.903 1.00 0.00 94 TYR A C 6
ATOM 5905 O O . TYR A 1 48 ? -2.907 0.505 4.306 1.00 0.00 94 TYR A O 6
ATOM 5923 N N . ARG A 1 49 ? -1.760 1.035 6.177 1.00 0.00 95 ARG A N 6
ATOM 5924 C CA . ARG A 1 49 ? -2.249 -0.092 6.974 1.00 0.00 95 ARG A CA 6
ATOM 5925 C C . ARG A 1 49 ? -3.777 -0.052 6.996 1.00 0.00 95 ARG A C 6
ATOM 5926 O O . ARG A 1 49 ? -4.390 -1.103 6.799 1.00 0.00 95 ARG A O 6
ATOM 5947 N N . HIS A 1 50 ? -4.387 1.120 7.214 1.00 0.00 96 HIS A N 6
ATOM 5948 C CA . HIS A 1 50 ? -5.840 1.257 7.225 1.00 0.00 96 HIS A CA 6
ATOM 5949 C C . HIS A 1 50 ? -6.406 0.823 5.882 1.00 0.00 96 HIS A C 6
ATOM 5950 O O . HIS A 1 50 ? -7.306 -0.014 5.856 1.00 0.00 96 HIS A O 6
ATOM 5964 N N . LYS A 1 51 ? -5.898 1.375 4.774 1.00 0.00 97 LYS A N 6
ATOM 5965 C CA . LYS A 1 51 ? -6.396 1.058 3.445 1.00 0.00 97 LYS A CA 6
ATOM 5966 C C . LYS A 1 51 ? -6.382 -0.421 3.162 1.00 0.00 97 LYS A C 6
ATOM 5967 O O . LYS A 1 51 ? -7.323 -0.871 2.534 1.00 0.00 97 LYS A O 6
ATOM 5986 N N . VAL A 1 52 ? -5.368 -1.169 3.592 1.00 0.00 98 VAL A N 6
ATOM 5987 C CA . VAL A 1 52 ? -5.332 -2.607 3.344 1.00 0.00 98 VAL A CA 6
ATOM 5988 C C . VAL A 1 52 ? -6.618 -3.225 3.874 1.00 0.00 98 VAL A C 6
ATOM 5989 O O . VAL A 1 52 ? -7.391 -3.784 3.102 1.00 0.00 98 VAL A O 6
ATOM 6002 N N . SER A 1 53 ? -6.848 -3.104 5.178 1.00 0.00 99 SER A N 6
ATOM 6003 C CA . SER A 1 53 ? -8.034 -3.639 5.815 1.00 0.00 99 SER A CA 6
ATOM 6004 C C . SER A 1 53 ? -9.301 -3.047 5.172 1.00 0.00 99 SER A C 6
ATOM 6005 O O . SER A 1 53 ? -10.287 -3.765 5.048 1.00 0.00 99 SER A O 6
ATOM 6013 N N . GLU A 1 54 ? -9.276 -1.806 4.678 1.00 0.00 100 GLU A N 6
ATOM 6014 C CA . GLU A 1 54 ? -10.400 -1.141 4.020 1.00 0.00 100 GLU A CA 6
ATOM 6015 C C . GLU A 1 54 ? -10.740 -1.792 2.682 1.00 0.00 100 GLU A C 6
ATOM 6016 O O . GLU A 1 54 ? -11.907 -2.099 2.428 1.00 0.00 100 GLU A O 6
ATOM 6028 N N . PHE A 1 55 ? -9.738 -1.995 1.824 1.00 0.00 101 PHE A N 6
ATOM 6029 C CA . PHE A 1 55 ? -9.926 -2.621 0.537 1.00 0.00 101 PHE A CA 6
ATOM 6030 C C . PHE A 1 55 ? -10.351 -4.076 0.737 1.00 0.00 101 PHE A C 6
ATOM 6031 O O . PHE A 1 55 ? -11.072 -4.644 -0.078 1.00 0.00 101 PHE A O 6
ATOM 6048 N N . LYS A 1 56 ? -9.918 -4.685 1.840 1.00 0.00 102 LYS A N 6
ATOM 6049 C CA . LYS A 1 56 ? -10.270 -6.064 2.165 1.00 0.00 102 LYS A CA 6
ATOM 6050 C C . LYS A 1 56 ? -11.723 -6.152 2.587 1.00 0.00 102 LYS A C 6
ATOM 6051 O O . LYS A 1 56 ? -12.398 -7.119 2.245 1.00 0.00 102 LYS A O 6
ATOM 6070 N N . GLU A 1 57 ? -12.213 -5.159 3.326 1.00 0.00 103 GLU A N 6
ATOM 6071 C CA . GLU A 1 57 ? -13.606 -5.154 3.756 1.00 0.00 103 GLU A CA 6
ATOM 6072 C C . GLU A 1 57 ? -14.524 -4.995 2.545 1.00 0.00 103 GLU A C 6
ATOM 6073 O O . GLU A 1 57 ? -15.713 -5.297 2.612 1.00 0.00 103 GLU A O 6
ATOM 6085 N N . GLY A 1 58 ? -13.960 -4.510 1.440 1.00 0.00 104 GLY A N 6
ATOM 6086 C CA . GLY A 1 58 ? -14.668 -4.272 0.202 1.00 0.00 104 GLY A CA 6
ATOM 6087 C C . GLY A 1 58 ? -15.536 -3.039 0.400 1.00 0.00 104 GLY A C 6
ATOM 6088 O O . GLY A 1 58 ? -16.725 -3.058 0.069 1.00 0.00 104 GLY A O 6
ATOM 6092 N N . LYS A 1 59 ? -14.973 -1.987 1.008 1.00 0.00 105 LYS A N 6
ATOM 6093 C CA . LYS A 1 59 ? -15.697 -0.751 1.264 1.00 0.00 105 LYS A CA 6
ATOM 6094 C C . LYS A 1 59 ? -14.956 0.501 0.835 1.00 0.00 105 LYS A C 6
ATOM 6095 O O . LYS A 1 59 ? -15.584 1.558 0.778 1.00 0.00 105 LYS A O 6
ATOM 6114 N N . ALA A 1 60 ? -13.640 0.426 0.647 1.00 0.00 106 ALA A N 6
ATOM 6115 C CA . ALA A 1 60 ? -12.872 1.589 0.278 1.00 0.00 106 ALA A CA 6
ATOM 6116 C C . ALA A 1 60 ? -13.288 2.145 -1.084 1.00 0.00 106 ALA A C 6
ATOM 6117 O O . ALA A 1 60 ? -13.940 1.472 -1.888 1.00 0.00 106 ALA A O 6
ATOM 6124 N N . GLN A 1 61 ? -12.854 3.369 -1.360 1.00 0.00 107 GLN A N 6
ATOM 6125 C CA . GLN A 1 61 ? -13.146 4.045 -2.608 1.00 0.00 107 GLN A CA 6
ATOM 6126 C C . GLN A 1 61 ? -12.045 3.754 -3.606 1.00 0.00 107 GLN A C 6
ATOM 6127 O O . GLN A 1 61 ? -11.022 4.444 -3.648 1.00 0.00 107 GLN A O 6
ATOM 6141 N N . GLU A 1 62 ? -12.215 2.684 -4.369 1.00 0.00 108 GLU A N 6
ATOM 6142 C CA . GLU A 1 62 ? -11.244 2.319 -5.377 1.00 0.00 108 GLU A CA 6
ATOM 6143 C C . GLU A 1 62 ? -11.210 3.452 -6.420 1.00 0.00 108 GLU A C 6
ATOM 6144 O O . GLU A 1 62 ? -12.264 4.010 -6.766 1.00 0.00 108 GLU A O 6
ATOM 6156 N N . PRO A 1 63 ? -10.022 3.842 -6.899 1.00 0.00 109 PRO A N 6
ATOM 6157 C CA . PRO A 1 63 ? -9.894 4.897 -7.888 1.00 0.00 109 PRO A CA 6
ATOM 6158 C C . PRO A 1 63 ? -10.368 4.402 -9.256 1.00 0.00 109 PRO A C 6
ATOM 6159 O O . PRO A 1 63 ? -10.798 3.255 -9.427 1.00 0.00 109 PRO A O 6
ATOM 6170 N N . SER A 1 64 ? -10.316 5.295 -10.236 1.00 0.00 110 SER A N 6
ATOM 6171 C CA . SER A 1 64 ? -10.695 5.026 -11.596 1.00 0.00 110 SER A CA 6
ATOM 6172 C C . SER A 1 64 ? -9.728 5.759 -12.493 1.00 0.00 110 SER A C 6
ATOM 6173 O O . SER A 1 64 ? -8.525 5.443 -12.443 1.00 0.00 110 SER A O 6
ATOM 6181 N N . GLY A 1 1 ? 0.183 15.022 -3.992 1.00 0.00 47 GLY A N 7
ATOM 6182 C CA . GLY A 1 1 ? -0.837 14.330 -4.783 1.00 0.00 47 GLY A CA 7
ATOM 6183 C C . GLY A 1 1 ? -0.253 13.198 -5.599 1.00 0.00 47 GLY A C 7
ATOM 6184 O O . GLY A 1 1 ? -0.171 13.287 -6.824 1.00 0.00 47 GLY A O 7
ATOM 6188 N N . GLU A 1 2 ? 0.210 12.138 -4.942 1.00 0.00 48 GLU A N 7
ATOM 6189 C CA . GLU A 1 2 ? 0.783 10.944 -5.552 1.00 0.00 48 GLU A CA 7
ATOM 6190 C C . GLU A 1 2 ? 1.006 9.919 -4.463 1.00 0.00 48 GLU A C 7
ATOM 6191 O O . GLU A 1 2 ? 0.535 8.798 -4.601 1.00 0.00 48 GLU A O 7
ATOM 6203 N N . VAL A 1 3 ? 1.670 10.306 -3.372 1.00 0.00 49 VAL A N 7
ATOM 6204 C CA . VAL A 1 3 ? 1.938 9.404 -2.258 1.00 0.00 49 VAL A CA 7
ATOM 6205 C C . VAL A 1 3 ? 0.637 8.730 -1.819 1.00 0.00 49 VAL A C 7
ATOM 6206 O O . VAL A 1 3 ? 0.612 7.515 -1.670 1.00 0.00 49 VAL A O 7
ATOM 6219 N N . ARG A 1 4 ? -0.466 9.467 -1.650 1.00 0.00 50 ARG A N 7
ATOM 6220 C CA . ARG A 1 4 ? -1.710 8.813 -1.250 1.00 0.00 50 ARG A CA 7
ATOM 6221 C C . ARG A 1 4 ? -2.241 7.910 -2.361 1.00 0.00 50 ARG A C 7
ATOM 6222 O O . ARG A 1 4 ? -2.801 6.869 -2.044 1.00 0.00 50 ARG A O 7
ATOM 6243 N N . ASN A 1 5 ? -2.095 8.298 -3.632 1.00 0.00 51 ASN A N 7
ATOM 6244 C CA . ASN A 1 5 ? -2.563 7.507 -4.775 1.00 0.00 51 ASN A CA 7
ATOM 6245 C C . ASN A 1 5 ? -1.858 6.166 -4.785 1.00 0.00 51 ASN A C 7
ATOM 6246 O O . ASN A 1 5 ? -2.516 5.132 -4.783 1.00 0.00 51 ASN A O 7
ATOM 6257 N N . ILE A 1 6 ? -0.522 6.175 -4.800 1.00 0.00 52 ILE A N 7
ATOM 6258 C CA . ILE A 1 6 ? 0.253 4.949 -4.822 1.00 0.00 52 ILE A CA 7
ATOM 6259 C C . ILE A 1 6 ? -0.051 4.112 -3.585 1.00 0.00 52 ILE A C 7
ATOM 6260 O O . ILE A 1 6 ? -0.132 2.897 -3.707 1.00 0.00 52 ILE A O 7
ATOM 6276 N N . VAL A 1 7 ? -0.230 4.741 -2.422 1.00 0.00 53 VAL A N 7
ATOM 6277 C CA . VAL A 1 7 ? -0.533 4.077 -1.170 1.00 0.00 53 VAL A CA 7
ATOM 6278 C C . VAL A 1 7 ? -1.842 3.327 -1.361 1.00 0.00 53 VAL A C 7
ATOM 6279 O O . VAL A 1 7 ? -1.855 2.097 -1.287 1.00 0.00 53 VAL A O 7
ATOM 6292 N N . ASP A 1 8 ? -2.928 4.053 -1.603 1.00 0.00 54 ASP A N 7
ATOM 6293 C CA . ASP A 1 8 ? -4.282 3.554 -1.802 1.00 0.00 54 ASP A CA 7
ATOM 6294 C C . ASP A 1 8 ? -4.321 2.417 -2.815 1.00 0.00 54 ASP A C 7
ATOM 6295 O O . ASP A 1 8 ? -4.801 1.323 -2.513 1.00 0.00 54 ASP A O 7
ATOM 6304 N N . LYS A 1 9 ? -3.749 2.646 -3.992 1.00 0.00 55 LYS A N 7
ATOM 6305 C CA . LYS A 1 9 ? -3.728 1.676 -5.066 1.00 0.00 55 LYS A CA 7
ATOM 6306 C C . LYS A 1 9 ? -2.926 0.458 -4.671 1.00 0.00 55 LYS A C 7
ATOM 6307 O O . LYS A 1 9 ? -3.415 -0.656 -4.866 1.00 0.00 55 LYS A O 7
ATOM 6326 N N . THR A 1 10 ? -1.732 0.634 -4.107 1.00 0.00 56 THR A N 7
ATOM 6327 C CA . THR A 1 10 ? -0.954 -0.514 -3.676 1.00 0.00 56 THR A CA 7
ATOM 6328 C C . THR A 1 10 ? -1.735 -1.327 -2.632 1.00 0.00 56 THR A C 7
ATOM 6329 O O . THR A 1 10 ? -1.714 -2.559 -2.703 1.00 0.00 56 THR A O 7
ATOM 6340 N N . ALA A 1 11 ? -2.440 -0.670 -1.698 1.00 0.00 57 ALA A N 7
ATOM 6341 C CA . ALA A 1 11 ? -3.207 -1.383 -0.682 1.00 0.00 57 ALA A CA 7
ATOM 6342 C C . ALA A 1 11 ? -4.291 -2.229 -1.334 1.00 0.00 57 ALA A C 7
ATOM 6343 O O . ALA A 1 11 ? -4.452 -3.362 -0.913 1.00 0.00 57 ALA A O 7
ATOM 6350 N N . SER A 1 12 ? -4.986 -1.713 -2.352 1.00 0.00 58 SER A N 7
ATOM 6351 C CA . SER A 1 12 ? -6.042 -2.404 -3.087 1.00 0.00 58 SER A CA 7
ATOM 6352 C C . SER A 1 12 ? -5.573 -3.811 -3.470 1.00 0.00 58 SER A C 7
ATOM 6353 O O . SER A 1 12 ? -6.202 -4.810 -3.136 1.00 0.00 58 SER A O 7
ATOM 6361 N N . PHE A 1 13 ? -4.419 -3.914 -4.124 1.00 0.00 59 PHE A N 7
ATOM 6362 C CA . PHE A 1 13 ? -3.890 -5.198 -4.551 1.00 0.00 59 PHE A CA 7
ATOM 6363 C C . PHE A 1 13 ? -3.486 -6.103 -3.395 1.00 0.00 59 PHE A C 7
ATOM 6364 O O . PHE A 1 13 ? -3.802 -7.294 -3.396 1.00 0.00 59 PHE A O 7
ATOM 6381 N N . VAL A 1 14 ? -2.743 -5.561 -2.430 1.00 0.00 60 VAL A N 7
ATOM 6382 C CA . VAL A 1 14 ? -2.278 -6.305 -1.265 1.00 0.00 60 VAL A CA 7
ATOM 6383 C C . VAL A 1 14 ? -3.483 -6.795 -0.448 1.00 0.00 60 VAL A C 7
ATOM 6384 O O . VAL A 1 14 ? -3.419 -7.848 0.175 1.00 0.00 60 VAL A O 7
ATOM 6397 N N . ALA A 1 15 ? -4.590 -6.060 -0.461 1.00 0.00 61 ALA A N 7
ATOM 6398 C CA . ALA A 1 15 ? -5.807 -6.393 0.235 1.00 0.00 61 ALA A CA 7
ATOM 6399 C C . ALA A 1 15 ? -6.455 -7.593 -0.445 1.00 0.00 61 ALA A C 7
ATOM 6400 O O . ALA A 1 15 ? -6.957 -8.473 0.249 1.00 0.00 61 ALA A O 7
ATOM 6407 N N . ARG A 1 16 ? -6.430 -7.653 -1.783 1.00 0.00 62 ARG A N 7
ATOM 6408 C CA . ARG A 1 16 ? -7.052 -8.771 -2.482 1.00 0.00 62 ARG A CA 7
ATOM 6409 C C . ARG A 1 16 ? -6.221 -10.042 -2.466 1.00 0.00 62 ARG A C 7
ATOM 6410 O O . ARG A 1 16 ? -6.729 -11.126 -2.179 1.00 0.00 62 ARG A O 7
ATOM 6431 N N . ASN A 1 17 ? -4.956 -9.912 -2.844 1.00 0.00 63 ASN A N 7
ATOM 6432 C CA . ASN A 1 17 ? -4.014 -11.023 -2.928 1.00 0.00 63 ASN A CA 7
ATOM 6433 C C . ASN A 1 17 ? -3.577 -11.509 -1.547 1.00 0.00 63 ASN A C 7
ATOM 6434 O O . ASN A 1 17 ? -3.372 -12.706 -1.364 1.00 0.00 63 ASN A O 7
ATOM 6445 N N . GLY A 1 18 ? -3.429 -10.608 -0.576 1.00 0.00 64 GLY A N 7
ATOM 6446 C CA . GLY A 1 18 ? -3.039 -10.908 0.794 1.00 0.00 64 GLY A CA 7
ATOM 6447 C C . GLY A 1 18 ? -1.777 -10.160 1.237 1.00 0.00 64 GLY A C 7
ATOM 6448 O O . GLY A 1 18 ? -1.024 -9.642 0.402 1.00 0.00 64 GLY A O 7
ATOM 6452 N N . PRO A 1 19 ? -1.497 -10.145 2.556 1.00 0.00 65 PRO A N 7
ATOM 6453 C CA . PRO A 1 19 ? -0.348 -9.464 3.148 1.00 0.00 65 PRO A CA 7
ATOM 6454 C C . PRO A 1 19 ? 0.994 -9.965 2.623 1.00 0.00 65 PRO A C 7
ATOM 6455 O O . PRO A 1 19 ? 1.989 -9.257 2.776 1.00 0.00 65 PRO A O 7
ATOM 6466 N N . GLU A 1 20 ? 1.066 -11.141 1.995 1.00 0.00 66 GLU A N 7
ATOM 6467 C CA . GLU A 1 20 ? 2.330 -11.623 1.450 1.00 0.00 66 GLU A CA 7
ATOM 6468 C C . GLU A 1 20 ? 2.851 -10.638 0.399 1.00 0.00 66 GLU A C 7
ATOM 6469 O O . GLU A 1 20 ? 4.063 -10.459 0.273 1.00 0.00 66 GLU A O 7
ATOM 6481 N N . PHE A 1 21 ? 1.950 -9.992 -0.350 1.00 0.00 67 PHE A N 7
ATOM 6482 C CA . PHE A 1 21 ? 2.339 -9.032 -1.364 1.00 0.00 67 PHE A CA 7
ATOM 6483 C C . PHE A 1 21 ? 2.910 -7.780 -0.736 1.00 0.00 67 PHE A C 7
ATOM 6484 O O . PHE A 1 21 ? 3.726 -7.121 -1.371 1.00 0.00 67 PHE A O 7
ATOM 6501 N N . GLU A 1 22 ? 2.494 -7.444 0.484 1.00 0.00 68 GLU A N 7
ATOM 6502 C CA . GLU A 1 22 ? 3.002 -6.274 1.165 1.00 0.00 68 GLU A CA 7
ATOM 6503 C C . GLU A 1 22 ? 4.506 -6.443 1.346 1.00 0.00 68 GLU A C 7
ATOM 6504 O O . GLU A 1 22 ? 5.258 -5.500 1.133 1.00 0.00 68 GLU A O 7
ATOM 6516 N N . ALA A 1 23 ? 4.930 -7.645 1.746 1.00 0.00 69 ALA A N 7
ATOM 6517 C CA . ALA A 1 23 ? 6.322 -7.954 1.986 1.00 0.00 69 ALA A CA 7
ATOM 6518 C C . ALA A 1 23 ? 7.090 -8.159 0.683 1.00 0.00 69 ALA A C 7
ATOM 6519 O O . ALA A 1 23 ? 8.239 -7.730 0.585 1.00 0.00 69 ALA A O 7
ATOM 6526 N N . ARG A 1 24 ? 6.493 -8.838 -0.306 1.00 0.00 70 ARG A N 7
ATOM 6527 C CA . ARG A 1 24 ? 7.135 -9.077 -1.590 1.00 0.00 70 ARG A CA 7
ATOM 6528 C C . ARG A 1 24 ? 7.475 -7.744 -2.232 1.00 0.00 70 ARG A C 7
ATOM 6529 O O . ARG A 1 24 ? 8.644 -7.458 -2.475 1.00 0.00 70 ARG A O 7
ATOM 6550 N N . ILE A 1 25 ? 6.448 -6.934 -2.490 1.00 0.00 71 ILE A N 7
ATOM 6551 C CA . ILE A 1 25 ? 6.589 -5.637 -3.131 1.00 0.00 71 ILE A CA 7
ATOM 6552 C C . ILE A 1 25 ? 7.594 -4.783 -2.361 1.00 0.00 71 ILE A C 7
ATOM 6553 O O . ILE A 1 25 ? 8.518 -4.246 -2.976 1.00 0.00 71 ILE A O 7
ATOM 6569 N N . ARG A 1 26 ? 7.445 -4.689 -1.034 1.00 0.00 72 ARG A N 7
ATOM 6570 C CA . ARG A 1 26 ? 8.338 -3.895 -0.204 1.00 0.00 72 ARG A CA 7
ATOM 6571 C C . ARG A 1 26 ? 9.785 -4.286 -0.417 1.00 0.00 72 ARG A C 7
ATOM 6572 O O . ARG A 1 26 ? 10.623 -3.411 -0.607 1.00 0.00 72 ARG A O 7
ATOM 6593 N N . GLN A 1 27 ? 10.090 -5.579 -0.386 1.00 0.00 73 GLN A N 7
ATOM 6594 C CA . GLN A 1 27 ? 11.444 -6.056 -0.566 1.00 0.00 73 GLN A CA 7
ATOM 6595 C C . GLN A 1 27 ? 11.952 -5.845 -1.991 1.00 0.00 73 GLN A C 7
ATOM 6596 O O . GLN A 1 27 ? 13.128 -5.539 -2.185 1.00 0.00 73 GLN A O 7
ATOM 6610 N N . ASN A 1 28 ? 11.085 -5.993 -2.989 1.00 0.00 74 ASN A N 7
ATOM 6611 C CA . ASN A 1 28 ? 11.469 -5.849 -4.386 1.00 0.00 74 ASN A CA 7
ATOM 6612 C C . ASN A 1 28 ? 11.847 -4.422 -4.782 1.00 0.00 74 ASN A C 7
ATOM 6613 O O . ASN A 1 28 ? 12.830 -4.227 -5.505 1.00 0.00 74 ASN A O 7
ATOM 6624 N N . GLU A 1 29 ? 11.112 -3.425 -4.294 1.00 0.00 75 GLU A N 7
ATOM 6625 C CA . GLU A 1 29 ? 11.318 -2.006 -4.602 1.00 0.00 75 GLU A CA 7
ATOM 6626 C C . GLU A 1 29 ? 11.956 -1.255 -3.417 1.00 0.00 75 GLU A C 7
ATOM 6627 O O . GLU A 1 29 ? 11.928 -0.027 -3.355 1.00 0.00 75 GLU A O 7
ATOM 6639 N N . ILE A 1 30 ? 12.567 -1.984 -2.476 1.00 0.00 76 ILE A N 7
ATOM 6640 C CA . ILE A 1 30 ? 13.215 -1.489 -1.254 1.00 0.00 76 ILE A CA 7
ATOM 6641 C C . ILE A 1 30 ? 14.299 -0.419 -1.461 1.00 0.00 76 ILE A C 7
ATOM 6642 O O . ILE A 1 30 ? 14.745 0.216 -0.501 1.00 0.00 76 ILE A O 7
ATOM 6658 N N . ASN A 1 31 ? 14.769 -0.235 -2.692 1.00 0.00 77 ASN A N 7
ATOM 6659 C CA . ASN A 1 31 ? 15.798 0.738 -3.037 1.00 0.00 77 ASN A CA 7
ATOM 6660 C C . ASN A 1 31 ? 15.200 1.958 -3.735 1.00 0.00 77 ASN A C 7
ATOM 6661 O O . ASN A 1 31 ? 15.940 2.783 -4.268 1.00 0.00 77 ASN A O 7
ATOM 6672 N N . ASN A 1 32 ? 13.869 2.080 -3.756 1.00 0.00 78 ASN A N 7
ATOM 6673 C CA . ASN A 1 32 ? 13.162 3.192 -4.366 1.00 0.00 78 ASN A CA 7
ATOM 6674 C C . ASN A 1 32 ? 12.276 3.825 -3.299 1.00 0.00 78 ASN A C 7
ATOM 6675 O O . ASN A 1 32 ? 11.474 3.119 -2.676 1.00 0.00 78 ASN A O 7
ATOM 6686 N N . PRO A 1 33 ? 12.354 5.149 -3.107 1.00 0.00 79 PRO A N 7
ATOM 6687 C CA . PRO A 1 33 ? 11.589 5.851 -2.093 1.00 0.00 79 PRO A CA 7
ATOM 6688 C C . PRO A 1 33 ? 10.093 5.935 -2.395 1.00 0.00 79 PRO A C 7
ATOM 6689 O O . PRO A 1 33 ? 9.305 6.198 -1.483 1.00 0.00 79 PRO A O 7
ATOM 6700 N N . LYS A 1 34 ? 9.657 5.677 -3.635 1.00 0.00 80 LYS A N 7
ATOM 6701 C CA . LYS A 1 34 ? 8.231 5.721 -3.965 1.00 0.00 80 LYS A CA 7
ATOM 6702 C C . LYS A 1 34 ? 7.443 4.686 -3.176 1.00 0.00 80 LYS A C 7
ATOM 6703 O O . LYS A 1 34 ? 6.306 4.966 -2.816 1.00 0.00 80 LYS A O 7
ATOM 6722 N N . PHE A 1 35 ? 8.040 3.520 -2.936 1.00 0.00 81 PHE A N 7
ATOM 6723 C CA . PHE A 1 35 ? 7.459 2.392 -2.227 1.00 0.00 81 PHE A CA 7
ATOM 6724 C C . PHE A 1 35 ? 7.779 2.405 -0.734 1.00 0.00 81 PHE A C 7
ATOM 6725 O O . PHE A 1 35 ? 7.330 1.508 -0.020 1.00 0.00 81 PHE A O 7
ATOM 6742 N N . ASN A 1 36 ? 8.522 3.398 -0.230 1.00 0.00 82 ASN A N 7
ATOM 6743 C CA . ASN A 1 36 ? 8.881 3.489 1.181 1.00 0.00 82 ASN A CA 7
ATOM 6744 C C . ASN A 1 36 ? 7.669 3.456 2.115 1.00 0.00 82 ASN A C 7
ATOM 6745 O O . ASN A 1 36 ? 7.823 3.039 3.258 1.00 0.00 82 ASN A O 7
ATOM 6756 N N . PHE A 1 37 ? 6.469 3.830 1.654 1.00 0.00 83 PHE A N 7
ATOM 6757 C CA . PHE A 1 37 ? 5.251 3.817 2.460 1.00 0.00 83 PHE A CA 7
ATOM 6758 C C . PHE A 1 37 ? 4.947 2.407 2.984 1.00 0.00 83 PHE A C 7
ATOM 6759 O O . PHE A 1 37 ? 4.197 2.260 3.950 1.00 0.00 83 PHE A O 7
ATOM 6776 N N . LEU A 1 38 ? 5.502 1.366 2.352 1.00 0.00 84 LEU A N 7
ATOM 6777 C CA . LEU A 1 38 ? 5.320 -0.021 2.748 1.00 0.00 84 LEU A CA 7
ATOM 6778 C C . LEU A 1 38 ? 6.079 -0.315 4.048 1.00 0.00 84 LEU A C 7
ATOM 6779 O O . LEU A 1 38 ? 5.745 -1.281 4.742 1.00 0.00 84 LEU A O 7
ATOM 6795 N N . ASN A 1 39 ? 7.116 0.463 4.371 1.00 0.00 85 ASN A N 7
ATOM 6796 C CA . ASN A 1 39 ? 7.906 0.343 5.593 1.00 0.00 85 ASN A CA 7
ATOM 6797 C C . ASN A 1 39 ? 7.308 1.261 6.669 1.00 0.00 85 ASN A C 7
ATOM 6798 O O . ASN A 1 39 ? 6.719 2.294 6.356 1.00 0.00 85 ASN A O 7
ATOM 6809 N N . PRO A 1 40 ? 7.544 0.958 7.954 1.00 0.00 86 PRO A N 7
ATOM 6810 C CA . PRO A 1 40 ? 7.044 1.737 9.088 1.00 0.00 86 PRO A CA 7
ATOM 6811 C C . PRO A 1 40 ? 7.755 3.080 9.284 1.00 0.00 86 PRO A C 7
ATOM 6812 O O . PRO A 1 40 ? 7.314 3.913 10.081 1.00 0.00 86 PRO A O 7
ATOM 6823 N N . ASN A 1 41 ? 8.877 3.299 8.600 1.00 0.00 87 ASN A N 7
ATOM 6824 C CA . ASN A 1 41 ? 9.674 4.518 8.706 1.00 0.00 87 ASN A CA 7
ATOM 6825 C C . ASN A 1 41 ? 9.054 5.684 7.925 1.00 0.00 87 ASN A C 7
ATOM 6826 O O . ASN A 1 41 ? 9.603 6.787 7.959 1.00 0.00 87 ASN A O 7
ATOM 6837 N N . ASP A 1 42 ? 7.938 5.475 7.215 1.00 0.00 88 ASP A N 7
ATOM 6838 C CA . ASP A 1 42 ? 7.248 6.511 6.441 1.00 0.00 88 ASP A CA 7
ATOM 6839 C C . ASP A 1 42 ? 5.993 6.954 7.199 1.00 0.00 88 ASP A C 7
ATOM 6840 O O . ASP A 1 42 ? 5.333 6.129 7.838 1.00 0.00 88 ASP A O 7
ATOM 6849 N N . PRO A 1 43 ? 5.608 8.237 7.108 1.00 0.00 89 PRO A N 7
ATOM 6850 C CA . PRO A 1 43 ? 4.444 8.783 7.792 1.00 0.00 89 PRO A CA 7
ATOM 6851 C C . PRO A 1 43 ? 3.123 8.306 7.187 1.00 0.00 89 PRO A C 7
ATOM 6852 O O . PRO A 1 43 ? 2.124 8.178 7.899 1.00 0.00 89 PRO A O 7
ATOM 6863 N N . TYR A 1 44 ? 3.091 8.013 5.889 1.00 0.00 90 TYR A N 7
ATOM 6864 C CA . TYR A 1 44 ? 1.878 7.548 5.224 1.00 0.00 90 TYR A CA 7
ATOM 6865 C C . TYR A 1 44 ? 1.584 6.089 5.546 1.00 0.00 90 TYR A C 7
ATOM 6866 O O . TYR A 1 44 ? 0.480 5.629 5.275 1.00 0.00 90 TYR A O 7
ATOM 6884 N N . HIS A 1 45 ? 2.526 5.376 6.166 1.00 0.00 91 HIS A N 7
ATOM 6885 C CA . HIS A 1 45 ? 2.361 3.976 6.516 1.00 0.00 91 HIS A CA 7
ATOM 6886 C C . HIS A 1 45 ? 1.090 3.734 7.335 1.00 0.00 91 HIS A C 7
ATOM 6887 O O . HIS A 1 45 ? 0.331 2.831 7.007 1.00 0.00 91 HIS A O 7
ATOM 6901 N N . ALA A 1 46 ? 0.816 4.536 8.373 1.00 0.00 92 ALA A N 7
ATOM 6902 C CA . ALA A 1 46 ? -0.388 4.354 9.192 1.00 0.00 92 ALA A CA 7
ATOM 6903 C C . ALA A 1 46 ? -1.671 4.453 8.355 1.00 0.00 92 ALA A C 7
ATOM 6904 O O . ALA A 1 46 ? -2.641 3.748 8.640 1.00 0.00 92 ALA A O 7
ATOM 6911 N N . TYR A 1 47 ? -1.694 5.337 7.355 1.00 0.00 93 TYR A N 7
ATOM 6912 C CA . TYR A 1 47 ? -2.841 5.504 6.473 1.00 0.00 93 TYR A CA 7
ATOM 6913 C C . TYR A 1 47 ? -2.892 4.300 5.532 1.00 0.00 93 TYR A C 7
ATOM 6914 O O . TYR A 1 47 ? -3.967 3.743 5.311 1.00 0.00 93 TYR A O 7
ATOM 6932 N N . TYR A 1 48 ? -1.733 3.836 5.047 1.00 0.00 94 TYR A N 7
ATOM 6933 C CA . TYR A 1 48 ? -1.651 2.680 4.167 1.00 0.00 94 TYR A CA 7
ATOM 6934 C C . TYR A 1 48 ? -2.308 1.478 4.863 1.00 0.00 94 TYR A C 7
ATOM 6935 O O . TYR A 1 48 ? -3.088 0.750 4.247 1.00 0.00 94 TYR A O 7
ATOM 6953 N N . ARG A 1 49 ? -2.037 1.296 6.164 1.00 0.00 95 ARG A N 7
ATOM 6954 C CA . ARG A 1 49 ? -2.606 0.191 6.948 1.00 0.00 95 ARG A CA 7
ATOM 6955 C C . ARG A 1 49 ? -4.135 0.234 6.908 1.00 0.00 95 ARG A C 7
ATOM 6956 O O . ARG A 1 49 ? -4.762 -0.821 6.772 1.00 0.00 95 ARG A O 7
ATOM 6977 N N . HIS A 1 50 ? -4.726 1.426 7.070 1.00 0.00 96 HIS A N 7
ATOM 6978 C CA . HIS A 1 50 ? -6.171 1.624 7.043 1.00 0.00 96 HIS A CA 7
ATOM 6979 C C . HIS A 1 50 ? -6.709 1.189 5.696 1.00 0.00 96 HIS A C 7
ATOM 6980 O O . HIS A 1 50 ? -7.669 0.421 5.670 1.00 0.00 96 HIS A O 7
ATOM 6994 N N . LYS A 1 51 ? -6.121 1.665 4.596 1.00 0.00 97 LYS A N 7
ATOM 6995 C CA . LYS A 1 51 ? -6.579 1.315 3.260 1.00 0.00 97 LYS A CA 7
ATOM 6996 C C . LYS A 1 51 ? -6.588 -0.193 3.067 1.00 0.00 97 LYS A C 7
ATOM 6997 O O . LYS A 1 51 ? -7.577 -0.694 2.554 1.00 0.00 97 LYS A O 7
ATOM 7016 N N . VAL A 1 52 ? -5.543 -0.918 3.474 1.00 0.00 98 VAL A N 7
ATOM 7017 C CA . VAL A 1 52 ? -5.498 -2.376 3.326 1.00 0.00 98 VAL A CA 7
ATOM 7018 C C . VAL A 1 52 ? -6.754 -2.978 3.960 1.00 0.00 98 VAL A C 7
ATOM 7019 O O . VAL A 1 52 ? -7.460 -3.748 3.318 1.00 0.00 98 VAL A O 7
ATOM 7032 N N . SER A 1 53 ? -7.035 -2.606 5.209 1.00 0.00 99 SER A N 7
ATOM 7033 C CA . SER A 1 53 ? -8.200 -3.082 5.945 1.00 0.00 99 SER A CA 7
ATOM 7034 C C . SER A 1 53 ? -9.493 -2.732 5.187 1.00 0.00 99 SER A C 7
ATOM 7035 O O . SER A 1 53 ? -10.388 -3.564 5.063 1.00 0.00 99 SER A O 7
ATOM 7043 N N . GLU A 1 54 ? -9.582 -1.523 4.644 1.00 0.00 100 GLU A N 7
ATOM 7044 C CA . GLU A 1 54 ? -10.713 -0.980 3.900 1.00 0.00 100 GLU A CA 7
ATOM 7045 C C . GLU A 1 54 ? -11.006 -1.768 2.628 1.00 0.00 100 GLU A C 7
ATOM 7046 O O . GLU A 1 54 ? -12.142 -2.185 2.393 1.00 0.00 100 GLU A O 7
ATOM 7058 N N . PHE A 1 55 ? -9.978 -1.952 1.798 1.00 0.00 101 PHE A N 7
ATOM 7059 C CA . PHE A 1 55 ? -10.068 -2.681 0.549 1.00 0.00 101 PHE A CA 7
ATOM 7060 C C . PHE A 1 55 ? -10.363 -4.152 0.820 1.00 0.00 101 PHE A C 7
ATOM 7061 O O . PHE A 1 55 ? -11.050 -4.795 0.033 1.00 0.00 101 PHE A O 7
ATOM 7078 N N . LYS A 1 56 ? -9.877 -4.699 1.935 1.00 0.00 102 LYS A N 7
ATOM 7079 C CA . LYS A 1 56 ? -10.129 -6.100 2.282 1.00 0.00 102 LYS A CA 7
ATOM 7080 C C . LYS A 1 56 ? -11.612 -6.304 2.546 1.00 0.00 102 LYS A C 7
ATOM 7081 O O . LYS A 1 56 ? -12.180 -7.321 2.152 1.00 0.00 102 LYS A O 7
ATOM 7100 N N . GLU A 1 57 ? -12.235 -5.341 3.221 1.00 0.00 103 GLU A N 7
ATOM 7101 C CA . GLU A 1 57 ? -13.657 -5.406 3.527 1.00 0.00 103 GLU A CA 7
ATOM 7102 C C . GLU A 1 57 ? -14.488 -5.054 2.299 1.00 0.00 103 GLU A C 7
ATOM 7103 O O . GLU A 1 57 ? -15.692 -5.280 2.290 1.00 0.00 103 GLU A O 7
ATOM 7115 N N . GLY A 1 58 ? -13.868 -4.465 1.276 1.00 0.00 104 GLY A N 7
ATOM 7116 C CA . GLY A 1 58 ? -14.550 -4.075 0.053 1.00 0.00 104 GLY A CA 7
ATOM 7117 C C . GLY A 1 58 ? -15.505 -2.914 0.314 1.00 0.00 104 GLY A C 7
ATOM 7118 O O . GLY A 1 58 ? -16.554 -2.827 -0.329 1.00 0.00 104 GLY A O 7
ATOM 7122 N N . LYS A 1 59 ? -15.188 -2.051 1.289 1.00 0.00 105 LYS A N 7
ATOM 7123 C CA . LYS A 1 59 ? -16.000 -0.884 1.657 1.00 0.00 105 LYS A CA 7
ATOM 7124 C C . LYS A 1 59 ? -15.365 0.426 1.210 1.00 0.00 105 LYS A C 7
ATOM 7125 O O . LYS A 1 59 ? -16.040 1.457 1.220 1.00 0.00 105 LYS A O 7
ATOM 7144 N N . ALA A 1 60 ? -14.067 0.386 0.900 1.00 0.00 106 ALA A N 7
ATOM 7145 C CA . ALA A 1 60 ? -13.307 1.542 0.478 1.00 0.00 106 ALA A CA 7
ATOM 7146 C C . ALA A 1 60 ? -13.844 2.112 -0.825 1.00 0.00 106 ALA A C 7
ATOM 7147 O O . ALA A 1 60 ? -14.626 1.465 -1.522 1.00 0.00 106 ALA A O 7
ATOM 7154 N N . GLN A 1 61 ? -13.340 3.279 -1.200 1.00 0.00 107 GLN A N 7
ATOM 7155 C CA . GLN A 1 61 ? -13.718 3.945 -2.424 1.00 0.00 107 GLN A CA 7
ATOM 7156 C C . GLN A 1 61 ? -12.488 3.933 -3.313 1.00 0.00 107 GLN A C 7
ATOM 7157 O O . GLN A 1 61 ? -11.616 4.800 -3.225 1.00 0.00 107 GLN A O 7
ATOM 7171 N N . GLU A 1 62 ? -12.377 2.857 -4.085 1.00 0.00 108 GLU A N 7
ATOM 7172 C CA . GLU A 1 62 ? -11.307 2.614 -5.029 1.00 0.00 108 GLU A CA 7
ATOM 7173 C C . GLU A 1 62 ? -11.378 3.675 -6.134 1.00 0.00 108 GLU A C 7
ATOM 7174 O O . GLU A 1 62 ? -12.455 4.235 -6.369 1.00 0.00 108 GLU A O 7
ATOM 7186 N N . PRO A 1 63 ? -10.270 3.981 -6.820 1.00 0.00 109 PRO A N 7
ATOM 7187 C CA . PRO A 1 63 ? -10.273 4.968 -7.886 1.00 0.00 109 PRO A CA 7
ATOM 7188 C C . PRO A 1 63 ? -11.030 4.435 -9.102 1.00 0.00 109 PRO A C 7
ATOM 7189 O O . PRO A 1 63 ? -11.528 3.308 -9.103 1.00 0.00 109 PRO A O 7
ATOM 7200 N N . SER A 1 64 ? -11.134 5.245 -10.148 1.00 0.00 110 SER A N 7
ATOM 7201 C CA . SER A 1 64 ? -11.841 4.861 -11.357 1.00 0.00 110 SER A CA 7
ATOM 7202 C C . SER A 1 64 ? -11.237 5.527 -12.570 1.00 0.00 110 SER A C 7
ATOM 7203 O O . SER A 1 64 ? -10.416 6.460 -12.447 1.00 0.00 110 SER A O 7
ATOM 7211 N N . GLY A 1 1 ? -0.484 15.496 -5.195 1.00 0.00 47 GLY A N 8
ATOM 7212 C CA . GLY A 1 1 ? -0.763 14.186 -4.598 1.00 0.00 47 GLY A CA 8
ATOM 7213 C C . GLY A 1 1 ? -0.117 13.072 -5.401 1.00 0.00 47 GLY A C 8
ATOM 7214 O O . GLY A 1 1 ? -0.174 13.087 -6.632 1.00 0.00 47 GLY A O 8
ATOM 7218 N N . GLU A 1 2 ? 0.573 12.159 -4.720 1.00 0.00 48 GLU A N 8
ATOM 7219 C CA . GLU A 1 2 ? 1.248 11.003 -5.293 1.00 0.00 48 GLU A CA 8
ATOM 7220 C C . GLU A 1 2 ? 1.378 9.955 -4.200 1.00 0.00 48 GLU A C 8
ATOM 7221 O O . GLU A 1 2 ? 0.845 8.866 -4.349 1.00 0.00 48 GLU A O 8
ATOM 7233 N N . VAL A 1 3 ? 2.027 10.276 -3.081 1.00 0.00 49 VAL A N 8
ATOM 7234 C CA . VAL A 1 3 ? 2.194 9.340 -1.969 1.00 0.00 49 VAL A CA 8
ATOM 7235 C C . VAL A 1 3 ? 0.838 8.768 -1.526 1.00 0.00 49 VAL A C 8
ATOM 7236 O O . VAL A 1 3 ? 0.691 7.561 -1.381 1.00 0.00 49 VAL A O 8
ATOM 7249 N N . ARG A 1 4 ? -0.187 9.599 -1.329 1.00 0.00 50 ARG A N 8
ATOM 7250 C CA . ARG A 1 4 ? -1.494 9.105 -0.913 1.00 0.00 50 ARG A CA 8
ATOM 7251 C C . ARG A 1 4 ? -2.153 8.292 -2.038 1.00 0.00 50 ARG A C 8
ATOM 7252 O O . ARG A 1 4 ? -2.867 7.331 -1.754 1.00 0.00 50 ARG A O 8
ATOM 7273 N N . ASN A 1 5 ? -1.893 8.650 -3.297 1.00 0.00 51 ASN A N 8
ATOM 7274 C CA . ASN A 1 5 ? -2.442 7.991 -4.476 1.00 0.00 51 ASN A CA 8
ATOM 7275 C C . ASN A 1 5 ? -1.884 6.571 -4.567 1.00 0.00 51 ASN A C 8
ATOM 7276 O O . ASN A 1 5 ? -2.643 5.607 -4.633 1.00 0.00 51 ASN A O 8
ATOM 7287 N N . ILE A 1 6 ? -0.557 6.428 -4.523 1.00 0.00 52 ILE A N 8
ATOM 7288 C CA . ILE A 1 6 ? 0.093 5.127 -4.596 1.00 0.00 52 ILE A CA 8
ATOM 7289 C C . ILE A 1 6 ? -0.258 4.276 -3.385 1.00 0.00 52 ILE A C 8
ATOM 7290 O O . ILE A 1 6 ? -0.335 3.061 -3.538 1.00 0.00 52 ILE A O 8
ATOM 7306 N N . VAL A 1 7 ? -0.457 4.870 -2.199 1.00 0.00 53 VAL A N 8
ATOM 7307 C CA . VAL A 1 7 ? -0.782 4.130 -1.001 1.00 0.00 53 VAL A CA 8
ATOM 7308 C C . VAL A 1 7 ? -2.092 3.410 -1.296 1.00 0.00 53 VAL A C 8
ATOM 7309 O O . VAL A 1 7 ? -2.109 2.179 -1.299 1.00 0.00 53 VAL A O 8
ATOM 7322 N N . ASP A 1 8 ? -3.137 4.162 -1.628 1.00 0.00 54 ASP A N 8
ATOM 7323 C CA . ASP A 1 8 ? -4.474 3.663 -1.966 1.00 0.00 54 ASP A CA 8
ATOM 7324 C C . ASP A 1 8 ? -4.438 2.450 -2.902 1.00 0.00 54 ASP A C 8
ATOM 7325 O O . ASP A 1 8 ? -4.927 1.372 -2.564 1.00 0.00 54 ASP A O 8
ATOM 7334 N N . LYS A 1 9 ? -3.820 2.616 -4.073 1.00 0.00 55 LYS A N 8
ATOM 7335 C CA . LYS A 1 9 ? -3.720 1.587 -5.102 1.00 0.00 55 LYS A CA 8
ATOM 7336 C C . LYS A 1 9 ? -2.885 0.404 -4.658 1.00 0.00 55 LYS A C 8
ATOM 7337 O O . LYS A 1 9 ? -3.243 -0.745 -4.931 1.00 0.00 55 LYS A O 8
ATOM 7356 N N . THR A 1 10 ? -1.769 0.655 -3.982 1.00 0.00 56 THR A N 8
ATOM 7357 C CA . THR A 1 10 ? -0.950 -0.445 -3.503 1.00 0.00 56 THR A CA 8
ATOM 7358 C C . THR A 1 10 ? -1.783 -1.267 -2.515 1.00 0.00 56 THR A C 8
ATOM 7359 O O . THR A 1 10 ? -1.745 -2.498 -2.570 1.00 0.00 56 THR A O 8
ATOM 7370 N N . ALA A 1 11 ? -2.554 -0.605 -1.640 1.00 0.00 57 ALA A N 8
ATOM 7371 C CA . ALA A 1 11 ? -3.379 -1.327 -0.691 1.00 0.00 57 ALA A CA 8
ATOM 7372 C C . ALA A 1 11 ? -4.397 -2.156 -1.458 1.00 0.00 57 ALA A C 8
ATOM 7373 O O . ALA A 1 11 ? -4.531 -3.319 -1.126 1.00 0.00 57 ALA A O 8
ATOM 7380 N N . SER A 1 12 ? -5.052 -1.628 -2.490 1.00 0.00 58 SER A N 8
ATOM 7381 C CA . SER A 1 12 ? -6.030 -2.368 -3.279 1.00 0.00 58 SER A CA 8
ATOM 7382 C C . SER A 1 12 ? -5.488 -3.762 -3.648 1.00 0.00 58 SER A C 8
ATOM 7383 O O . SER A 1 12 ? -6.033 -4.783 -3.236 1.00 0.00 58 SER A O 8
ATOM 7391 N N . PHE A 1 13 ? -4.349 -3.830 -4.339 1.00 0.00 59 PHE A N 8
ATOM 7392 C CA . PHE A 1 13 ? -3.760 -5.102 -4.746 1.00 0.00 59 PHE A CA 8
ATOM 7393 C C . PHE A 1 13 ? -3.382 -6.001 -3.567 1.00 0.00 59 PHE A C 8
ATOM 7394 O O . PHE A 1 13 ? -3.660 -7.203 -3.602 1.00 0.00 59 PHE A O 8
ATOM 7411 N N . VAL A 1 14 ? -2.722 -5.447 -2.546 1.00 0.00 60 VAL A N 8
ATOM 7412 C CA . VAL A 1 14 ? -2.302 -6.185 -1.354 1.00 0.00 60 VAL A CA 8
ATOM 7413 C C . VAL A 1 14 ? -3.524 -6.731 -0.601 1.00 0.00 60 VAL A C 8
ATOM 7414 O O . VAL A 1 14 ? -3.474 -7.827 -0.056 1.00 0.00 60 VAL A O 8
ATOM 7427 N N . ALA A 1 15 ? -4.641 -6.017 -0.626 1.00 0.00 61 ALA A N 8
ATOM 7428 C CA . ALA A 1 15 ? -5.879 -6.386 0.017 1.00 0.00 61 ALA A CA 8
ATOM 7429 C C . ALA A 1 15 ? -6.532 -7.514 -0.779 1.00 0.00 61 ALA A C 8
ATOM 7430 O O . ALA A 1 15 ? -7.083 -8.439 -0.185 1.00 0.00 61 ALA A O 8
ATOM 7437 N N . ARG A 1 16 ? -6.451 -7.467 -2.117 1.00 0.00 62 ARG A N 8
ATOM 7438 C CA . ARG A 1 16 ? -7.051 -8.503 -2.944 1.00 0.00 62 ARG A CA 8
ATOM 7439 C C . ARG A 1 16 ? -6.275 -9.812 -2.878 1.00 0.00 62 ARG A C 8
ATOM 7440 O O . ARG A 1 16 ? -6.858 -10.874 -2.649 1.00 0.00 62 ARG A O 8
ATOM 7461 N N . ASN A 1 17 ? -4.973 -9.747 -3.126 1.00 0.00 63 ASN A N 8
ATOM 7462 C CA . ASN A 1 17 ? -4.106 -10.925 -3.138 1.00 0.00 63 ASN A CA 8
ATOM 7463 C C . ASN A 1 17 ? -3.796 -11.448 -1.740 1.00 0.00 63 ASN A C 8
ATOM 7464 O O . ASN A 1 17 ? -3.879 -12.653 -1.512 1.00 0.00 63 ASN A O 8
ATOM 7475 N N . GLY A 1 18 ? -3.469 -10.562 -0.802 1.00 0.00 64 GLY A N 8
ATOM 7476 C CA . GLY A 1 18 ? -3.131 -10.894 0.571 1.00 0.00 64 GLY A CA 8
ATOM 7477 C C . GLY A 1 18 ? -1.874 -10.136 1.017 1.00 0.00 64 GLY A C 8
ATOM 7478 O O . GLY A 1 18 ? -1.133 -9.592 0.186 1.00 0.00 64 GLY A O 8
ATOM 7482 N N . PRO A 1 19 ? -1.578 -10.141 2.329 1.00 0.00 65 PRO A N 8
ATOM 7483 C CA . PRO A 1 19 ? -0.431 -9.449 2.914 1.00 0.00 65 PRO A CA 8
ATOM 7484 C C . PRO A 1 19 ? 0.924 -9.953 2.423 1.00 0.00 65 PRO A C 8
ATOM 7485 O O . PRO A 1 19 ? 1.932 -9.291 2.675 1.00 0.00 65 PRO A O 8
ATOM 7496 N N . GLU A 1 20 ? 0.974 -11.091 1.726 1.00 0.00 66 GLU A N 8
ATOM 7497 C CA . GLU A 1 20 ? 2.208 -11.648 1.195 1.00 0.00 66 GLU A CA 8
ATOM 7498 C C . GLU A 1 20 ? 2.881 -10.638 0.263 1.00 0.00 66 GLU A C 8
ATOM 7499 O O . GLU A 1 20 ? 4.108 -10.506 0.246 1.00 0.00 66 GLU A O 8
ATOM 7511 N N . PHE A 1 21 ? 2.060 -9.909 -0.496 1.00 0.00 67 PHE A N 8
ATOM 7512 C CA . PHE A 1 21 ? 2.514 -8.920 -1.447 1.00 0.00 67 PHE A CA 8
ATOM 7513 C C . PHE A 1 21 ? 3.070 -7.698 -0.764 1.00 0.00 67 PHE A C 8
ATOM 7514 O O . PHE A 1 21 ? 3.960 -7.061 -1.316 1.00 0.00 67 PHE A O 8
ATOM 7531 N N . GLU A 1 22 ? 2.564 -7.372 0.420 1.00 0.00 68 GLU A N 8
ATOM 7532 C CA . GLU A 1 22 ? 3.031 -6.213 1.146 1.00 0.00 68 GLU A CA 8
ATOM 7533 C C . GLU A 1 22 ? 4.523 -6.342 1.417 1.00 0.00 68 GLU A C 8
ATOM 7534 O O . GLU A 1 22 ? 5.256 -5.368 1.294 1.00 0.00 68 GLU A O 8
ATOM 7546 N N . ALA A 1 23 ? 4.950 -7.548 1.798 1.00 0.00 69 ALA A N 8
ATOM 7547 C CA . ALA A 1 23 ? 6.337 -7.820 2.105 1.00 0.00 69 ALA A CA 8
ATOM 7548 C C . ALA A 1 23 ? 7.165 -7.920 0.829 1.00 0.00 69 ALA A C 8
ATOM 7549 O O . ALA A 1 23 ? 8.230 -7.314 0.747 1.00 0.00 69 ALA A O 8
ATOM 7556 N N . ARG A 1 24 ? 6.680 -8.672 -0.166 1.00 0.00 70 ARG A N 8
ATOM 7557 C CA . ARG A 1 24 ? 7.382 -8.863 -1.428 1.00 0.00 70 ARG A CA 8
ATOM 7558 C C . ARG A 1 24 ? 7.643 -7.543 -2.122 1.00 0.00 70 ARG A C 8
ATOM 7559 O O . ARG A 1 24 ? 8.798 -7.227 -2.374 1.00 0.00 70 ARG A O 8
ATOM 7580 N N . ILE A 1 25 ? 6.592 -6.780 -2.434 1.00 0.00 71 ILE A N 8
ATOM 7581 C CA . ILE A 1 25 ? 6.716 -5.494 -3.113 1.00 0.00 71 ILE A CA 8
ATOM 7582 C C . ILE A 1 25 ? 7.717 -4.632 -2.345 1.00 0.00 71 ILE A C 8
ATOM 7583 O O . ILE A 1 25 ? 8.612 -4.047 -2.955 1.00 0.00 71 ILE A O 8
ATOM 7599 N N . ARG A 1 26 ? 7.581 -4.571 -1.015 1.00 0.00 72 ARG A N 8
ATOM 7600 C CA . ARG A 1 26 ? 8.467 -3.780 -0.184 1.00 0.00 72 ARG A CA 8
ATOM 7601 C C . ARG A 1 26 ? 9.918 -4.185 -0.371 1.00 0.00 72 ARG A C 8
ATOM 7602 O O . ARG A 1 26 ? 10.744 -3.305 -0.590 1.00 0.00 72 ARG A O 8
ATOM 7623 N N . GLN A 1 27 ? 10.231 -5.478 -0.286 1.00 0.00 73 GLN A N 8
ATOM 7624 C CA . GLN A 1 27 ? 11.591 -5.972 -0.429 1.00 0.00 73 GLN A CA 8
ATOM 7625 C C . GLN A 1 27 ? 12.130 -5.841 -1.855 1.00 0.00 73 GLN A C 8
ATOM 7626 O O . GLN A 1 27 ? 13.313 -5.549 -2.029 1.00 0.00 73 GLN A O 8
ATOM 7640 N N . ASN A 1 28 ? 11.277 -6.019 -2.862 1.00 0.00 74 ASN A N 8
ATOM 7641 C CA . ASN A 1 28 ? 11.633 -5.942 -4.276 1.00 0.00 74 ASN A CA 8
ATOM 7642 C C . ASN A 1 28 ? 12.008 -4.519 -4.671 1.00 0.00 74 ASN A C 8
ATOM 7643 O O . ASN A 1 28 ? 12.977 -4.306 -5.403 1.00 0.00 74 ASN A O 8
ATOM 7654 N N . GLU A 1 29 ? 11.276 -3.537 -4.149 1.00 0.00 75 GLU A N 8
ATOM 7655 C CA . GLU A 1 29 ? 11.454 -2.117 -4.418 1.00 0.00 75 GLU A CA 8
ATOM 7656 C C . GLU A 1 29 ? 12.024 -1.390 -3.196 1.00 0.00 75 GLU A C 8
ATOM 7657 O O . GLU A 1 29 ? 11.782 -0.198 -3.006 1.00 0.00 75 GLU A O 8
ATOM 7669 N N . ILE A 1 30 ? 12.771 -2.079 -2.328 1.00 0.00 76 ILE A N 8
ATOM 7670 C CA . ILE A 1 30 ? 13.354 -1.490 -1.115 1.00 0.00 76 ILE A CA 8
ATOM 7671 C C . ILE A 1 30 ? 14.373 -0.382 -1.420 1.00 0.00 76 ILE A C 8
ATOM 7672 O O . ILE A 1 30 ? 14.774 0.383 -0.542 1.00 0.00 76 ILE A O 8
ATOM 7688 N N . ASN A 1 31 ? 14.822 -0.300 -2.669 1.00 0.00 77 ASN A N 8
ATOM 7689 C CA . ASN A 1 31 ? 15.783 0.679 -3.151 1.00 0.00 77 ASN A CA 8
ATOM 7690 C C . ASN A 1 31 ? 15.053 1.828 -3.861 1.00 0.00 77 ASN A C 8
ATOM 7691 O O . ASN A 1 31 ? 15.691 2.597 -4.580 1.00 0.00 77 ASN A O 8
ATOM 7702 N N . ASN A 1 32 ? 13.727 1.956 -3.696 1.00 0.00 78 ASN A N 8
ATOM 7703 C CA . ASN A 1 32 ? 12.921 2.996 -4.328 1.00 0.00 78 ASN A CA 8
ATOM 7704 C C . ASN A 1 32 ? 12.052 3.714 -3.298 1.00 0.00 78 ASN A C 8
ATOM 7705 O O . ASN A 1 32 ? 11.239 3.069 -2.631 1.00 0.00 78 ASN A O 8
ATOM 7716 N N . PRO A 1 33 ? 12.149 5.052 -3.208 1.00 0.00 79 PRO A N 8
ATOM 7717 C CA . PRO A 1 33 ? 11.379 5.857 -2.266 1.00 0.00 79 PRO A CA 8
ATOM 7718 C C . PRO A 1 33 ? 9.885 5.825 -2.584 1.00 0.00 79 PRO A C 8
ATOM 7719 O O . PRO A 1 33 ? 9.040 6.000 -1.704 1.00 0.00 79 PRO A O 8
ATOM 7730 N N . LYS A 1 34 ? 9.561 5.547 -3.845 1.00 0.00 80 LYS A N 8
ATOM 7731 C CA . LYS A 1 34 ? 8.214 5.444 -4.373 1.00 0.00 80 LYS A CA 8
ATOM 7732 C C . LYS A 1 34 ? 7.380 4.462 -3.547 1.00 0.00 80 LYS A C 8
ATOM 7733 O O . LYS A 1 34 ? 6.211 4.738 -3.292 1.00 0.00 80 LYS A O 8
ATOM 7752 N N . PHE A 1 35 ? 7.990 3.365 -3.095 1.00 0.00 81 PHE A N 8
ATOM 7753 C CA . PHE A 1 35 ? 7.394 2.285 -2.314 1.00 0.00 81 PHE A CA 8
ATOM 7754 C C . PHE A 1 35 ? 7.737 2.337 -0.830 1.00 0.00 81 PHE A C 8
ATOM 7755 O O . PHE A 1 35 ? 7.241 1.505 -0.071 1.00 0.00 81 PHE A O 8
ATOM 7772 N N . ASN A 1 36 ? 8.521 3.325 -0.388 1.00 0.00 82 ASN A N 8
ATOM 7773 C CA . ASN A 1 36 ? 8.924 3.454 1.008 1.00 0.00 82 ASN A CA 8
ATOM 7774 C C . ASN A 1 36 ? 7.757 3.425 1.994 1.00 0.00 82 ASN A C 8
ATOM 7775 O O . ASN A 1 36 ? 7.971 2.992 3.126 1.00 0.00 82 ASN A O 8
ATOM 7786 N N . PHE A 1 37 ? 6.547 3.837 1.591 1.00 0.00 83 PHE A N 8
ATOM 7787 C CA . PHE A 1 37 ? 5.356 3.855 2.449 1.00 0.00 83 PHE A CA 8
ATOM 7788 C C . PHE A 1 37 ? 5.044 2.476 3.048 1.00 0.00 83 PHE A C 8
ATOM 7789 O O . PHE A 1 37 ? 4.391 2.380 4.089 1.00 0.00 83 PHE A O 8
ATOM 7806 N N . LEU A 1 38 ? 5.503 1.398 2.404 1.00 0.00 84 LEU A N 8
ATOM 7807 C CA . LEU A 1 38 ? 5.299 0.029 2.852 1.00 0.00 84 LEU A CA 8
ATOM 7808 C C . LEU A 1 38 ? 6.115 -0.286 4.113 1.00 0.00 84 LEU A C 8
ATOM 7809 O O . LEU A 1 38 ? 5.868 -1.297 4.775 1.00 0.00 84 LEU A O 8
ATOM 7825 N N . ASN A 1 39 ? 7.112 0.534 4.440 1.00 0.00 85 ASN A N 8
ATOM 7826 C CA . ASN A 1 39 ? 7.974 0.370 5.608 1.00 0.00 85 ASN A CA 8
ATOM 7827 C C . ASN A 1 39 ? 7.498 1.280 6.737 1.00 0.00 85 ASN A C 8
ATOM 7828 O O . ASN A 1 39 ? 7.019 2.382 6.475 1.00 0.00 85 ASN A O 8
ATOM 7839 N N . PRO A 1 40 ? 7.742 0.901 8.001 1.00 0.00 86 PRO A N 8
ATOM 7840 C CA . PRO A 1 40 ? 7.349 1.687 9.165 1.00 0.00 86 PRO A CA 8
ATOM 7841 C C . PRO A 1 40 ? 8.057 3.045 9.259 1.00 0.00 86 PRO A C 8
ATOM 7842 O O . PRO A 1 40 ? 7.583 3.903 10.002 1.00 0.00 86 PRO A O 8
ATOM 7853 N N . ASN A 1 41 ? 9.177 3.232 8.547 1.00 0.00 87 ASN A N 8
ATOM 7854 C CA . ASN A 1 41 ? 9.964 4.466 8.537 1.00 0.00 87 ASN A CA 8
ATOM 7855 C C . ASN A 1 41 ? 9.222 5.624 7.866 1.00 0.00 87 ASN A C 8
ATOM 7856 O O . ASN A 1 41 ? 9.631 6.772 8.034 1.00 0.00 87 ASN A O 8
ATOM 7867 N N . ASP A 1 42 ? 8.193 5.356 7.058 1.00 0.00 88 ASP A N 8
ATOM 7868 C CA . ASP A 1 42 ? 7.453 6.411 6.367 1.00 0.00 88 ASP A CA 8
ATOM 7869 C C . ASP A 1 42 ? 6.270 6.890 7.208 1.00 0.00 88 ASP A C 8
ATOM 7870 O O . ASP A 1 42 ? 5.701 6.115 7.981 1.00 0.00 88 ASP A O 8
ATOM 7879 N N . PRO A 1 43 ? 5.848 8.155 7.052 1.00 0.00 89 PRO A N 8
ATOM 7880 C CA . PRO A 1 43 ? 4.750 8.728 7.814 1.00 0.00 89 PRO A CA 8
ATOM 7881 C C . PRO A 1 43 ? 3.384 8.228 7.350 1.00 0.00 89 PRO A C 8
ATOM 7882 O O . PRO A 1 43 ? 2.472 8.139 8.172 1.00 0.00 89 PRO A O 8
ATOM 7893 N N . TYR A 1 44 ? 3.226 7.884 6.069 1.00 0.00 90 TYR A N 8
ATOM 7894 C CA . TYR A 1 44 ? 1.967 7.393 5.504 1.00 0.00 90 TYR A CA 8
ATOM 7895 C C . TYR A 1 44 ? 1.741 5.912 5.798 1.00 0.00 90 TYR A C 8
ATOM 7896 O O . TYR A 1 44 ? 0.667 5.408 5.482 1.00 0.00 90 TYR A O 8
ATOM 7914 N N . HIS A 1 45 ? 2.710 5.219 6.399 1.00 0.00 91 HIS A N 8
ATOM 7915 C CA . HIS A 1 45 ? 2.594 3.803 6.710 1.00 0.00 91 HIS A CA 8
ATOM 7916 C C . HIS A 1 45 ? 1.338 3.499 7.532 1.00 0.00 91 HIS A C 8
ATOM 7917 O O . HIS A 1 45 ? 0.542 2.654 7.131 1.00 0.00 91 HIS A O 8
ATOM 7931 N N . ALA A 1 46 ? 1.119 4.204 8.648 1.00 0.00 92 ALA A N 8
ATOM 7932 C CA . ALA A 1 46 ? -0.052 3.978 9.491 1.00 0.00 92 ALA A CA 8
ATOM 7933 C C . ALA A 1 46 ? -1.372 4.148 8.725 1.00 0.00 92 ALA A C 8
ATOM 7934 O O . ALA A 1 46 ? -2.337 3.449 9.035 1.00 0.00 92 ALA A O 8
ATOM 7941 N N . TYR A 1 47 ? -1.415 5.051 7.740 1.00 0.00 93 TYR A N 8
ATOM 7942 C CA . TYR A 1 47 ? -2.582 5.313 6.908 1.00 0.00 93 TYR A CA 8
ATOM 7943 C C . TYR A 1 47 ? -2.727 4.192 5.869 1.00 0.00 93 TYR A C 8
ATOM 7944 O O . TYR A 1 47 ? -3.845 3.753 5.603 1.00 0.00 93 TYR A O 8
ATOM 7962 N N . TYR A 1 48 ? -1.617 3.699 5.299 1.00 0.00 94 TYR A N 8
ATOM 7963 C CA . TYR A 1 48 ? -1.626 2.611 4.321 1.00 0.00 94 TYR A CA 8
ATOM 7964 C C . TYR A 1 48 ? -2.312 1.395 4.962 1.00 0.00 94 TYR A C 8
ATOM 7965 O O . TYR A 1 48 ? -3.084 0.696 4.302 1.00 0.00 94 TYR A O 8
ATOM 7983 N N . ARG A 1 49 ? -2.056 1.160 6.258 1.00 0.00 95 ARG A N 8
ATOM 7984 C CA . ARG A 1 49 ? -2.657 0.050 7.002 1.00 0.00 95 ARG A CA 8
ATOM 7985 C C . ARG A 1 49 ? -4.186 0.155 6.940 1.00 0.00 95 ARG A C 8
ATOM 7986 O O . ARG A 1 49 ? -4.856 -0.856 6.728 1.00 0.00 95 ARG A O 8
ATOM 8007 N N . HIS A 1 50 ? -4.742 1.363 7.108 1.00 0.00 96 HIS A N 8
ATOM 8008 C CA . HIS A 1 50 ? -6.185 1.573 7.053 1.00 0.00 96 HIS A CA 8
ATOM 8009 C C . HIS A 1 50 ? -6.705 1.131 5.702 1.00 0.00 96 HIS A C 8
ATOM 8010 O O . HIS A 1 50 ? -7.648 0.343 5.655 1.00 0.00 96 HIS A O 8
ATOM 8024 N N . LYS A 1 51 ? -6.107 1.630 4.616 1.00 0.00 97 LYS A N 8
ATOM 8025 C CA . LYS A 1 51 ? -6.529 1.293 3.267 1.00 0.00 97 LYS A CA 8
ATOM 8026 C C . LYS A 1 51 ? -6.540 -0.214 3.056 1.00 0.00 97 LYS A C 8
ATOM 8027 O O . LYS A 1 51 ? -7.494 -0.697 2.459 1.00 0.00 97 LYS A O 8
ATOM 8046 N N . VAL A 1 52 ? -5.520 -0.950 3.516 1.00 0.00 98 VAL A N 8
ATOM 8047 C CA . VAL A 1 52 ? -5.481 -2.401 3.349 1.00 0.00 98 VAL A CA 8
ATOM 8048 C C . VAL A 1 52 ? -6.773 -2.977 3.909 1.00 0.00 98 VAL A C 8
ATOM 8049 O O . VAL A 1 52 ? -7.482 -3.694 3.204 1.00 0.00 98 VAL A O 8
ATOM 8062 N N . SER A 1 53 ? -7.104 -2.617 5.152 1.00 0.00 99 SER A N 8
ATOM 8063 C CA . SER A 1 53 ? -8.314 -3.116 5.771 1.00 0.00 99 SER A CA 8
ATOM 8064 C C . SER A 1 53 ? -9.539 -2.724 4.942 1.00 0.00 99 SER A C 8
ATOM 8065 O O . SER A 1 53 ? -10.386 -3.557 4.667 1.00 0.00 99 SER A O 8
ATOM 8073 N N . GLU A 1 54 ? -9.611 -1.468 4.511 1.00 0.00 100 GLU A N 8
ATOM 8074 C CA . GLU A 1 54 ? -10.680 -0.859 3.737 1.00 0.00 100 GLU A CA 8
ATOM 8075 C C . GLU A 1 54 ? -10.998 -1.648 2.474 1.00 0.00 100 GLU A C 8
ATOM 8076 O O . GLU A 1 54 ? -12.160 -1.990 2.230 1.00 0.00 100 GLU A O 8
ATOM 8088 N N . PHE A 1 55 ? -9.970 -1.912 1.667 1.00 0.00 101 PHE A N 8
ATOM 8089 C CA . PHE A 1 55 ? -10.105 -2.653 0.436 1.00 0.00 101 PHE A CA 8
ATOM 8090 C C . PHE A 1 55 ? -10.446 -4.113 0.737 1.00 0.00 101 PHE A C 8
ATOM 8091 O O . PHE A 1 55 ? -11.168 -4.743 -0.031 1.00 0.00 101 PHE A O 8
ATOM 8108 N N . LYS A 1 56 ? -9.975 -4.661 1.858 1.00 0.00 102 LYS A N 8
ATOM 8109 C CA . LYS A 1 56 ? -10.278 -6.053 2.217 1.00 0.00 102 LYS A CA 8
ATOM 8110 C C . LYS A 1 56 ? -11.731 -6.214 2.644 1.00 0.00 102 LYS A C 8
ATOM 8111 O O . LYS A 1 56 ? -12.382 -7.188 2.273 1.00 0.00 102 LYS A O 8
ATOM 8130 N N . GLU A 1 57 ? -12.238 -5.278 3.444 1.00 0.00 103 GLU A N 8
ATOM 8131 C CA . GLU A 1 57 ? -13.611 -5.285 3.940 1.00 0.00 103 GLU A CA 8
ATOM 8132 C C . GLU A 1 57 ? -14.591 -4.972 2.804 1.00 0.00 103 GLU A C 8
ATOM 8133 O O . GLU A 1 57 ? -15.794 -5.140 2.965 1.00 0.00 103 GLU A O 8
ATOM 8145 N N . GLY A 1 58 ? -14.081 -4.483 1.672 1.00 0.00 104 GLY A N 8
ATOM 8146 C CA . GLY A 1 58 ? -14.851 -4.132 0.488 1.00 0.00 104 GLY A CA 8
ATOM 8147 C C . GLY A 1 58 ? -15.648 -2.847 0.696 1.00 0.00 104 GLY A C 8
ATOM 8148 O O . GLY A 1 58 ? -16.748 -2.708 0.154 1.00 0.00 104 GLY A O 8
ATOM 8152 N N . LYS A 1 59 ? -15.137 -1.914 1.509 1.00 0.00 105 LYS A N 8
ATOM 8153 C CA . LYS A 1 59 ? -15.807 -0.642 1.800 1.00 0.00 105 LYS A CA 8
ATOM 8154 C C . LYS A 1 59 ? -15.106 0.566 1.184 1.00 0.00 105 LYS A C 8
ATOM 8155 O O . LYS A 1 59 ? -15.699 1.644 1.158 1.00 0.00 105 LYS A O 8
ATOM 8174 N N . ALA A 1 60 ? -13.854 0.401 0.754 1.00 0.00 106 ALA A N 8
ATOM 8175 C CA . ALA A 1 60 ? -13.072 1.479 0.176 1.00 0.00 106 ALA A CA 8
ATOM 8176 C C . ALA A 1 60 ? -13.714 2.056 -1.075 1.00 0.00 106 ALA A C 8
ATOM 8177 O O . ALA A 1 60 ? -14.507 1.392 -1.743 1.00 0.00 106 ALA A O 8
ATOM 8184 N N . GLN A 1 61 ? -13.279 3.259 -1.426 1.00 0.00 107 GLN A N 8
ATOM 8185 C CA . GLN A 1 61 ? -13.730 3.992 -2.587 1.00 0.00 107 GLN A CA 8
ATOM 8186 C C . GLN A 1 61 ? -12.537 4.013 -3.528 1.00 0.00 107 GLN A C 8
ATOM 8187 O O . GLN A 1 61 ? -11.718 4.937 -3.526 1.00 0.00 107 GLN A O 8
ATOM 8201 N N . GLU A 1 62 ? -12.381 2.907 -4.245 1.00 0.00 108 GLU A N 8
ATOM 8202 C CA . GLU A 1 62 ? -11.318 2.683 -5.201 1.00 0.00 108 GLU A CA 8
ATOM 8203 C C . GLU A 1 62 ? -11.423 3.668 -6.378 1.00 0.00 108 GLU A C 8
ATOM 8204 O O . GLU A 1 62 ? -12.508 4.203 -6.630 1.00 0.00 108 GLU A O 8
ATOM 8216 N N . PRO A 1 63 ? -10.323 3.920 -7.103 1.00 0.00 109 PRO A N 8
ATOM 8217 C CA . PRO A 1 63 ? -10.313 4.828 -8.242 1.00 0.00 109 PRO A CA 8
ATOM 8218 C C . PRO A 1 63 ? -11.043 4.212 -9.444 1.00 0.00 109 PRO A C 8
ATOM 8219 O O . PRO A 1 63 ? -11.593 3.109 -9.367 1.00 0.00 109 PRO A O 8
ATOM 8230 N N . SER A 1 64 ? -11.072 4.931 -10.564 1.00 0.00 110 SER A N 8
ATOM 8231 C CA . SER A 1 64 ? -11.735 4.499 -11.783 1.00 0.00 110 SER A CA 8
ATOM 8232 C C . SER A 1 64 ? -10.989 5.084 -12.967 1.00 0.00 110 SER A C 8
ATOM 8233 O O . SER A 1 64 ? -10.590 6.268 -12.893 1.00 0.00 110 SER A O 8
ATOM 8241 N N . GLY A 1 1 ? -1.863 14.780 -5.951 1.00 0.00 47 GLY A N 9
ATOM 8242 C CA . GLY A 1 1 ? -1.035 14.007 -5.010 1.00 0.00 47 GLY A CA 9
ATOM 8243 C C . GLY A 1 1 ? -0.376 12.819 -5.684 1.00 0.00 47 GLY A C 9
ATOM 8244 O O . GLY A 1 1 ? -0.598 12.591 -6.873 1.00 0.00 47 GLY A O 9
ATOM 8248 N N . GLU A 1 2 ? 0.437 12.060 -4.940 1.00 0.00 48 GLU A N 9
ATOM 8249 C CA . GLU A 1 2 ? 1.131 10.891 -5.476 1.00 0.00 48 GLU A CA 9
ATOM 8250 C C . GLU A 1 2 ? 1.280 9.806 -4.426 1.00 0.00 48 GLU A C 9
ATOM 8251 O O . GLU A 1 2 ? 0.680 8.754 -4.597 1.00 0.00 48 GLU A O 9
ATOM 8263 N N . VAL A 1 3 ? 2.013 10.059 -3.334 1.00 0.00 49 VAL A N 9
ATOM 8264 C CA . VAL A 1 3 ? 2.215 9.094 -2.254 1.00 0.00 49 VAL A CA 9
ATOM 8265 C C . VAL A 1 3 ? 0.865 8.506 -1.847 1.00 0.00 49 VAL A C 9
ATOM 8266 O O . VAL A 1 3 ? 0.691 7.297 -1.822 1.00 0.00 49 VAL A O 9
ATOM 8279 N N . ARG A 1 4 ? -0.136 9.347 -1.605 1.00 0.00 50 ARG A N 9
ATOM 8280 C CA . ARG A 1 4 ? -1.461 8.900 -1.215 1.00 0.00 50 ARG A CA 9
ATOM 8281 C C . ARG A 1 4 ? -2.142 8.046 -2.285 1.00 0.00 50 ARG A C 9
ATOM 8282 O O . ARG A 1 4 ? -2.861 7.111 -1.943 1.00 0.00 50 ARG A O 9
A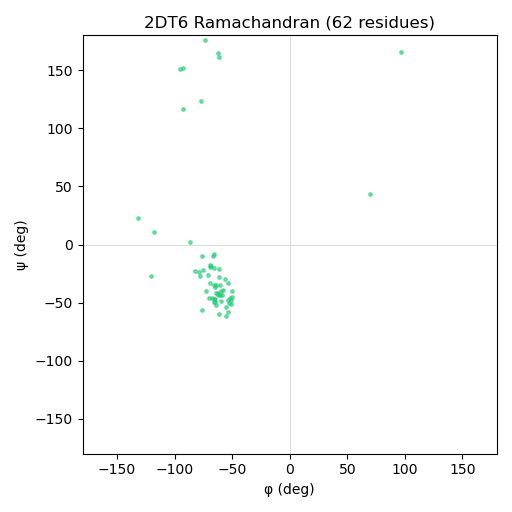TOM 8303 N N . ASN A 1 5 ? -1.906 8.347 -3.561 1.00 0.00 51 ASN A N 9
ATOM 8304 C CA . ASN A 1 5 ? -2.460 7.635 -4.708 1.00 0.00 51 ASN A CA 9
ATOM 8305 C C . ASN A 1 5 ? -1.846 6.239 -4.775 1.00 0.00 51 ASN A C 9
ATOM 8306 O O . ASN A 1 5 ? -2.568 5.245 -4.807 1.00 0.00 51 ASN A O 9
ATOM 8317 N N . ILE A 1 6 ? -0.509 6.152 -4.809 1.00 0.00 52 ILE A N 9
ATOM 8318 C CA . ILE A 1 6 ? 0.195 4.876 -4.876 1.00 0.00 52 ILE A CA 9
ATOM 8319 C C . ILE A 1 6 ? -0.097 4.046 -3.630 1.00 0.00 52 ILE A C 9
ATOM 8320 O O . ILE A 1 6 ? -0.215 2.835 -3.761 1.00 0.00 52 ILE A O 9
ATOM 8336 N N . VAL A 1 7 ? -0.227 4.668 -2.454 1.00 0.00 53 VAL A N 9
ATOM 8337 C CA . VAL A 1 7 ? -0.510 4.006 -1.196 1.00 0.00 53 VAL A CA 9
ATOM 8338 C C . VAL A 1 7 ? -1.844 3.295 -1.361 1.00 0.00 53 VAL A C 9
ATOM 8339 O O . VAL A 1 7 ? -1.891 2.065 -1.282 1.00 0.00 53 VAL A O 9
ATOM 8352 N N . ASP A 1 8 ? -2.910 4.055 -1.609 1.00 0.00 54 ASP A N 9
ATOM 8353 C CA . ASP A 1 8 ? -4.278 3.567 -1.779 1.00 0.00 54 ASP A CA 9
ATOM 8354 C C . ASP A 1 8 ? -4.343 2.406 -2.775 1.00 0.00 54 ASP A C 9
ATOM 8355 O O . ASP A 1 8 ? -4.851 1.330 -2.454 1.00 0.00 54 ASP A O 9
ATOM 8364 N N . LYS A 1 9 ? -3.750 2.581 -3.956 1.00 0.00 55 LYS A N 9
ATOM 8365 C CA . LYS A 1 9 ? -3.732 1.564 -4.996 1.00 0.00 55 LYS A CA 9
ATOM 8366 C C . LYS A 1 9 ? -2.920 0.349 -4.592 1.00 0.00 55 LYS A C 9
ATOM 8367 O O . LYS A 1 9 ? -3.374 -0.778 -4.808 1.00 0.00 55 LYS A O 9
ATOM 8386 N N . THR A 1 10 ? -1.724 0.539 -4.037 1.00 0.00 56 THR A N 9
ATOM 8387 C CA . THR A 1 10 ? -0.913 -0.589 -3.612 1.00 0.00 56 THR A CA 9
ATOM 8388 C C . THR A 1 10 ? -1.699 -1.396 -2.572 1.00 0.00 56 THR A C 9
ATOM 8389 O O . THR A 1 10 ? -1.685 -2.626 -2.637 1.00 0.00 56 THR A O 9
ATOM 8400 N N . ALA A 1 11 ? -2.419 -0.726 -1.659 1.00 0.00 57 ALA A N 9
ATOM 8401 C CA . ALA A 1 11 ? -3.196 -1.429 -0.649 1.00 0.00 57 ALA A CA 9
ATOM 8402 C C . ALA A 1 11 ? -4.269 -2.285 -1.298 1.00 0.00 57 ALA A C 9
ATOM 8403 O O . ALA A 1 11 ? -4.467 -3.398 -0.836 1.00 0.00 57 ALA A O 9
ATOM 8410 N N . SER A 1 12 ? -4.928 -1.805 -2.353 1.00 0.00 58 SER A N 9
ATOM 8411 C CA . SER A 1 12 ? -5.958 -2.550 -3.058 1.00 0.00 58 SER A CA 9
ATOM 8412 C C . SER A 1 12 ? -5.391 -3.893 -3.530 1.00 0.00 58 SER A C 9
ATOM 8413 O O . SER A 1 12 ? -5.926 -4.942 -3.184 1.00 0.00 58 SER A O 9
ATOM 8421 N N . PHE A 1 13 ? -4.279 -3.906 -4.269 1.00 0.00 59 PHE A N 9
ATOM 8422 C CA . PHE A 1 13 ? -3.746 -5.179 -4.748 1.00 0.00 59 PHE A CA 9
ATOM 8423 C C . PHE A 1 13 ? -3.299 -6.100 -3.612 1.00 0.00 59 PHE A C 9
ATOM 8424 O O . PHE A 1 13 ? -3.493 -7.316 -3.692 1.00 0.00 59 PHE A O 9
ATOM 8441 N N . VAL A 1 14 ? -2.702 -5.541 -2.559 1.00 0.00 60 VAL A N 9
ATOM 8442 C CA . VAL A 1 14 ? -2.256 -6.311 -1.403 1.00 0.00 60 VAL A CA 9
ATOM 8443 C C . VAL A 1 14 ? -3.499 -6.868 -0.689 1.00 0.00 60 VAL A C 9
ATOM 8444 O O . VAL A 1 14 ? -3.477 -7.984 -0.191 1.00 0.00 60 VAL A O 9
ATOM 8457 N N . ALA A 1 15 ? -4.607 -6.131 -0.656 1.00 0.00 61 ALA A N 9
ATOM 8458 C CA . ALA A 1 15 ? -5.855 -6.544 -0.041 1.00 0.00 61 ALA A CA 9
ATOM 8459 C C . ALA A 1 15 ? -6.483 -7.682 -0.844 1.00 0.00 61 ALA A C 9
ATOM 8460 O O . ALA A 1 15 ? -7.130 -8.571 -0.289 1.00 0.00 61 ALA A O 9
ATOM 8467 N N . ARG A 1 16 ? -6.275 -7.673 -2.159 1.00 0.00 62 ARG A N 9
ATOM 8468 C CA . ARG A 1 16 ? -6.809 -8.683 -3.049 1.00 0.00 62 ARG A CA 9
ATOM 8469 C C . ARG A 1 16 ? -6.044 -9.985 -2.925 1.00 0.00 62 ARG A C 9
ATOM 8470 O O . ARG A 1 16 ? -6.637 -11.039 -2.695 1.00 0.00 62 ARG A O 9
ATOM 8491 N N . ASN A 1 17 ? -4.732 -9.914 -3.084 1.00 0.00 63 ASN A N 9
ATOM 8492 C CA . ASN A 1 17 ? -3.882 -11.097 -3.028 1.00 0.00 63 ASN A CA 9
ATOM 8493 C C . ASN A 1 17 ? -3.601 -11.579 -1.609 1.00 0.00 63 ASN A C 9
ATOM 8494 O O . ASN A 1 17 ? -3.717 -12.772 -1.339 1.00 0.00 63 ASN A O 9
ATOM 8505 N N . GLY A 1 18 ? -3.273 -10.684 -0.681 1.00 0.00 64 GLY A N 9
ATOM 8506 C CA . GLY A 1 18 ? -2.972 -11.006 0.705 1.00 0.00 64 GLY A CA 9
ATOM 8507 C C . GLY A 1 18 ? -1.798 -10.185 1.242 1.00 0.00 64 GLY A C 9
ATOM 8508 O O . GLY A 1 18 ? -1.064 -9.560 0.468 1.00 0.00 64 GLY A O 9
ATOM 8512 N N . PRO A 1 19 ? -1.566 -10.221 2.568 1.00 0.00 65 PRO A N 9
ATOM 8513 C CA . PRO A 1 19 ? -0.489 -9.477 3.218 1.00 0.00 65 PRO A CA 9
ATOM 8514 C C . PRO A 1 19 ? 0.902 -9.885 2.735 1.00 0.00 65 PRO A C 9
ATOM 8515 O O . PRO A 1 19 ? 1.836 -9.103 2.880 1.00 0.00 65 PRO A O 9
ATOM 8526 N N . GLU A 1 20 ? 1.060 -11.059 2.120 1.00 0.00 66 GLU A N 9
ATOM 8527 C CA . GLU A 1 20 ? 2.352 -11.491 1.600 1.00 0.00 66 GLU A CA 9
ATOM 8528 C C . GLU A 1 20 ? 2.853 -10.502 0.542 1.00 0.00 66 GLU A C 9
ATOM 8529 O O . GLU A 1 20 ? 4.053 -10.250 0.447 1.00 0.00 66 GLU A O 9
ATOM 8541 N N . PHE A 1 21 ? 1.944 -9.910 -0.246 1.00 0.00 67 PHE A N 9
ATOM 8542 C CA . PHE A 1 21 ? 2.325 -8.949 -1.270 1.00 0.00 67 PHE A CA 9
ATOM 8543 C C . PHE A 1 21 ? 2.889 -7.694 -0.629 1.00 0.00 67 PHE A C 9
ATOM 8544 O O . PHE A 1 21 ? 3.716 -7.016 -1.231 1.00 0.00 67 PHE A O 9
ATOM 8561 N N . GLU A 1 22 ? 2.456 -7.375 0.586 1.00 0.00 68 GLU A N 9
ATOM 8562 C CA . GLU A 1 22 ? 2.941 -6.209 1.289 1.00 0.00 68 GLU A CA 9
ATOM 8563 C C . GLU A 1 22 ? 4.418 -6.376 1.614 1.00 0.00 68 GLU A C 9
ATOM 8564 O O . GLU A 1 22 ? 5.146 -5.388 1.688 1.00 0.00 68 GLU A O 9
ATOM 8576 N N . ALA A 1 23 ? 4.852 -7.614 1.857 1.00 0.00 69 ALA A N 9
ATOM 8577 C CA . ALA A 1 23 ? 6.232 -7.915 2.169 1.00 0.00 69 ALA A CA 9
ATOM 8578 C C . ALA A 1 23 ? 7.036 -8.098 0.883 1.00 0.00 69 ALA A C 9
ATOM 8579 O O . ALA A 1 23 ? 8.181 -7.655 0.813 1.00 0.00 69 ALA A O 9
ATOM 8586 N N . ARG A 1 24 ? 6.454 -8.756 -0.129 1.00 0.00 70 ARG A N 9
ATOM 8587 C CA . ARG A 1 24 ? 7.093 -8.997 -1.416 1.00 0.00 70 ARG A CA 9
ATOM 8588 C C . ARG A 1 24 ? 7.433 -7.667 -2.065 1.00 0.00 70 ARG A C 9
ATOM 8589 O O . ARG A 1 24 ? 8.606 -7.362 -2.249 1.00 0.00 70 ARG A O 9
ATOM 8610 N N . ILE A 1 25 ? 6.410 -6.868 -2.378 1.00 0.00 71 ILE A N 9
ATOM 8611 C CA . ILE A 1 25 ? 6.555 -5.572 -3.033 1.00 0.00 71 ILE A CA 9
ATOM 8612 C C . ILE A 1 25 ? 7.573 -4.719 -2.276 1.00 0.00 71 ILE A C 9
ATOM 8613 O O . ILE A 1 25 ? 8.453 -4.128 -2.902 1.00 0.00 71 ILE A O 9
ATOM 8629 N N . ARG A 1 26 ? 7.451 -4.655 -0.946 1.00 0.00 72 ARG A N 9
ATOM 8630 C CA . ARG A 1 26 ? 8.343 -3.875 -0.105 1.00 0.00 72 ARG A CA 9
ATOM 8631 C C . ARG A 1 26 ? 9.778 -4.324 -0.268 1.00 0.00 72 ARG A C 9
ATOM 8632 O O . ARG A 1 26 ? 10.616 -3.506 -0.622 1.00 0.00 72 ARG A O 9
ATOM 8653 N N . GLN A 1 27 ? 10.066 -5.602 -0.029 1.00 0.00 73 GLN A N 9
ATOM 8654 C CA . GLN A 1 27 ? 11.421 -6.103 -0.147 1.00 0.00 73 GLN A CA 9
ATOM 8655 C C . GLN A 1 27 ? 11.967 -5.932 -1.559 1.00 0.00 73 GLN A C 9
ATOM 8656 O O . GLN A 1 27 ? 13.141 -5.606 -1.720 1.00 0.00 73 GLN A O 9
ATOM 8670 N N . ASN A 1 28 ? 11.124 -6.126 -2.571 1.00 0.00 74 ASN A N 9
ATOM 8671 C CA . ASN A 1 28 ? 11.520 -6.012 -3.962 1.00 0.00 74 ASN A CA 9
ATOM 8672 C C . ASN A 1 28 ? 11.905 -4.578 -4.322 1.00 0.00 74 ASN A C 9
ATOM 8673 O O . ASN A 1 28 ? 12.859 -4.381 -5.076 1.00 0.00 74 ASN A O 9
ATOM 8684 N N . GLU A 1 29 ? 11.206 -3.574 -3.783 1.00 0.00 75 GLU A N 9
ATOM 8685 C CA . GLU A 1 29 ? 11.441 -2.154 -4.052 1.00 0.00 75 GLU A CA 9
ATOM 8686 C C . GLU A 1 29 ? 11.941 -1.378 -2.835 1.00 0.00 75 GLU A C 9
ATOM 8687 O O . GLU A 1 29 ? 11.711 -0.176 -2.688 1.00 0.00 75 GLU A O 9
ATOM 8699 N N . ILE A 1 30 ? 12.713 -2.047 -1.986 1.00 0.00 76 ILE A N 9
ATOM 8700 C CA . ILE A 1 30 ? 13.307 -1.480 -0.777 1.00 0.00 76 ILE A CA 9
ATOM 8701 C C . ILE A 1 30 ? 14.419 -0.460 -1.118 1.00 0.00 76 ILE A C 9
ATOM 8702 O O . ILE A 1 30 ? 15.054 0.138 -0.244 1.00 0.00 76 ILE A O 9
ATOM 8718 N N . ASN A 1 31 ? 14.691 -0.286 -2.410 1.00 0.00 77 ASN A N 9
ATOM 8719 C CA . ASN A 1 31 ? 15.681 0.611 -2.986 1.00 0.00 77 ASN A CA 9
ATOM 8720 C C . ASN A 1 31 ? 15.034 1.740 -3.794 1.00 0.00 77 ASN A C 9
ATOM 8721 O O . ASN A 1 31 ? 15.742 2.412 -4.541 1.00 0.00 77 ASN A O 9
ATOM 8732 N N . ASN A 1 32 ? 13.711 1.943 -3.715 1.00 0.00 78 ASN A N 9
ATOM 8733 C CA . ASN A 1 32 ? 13.041 3.018 -4.446 1.00 0.00 78 ASN A CA 9
ATOM 8734 C C . ASN A 1 32 ? 12.153 3.792 -3.470 1.00 0.00 78 ASN A C 9
ATOM 8735 O O . ASN A 1 32 ? 11.320 3.179 -2.796 1.00 0.00 78 ASN A O 9
ATOM 8746 N N . PRO A 1 33 ? 12.255 5.129 -3.427 1.00 0.00 79 PRO A N 9
ATOM 8747 C CA . PRO A 1 33 ? 11.491 5.962 -2.508 1.00 0.00 79 PRO A CA 9
ATOM 8748 C C . PRO A 1 33 ? 9.982 5.884 -2.725 1.00 0.00 79 PRO A C 9
ATOM 8749 O O . PRO A 1 33 ? 9.215 5.987 -1.762 1.00 0.00 79 PRO A O 9
ATOM 8760 N N . LYS A 1 34 ? 9.543 5.608 -3.958 1.00 0.00 80 LYS A N 9
ATOM 8761 C CA . LYS A 1 34 ? 8.125 5.494 -4.272 1.00 0.00 80 LYS A CA 9
ATOM 8762 C C . LYS A 1 34 ? 7.429 4.435 -3.432 1.00 0.00 80 LYS A C 9
ATOM 8763 O O . LYS A 1 34 ? 6.248 4.616 -3.158 1.00 0.00 80 LYS A O 9
ATOM 8782 N N . PHE A 1 35 ? 8.124 3.372 -3.027 1.00 0.00 81 PHE A N 9
ATOM 8783 C CA . PHE A 1 35 ? 7.585 2.270 -2.236 1.00 0.00 81 PHE A CA 9
ATOM 8784 C C . PHE A 1 35 ? 7.958 2.365 -0.765 1.00 0.00 81 PHE A C 9
ATOM 8785 O O . PHE A 1 35 ? 7.640 1.450 -0.003 1.00 0.00 81 PHE A O 9
ATOM 8802 N N . ASN A 1 36 ? 8.632 3.432 -0.336 1.00 0.00 82 ASN A N 9
ATOM 8803 C CA . ASN A 1 36 ? 9.027 3.567 1.059 1.00 0.00 82 ASN A CA 9
ATOM 8804 C C . ASN A 1 36 ? 7.819 3.554 1.998 1.00 0.00 82 ASN A C 9
ATOM 8805 O O . ASN A 1 36 ? 7.986 3.155 3.149 1.00 0.00 82 ASN A O 9
ATOM 8816 N N . PHE A 1 37 ? 6.615 3.908 1.522 1.00 0.00 83 PHE A N 9
ATOM 8817 C CA . PHE A 1 37 ? 5.380 3.932 2.312 1.00 0.00 83 PHE A CA 9
ATOM 8818 C C . PHE A 1 37 ? 5.042 2.571 2.932 1.00 0.00 83 PHE A C 9
ATOM 8819 O O . PHE A 1 37 ? 4.326 2.504 3.934 1.00 0.00 83 PHE A O 9
ATOM 8836 N N . LEU A 1 38 ? 5.540 1.481 2.339 1.00 0.00 84 LEU A N 9
ATOM 8837 C CA . LEU A 1 38 ? 5.308 0.124 2.819 1.00 0.00 84 LEU A CA 9
ATOM 8838 C C . LEU A 1 38 ? 6.076 -0.173 4.110 1.00 0.00 84 LEU A C 9
ATOM 8839 O O . LEU A 1 38 ? 5.842 -1.193 4.764 1.00 0.00 84 LEU A O 9
ATOM 8855 N N . ASN A 1 39 ? 7.019 0.690 4.469 1.00 0.00 85 ASN A N 9
ATOM 8856 C CA . ASN A 1 39 ? 7.852 0.559 5.653 1.00 0.00 85 ASN A CA 9
ATOM 8857 C C . ASN A 1 39 ? 7.376 1.512 6.741 1.00 0.00 85 ASN A C 9
ATOM 8858 O O . ASN A 1 39 ? 6.902 2.609 6.440 1.00 0.00 85 ASN A O 9
ATOM 8869 N N . PRO A 1 40 ? 7.603 1.172 8.019 1.00 0.00 86 PRO A N 9
ATOM 8870 C CA . PRO A 1 40 ? 7.203 2.013 9.141 1.00 0.00 86 PRO A CA 9
ATOM 8871 C C . PRO A 1 40 ? 7.976 3.335 9.211 1.00 0.00 86 PRO A C 9
ATOM 8872 O O . PRO A 1 40 ? 7.605 4.211 9.990 1.00 0.00 86 PRO A O 9
ATOM 8883 N N . ASN A 1 41 ? 9.058 3.486 8.447 1.00 0.00 87 ASN A N 9
ATOM 8884 C CA . ASN A 1 41 ? 9.866 4.706 8.412 1.00 0.00 87 ASN A CA 9
ATOM 8885 C C . ASN A 1 41 ? 9.150 5.839 7.653 1.00 0.00 87 ASN A C 9
ATOM 8886 O O . ASN A 1 41 ? 9.658 6.959 7.631 1.00 0.00 87 ASN A O 9
ATOM 8897 N N . ASP A 1 42 ? 8.010 5.582 6.997 1.00 0.00 88 ASP A N 9
ATOM 8898 C CA . ASP A 1 42 ? 7.269 6.607 6.253 1.00 0.00 88 ASP A CA 9
ATOM 8899 C C . ASP A 1 42 ? 6.138 7.176 7.118 1.00 0.00 88 ASP A C 9
ATOM 8900 O O . ASP A 1 42 ? 5.601 6.476 7.991 1.00 0.00 88 ASP A O 9
ATOM 8909 N N . PRO A 1 43 ? 5.733 8.435 6.868 1.00 0.00 89 PRO A N 9
ATOM 8910 C CA . PRO A 1 43 ? 4.685 9.111 7.624 1.00 0.00 89 PRO A CA 9
ATOM 8911 C C . PRO A 1 43 ? 3.282 8.601 7.310 1.00 0.00 89 PRO A C 9
ATOM 8912 O O . PRO A 1 43 ? 2.432 8.563 8.195 1.00 0.00 89 PRO A O 9
ATOM 8923 N N . TYR A 1 44 ? 3.047 8.207 6.059 1.00 0.00 90 TYR A N 9
ATOM 8924 C CA . TYR A 1 44 ? 1.767 7.716 5.568 1.00 0.00 90 TYR A CA 9
ATOM 8925 C C . TYR A 1 44 ? 1.538 6.224 5.792 1.00 0.00 90 TYR A C 9
ATOM 8926 O O . TYR A 1 44 ? 0.484 5.709 5.415 1.00 0.00 90 TYR A O 9
ATOM 8944 N N . HIS A 1 45 ? 2.512 5.518 6.362 1.00 0.00 91 HIS A N 9
ATOM 8945 C CA . HIS A 1 45 ? 2.398 4.090 6.606 1.00 0.00 91 HIS A CA 9
ATOM 8946 C C . HIS A 1 45 ? 1.136 3.763 7.414 1.00 0.00 91 HIS A C 9
ATOM 8947 O O . HIS A 1 45 ? 0.417 2.831 7.073 1.00 0.00 91 HIS A O 9
ATOM 8961 N N . ALA A 1 46 ? 0.828 4.545 8.452 1.00 0.00 92 ALA A N 9
ATOM 8962 C CA . ALA A 1 46 ? -0.349 4.332 9.292 1.00 0.00 92 ALA A CA 9
ATOM 8963 C C . ALA A 1 46 ? -1.659 4.351 8.487 1.00 0.00 92 ALA A C 9
ATOM 8964 O O . ALA A 1 46 ? -2.580 3.606 8.826 1.00 0.00 92 ALA A O 9
ATOM 8971 N N . TYR A 1 47 ? -1.744 5.197 7.457 1.00 0.00 93 TYR A N 9
ATOM 8972 C CA . TYR A 1 47 ? -2.888 5.326 6.560 1.00 0.00 93 TYR A CA 9
ATOM 8973 C C . TYR A 1 47 ? -2.849 4.131 5.606 1.00 0.00 93 TYR A C 9
ATOM 8974 O O . TYR A 1 47 ? -3.887 3.526 5.356 1.00 0.00 93 TYR A O 9
ATOM 8992 N N . TYR A 1 48 ? -1.664 3.747 5.109 1.00 0.00 94 TYR A N 9
ATOM 8993 C CA . TYR A 1 48 ? -1.533 2.604 4.213 1.00 0.00 94 TYR A CA 9
ATOM 8994 C C . TYR A 1 48 ? -2.108 1.354 4.891 1.00 0.00 94 TYR A C 9
ATOM 8995 O O . TYR A 1 48 ? -2.878 0.610 4.280 1.00 0.00 94 TYR A O 9
ATOM 9013 N N . ARG A 1 49 ? -1.750 1.139 6.163 1.00 0.00 95 ARG A N 9
ATOM 9014 C CA . ARG A 1 49 ? -2.215 -0.008 6.957 1.00 0.00 95 ARG A CA 9
ATOM 9015 C C . ARG A 1 49 ? -3.743 -0.071 6.944 1.00 0.00 95 ARG A C 9
ATOM 9016 O O . ARG A 1 49 ? -4.297 -1.148 6.713 1.00 0.00 95 ARG A O 9
ATOM 9037 N N . HIS A 1 50 ? -4.407 1.065 7.170 1.00 0.00 96 HIS A N 9
ATOM 9038 C CA . HIS A 1 50 ? -5.858 1.176 7.175 1.00 0.00 96 HIS A CA 9
ATOM 9039 C C . HIS A 1 50 ? -6.425 0.785 5.824 1.00 0.00 96 HIS A C 9
ATOM 9040 O O . HIS A 1 50 ? -7.315 -0.056 5.759 1.00 0.00 96 HIS A O 9
ATOM 9054 N N . LYS A 1 51 ? -5.915 1.375 4.741 1.00 0.00 97 LYS A N 9
ATOM 9055 C CA . LYS A 1 51 ? -6.410 1.083 3.405 1.00 0.00 97 LYS A CA 9
ATOM 9056 C C . LYS A 1 51 ? -6.427 -0.408 3.114 1.00 0.00 97 LYS A C 9
ATOM 9057 O O . LYS A 1 51 ? -7.429 -0.865 2.582 1.00 0.00 97 LYS A O 9
ATOM 9076 N N . VAL A 1 52 ? -5.370 -1.158 3.430 1.00 0.00 98 VAL A N 9
ATOM 9077 C CA . VAL A 1 52 ? -5.328 -2.599 3.173 1.00 0.00 98 VAL A CA 9
ATOM 9078 C C . VAL A 1 52 ? -6.559 -3.253 3.794 1.00 0.00 98 VAL A C 9
ATOM 9079 O O . VAL A 1 52 ? -7.337 -3.904 3.098 1.00 0.00 98 VAL A O 9
ATOM 9092 N N . SER A 1 53 ? -6.728 -3.061 5.100 1.00 0.00 99 SER A N 9
ATOM 9093 C CA . SER A 1 53 ? -7.835 -3.595 5.858 1.00 0.00 99 SER A CA 9
ATOM 9094 C C . SER A 1 53 ? -9.174 -3.182 5.240 1.00 0.00 99 SER A C 9
ATOM 9095 O O . SER A 1 53 ? -10.064 -4.016 5.111 1.00 0.00 99 SER A O 9
ATOM 9103 N N . GLU A 1 54 ? -9.313 -1.937 4.799 1.00 0.00 100 GLU A N 9
ATOM 9104 C CA . GLU A 1 54 ? -10.521 -1.396 4.200 1.00 0.00 100 GLU A CA 9
ATOM 9105 C C . GLU A 1 54 ? -10.848 -2.004 2.849 1.00 0.00 100 GLU A C 9
ATOM 9106 O O . GLU A 1 54 ? -12.012 -2.353 2.614 1.00 0.00 100 GLU A O 9
ATOM 9118 N N . PHE A 1 55 ? -9.861 -2.122 1.956 1.00 0.00 101 PHE A N 9
ATOM 9119 C CA . PHE A 1 55 ? -10.105 -2.728 0.662 1.00 0.00 101 PHE A CA 9
ATOM 9120 C C . PHE A 1 55 ? -10.489 -4.199 0.871 1.00 0.00 101 PHE A C 9
ATOM 9121 O O . PHE A 1 55 ? -11.285 -4.751 0.114 1.00 0.00 101 PHE A O 9
ATOM 9138 N N . LYS A 1 56 ? -9.952 -4.841 1.914 1.00 0.00 102 LYS A N 9
ATOM 9139 C CA . LYS A 1 56 ? -10.263 -6.229 2.246 1.00 0.00 102 LYS A CA 9
ATOM 9140 C C . LYS A 1 56 ? -11.707 -6.307 2.724 1.00 0.00 102 LYS A C 9
ATOM 9141 O O . LYS A 1 56 ? -12.400 -7.261 2.383 1.00 0.00 102 LYS A O 9
ATOM 9160 N N . GLU A 1 57 ? -12.183 -5.322 3.490 1.00 0.00 103 GLU A N 9
ATOM 9161 C CA . GLU A 1 57 ? -13.566 -5.326 3.967 1.00 0.00 103 GLU A CA 9
ATOM 9162 C C . GLU A 1 57 ? -14.532 -5.057 2.807 1.00 0.00 103 GLU A C 9
ATOM 9163 O O . GLU A 1 57 ? -15.744 -5.196 2.956 1.00 0.00 103 GLU A O 9
ATOM 9175 N N . GLY A 1 58 ? -14.001 -4.618 1.667 1.00 0.00 104 GLY A N 9
ATOM 9176 C CA . GLY A 1 58 ? -14.744 -4.297 0.469 1.00 0.00 104 GLY A CA 9
ATOM 9177 C C . GLY A 1 58 ? -15.599 -3.064 0.715 1.00 0.00 104 GLY A C 9
ATOM 9178 O O . GLY A 1 58 ? -16.775 -3.063 0.343 1.00 0.00 104 GLY A O 9
ATOM 9182 N N . LYS A 1 59 ? -15.053 -2.037 1.387 1.00 0.00 105 LYS A N 9
ATOM 9183 C CA . LYS A 1 59 ? -15.803 -0.813 1.683 1.00 0.00 105 LYS A CA 9
ATOM 9184 C C . LYS A 1 59 ? -15.159 0.477 1.194 1.00 0.00 105 LYS A C 9
ATOM 9185 O O . LYS A 1 59 ? -15.900 1.436 0.973 1.00 0.00 105 LYS A O 9
ATOM 9204 N N . ALA A 1 60 ? -13.828 0.556 1.074 1.00 0.00 106 ALA A N 9
ATOM 9205 C CA . ALA A 1 60 ? -13.204 1.794 0.621 1.00 0.00 106 ALA A CA 9
ATOM 9206 C C . ALA A 1 60 ? -13.648 2.186 -0.785 1.00 0.00 106 ALA A C 9
ATOM 9207 O O . ALA A 1 60 ? -14.050 1.358 -1.602 1.00 0.00 106 ALA A O 9
ATOM 9214 N N . GLN A 1 61 ? -13.536 3.482 -1.045 1.00 0.00 107 GLN A N 9
ATOM 9215 C CA . GLN A 1 61 ? -13.880 4.104 -2.314 1.00 0.00 107 GLN A CA 9
ATOM 9216 C C . GLN A 1 61 ? -12.599 4.130 -3.145 1.00 0.00 107 GLN A C 9
ATOM 9217 O O . GLN A 1 61 ? -11.737 4.985 -2.914 1.00 0.00 107 GLN A O 9
ATOM 9231 N N . GLU A 1 62 ? -12.434 3.159 -4.032 1.00 0.00 108 GLU A N 9
ATOM 9232 C CA . GLU A 1 62 ? -11.279 3.028 -4.913 1.00 0.00 108 GLU A CA 9
ATOM 9233 C C . GLU A 1 62 ? -11.257 4.163 -5.964 1.00 0.00 108 GLU A C 9
ATOM 9234 O O . GLU A 1 62 ? -12.290 4.808 -6.176 1.00 0.00 108 GLU A O 9
ATOM 9246 N N . PRO A 1 63 ? -10.122 4.424 -6.635 1.00 0.00 109 PRO A N 9
ATOM 9247 C CA . PRO A 1 63 ? -9.993 5.458 -7.660 1.00 0.00 109 PRO A CA 9
ATOM 9248 C C . PRO A 1 63 ? -10.556 4.964 -9.005 1.00 0.00 109 PRO A C 9
ATOM 9249 O O . PRO A 1 63 ? -11.249 3.948 -9.070 1.00 0.00 109 PRO A O 9
ATOM 9260 N N . SER A 1 64 ? -10.345 5.724 -10.081 1.00 0.00 110 SER A N 9
ATOM 9261 C CA . SER A 1 64 ? -10.788 5.390 -11.425 1.00 0.00 110 SER A CA 9
ATOM 9262 C C . SER A 1 64 ? -9.860 6.102 -12.406 1.00 0.00 110 SER A C 9
ATOM 9263 O O . SER A 1 64 ? -10.325 6.442 -13.518 1.00 0.00 110 SER A O 9
ATOM 9271 N N . GLY A 1 1 ? 0.328 15.058 -3.871 1.00 0.00 47 GLY A N 10
ATOM 9272 C CA . GLY A 1 1 ? -0.782 14.413 -4.578 1.00 0.00 47 GLY A CA 10
ATOM 9273 C C . GLY A 1 1 ? -0.303 13.235 -5.410 1.00 0.00 47 GLY A C 10
ATOM 9274 O O . GLY A 1 1 ? -0.424 13.271 -6.635 1.00 0.00 47 GLY A O 10
ATOM 9278 N N . GLU A 1 2 ? 0.277 12.209 -4.788 1.00 0.00 48 GLU A N 10
ATOM 9279 C CA . GLU A 1 2 ? 0.777 11.015 -5.464 1.00 0.00 48 GLU A CA 10
ATOM 9280 C C . GLU A 1 2 ? 0.966 9.893 -4.471 1.00 0.00 48 GLU A C 10
ATOM 9281 O O . GLU A 1 2 ? 0.465 8.798 -4.692 1.00 0.00 48 GLU A O 10
ATOM 9293 N N . VAL A 1 3 ? 1.647 10.172 -3.362 1.00 0.00 49 VAL A N 10
ATOM 9294 C CA . VAL A 1 3 ? 1.887 9.157 -2.342 1.00 0.00 49 VAL A CA 10
ATOM 9295 C C . VAL A 1 3 ? 0.566 8.508 -1.935 1.00 0.00 49 VAL A C 10
ATOM 9296 O O . VAL A 1 3 ? 0.493 7.289 -1.887 1.00 0.00 49 VAL A O 10
ATOM 9309 N N . ARG A 1 4 ? -0.500 9.280 -1.702 1.00 0.00 50 ARG A N 10
ATOM 9310 C CA . ARG A 1 4 ? -1.788 8.670 -1.343 1.00 0.00 50 ARG A CA 10
ATOM 9311 C C . ARG A 1 4 ? -2.309 7.788 -2.477 1.00 0.00 50 ARG A C 10
ATOM 9312 O O . ARG A 1 4 ? -2.857 6.738 -2.185 1.00 0.00 50 ARG A O 10
ATOM 9333 N N . ASN A 1 5 ? -2.126 8.193 -3.737 1.00 0.00 51 ASN A N 10
ATOM 9334 C CA . ASN A 1 5 ? -2.561 7.440 -4.917 1.00 0.00 51 ASN A CA 10
ATOM 9335 C C . ASN A 1 5 ? -1.898 6.076 -4.925 1.00 0.00 51 ASN A C 10
ATOM 9336 O O . ASN A 1 5 ? -2.574 5.050 -4.955 1.00 0.00 51 ASN A O 10
ATOM 9347 N N . ILE A 1 6 ? -0.561 6.071 -4.871 1.00 0.00 52 ILE A N 10
ATOM 9348 C CA . ILE A 1 6 ? 0.177 4.827 -4.911 1.00 0.00 52 ILE A CA 10
ATOM 9349 C C . ILE A 1 6 ? -0.139 3.954 -3.704 1.00 0.00 52 ILE A C 10
ATOM 9350 O O . ILE A 1 6 ? -0.239 2.740 -3.845 1.00 0.00 52 ILE A O 10
ATOM 9366 N N . VAL A 1 7 ? -0.278 4.566 -2.527 1.00 0.00 53 VAL A N 10
ATOM 9367 C CA . VAL A 1 7 ? -0.576 3.907 -1.273 1.00 0.00 53 VAL A CA 10
ATOM 9368 C C . VAL A 1 7 ? -1.895 3.177 -1.462 1.00 0.00 53 VAL A C 10
ATOM 9369 O O . VAL A 1 7 ? -1.926 1.948 -1.391 1.00 0.00 53 VAL A O 10
ATOM 9382 N N . ASP A 1 8 ? -2.963 3.925 -1.713 1.00 0.00 54 ASP A N 10
ATOM 9383 C CA . ASP A 1 8 ? -4.331 3.474 -1.921 1.00 0.00 54 ASP A CA 10
ATOM 9384 C C . ASP A 1 8 ? -4.384 2.312 -2.909 1.00 0.00 54 ASP A C 10
ATOM 9385 O O . ASP A 1 8 ? -4.892 1.235 -2.591 1.00 0.00 54 ASP A O 10
ATOM 9394 N N . LYS A 1 9 ? -3.787 2.493 -4.084 1.00 0.00 55 LYS A N 10
ATOM 9395 C CA . LYS A 1 9 ? -3.757 1.492 -5.134 1.00 0.00 55 LYS A CA 10
ATOM 9396 C C . LYS A 1 9 ? -3.011 0.260 -4.668 1.00 0.00 55 LYS A C 10
ATOM 9397 O O . LYS A 1 9 ? -3.546 -0.843 -4.808 1.00 0.00 55 LYS A O 10
ATOM 9416 N N . THR A 1 10 ? -1.803 0.415 -4.127 1.00 0.00 56 THR A N 10
ATOM 9417 C CA . THR A 1 10 ? -1.040 -0.722 -3.642 1.00 0.00 56 THR A CA 10
ATOM 9418 C C . THR A 1 10 ? -1.838 -1.491 -2.582 1.00 0.00 56 THR A C 10
ATOM 9419 O O . THR A 1 10 ? -1.830 -2.724 -2.611 1.00 0.00 56 THR A O 10
ATOM 9430 N N . ALA A 1 11 ? -2.539 -0.795 -1.675 1.00 0.00 57 ALA A N 10
ATOM 9431 C CA . ALA A 1 11 ? -3.308 -1.476 -0.641 1.00 0.00 57 ALA A CA 10
ATOM 9432 C C . ALA A 1 11 ? -4.367 -2.375 -1.262 1.00 0.00 57 ALA A C 10
ATOM 9433 O O . ALA A 1 11 ? -4.517 -3.483 -0.769 1.00 0.00 57 ALA A O 10
ATOM 9440 N N . SER A 1 12 ? -5.052 -1.950 -2.329 1.00 0.00 58 SER A N 10
ATOM 9441 C CA . SER A 1 12 ? -6.071 -2.762 -2.981 1.00 0.00 58 SER A CA 10
ATOM 9442 C C . SER A 1 12 ? -5.500 -4.125 -3.372 1.00 0.00 58 SER A C 10
ATOM 9443 O O . SER A 1 12 ? -5.999 -5.155 -2.938 1.00 0.00 58 SER A O 10
ATOM 9451 N N . PHE A 1 13 ? -4.415 -4.178 -4.143 1.00 0.00 59 PHE A N 10
ATOM 9452 C CA . PHE A 1 13 ? -3.873 -5.469 -4.551 1.00 0.00 59 PHE A CA 10
ATOM 9453 C C . PHE A 1 13 ? -3.375 -6.295 -3.370 1.00 0.00 59 PHE A C 10
ATOM 9454 O O . PHE A 1 13 ? -3.558 -7.511 -3.361 1.00 0.00 59 PHE A O 10
ATOM 9471 N N . VAL A 1 14 ? -2.750 -5.665 -2.375 1.00 0.00 60 VAL A N 10
ATOM 9472 C CA . VAL A 1 14 ? -2.249 -6.363 -1.195 1.00 0.00 60 VAL A CA 10
ATOM 9473 C C . VAL A 1 14 ? -3.435 -6.876 -0.357 1.00 0.00 60 VAL A C 10
ATOM 9474 O O . VAL A 1 14 ? -3.328 -7.889 0.330 1.00 0.00 60 VAL A O 10
ATOM 9487 N N . ALA A 1 15 ? -4.575 -6.198 -0.402 1.00 0.00 61 ALA A N 10
ATOM 9488 C CA . ALA A 1 15 ? -5.787 -6.571 0.295 1.00 0.00 61 ALA A CA 10
ATOM 9489 C C . ALA A 1 15 ? -6.386 -7.777 -0.432 1.00 0.00 61 ALA A C 10
ATOM 9490 O O . ALA A 1 15 ? -6.737 -8.763 0.207 1.00 0.00 61 ALA A O 10
ATOM 9497 N N . ARG A 1 16 ? -6.468 -7.706 -1.768 1.00 0.00 62 ARG A N 10
ATOM 9498 C CA . ARG A 1 16 ? -7.031 -8.753 -2.616 1.00 0.00 62 ARG A CA 10
ATOM 9499 C C . ARG A 1 16 ? -6.237 -10.046 -2.566 1.00 0.00 62 ARG A C 10
ATOM 9500 O O . ARG A 1 16 ? -6.784 -11.123 -2.340 1.00 0.00 62 ARG A O 10
ATOM 9521 N N . ASN A 1 17 ? -4.943 -9.937 -2.840 1.00 0.00 63 ASN A N 10
ATOM 9522 C CA . ASN A 1 17 ? -4.043 -11.080 -2.875 1.00 0.00 63 ASN A CA 10
ATOM 9523 C C . ASN A 1 17 ? -3.639 -11.547 -1.484 1.00 0.00 63 ASN A C 10
ATOM 9524 O O . ASN A 1 17 ? -3.633 -12.751 -1.247 1.00 0.00 63 ASN A O 10
ATOM 9535 N N . GLY A 1 18 ? -3.294 -10.640 -0.566 1.00 0.00 64 GLY A N 10
ATOM 9536 C CA . GLY A 1 18 ? -2.896 -10.994 0.789 1.00 0.00 64 GLY A CA 10
ATOM 9537 C C . GLY A 1 18 ? -1.635 -10.264 1.267 1.00 0.00 64 GLY A C 10
ATOM 9538 O O . GLY A 1 18 ? -0.957 -9.587 0.486 1.00 0.00 64 GLY A O 10
ATOM 9542 N N . PRO A 1 19 ? -1.296 -10.416 2.560 1.00 0.00 65 PRO A N 10
ATOM 9543 C CA . PRO A 1 19 ? -0.146 -9.785 3.207 1.00 0.00 65 PRO A CA 10
ATOM 9544 C C . PRO A 1 19 ? 1.199 -10.172 2.593 1.00 0.00 65 PRO A C 10
ATOM 9545 O O . PRO A 1 19 ? 2.158 -9.415 2.729 1.00 0.00 65 PRO A O 10
ATOM 9556 N N . GLU A 1 20 ? 1.283 -11.296 1.879 1.00 0.00 66 GLU A N 10
ATOM 9557 C CA . GLU A 1 20 ? 2.519 -11.736 1.241 1.00 0.00 66 GLU A CA 10
ATOM 9558 C C . GLU A 1 20 ? 3.041 -10.681 0.262 1.00 0.00 66 GLU A C 10
ATOM 9559 O O . GLU A 1 20 ? 4.252 -10.480 0.143 1.00 0.00 66 GLU A O 10
ATOM 9571 N N . PHE A 1 21 ? 2.129 -9.996 -0.430 1.00 0.00 67 PHE A N 10
ATOM 9572 C CA . PHE A 1 21 ? 2.499 -8.977 -1.388 1.00 0.00 67 PHE A CA 10
ATOM 9573 C C . PHE A 1 21 ? 3.026 -7.745 -0.683 1.00 0.00 67 PHE A C 10
ATOM 9574 O O . PHE A 1 21 ? 3.864 -7.053 -1.251 1.00 0.00 67 PHE A O 10
ATOM 9591 N N . GLU A 1 22 ? 2.555 -7.453 0.530 1.00 0.00 68 GLU A N 10
ATOM 9592 C CA . GLU A 1 22 ? 3.027 -6.290 1.256 1.00 0.00 68 GLU A CA 10
ATOM 9593 C C . GLU A 1 22 ? 4.528 -6.417 1.482 1.00 0.00 68 GLU A C 10
ATOM 9594 O O . GLU A 1 22 ? 5.259 -5.438 1.381 1.00 0.00 68 GLU A O 10
ATOM 9606 N N . ALA A 1 23 ? 4.977 -7.631 1.797 1.00 0.00 69 ALA A N 10
ATOM 9607 C CA . ALA A 1 23 ? 6.368 -7.921 2.048 1.00 0.00 69 ALA A CA 10
ATOM 9608 C C . ALA A 1 23 ? 7.174 -7.991 0.763 1.00 0.00 69 ALA A C 10
ATOM 9609 O O . ALA A 1 23 ? 8.242 -7.390 0.685 1.00 0.00 69 ALA A O 10
ATOM 9616 N N . ARG A 1 24 ? 6.686 -8.748 -0.224 1.00 0.00 70 ARG A N 10
ATOM 9617 C CA . ARG A 1 24 ? 7.364 -8.918 -1.499 1.00 0.00 70 ARG A CA 10
ATOM 9618 C C . ARG A 1 24 ? 7.583 -7.581 -2.172 1.00 0.00 70 ARG A C 10
ATOM 9619 O O . ARG A 1 24 ? 8.728 -7.209 -2.403 1.00 0.00 70 ARG A O 10
ATOM 9640 N N . ILE A 1 25 ? 6.509 -6.845 -2.463 1.00 0.00 71 ILE A N 10
ATOM 9641 C CA . ILE A 1 25 ? 6.604 -5.549 -3.120 1.00 0.00 71 ILE A CA 10
ATOM 9642 C C . ILE A 1 25 ? 7.576 -4.659 -2.347 1.00 0.00 71 ILE A C 10
ATOM 9643 O O . ILE A 1 25 ? 8.436 -4.033 -2.968 1.00 0.00 71 ILE A O 10
ATOM 9659 N N . ARG A 1 26 ? 7.448 -4.608 -1.014 1.00 0.00 72 ARG A N 10
ATOM 9660 C CA . ARG A 1 26 ? 8.315 -3.784 -0.191 1.00 0.00 72 ARG A CA 10
ATOM 9661 C C . ARG A 1 26 ? 9.772 -4.119 -0.419 1.00 0.00 72 ARG A C 10
ATOM 9662 O O . ARG A 1 26 ? 10.529 -3.229 -0.771 1.00 0.00 72 ARG A O 10
ATOM 9683 N N . GLN A 1 27 ? 10.159 -5.374 -0.212 1.00 0.00 73 GLN A N 10
ATOM 9684 C CA . GLN A 1 27 ? 11.532 -5.815 -0.371 1.00 0.00 73 GLN A CA 10
ATOM 9685 C C . GLN A 1 27 ? 12.048 -5.671 -1.800 1.00 0.00 73 GLN A C 10
ATOM 9686 O O . GLN A 1 27 ? 13.234 -5.413 -1.994 1.00 0.00 73 GLN A O 10
ATOM 9700 N N . ASN A 1 28 ? 11.177 -5.800 -2.795 1.00 0.00 74 ASN A N 10
ATOM 9701 C CA . ASN A 1 28 ? 11.562 -5.709 -4.195 1.00 0.00 74 ASN A CA 10
ATOM 9702 C C . ASN A 1 28 ? 11.892 -4.277 -4.624 1.00 0.00 74 ASN A C 10
ATOM 9703 O O . ASN A 1 28 ? 12.887 -4.049 -5.319 1.00 0.00 74 ASN A O 10
ATOM 9714 N N . GLU A 1 29 ? 11.087 -3.306 -4.189 1.00 0.00 75 GLU A N 10
ATOM 9715 C CA . GLU A 1 29 ? 11.212 -1.878 -4.509 1.00 0.00 75 GLU A CA 10
ATOM 9716 C C . GLU A 1 29 ? 11.835 -1.077 -3.347 1.00 0.00 75 GLU A C 10
ATOM 9717 O O . GLU A 1 29 ? 11.818 0.155 -3.354 1.00 0.00 75 GLU A O 10
ATOM 9729 N N . ILE A 1 30 ? 12.447 -1.751 -2.370 1.00 0.00 76 ILE A N 10
ATOM 9730 C CA . ILE A 1 30 ? 13.080 -1.201 -1.162 1.00 0.00 76 ILE A CA 10
ATOM 9731 C C . ILE A 1 30 ? 14.198 -0.171 -1.401 1.00 0.00 76 ILE A C 10
ATOM 9732 O O . ILE A 1 30 ? 14.778 0.377 -0.456 1.00 0.00 76 ILE A O 10
ATOM 9748 N N . ASN A 1 31 ? 14.574 0.053 -2.655 1.00 0.00 77 ASN A N 10
ATOM 9749 C CA . ASN A 1 31 ? 15.619 0.988 -3.045 1.00 0.00 77 ASN A CA 10
ATOM 9750 C C . ASN A 1 31 ? 15.066 2.224 -3.744 1.00 0.00 77 ASN A C 10
ATOM 9751 O O . ASN A 1 31 ? 15.847 3.034 -4.232 1.00 0.00 77 ASN A O 10
ATOM 9762 N N . ASN A 1 32 ? 13.742 2.388 -3.782 1.00 0.00 78 ASN A N 10
ATOM 9763 C CA . ASN A 1 32 ? 13.072 3.518 -4.404 1.00 0.00 78 ASN A CA 10
ATOM 9764 C C . ASN A 1 32 ? 12.102 4.115 -3.389 1.00 0.00 78 ASN A C 10
ATOM 9765 O O . ASN A 1 32 ? 11.279 3.388 -2.825 1.00 0.00 78 ASN A O 10
ATOM 9776 N N . PRO A 1 33 ? 12.127 5.443 -3.187 1.00 0.00 79 PRO A N 10
ATOM 9777 C CA . PRO A 1 33 ? 11.255 6.124 -2.239 1.00 0.00 79 PRO A CA 10
ATOM 9778 C C . PRO A 1 33 ? 9.773 5.931 -2.570 1.00 0.00 79 PRO A C 10
ATOM 9779 O O . PRO A 1 33 ? 8.935 5.971 -1.663 1.00 0.00 79 PRO A O 10
ATOM 9790 N N . LYS A 1 34 ? 9.450 5.648 -3.837 1.00 0.00 80 LYS A N 10
ATOM 9791 C CA . LYS A 1 34 ? 8.100 5.406 -4.329 1.00 0.00 80 LYS A CA 10
ATOM 9792 C C . LYS A 1 34 ? 7.370 4.375 -3.477 1.00 0.00 80 LYS A C 10
ATOM 9793 O O . LYS A 1 34 ? 6.204 4.600 -3.170 1.00 0.00 80 LYS A O 10
ATOM 9812 N N . PHE A 1 35 ? 8.037 3.295 -3.068 1.00 0.00 81 PHE A N 10
ATOM 9813 C CA . PHE A 1 35 ? 7.475 2.201 -2.277 1.00 0.00 81 PHE A CA 10
ATOM 9814 C C . PHE A 1 35 ? 7.829 2.242 -0.802 1.00 0.00 81 PHE A C 10
ATOM 9815 O O . PHE A 1 35 ? 7.354 1.393 -0.047 1.00 0.00 81 PHE A O 10
ATOM 9832 N N . ASN A 1 36 ? 8.600 3.236 -0.361 1.00 0.00 82 ASN A N 10
ATOM 9833 C CA . ASN A 1 36 ? 8.988 3.344 1.039 1.00 0.00 82 ASN A CA 10
ATOM 9834 C C . ASN A 1 36 ? 7.771 3.431 1.970 1.00 0.00 82 ASN A C 10
ATOM 9835 O O . ASN A 1 36 ? 7.916 3.131 3.150 1.00 0.00 82 ASN A O 10
ATOM 9846 N N . PHE A 1 37 ? 6.573 3.794 1.480 1.00 0.00 83 PHE A N 10
ATOM 9847 C CA . PHE A 1 37 ? 5.357 3.878 2.297 1.00 0.00 83 PHE A CA 10
ATOM 9848 C C . PHE A 1 37 ? 5.032 2.533 2.966 1.00 0.00 83 PHE A C 10
ATOM 9849 O O . PHE A 1 37 ? 4.336 2.487 3.982 1.00 0.00 83 PHE A O 10
ATOM 9866 N N . LEU A 1 38 ? 5.519 1.429 2.391 1.00 0.00 84 LEU A N 10
ATOM 9867 C CA . LEU A 1 38 ? 5.321 0.077 2.892 1.00 0.00 84 LEU A CA 10
ATOM 9868 C C . LEU A 1 38 ? 6.136 -0.174 4.166 1.00 0.00 84 LEU A C 10
ATOM 9869 O O . LEU A 1 38 ? 5.915 -1.168 4.864 1.00 0.00 84 LEU A O 10
ATOM 9885 N N . ASN A 1 39 ? 7.117 0.679 4.456 1.00 0.00 85 ASN A N 10
ATOM 9886 C CA . ASN A 1 39 ? 7.968 0.587 5.637 1.00 0.00 85 ASN A CA 10
ATOM 9887 C C . ASN A 1 39 ? 7.324 1.358 6.784 1.00 0.00 85 ASN A C 10
ATOM 9888 O O . ASN A 1 39 ? 6.714 2.401 6.557 1.00 0.00 85 ASN A O 10
ATOM 9899 N N . PRO A 1 40 ? 7.541 0.938 8.038 1.00 0.00 86 PRO A N 10
ATOM 9900 C CA . PRO A 1 40 ? 6.980 1.617 9.201 1.00 0.00 86 PRO A CA 10
ATOM 9901 C C . PRO A 1 40 ? 7.612 2.991 9.441 1.00 0.00 86 PRO A C 10
ATOM 9902 O O . PRO A 1 40 ? 7.057 3.809 10.173 1.00 0.00 86 PRO A O 10
ATOM 9913 N N . ASN A 1 41 ? 8.767 3.237 8.828 1.00 0.00 87 ASN A N 10
ATOM 9914 C CA . ASN A 1 41 ? 9.554 4.457 8.933 1.00 0.00 87 ASN A CA 10
ATOM 9915 C C . ASN A 1 41 ? 9.009 5.597 8.073 1.00 0.00 87 ASN A C 10
ATOM 9916 O O . ASN A 1 41 ? 9.617 6.665 8.034 1.00 0.00 87 ASN A O 10
ATOM 9927 N N . ASP A 1 42 ? 7.918 5.377 7.336 1.00 0.00 88 ASP A N 10
ATOM 9928 C CA . ASP A 1 42 ? 7.302 6.399 6.498 1.00 0.00 88 ASP A CA 10
ATOM 9929 C C . ASP A 1 42 ? 6.121 6.992 7.265 1.00 0.00 88 ASP A C 10
ATOM 9930 O O . ASP A 1 42 ? 5.488 6.300 8.074 1.00 0.00 88 ASP A O 10
ATOM 9939 N N . PRO A 1 43 ? 5.779 8.264 7.013 1.00 0.00 89 PRO A N 10
ATOM 9940 C CA . PRO A 1 43 ? 4.691 8.944 7.702 1.00 0.00 89 PRO A CA 10
ATOM 9941 C C . PRO A 1 43 ? 3.321 8.411 7.296 1.00 0.00 89 PRO A C 10
ATOM 9942 O O . PRO A 1 43 ? 2.423 8.307 8.131 1.00 0.00 89 PRO A O 10
ATOM 9953 N N . TYR A 1 44 ? 3.174 8.054 6.021 1.00 0.00 90 TYR A N 10
ATOM 9954 C CA . TYR A 1 44 ? 1.946 7.553 5.423 1.00 0.00 90 TYR A CA 10
ATOM 9955 C C . TYR A 1 44 ? 1.679 6.079 5.675 1.00 0.00 90 TYR A C 10
ATOM 9956 O O . TYR A 1 44 ? 0.615 5.588 5.301 1.00 0.00 90 TYR A O 10
ATOM 9974 N N . HIS A 1 45 ? 2.611 5.368 6.304 1.00 0.00 91 HIS A N 10
ATOM 9975 C CA . HIS A 1 45 ? 2.445 3.953 6.575 1.00 0.00 91 HIS A CA 10
ATOM 9976 C C . HIS A 1 45 ? 1.159 3.676 7.357 1.00 0.00 91 HIS A C 10
ATOM 9977 O O . HIS A 1 45 ? 0.406 2.786 6.990 1.00 0.00 91 HIS A O 10
ATOM 9991 N N . ALA A 1 46 ? 0.882 4.435 8.421 1.00 0.00 92 ALA A N 10
ATOM 9992 C CA . ALA A 1 46 ? -0.319 4.234 9.227 1.00 0.00 92 ALA A CA 10
ATOM 9993 C C . ALA A 1 46 ? -1.612 4.360 8.408 1.00 0.00 92 ALA A C 10
ATOM 9994 O O . ALA A 1 46 ? -2.590 3.682 8.728 1.00 0.00 92 ALA A O 10
ATOM 10001 N N . TYR A 1 47 ? -1.626 5.222 7.389 1.00 0.00 93 TYR A N 10
ATOM 10002 C CA . TYR A 1 47 ? -2.769 5.413 6.505 1.00 0.00 93 TYR A CA 10
ATOM 10003 C C . TYR A 1 47 ? -2.794 4.219 5.545 1.00 0.00 93 TYR A C 10
ATOM 10004 O O . TYR A 1 47 ? -3.858 3.645 5.322 1.00 0.00 93 TYR A O 10
ATOM 10022 N N . TYR A 1 48 ? -1.633 3.791 5.025 1.00 0.00 94 TYR A N 10
ATOM 10023 C CA . TYR A 1 48 ? -1.547 2.642 4.128 1.00 0.00 94 TYR A CA 10
ATOM 10024 C C . TYR A 1 48 ? -2.159 1.424 4.829 1.00 0.00 94 TYR A C 10
ATOM 10025 O O . TYR A 1 48 ? -2.935 0.672 4.237 1.00 0.00 94 TYR A O 10
ATOM 10043 N N . ARG A 1 49 ? -1.819 1.241 6.109 1.00 0.00 95 ARG A N 10
ATOM 10044 C CA . ARG A 1 49 ? -2.312 0.144 6.936 1.00 0.00 95 ARG A CA 10
ATOM 10045 C C . ARG A 1 49 ? -3.837 0.159 6.948 1.00 0.00 95 ARG A C 10
ATOM 10046 O O . ARG A 1 49 ? -4.444 -0.903 6.795 1.00 0.00 95 ARG A O 10
ATOM 10067 N N . HIS A 1 50 ? -4.441 1.336 7.132 1.00 0.00 96 HIS A N 10
ATOM 10068 C CA . HIS A 1 50 ? -5.884 1.485 7.140 1.00 0.00 96 HIS A CA 10
ATOM 10069 C C . HIS A 1 50 ? -6.433 1.042 5.798 1.00 0.00 96 HIS A C 10
ATOM 10070 O O . HIS A 1 50 ? -7.343 0.218 5.781 1.00 0.00 96 HIS A O 10
ATOM 10084 N N . LYS A 1 51 ? -5.908 1.576 4.692 1.00 0.00 97 LYS A N 10
ATOM 10085 C CA . LYS A 1 51 ? -6.384 1.238 3.360 1.00 0.00 97 LYS A CA 10
ATOM 10086 C C . LYS A 1 51 ? -6.407 -0.253 3.118 1.00 0.00 97 LYS A C 10
ATOM 10087 O O . LYS A 1 51 ? -7.399 -0.705 2.565 1.00 0.00 97 LYS A O 10
ATOM 10106 N N . VAL A 1 52 ? -5.369 -1.003 3.497 1.00 0.00 98 VAL A N 10
ATOM 10107 C CA . VAL A 1 52 ? -5.348 -2.450 3.289 1.00 0.00 98 VAL A CA 10
ATOM 10108 C C . VAL A 1 52 ? -6.636 -3.026 3.860 1.00 0.00 98 VAL A C 10
ATOM 10109 O O . VAL A 1 52 ? -7.417 -3.610 3.120 1.00 0.00 98 VAL A O 10
ATOM 10122 N N . SER A 1 53 ? -6.872 -2.828 5.155 1.00 0.00 99 SER A N 10
ATOM 10123 C CA . SER A 1 53 ? -8.068 -3.322 5.811 1.00 0.00 99 SER A CA 10
ATOM 10124 C C . SER A 1 53 ? -9.317 -2.802 5.085 1.00 0.00 99 SER A C 10
ATOM 10125 O O . SER A 1 53 ? -10.201 -3.588 4.790 1.00 0.00 99 SER A O 10
ATOM 10133 N N . GLU A 1 54 ? -9.391 -1.516 4.752 1.00 0.00 100 GLU A N 10
ATOM 10134 C CA . GLU A 1 54 ? -10.516 -0.876 4.069 1.00 0.00 100 GLU A CA 10
ATOM 10135 C C . GLU A 1 54 ? -10.888 -1.623 2.790 1.00 0.00 100 GLU A C 10
ATOM 10136 O O . GLU A 1 54 ? -12.056 -1.965 2.576 1.00 0.00 100 GLU A O 10
ATOM 10148 N N . PHE A 1 55 ? -9.891 -1.854 1.931 1.00 0.00 101 PHE A N 10
ATOM 10149 C CA . PHE A 1 55 ? -10.072 -2.557 0.681 1.00 0.00 101 PHE A CA 10
ATOM 10150 C C . PHE A 1 55 ? -10.457 -4.004 0.936 1.00 0.00 101 PHE A C 10
ATOM 10151 O O . PHE A 1 55 ? -11.207 -4.578 0.149 1.00 0.00 101 PHE A O 10
ATOM 10168 N N . LYS A 1 56 ? -9.964 -4.596 2.023 1.00 0.00 102 LYS A N 10
ATOM 10169 C CA . LYS A 1 56 ? -10.292 -5.980 2.363 1.00 0.00 102 LYS A CA 10
ATOM 10170 C C . LYS A 1 56 ? -11.736 -6.083 2.820 1.00 0.00 102 LYS A C 10
ATOM 10171 O O . LYS A 1 56 ? -12.411 -7.054 2.484 1.00 0.00 102 LYS A O 10
ATOM 10190 N N . GLU A 1 57 ? -12.224 -5.097 3.578 1.00 0.00 103 GLU A N 10
ATOM 10191 C CA . GLU A 1 57 ? -13.605 -5.107 4.039 1.00 0.00 103 GLU A CA 10
ATOM 10192 C C . GLU A 1 57 ? -14.538 -4.927 2.835 1.00 0.00 103 GLU A C 10
ATOM 10193 O O . GLU A 1 57 ? -15.723 -5.233 2.920 1.00 0.00 103 GLU A O 10
ATOM 10205 N N . GLY A 1 58 ? -14.009 -4.420 1.717 1.00 0.00 104 GLY A N 10
ATOM 10206 C CA . GLY A 1 58 ? -14.750 -4.207 0.487 1.00 0.00 104 GLY A CA 10
ATOM 10207 C C . GLY A 1 58 ? -15.693 -3.020 0.601 1.00 0.00 104 GLY A C 10
ATOM 10208 O O . GLY A 1 58 ? -16.756 -3.021 -0.026 1.00 0.00 104 GLY A O 10
ATOM 10212 N N . LYS A 1 59 ? -15.356 -2.036 1.441 1.00 0.00 105 LYS A N 10
ATOM 10213 C CA . LYS A 1 59 ? -16.152 -0.824 1.660 1.00 0.00 105 LYS A CA 10
ATOM 10214 C C . LYS A 1 59 ? -15.417 0.435 1.222 1.00 0.00 105 LYS A C 10
ATOM 10215 O O . LYS A 1 59 ? -16.047 1.489 1.117 1.00 0.00 105 LYS A O 10
ATOM 10234 N N . ALA A 1 60 ? -14.098 0.344 1.052 1.00 0.00 106 ALA A N 10
ATOM 10235 C CA . ALA A 1 60 ? -13.277 1.461 0.661 1.00 0.00 106 ALA A CA 10
ATOM 10236 C C . ALA A 1 60 ? -13.657 1.960 -0.720 1.00 0.00 106 ALA A C 10
ATOM 10237 O O . ALA A 1 60 ? -13.956 1.147 -1.599 1.00 0.00 106 ALA A O 10
ATOM 10244 N N . GLN A 1 61 ? -13.616 3.276 -0.915 1.00 0.00 107 GLN A N 10
ATOM 10245 C CA . GLN A 1 61 ? -13.912 3.836 -2.221 1.00 0.00 107 GLN A CA 10
ATOM 10246 C C . GLN A 1 61 ? -12.622 3.644 -3.021 1.00 0.00 107 GLN A C 10
ATOM 10247 O O . GLN A 1 61 ? -11.556 4.137 -2.634 1.00 0.00 107 GLN A O 10
ATOM 10261 N N . GLU A 1 62 ? -12.675 2.828 -4.067 1.00 0.00 108 GLU A N 10
ATOM 10262 C CA . GLU A 1 62 ? -11.535 2.565 -4.923 1.00 0.00 108 GLU A CA 10
ATOM 10263 C C . GLU A 1 62 ? -11.266 3.830 -5.764 1.00 0.00 108 GLU A C 10
ATOM 10264 O O . GLU A 1 62 ? -12.136 4.708 -5.846 1.00 0.00 108 GLU A O 10
ATOM 10276 N N . PRO A 1 63 ? -10.099 3.946 -6.406 1.00 0.00 109 PRO A N 10
ATOM 10277 C CA . PRO A 1 63 ? -9.726 5.112 -7.193 1.00 0.00 109 PRO A CA 10
ATOM 10278 C C . PRO A 1 63 ? -10.485 5.203 -8.517 1.00 0.00 109 PRO A C 10
ATOM 10279 O O . PRO A 1 63 ? -11.410 4.434 -8.797 1.00 0.00 109 PRO A O 10
ATOM 10290 N N . SER A 1 64 ? -10.130 6.219 -9.297 1.00 0.00 110 SER A N 10
ATOM 10291 C CA . SER A 1 64 ? -10.668 6.540 -10.603 1.00 0.00 110 SER A CA 10
ATOM 10292 C C . SER A 1 64 ? -9.491 7.000 -11.454 1.00 0.00 110 SER A C 10
ATOM 10293 O O . SER A 1 64 ? -9.673 7.237 -12.667 1.00 0.00 110 SER A O 10
ATOM 10301 N N . GLY A 1 1 ? -2.115 14.408 -5.646 1.00 0.00 47 GLY A N 11
ATOM 10302 C CA . GLY A 1 1 ? -0.838 13.988 -5.046 1.00 0.00 47 GLY A CA 11
ATOM 10303 C C . GLY A 1 1 ? -0.574 12.510 -5.294 1.00 0.00 47 GLY A C 11
ATOM 10304 O O . GLY A 1 1 ? -1.498 11.702 -5.266 1.00 0.00 47 GLY A O 11
ATOM 10308 N N . GLU A 1 2 ? 0.696 12.141 -5.477 1.00 0.00 48 GLU A N 11
ATOM 10309 C CA . GLU A 1 2 ? 1.124 10.773 -5.755 1.00 0.00 48 GLU A CA 11
ATOM 10310 C C . GLU A 1 2 ? 1.133 9.822 -4.583 1.00 0.00 48 GLU A C 11
ATOM 10311 O O . GLU A 1 2 ? 0.506 8.777 -4.695 1.00 0.00 48 GLU A O 11
ATOM 10323 N N . VAL A 1 3 ? 1.845 10.144 -3.502 1.00 0.00 49 VAL A N 11
ATOM 10324 C CA . VAL A 1 3 ? 1.941 9.269 -2.339 1.00 0.00 49 VAL A CA 11
ATOM 10325 C C . VAL A 1 3 ? 0.584 8.680 -1.963 1.00 0.00 49 VAL A C 11
ATOM 10326 O O . VAL A 1 3 ? 0.479 7.467 -1.848 1.00 0.00 49 VAL A O 11
ATOM 10339 N N . ARG A 1 4 ? -0.471 9.486 -1.817 1.00 0.00 50 ARG A N 11
ATOM 10340 C CA . ARG A 1 4 ? -1.770 8.896 -1.475 1.00 0.00 50 ARG A CA 11
ATOM 10341 C C . ARG A 1 4 ? -2.261 7.946 -2.577 1.00 0.00 50 ARG A C 11
ATOM 10342 O O . ARG A 1 4 ? -2.830 6.914 -2.236 1.00 0.00 50 ARG A O 11
ATOM 10363 N N . ASN A 1 5 ? -2.056 8.268 -3.859 1.00 0.00 51 ASN A N 11
ATOM 10364 C CA . ASN A 1 5 ? -2.497 7.415 -4.966 1.00 0.00 51 ASN A CA 11
ATOM 10365 C C . ASN A 1 5 ? -1.803 6.069 -4.935 1.00 0.00 51 ASN A C 11
ATOM 10366 O O . ASN A 1 5 ? -2.464 5.035 -4.970 1.00 0.00 51 ASN A O 11
ATOM 10377 N N . ILE A 1 6 ? -0.463 6.077 -4.903 1.00 0.00 52 ILE A N 11
ATOM 10378 C CA . ILE A 1 6 ? 0.289 4.841 -4.903 1.00 0.00 52 ILE A CA 11
ATOM 10379 C C . ILE A 1 6 ? -0.058 4.001 -3.679 1.00 0.00 52 ILE A C 11
ATOM 10380 O O . ILE A 1 6 ? -0.151 2.783 -3.797 1.00 0.00 52 ILE A O 11
ATOM 10396 N N . VAL A 1 7 ? -0.234 4.649 -2.525 1.00 0.00 53 VAL A N 11
ATOM 10397 C CA . VAL A 1 7 ? -0.574 4.031 -1.261 1.00 0.00 53 VAL A CA 11
ATOM 10398 C C . VAL A 1 7 ? -1.894 3.300 -1.459 1.00 0.00 53 VAL A C 11
ATOM 10399 O O . VAL A 1 7 ? -1.931 2.070 -1.369 1.00 0.00 53 VAL A O 11
ATOM 10412 N N . ASP A 1 8 ? -2.954 4.046 -1.754 1.00 0.00 54 ASP A N 11
ATOM 10413 C CA . ASP A 1 8 ? -4.316 3.576 -1.972 1.00 0.00 54 ASP A CA 11
ATOM 10414 C C . ASP A 1 8 ? -4.358 2.393 -2.939 1.00 0.00 54 ASP A C 11
ATOM 10415 O O . ASP A 1 8 ? -4.893 1.331 -2.611 1.00 0.00 54 ASP A O 11
ATOM 10424 N N . LYS A 1 9 ? -3.732 2.535 -4.108 1.00 0.00 55 LYS A N 11
ATOM 10425 C CA . LYS A 1 9 ? -3.704 1.497 -5.126 1.00 0.00 55 LYS A CA 11
ATOM 10426 C C . LYS A 1 9 ? -2.906 0.293 -4.670 1.00 0.00 55 LYS A C 11
ATOM 10427 O O . LYS A 1 9 ? -3.387 -0.835 -4.840 1.00 0.00 55 LYS A O 11
ATOM 10446 N N . THR A 1 10 ? -1.716 0.498 -4.102 1.00 0.00 56 THR A N 11
ATOM 10447 C CA . THR A 1 10 ? -0.934 -0.628 -3.616 1.00 0.00 56 THR A CA 11
ATOM 10448 C C . THR A 1 10 ? -1.739 -1.406 -2.565 1.00 0.00 56 THR A C 11
ATOM 10449 O O . THR A 1 10 ? -1.720 -2.640 -2.593 1.00 0.00 56 THR A O 11
ATOM 10460 N N . ALA A 1 11 ? -2.466 -0.718 -1.670 1.00 0.00 57 ALA A N 11
ATOM 10461 C CA . ALA A 1 11 ? -3.253 -1.400 -0.651 1.00 0.00 57 ALA A CA 11
ATOM 10462 C C . ALA A 1 11 ? -4.299 -2.268 -1.340 1.00 0.00 57 ALA A C 11
ATOM 10463 O O . ALA A 1 11 ? -4.353 -3.441 -1.013 1.00 0.00 57 ALA A O 11
ATOM 10470 N N . SER A 1 12 ? -5.066 -1.760 -2.309 1.00 0.00 58 SER A N 11
ATOM 10471 C CA . SER A 1 12 ? -6.079 -2.553 -3.009 1.00 0.00 58 SER A CA 11
ATOM 10472 C C . SER A 1 12 ? -5.538 -3.943 -3.381 1.00 0.00 58 SER A C 11
ATOM 10473 O O . SER A 1 12 ? -6.083 -4.969 -2.986 1.00 0.00 58 SER A O 11
ATOM 10481 N N . PHE A 1 13 ? -4.396 -4.010 -4.060 1.00 0.00 59 PHE A N 11
ATOM 10482 C CA . PHE A 1 13 ? -3.823 -5.286 -4.462 1.00 0.00 59 PHE A CA 11
ATOM 10483 C C . PHE A 1 13 ? -3.390 -6.157 -3.280 1.00 0.00 59 PHE A C 11
ATOM 10484 O O . PHE A 1 13 ? -3.652 -7.362 -3.283 1.00 0.00 59 PHE A O 11
ATOM 10501 N N . VAL A 1 14 ? -2.690 -5.579 -2.301 1.00 0.00 60 VAL A N 11
ATOM 10502 C CA . VAL A 1 14 ? -2.216 -6.276 -1.102 1.00 0.00 60 VAL A CA 11
ATOM 10503 C C . VAL A 1 14 ? -3.408 -6.817 -0.298 1.00 0.00 60 VAL A C 11
ATOM 10504 O O . VAL A 1 14 ? -3.311 -7.861 0.335 1.00 0.00 60 VAL A O 11
ATOM 10517 N N . ALA A 1 15 ? -4.548 -6.146 -0.363 1.00 0.00 61 ALA A N 11
ATOM 10518 C CA . ALA A 1 15 ? -5.765 -6.516 0.314 1.00 0.00 61 ALA A CA 11
ATOM 10519 C C . ALA A 1 15 ? -6.370 -7.713 -0.416 1.00 0.00 61 ALA A C 11
ATOM 10520 O O . ALA A 1 15 ? -6.756 -8.686 0.225 1.00 0.00 61 ALA A O 11
ATOM 10527 N N . ARG A 1 16 ? -6.418 -7.668 -1.752 1.00 0.00 62 ARG A N 11
ATOM 10528 C CA . ARG A 1 16 ? -7.003 -8.761 -2.525 1.00 0.00 62 ARG A CA 11
ATOM 10529 C C . ARG A 1 16 ? -6.190 -10.043 -2.499 1.00 0.00 62 ARG A C 11
ATOM 10530 O O . ARG A 1 16 ? -6.732 -11.141 -2.377 1.00 0.00 62 ARG A O 11
ATOM 10551 N N . ASN A 1 17 ? -4.885 -9.906 -2.672 1.00 0.00 63 ASN A N 11
ATOM 10552 C CA . ASN A 1 17 ? -3.987 -11.053 -2.713 1.00 0.00 63 ASN A CA 11
ATOM 10553 C C . ASN A 1 17 ? -3.616 -11.551 -1.323 1.00 0.00 63 ASN A C 11
ATOM 10554 O O . ASN A 1 17 ? -3.639 -12.756 -1.084 1.00 0.00 63 ASN A O 11
ATOM 10565 N N . GLY A 1 18 ? -3.290 -10.642 -0.405 1.00 0.00 64 GLY A N 11
ATOM 10566 C CA . GLY A 1 18 ? -2.907 -10.953 0.961 1.00 0.00 64 GLY A CA 11
ATOM 10567 C C . GLY A 1 18 ? -1.677 -10.142 1.382 1.00 0.00 64 GLY A C 11
ATOM 10568 O O . GLY A 1 18 ? -0.968 -9.585 0.533 1.00 0.00 64 GLY A O 11
ATOM 10572 N N . PRO A 1 19 ? -1.367 -10.107 2.691 1.00 0.00 65 PRO A N 11
ATOM 10573 C CA . PRO A 1 19 ? -0.237 -9.361 3.243 1.00 0.00 65 PRO A CA 11
ATOM 10574 C C . PRO A 1 19 ? 1.125 -9.823 2.734 1.00 0.00 65 PRO A C 11
ATOM 10575 O O . PRO A 1 19 ? 2.118 -9.132 2.964 1.00 0.00 65 PRO A O 11
ATOM 10586 N N . GLU A 1 20 ? 1.198 -10.967 2.053 1.00 0.00 66 GLU A N 11
ATOM 10587 C CA . GLU A 1 20 ? 2.455 -11.445 1.502 1.00 0.00 66 GLU A CA 11
ATOM 10588 C C . GLU A 1 20 ? 2.942 -10.467 0.434 1.00 0.00 66 GLU A C 11
ATOM 10589 O O . GLU A 1 20 ? 4.145 -10.273 0.273 1.00 0.00 66 GLU A O 11
ATOM 10601 N N . PHE A 1 21 ? 2.011 -9.835 -0.292 1.00 0.00 67 PHE A N 11
ATOM 10602 C CA . PHE A 1 21 ? 2.357 -8.890 -1.332 1.00 0.00 67 PHE A CA 11
ATOM 10603 C C . PHE A 1 21 ? 2.958 -7.647 -0.721 1.00 0.00 67 PHE A C 11
ATOM 10604 O O . PHE A 1 21 ? 3.751 -6.984 -1.375 1.00 0.00 67 PHE A O 11
ATOM 10621 N N . GLU A 1 22 ? 2.595 -7.333 0.518 1.00 0.00 68 GLU A N 11
ATOM 10622 C CA . GLU A 1 22 ? 3.125 -6.178 1.198 1.00 0.00 68 GLU A CA 11
ATOM 10623 C C . GLU A 1 22 ? 4.628 -6.365 1.352 1.00 0.00 68 GLU A C 11
ATOM 10624 O O . GLU A 1 22 ? 5.388 -5.446 1.073 1.00 0.00 68 GLU A O 11
ATOM 10636 N N . ALA A 1 23 ? 5.046 -7.558 1.785 1.00 0.00 69 ALA A N 11
ATOM 10637 C CA . ALA A 1 23 ? 6.444 -7.881 1.987 1.00 0.00 69 ALA A CA 11
ATOM 10638 C C . ALA A 1 23 ? 7.149 -8.085 0.652 1.00 0.00 69 ALA A C 11
ATOM 10639 O O . ALA A 1 23 ? 8.282 -7.642 0.496 1.00 0.00 69 ALA A O 11
ATOM 10646 N N . ARG A 1 24 ? 6.509 -8.769 -0.303 1.00 0.00 70 ARG A N 11
ATOM 10647 C CA . ARG A 1 24 ? 7.079 -9.020 -1.619 1.00 0.00 70 ARG A CA 11
ATOM 10648 C C . ARG A 1 24 ? 7.392 -7.687 -2.279 1.00 0.00 70 ARG A C 11
ATOM 10649 O O . ARG A 1 24 ? 8.547 -7.420 -2.591 1.00 0.00 70 ARG A O 11
ATOM 10670 N N . ILE A 1 25 ? 6.372 -6.856 -2.495 1.00 0.00 71 ILE A N 11
ATOM 10671 C CA . ILE A 1 25 ? 6.523 -5.561 -3.141 1.00 0.00 71 ILE A CA 11
ATOM 10672 C C . ILE A 1 25 ? 7.554 -4.729 -2.383 1.00 0.00 71 ILE A C 11
ATOM 10673 O O . ILE A 1 25 ? 8.494 -4.232 -3.005 1.00 0.00 71 ILE A O 11
ATOM 10689 N N . ARG A 1 26 ? 7.413 -4.603 -1.058 1.00 0.00 72 ARG A N 11
ATOM 10690 C CA . ARG A 1 26 ? 8.340 -3.815 -0.261 1.00 0.00 72 ARG A CA 11
ATOM 10691 C C . ARG A 1 26 ? 9.772 -4.259 -0.451 1.00 0.00 72 ARG A C 11
ATOM 10692 O O . ARG A 1 26 ? 10.615 -3.405 -0.673 1.00 0.00 72 ARG A O 11
ATOM 10713 N N . GLN A 1 27 ? 10.066 -5.557 -0.375 1.00 0.00 73 GLN A N 11
ATOM 10714 C CA . GLN A 1 27 ? 11.430 -6.035 -0.528 1.00 0.00 73 GLN A CA 11
ATOM 10715 C C . GLN A 1 27 ? 11.942 -5.934 -1.961 1.00 0.00 73 GLN A C 11
ATOM 10716 O O . GLN A 1 27 ? 13.150 -5.795 -2.153 1.00 0.00 73 GLN A O 11
ATOM 10730 N N . ASN A 1 28 ? 11.057 -6.015 -2.954 1.00 0.00 74 ASN A N 11
ATOM 10731 C CA . ASN A 1 28 ? 11.440 -5.937 -4.360 1.00 0.00 74 ASN A CA 11
ATOM 10732 C C . ASN A 1 28 ? 11.841 -4.516 -4.750 1.00 0.00 74 ASN A C 11
ATOM 10733 O O . ASN A 1 28 ? 12.882 -4.305 -5.378 1.00 0.00 74 ASN A O 11
ATOM 10744 N N . GLU A 1 29 ? 11.007 -3.549 -4.375 1.00 0.00 75 GLU A N 11
ATOM 10745 C CA . GLU A 1 29 ? 11.128 -2.122 -4.657 1.00 0.00 75 GLU A CA 11
ATOM 10746 C C . GLU A 1 29 ? 11.791 -1.330 -3.514 1.00 0.00 75 GLU A C 11
ATOM 10747 O O . GLU A 1 29 ? 11.817 -0.101 -3.552 1.00 0.00 75 GLU A O 11
ATOM 10759 N N . ILE A 1 30 ? 12.377 -2.012 -2.524 1.00 0.00 76 ILE A N 11
ATOM 10760 C CA . ILE A 1 30 ? 13.027 -1.445 -1.335 1.00 0.00 76 ILE A CA 11
ATOM 10761 C C . ILE A 1 30 ? 14.039 -0.323 -1.595 1.00 0.00 76 ILE A C 11
ATOM 10762 O O . ILE A 1 30 ? 14.297 0.500 -0.713 1.00 0.00 76 ILE A O 11
ATOM 10778 N N . ASN A 1 31 ? 14.645 -0.291 -2.780 1.00 0.00 77 ASN A N 11
ATOM 10779 C CA . ASN A 1 31 ? 15.644 0.710 -3.127 1.00 0.00 77 ASN A CA 11
ATOM 10780 C C . ASN A 1 31 ? 15.037 1.980 -3.720 1.00 0.00 77 ASN A C 11
ATOM 10781 O O . ASN A 1 31 ? 15.797 2.843 -4.156 1.00 0.00 77 ASN A O 11
ATOM 10792 N N . ASN A 1 32 ? 13.708 2.117 -3.763 1.00 0.00 78 ASN A N 11
ATOM 10793 C CA . ASN A 1 32 ? 13.022 3.287 -4.306 1.00 0.00 78 ASN A CA 11
ATOM 10794 C C . ASN A 1 32 ? 12.142 3.902 -3.221 1.00 0.00 78 ASN A C 11
ATOM 10795 O O . ASN A 1 32 ? 11.304 3.202 -2.645 1.00 0.00 78 ASN A O 11
ATOM 10806 N N . PRO A 1 33 ? 12.264 5.217 -2.969 1.00 0.00 79 PRO A N 11
ATOM 10807 C CA . PRO A 1 33 ? 11.491 5.903 -1.943 1.00 0.00 79 PRO A CA 11
ATOM 10808 C C . PRO A 1 33 ? 9.996 5.925 -2.255 1.00 0.00 79 PRO A C 11
ATOM 10809 O O . PRO A 1 33 ? 9.181 6.046 -1.338 1.00 0.00 79 PRO A O 11
ATOM 10820 N N . LYS A 1 34 ? 9.610 5.718 -3.521 1.00 0.00 80 LYS A N 11
ATOM 10821 C CA . LYS A 1 34 ? 8.211 5.679 -3.930 1.00 0.00 80 LYS A CA 11
ATOM 10822 C C . LYS A 1 34 ? 7.441 4.598 -3.178 1.00 0.00 80 LYS A C 11
ATOM 10823 O O . LYS A 1 34 ? 6.230 4.738 -3.039 1.00 0.00 80 LYS A O 11
ATOM 10842 N N . PHE A 1 35 ? 8.121 3.555 -2.699 1.00 0.00 81 PHE A N 11
ATOM 10843 C CA . PHE A 1 35 ? 7.562 2.421 -1.980 1.00 0.00 81 PHE A CA 11
ATOM 10844 C C . PHE A 1 35 ? 7.864 2.458 -0.489 1.00 0.00 81 PHE A C 11
ATOM 10845 O O . PHE A 1 35 ? 7.550 1.499 0.222 1.00 0.00 81 PHE A O 11
ATOM 10862 N N . ASN A 1 36 ? 8.491 3.520 0.015 1.00 0.00 82 ASN A N 11
ATOM 10863 C CA . ASN A 1 36 ? 8.811 3.629 1.430 1.00 0.00 82 ASN A CA 11
ATOM 10864 C C . ASN A 1 36 ? 7.559 3.592 2.299 1.00 0.00 82 ASN A C 11
ATOM 10865 O O . ASN A 1 36 ? 7.673 3.191 3.451 1.00 0.00 82 ASN A O 11
ATOM 10876 N N . PHE A 1 37 ? 6.371 3.900 1.760 1.00 0.00 83 PHE A N 11
ATOM 10877 C CA . PHE A 1 37 ? 5.115 3.863 2.505 1.00 0.00 83 PHE A CA 11
ATOM 10878 C C . PHE A 1 37 ? 4.839 2.453 3.054 1.00 0.00 83 PHE A C 11
ATOM 10879 O O . PHE A 1 37 ? 4.071 2.299 4.006 1.00 0.00 83 PHE A O 11
ATOM 10896 N N . LEU A 1 38 ? 5.431 1.413 2.451 1.00 0.00 84 LEU A N 11
ATOM 10897 C CA . LEU A 1 38 ? 5.275 0.029 2.882 1.00 0.00 84 LEU A CA 11
ATOM 10898 C C . LEU A 1 38 ? 6.074 -0.214 4.166 1.00 0.00 84 LEU A C 11
ATOM 10899 O O . LEU A 1 38 ? 5.758 -1.137 4.924 1.00 0.00 84 LEU A O 11
ATOM 10915 N N . ASN A 1 39 ? 7.157 0.536 4.385 1.00 0.00 85 ASN A N 11
ATOM 10916 C CA . ASN A 1 39 ? 7.972 0.459 5.587 1.00 0.00 85 ASN A CA 11
ATOM 10917 C C . ASN A 1 39 ? 7.322 1.384 6.622 1.00 0.00 85 ASN A C 11
ATOM 10918 O O . ASN A 1 39 ? 6.682 2.374 6.270 1.00 0.00 85 ASN A O 11
ATOM 10929 N N . PRO A 1 40 ? 7.535 1.127 7.916 1.00 0.00 86 PRO A N 11
ATOM 10930 C CA . PRO A 1 40 ? 6.974 1.931 8.991 1.00 0.00 86 PRO A CA 11
ATOM 10931 C C . PRO A 1 40 ? 7.617 3.318 9.118 1.00 0.00 86 PRO A C 11
ATOM 10932 O O . PRO A 1 40 ? 7.060 4.171 9.813 1.00 0.00 86 PRO A O 11
ATOM 10943 N N . ASN A 1 41 ? 8.761 3.558 8.475 1.00 0.00 87 ASN A N 11
ATOM 10944 C CA . ASN A 1 41 ? 9.472 4.830 8.540 1.00 0.00 87 ASN A CA 11
ATOM 10945 C C . ASN A 1 41 ? 8.764 5.972 7.810 1.00 0.00 87 ASN A C 11
ATOM 10946 O O . ASN A 1 41 ? 9.102 7.127 8.061 1.00 0.00 87 ASN A O 11
ATOM 10957 N N . ASP A 1 42 ? 7.804 5.697 6.924 1.00 0.00 88 ASP A N 11
ATOM 10958 C CA . ASP A 1 42 ? 7.094 6.763 6.212 1.00 0.00 88 ASP A CA 11
ATOM 10959 C C . ASP A 1 42 ? 5.869 7.187 7.030 1.00 0.00 88 ASP A C 11
ATOM 10960 O O . ASP A 1 42 ? 5.223 6.351 7.672 1.00 0.00 88 ASP A O 11
ATOM 10969 N N . PRO A 1 43 ? 5.489 8.474 6.987 1.00 0.00 89 PRO A N 11
ATOM 10970 C CA . PRO A 1 43 ? 4.352 9.000 7.731 1.00 0.00 89 PRO A CA 11
ATOM 10971 C C . PRO A 1 43 ? 3.027 8.491 7.170 1.00 0.00 89 PRO A C 11
ATOM 10972 O O . PRO A 1 43 ? 2.045 8.341 7.904 1.00 0.00 89 PRO A O 11
ATOM 10983 N N . TYR A 1 44 ? 2.983 8.227 5.863 1.00 0.00 90 TYR A N 11
ATOM 10984 C CA . TYR A 1 44 ? 1.805 7.728 5.171 1.00 0.00 90 TYR A CA 11
ATOM 10985 C C . TYR A 1 44 ? 1.568 6.254 5.477 1.00 0.00 90 TYR A C 11
ATOM 10986 O O . TYR A 1 44 ? 0.493 5.753 5.157 1.00 0.00 90 TYR A O 11
ATOM 11004 N N . HIS A 1 45 ? 2.523 5.566 6.114 1.00 0.00 91 HIS A N 11
ATOM 11005 C CA . HIS A 1 45 ? 2.381 4.158 6.447 1.00 0.00 91 HIS A CA 11
ATOM 11006 C C . HIS A 1 45 ? 1.095 3.915 7.236 1.00 0.00 91 HIS A C 11
ATOM 11007 O O . HIS A 1 45 ? 0.309 3.055 6.864 1.00 0.00 91 HIS A O 11
ATOM 11021 N N . ALA A 1 46 ? 0.838 4.690 8.295 1.00 0.00 92 ALA A N 11
ATOM 11022 C CA . ALA A 1 46 ? -0.359 4.519 9.114 1.00 0.00 92 ALA A CA 11
ATOM 11023 C C . ALA A 1 46 ? -1.654 4.588 8.300 1.00 0.00 92 ALA A C 11
ATOM 11024 O O . ALA A 1 46 ? -2.605 3.880 8.628 1.00 0.00 92 ALA A O 11
ATOM 11031 N N . TYR A 1 47 ? -1.689 5.454 7.285 1.00 0.00 93 TYR A N 11
ATOM 11032 C CA . TYR A 1 47 ? -2.825 5.624 6.393 1.00 0.00 93 TYR A CA 11
ATOM 11033 C C . TYR A 1 47 ? -2.878 4.414 5.457 1.00 0.00 93 TYR A C 11
ATOM 11034 O O . TYR A 1 47 ? -3.952 3.858 5.252 1.00 0.00 93 TYR A O 11
ATOM 11052 N N . TYR A 1 48 ? -1.731 3.958 4.937 1.00 0.00 94 TYR A N 11
ATOM 11053 C CA . TYR A 1 48 ? -1.668 2.799 4.055 1.00 0.00 94 TYR A CA 11
ATOM 11054 C C . TYR A 1 48 ? -2.274 1.578 4.756 1.00 0.00 94 TYR A C 11
ATOM 11055 O O . TYR A 1 48 ? -3.025 0.813 4.147 1.00 0.00 94 TYR A O 11
ATOM 11073 N N . ARG A 1 49 ? -1.960 1.401 6.044 1.00 0.00 95 ARG A N 11
ATOM 11074 C CA . ARG A 1 49 ? -2.469 0.284 6.834 1.00 0.00 95 ARG A CA 11
ATOM 11075 C C . ARG A 1 49 ? -3.989 0.309 6.875 1.00 0.00 95 ARG A C 11
ATOM 11076 O O . ARG A 1 49 ? -4.597 -0.743 6.679 1.00 0.00 95 ARG A O 11
ATOM 11097 N N . HIS A 1 50 ? -4.595 1.477 7.102 1.00 0.00 96 HIS A N 11
ATOM 11098 C CA . HIS A 1 50 ? -6.045 1.615 7.136 1.00 0.00 96 HIS A CA 11
ATOM 11099 C C . HIS A 1 50 ? -6.631 1.128 5.821 1.00 0.00 96 HIS A C 11
ATOM 11100 O O . HIS A 1 50 ? -7.581 0.346 5.813 1.00 0.00 96 HIS A O 11
ATOM 11114 N N . LYS A 1 51 ? -6.056 1.581 4.702 1.00 0.00 97 LYS A N 11
ATOM 11115 C CA . LYS A 1 51 ? -6.540 1.196 3.392 1.00 0.00 97 LYS A CA 11
ATOM 11116 C C . LYS A 1 51 ? -6.526 -0.305 3.216 1.00 0.00 97 LYS A C 11
ATOM 11117 O O . LYS A 1 51 ? -7.499 -0.795 2.672 1.00 0.00 97 LYS A O 11
ATOM 11136 N N . VAL A 1 52 ? -5.483 -1.020 3.643 1.00 0.00 98 VAL A N 11
ATOM 11137 C CA . VAL A 1 52 ? -5.422 -2.470 3.488 1.00 0.00 98 VAL A CA 11
ATOM 11138 C C . VAL A 1 52 ? -6.707 -3.097 4.006 1.00 0.00 98 VAL A C 11
ATOM 11139 O O . VAL A 1 52 ? -7.455 -3.681 3.227 1.00 0.00 98 VAL A O 11
ATOM 11152 N N . SER A 1 53 ? -6.970 -2.953 5.302 1.00 0.00 99 SER A N 11
ATOM 11153 C CA . SER A 1 53 ? -8.151 -3.507 5.925 1.00 0.00 99 SER A CA 11
ATOM 11154 C C . SER A 1 53 ? -9.421 -3.036 5.198 1.00 0.00 99 SER A C 11
ATOM 11155 O O . SER A 1 53 ? -10.302 -3.843 4.930 1.00 0.00 99 SER A O 11
ATOM 11163 N N . GLU A 1 54 ? -9.519 -1.766 4.808 1.00 0.00 100 GLU A N 11
ATOM 11164 C CA . GLU A 1 54 ? -10.691 -1.243 4.114 1.00 0.00 100 GLU A CA 11
ATOM 11165 C C . GLU A 1 54 ? -10.912 -1.900 2.762 1.00 0.00 100 GLU A C 11
ATOM 11166 O O . GLU A 1 54 ? -12.041 -2.295 2.460 1.00 0.00 100 GLU A O 11
ATOM 11178 N N . PHE A 1 55 ? -9.859 -2.028 1.952 1.00 0.00 101 PHE A N 11
ATOM 11179 C CA . PHE A 1 55 ? -9.981 -2.660 0.657 1.00 0.00 101 PHE A CA 11
ATOM 11180 C C . PHE A 1 55 ? -10.343 -4.131 0.823 1.00 0.00 101 PHE A C 11
ATOM 11181 O O . PHE A 1 55 ? -11.022 -4.699 -0.031 1.00 0.00 101 PHE A O 11
ATOM 11198 N N . LYS A 1 56 ? -9.898 -4.754 1.915 1.00 0.00 102 LYS A N 11
ATOM 11199 C CA . LYS A 1 56 ? -10.201 -6.151 2.207 1.00 0.00 102 LYS A CA 11
ATOM 11200 C C . LYS A 1 56 ? -11.675 -6.284 2.543 1.00 0.00 102 LYS A C 11
ATOM 11201 O O . LYS A 1 56 ? -12.315 -7.256 2.148 1.00 0.00 102 LYS A O 11
ATOM 11220 N N . GLU A 1 57 ? -12.222 -5.313 3.269 1.00 0.00 103 GLU A N 11
ATOM 11221 C CA . GLU A 1 57 ? -13.626 -5.322 3.637 1.00 0.00 103 GLU A CA 11
ATOM 11222 C C . GLU A 1 57 ? -14.507 -4.992 2.427 1.00 0.00 103 GLU A C 11
ATOM 1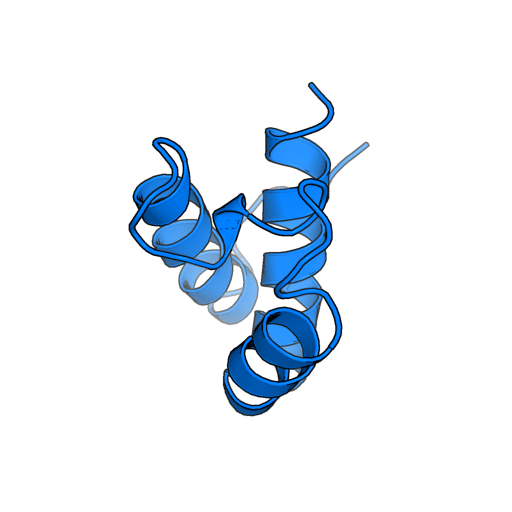1223 O O . GLU A 1 57 ? -15.725 -5.166 2.490 1.00 0.00 103 GLU A O 11
ATOM 11235 N N . GLY A 1 58 ? -13.904 -4.488 1.345 1.00 0.00 104 GLY A N 11
ATOM 11236 C CA . GLY A 1 58 ? -14.583 -4.114 0.117 1.00 0.00 104 GLY A CA 11
ATOM 11237 C C . GLY A 1 58 ? -15.580 -2.988 0.374 1.00 0.00 104 GLY A C 11
ATOM 11238 O O . GLY A 1 58 ? -16.679 -3.027 -0.178 1.00 0.00 104 GLY A O 11
ATOM 11242 N N . LYS A 1 59 ? -15.232 -2.007 1.222 1.00 0.00 105 LYS A N 11
ATOM 11243 C CA . LYS A 1 59 ? -16.131 -0.896 1.548 1.00 0.00 105 LYS A CA 11
ATOM 11244 C C . LYS A 1 59 ? -15.624 0.479 1.135 1.00 0.00 105 LYS A C 11
ATOM 11245 O O . LYS A 1 59 ? -16.453 1.385 1.021 1.00 0.00 105 LYS A O 11
ATOM 11264 N N . ALA A 1 60 ? -14.308 0.687 1.046 1.00 0.00 106 ALA A N 11
ATOM 11265 C CA . ALA A 1 60 ? -13.751 1.970 0.653 1.00 0.00 106 ALA A CA 11
ATOM 11266 C C . ALA A 1 60 ? -14.090 2.258 -0.806 1.00 0.00 106 ALA A C 11
ATOM 11267 O O . ALA A 1 60 ? -14.570 1.410 -1.560 1.00 0.00 106 ALA A O 11
ATOM 11274 N N . GLN A 1 61 ? -13.851 3.505 -1.172 1.00 0.00 107 GLN A N 11
ATOM 11275 C CA . GLN A 1 61 ? -14.076 4.008 -2.512 1.00 0.00 107 GLN A CA 11
ATOM 11276 C C . GLN A 1 61 ? -12.871 3.611 -3.354 1.00 0.00 107 GLN A C 11
ATOM 11277 O O . GLN A 1 61 ? -11.760 4.056 -3.066 1.00 0.00 107 GLN A O 11
ATOM 11291 N N . GLU A 1 62 ? -13.030 2.729 -4.335 1.00 0.00 108 GLU A N 11
ATOM 11292 C CA . GLU A 1 62 ? -11.900 2.379 -5.175 1.00 0.00 108 GLU A CA 11
ATOM 11293 C C . GLU A 1 62 ? -11.487 3.659 -5.936 1.00 0.00 108 GLU A C 11
ATOM 11294 O O . GLU A 1 62 ? -12.303 4.584 -6.068 1.00 0.00 108 GLU A O 11
ATOM 11306 N N . PRO A 1 63 ? -10.257 3.753 -6.448 1.00 0.00 109 PRO A N 11
ATOM 11307 C CA . PRO A 1 63 ? -9.789 4.940 -7.140 1.00 0.00 109 PRO A CA 11
ATOM 11308 C C . PRO A 1 63 ? -10.426 5.133 -8.512 1.00 0.00 109 PRO A C 11
ATOM 11309 O O . PRO A 1 63 ? -11.252 4.350 -8.997 1.00 0.00 109 PRO A O 11
ATOM 11320 N N . SER A 1 64 ? -10.059 6.248 -9.128 1.00 0.00 110 SER A N 11
ATOM 11321 C CA . SER A 1 64 ? -10.512 6.650 -10.434 1.00 0.00 110 SER A CA 11
ATOM 11322 C C . SER A 1 64 ? -9.413 7.507 -11.008 1.00 0.00 110 SER A C 11
ATOM 11323 O O . SER A 1 64 ? -8.877 8.385 -10.291 1.00 0.00 110 SER A O 11
ATOM 11331 N N . GLY A 1 1 ? -1.771 14.725 -4.063 1.00 0.00 47 GLY A N 12
ATOM 11332 C CA . GLY A 1 1 ? -0.360 14.458 -4.372 1.00 0.00 47 GLY A CA 12
ATOM 11333 C C . GLY A 1 1 ? -0.218 13.181 -5.188 1.00 0.00 47 GLY A C 12
ATOM 11334 O O . GLY A 1 1 ? -1.014 12.931 -6.090 1.00 0.00 47 GLY A O 12
ATOM 11338 N N . GLU A 1 2 ? 0.772 12.356 -4.848 1.00 0.00 48 GLU A N 12
ATOM 11339 C CA . GLU A 1 2 ? 1.101 11.074 -5.479 1.00 0.00 48 GLU A CA 12
ATOM 11340 C C . GLU A 1 2 ? 1.156 9.988 -4.431 1.00 0.00 48 GLU A C 12
ATOM 11341 O O . GLU A 1 2 ? 0.565 8.936 -4.612 1.00 0.00 48 GLU A O 12
ATOM 11353 N N . VAL A 1 3 ? 1.849 10.252 -3.330 1.00 0.00 49 VAL A N 12
ATOM 11354 C CA . VAL A 1 3 ? 2.009 9.308 -2.243 1.00 0.00 49 VAL A CA 12
ATOM 11355 C C . VAL A 1 3 ? 0.672 8.661 -1.869 1.00 0.00 49 VAL A C 12
ATOM 11356 O O . VAL A 1 3 ? 0.616 7.445 -1.767 1.00 0.00 49 VAL A O 12
ATOM 11369 N N . ARG A 1 4 ? -0.426 9.410 -1.716 1.00 0.00 50 ARG A N 12
ATOM 11370 C CA . ARG A 1 4 ? -1.708 8.769 -1.384 1.00 0.00 50 ARG A CA 12
ATOM 11371 C C . ARG A 1 4 ? -2.226 7.910 -2.538 1.00 0.00 50 ARG A C 12
ATOM 11372 O O . ARG A 1 4 ? -2.878 6.913 -2.260 1.00 0.00 50 ARG A O 12
ATOM 11393 N N . ASN A 1 5 ? -1.974 8.296 -3.793 1.00 0.00 51 ASN A N 12
ATOM 11394 C CA . ASN A 1 5 ? -2.406 7.568 -4.990 1.00 0.00 51 ASN A CA 12
ATOM 11395 C C . ASN A 1 5 ? -1.766 6.184 -4.970 1.00 0.00 51 ASN A C 12
ATOM 11396 O O . ASN A 1 5 ? -2.467 5.173 -4.979 1.00 0.00 51 ASN A O 12
ATOM 11407 N N . ILE A 1 6 ? -0.430 6.137 -4.922 1.00 0.00 52 ILE A N 12
ATOM 11408 C CA . ILE A 1 6 ? 0.300 4.877 -4.911 1.00 0.00 52 ILE A CA 12
ATOM 11409 C C . ILE A 1 6 ? -0.026 4.062 -3.663 1.00 0.00 52 ILE A C 12
ATOM 11410 O O . ILE A 1 6 ? -0.119 2.844 -3.766 1.00 0.00 52 ILE A O 12
ATOM 11426 N N . VAL A 1 7 ? -0.193 4.705 -2.504 1.00 0.00 53 VAL A N 12
ATOM 11427 C CA . VAL A 1 7 ? -0.508 4.059 -1.243 1.00 0.00 53 VAL A CA 12
ATOM 11428 C C . VAL A 1 7 ? -1.826 3.324 -1.432 1.00 0.00 53 VAL A C 12
ATOM 11429 O O . VAL A 1 7 ? -1.851 2.097 -1.323 1.00 0.00 53 VAL A O 12
ATOM 11442 N N . ASP A 1 8 ? -2.899 4.050 -1.737 1.00 0.00 54 ASP A N 12
ATOM 11443 C CA . ASP A 1 8 ? -4.253 3.550 -1.959 1.00 0.00 54 ASP A CA 12
ATOM 11444 C C . ASP A 1 8 ? -4.262 2.356 -2.921 1.00 0.00 54 ASP A C 12
ATOM 11445 O O . ASP A 1 8 ? -4.743 1.274 -2.579 1.00 0.00 54 ASP A O 12
ATOM 11454 N N . LYS A 1 9 ? -3.646 2.510 -4.094 1.00 0.00 55 LYS A N 12
ATOM 11455 C CA . LYS A 1 9 ? -3.579 1.470 -5.115 1.00 0.00 55 LYS A CA 12
ATOM 11456 C C . LYS A 1 9 ? -2.753 0.284 -4.649 1.00 0.00 55 LYS A C 12
ATOM 11457 O O . LYS A 1 9 ? -3.146 -0.868 -4.859 1.00 0.00 55 LYS A O 12
ATOM 11476 N N . THR A 1 10 ? -1.600 0.525 -4.032 1.00 0.00 56 THR A N 12
ATOM 11477 C CA . THR A 1 10 ? -0.797 -0.582 -3.542 1.00 0.00 56 THR A CA 12
ATOM 11478 C C . THR A 1 10 ? -1.600 -1.359 -2.491 1.00 0.00 56 THR A C 12
ATOM 11479 O O . THR A 1 10 ? -1.582 -2.592 -2.517 1.00 0.00 56 THR A O 12
ATOM 11490 N N . ALA A 1 11 ? -2.336 -0.667 -1.610 1.00 0.00 57 ALA A N 12
ATOM 11491 C CA . ALA A 1 11 ? -3.120 -1.339 -0.583 1.00 0.00 57 ALA A CA 12
ATOM 11492 C C . ALA A 1 11 ? -4.194 -2.201 -1.216 1.00 0.00 57 ALA A C 12
ATOM 11493 O O . ALA A 1 11 ? -4.366 -3.324 -0.771 1.00 0.00 57 ALA A O 12
ATOM 11500 N N . SER A 1 12 ? -4.877 -1.707 -2.246 1.00 0.00 58 SER A N 12
ATOM 11501 C CA . SER A 1 12 ? -5.923 -2.419 -2.960 1.00 0.00 58 SER A CA 12
ATOM 11502 C C . SER A 1 12 ? -5.413 -3.797 -3.401 1.00 0.00 58 SER A C 12
ATOM 11503 O O . SER A 1 12 ? -5.978 -4.828 -3.047 1.00 0.00 58 SER A O 12
ATOM 11511 N N . PHE A 1 13 ? -4.297 -3.844 -4.128 1.00 0.00 59 PHE A N 12
ATOM 11512 C CA . PHE A 1 13 ? -3.742 -5.102 -4.610 1.00 0.00 59 PHE A CA 12
ATOM 11513 C C . PHE A 1 13 ? -3.323 -6.032 -3.475 1.00 0.00 59 PHE A C 12
ATOM 11514 O O . PHE A 1 13 ? -3.590 -7.235 -3.539 1.00 0.00 59 PHE A O 12
ATOM 11531 N N . VAL A 1 14 ? -2.653 -5.497 -2.454 1.00 0.00 60 VAL A N 12
ATOM 11532 C CA . VAL A 1 14 ? -2.204 -6.265 -1.297 1.00 0.00 60 VAL A CA 12
ATOM 11533 C C . VAL A 1 14 ? -3.429 -6.789 -0.537 1.00 0.00 60 VAL A C 12
ATOM 11534 O O . VAL A 1 14 ? -3.399 -7.892 -0.004 1.00 0.00 60 VAL A O 12
ATOM 11547 N N . ALA A 1 15 ? -4.515 -6.023 -0.487 1.00 0.00 61 ALA A N 12
ATOM 11548 C CA . ALA A 1 15 ? -5.743 -6.392 0.171 1.00 0.00 61 ALA A CA 12
ATOM 11549 C C . ALA A 1 15 ? -6.342 -7.566 -0.584 1.00 0.00 61 ALA A C 12
ATOM 11550 O O . ALA A 1 15 ? -6.736 -8.543 0.053 1.00 0.00 61 ALA A O 12
ATOM 11557 N N . ARG A 1 16 ? -6.364 -7.495 -1.921 1.00 0.00 62 ARG A N 12
ATOM 11558 C CA . ARG A 1 16 ? -6.937 -8.562 -2.723 1.00 0.00 62 ARG A CA 12
ATOM 11559 C C . ARG A 1 16 ? -6.139 -9.857 -2.677 1.00 0.00 62 ARG A C 12
ATOM 11560 O O . ARG A 1 16 ? -6.704 -10.922 -2.419 1.00 0.00 62 ARG A O 12
ATOM 11581 N N . ASN A 1 17 ? -4.844 -9.778 -2.972 1.00 0.00 63 ASN A N 12
ATOM 11582 C CA . ASN A 1 17 ? -3.961 -10.945 -3.005 1.00 0.00 63 ASN A CA 12
ATOM 11583 C C . ASN A 1 17 ? -3.678 -11.498 -1.615 1.00 0.00 63 ASN A C 12
ATOM 11584 O O . ASN A 1 17 ? -3.724 -12.710 -1.427 1.00 0.00 63 ASN A O 12
ATOM 11595 N N . GLY A 1 18 ? -3.389 -10.633 -0.645 1.00 0.00 64 GLY A N 12
ATOM 11596 C CA . GLY A 1 18 ? -3.081 -10.993 0.726 1.00 0.00 64 GLY A CA 12
ATOM 11597 C C . GLY A 1 18 ? -1.828 -10.263 1.219 1.00 0.00 64 GLY A C 12
ATOM 11598 O O . GLY A 1 18 ? -1.077 -9.693 0.417 1.00 0.00 64 GLY A O 12
ATOM 11602 N N . PRO A 1 19 ? -1.557 -10.302 2.536 1.00 0.00 65 PRO A N 12
ATOM 11603 C CA . PRO A 1 19 ? -0.407 -9.639 3.143 1.00 0.00 65 PRO A CA 12
ATOM 11604 C C . PRO A 1 19 ? 0.933 -10.142 2.608 1.00 0.00 65 PRO A C 12
ATOM 11605 O O . PRO A 1 19 ? 1.926 -9.435 2.762 1.00 0.00 65 PRO A O 12
ATOM 11616 N N . GLU A 1 20 ? 0.984 -11.304 1.944 1.00 0.00 66 GLU A N 12
ATOM 11617 C CA . GLU A 1 20 ? 2.227 -11.823 1.383 1.00 0.00 66 GLU A CA 12
ATOM 11618 C C . GLU A 1 20 ? 2.848 -10.798 0.418 1.00 0.00 66 GLU A C 12
ATOM 11619 O O . GLU A 1 20 ? 4.076 -10.690 0.319 1.00 0.00 66 GLU A O 12
ATOM 11631 N N . PHE A 1 21 ? 2.001 -10.030 -0.278 1.00 0.00 67 PHE A N 12
ATOM 11632 C CA . PHE A 1 21 ? 2.423 -9.012 -1.221 1.00 0.00 67 PHE A CA 12
ATOM 11633 C C . PHE A 1 21 ? 2.983 -7.794 -0.512 1.00 0.00 67 PHE A C 12
ATOM 11634 O O . PHE A 1 21 ? 3.830 -7.109 -1.080 1.00 0.00 67 PHE A O 12
ATOM 11651 N N . GLU A 1 22 ? 2.529 -7.503 0.708 1.00 0.00 68 GLU A N 12
ATOM 11652 C CA . GLU A 1 22 ? 3.021 -6.357 1.453 1.00 0.00 68 GLU A CA 12
ATOM 11653 C C . GLU A 1 22 ? 4.504 -6.544 1.755 1.00 0.00 68 GLU A C 12
ATOM 11654 O O . GLU A 1 22 ? 5.212 -5.566 1.977 1.00 0.00 68 GLU A O 12
ATOM 11666 N N . ALA A 1 23 ? 4.979 -7.789 1.828 1.00 0.00 69 ALA A N 12
ATOM 11667 C CA . ALA A 1 23 ? 6.375 -8.080 2.086 1.00 0.00 69 ALA A CA 12
ATOM 11668 C C . ALA A 1 23 ? 7.140 -8.144 0.768 1.00 0.00 69 ALA A C 12
ATOM 11669 O O . ALA A 1 23 ? 8.217 -7.564 0.670 1.00 0.00 69 ALA A O 12
ATOM 11676 N N . ARG A 1 24 ? 6.602 -8.851 -0.235 1.00 0.00 70 ARG A N 12
ATOM 11677 C CA . ARG A 1 24 ? 7.243 -8.989 -1.542 1.00 0.00 70 ARG A CA 12
ATOM 11678 C C . ARG A 1 24 ? 7.489 -7.633 -2.180 1.00 0.00 70 ARG A C 12
ATOM 11679 O O . ARG A 1 24 ? 8.639 -7.286 -2.415 1.00 0.00 70 ARG A O 12
ATOM 11700 N N . ILE A 1 25 ? 6.429 -6.861 -2.434 1.00 0.00 71 ILE A N 12
ATOM 11701 C CA . ILE A 1 25 ? 6.534 -5.543 -3.060 1.00 0.00 71 ILE A CA 12
ATOM 11702 C C . ILE A 1 25 ? 7.555 -4.702 -2.299 1.00 0.00 71 ILE A C 12
ATOM 11703 O O . ILE A 1 25 ? 8.451 -4.121 -2.907 1.00 0.00 71 ILE A O 12
ATOM 11719 N N . ARG A 1 26 ? 7.416 -4.660 -0.971 1.00 0.00 72 ARG A N 12
ATOM 11720 C CA . ARG A 1 26 ? 8.290 -3.893 -0.108 1.00 0.00 72 ARG A CA 12
ATOM 11721 C C . ARG A 1 26 ? 9.748 -4.252 -0.320 1.00 0.00 72 ARG A C 12
ATOM 11722 O O . ARG A 1 26 ? 10.554 -3.343 -0.479 1.00 0.00 72 ARG A O 12
ATOM 11743 N N . GLN A 1 27 ? 10.110 -5.531 -0.311 1.00 0.00 73 GLN A N 12
ATOM 11744 C CA . GLN A 1 27 ? 11.503 -5.898 -0.496 1.00 0.00 73 GLN A CA 12
ATOM 11745 C C . GLN A 1 27 ? 11.970 -5.726 -1.943 1.00 0.00 73 GLN A C 12
ATOM 11746 O O . GLN A 1 27 ? 13.128 -5.391 -2.167 1.00 0.00 73 GLN A O 12
ATOM 11760 N N . ASN A 1 28 ? 11.086 -5.900 -2.923 1.00 0.00 74 ASN A N 12
ATOM 11761 C CA . ASN A 1 28 ? 11.422 -5.779 -4.339 1.00 0.00 74 ASN A CA 12
ATOM 11762 C C . ASN A 1 28 ? 11.766 -4.347 -4.727 1.00 0.00 74 ASN A C 12
ATOM 11763 O O . ASN A 1 28 ? 12.760 -4.104 -5.417 1.00 0.00 74 ASN A O 12
ATOM 11774 N N . GLU A 1 29 ? 10.972 -3.390 -4.264 1.00 0.00 75 GLU A N 12
ATOM 11775 C CA . GLU A 1 29 ? 11.141 -1.977 -4.574 1.00 0.00 75 GLU A CA 12
ATOM 11776 C C . GLU A 1 29 ? 11.844 -1.207 -3.446 1.00 0.00 75 GLU A C 12
ATOM 11777 O O . GLU A 1 29 ? 11.863 0.021 -3.470 1.00 0.00 75 GLU A O 12
ATOM 11789 N N . ILE A 1 30 ? 12.463 -1.883 -2.467 1.00 0.00 76 ILE A N 12
ATOM 11790 C CA . ILE A 1 30 ? 13.139 -1.221 -1.343 1.00 0.00 76 ILE A CA 12
ATOM 11791 C C . ILE A 1 30 ? 14.228 -0.229 -1.769 1.00 0.00 76 ILE A C 12
ATOM 11792 O O . ILE A 1 30 ? 14.518 0.738 -1.064 1.00 0.00 76 ILE A O 12
ATOM 11808 N N . ASN A 1 31 ? 14.853 -0.468 -2.921 1.00 0.00 77 ASN A N 12
ATOM 11809 C CA . ASN A 1 31 ? 15.914 0.375 -3.457 1.00 0.00 77 ASN A CA 12
ATOM 11810 C C . ASN A 1 31 ? 15.356 1.632 -4.137 1.00 0.00 77 ASN A C 12
ATOM 11811 O O . ASN A 1 31 ? 16.130 2.401 -4.700 1.00 0.00 77 ASN A O 12
ATOM 11822 N N . ASN A 1 32 ? 14.037 1.848 -4.117 1.00 0.00 78 ASN A N 12
ATOM 11823 C CA . ASN A 1 32 ? 13.356 2.992 -4.709 1.00 0.00 78 ASN A CA 12
ATOM 11824 C C . ASN A 1 32 ? 12.448 3.593 -3.644 1.00 0.00 78 ASN A C 12
ATOM 11825 O O . ASN A 1 32 ? 11.612 2.889 -3.077 1.00 0.00 78 ASN A O 12
ATOM 11836 N N . PRO A 1 33 ? 12.543 4.899 -3.372 1.00 0.00 79 PRO A N 12
ATOM 11837 C CA . PRO A 1 33 ? 11.729 5.545 -2.358 1.00 0.00 79 PRO A CA 12
ATOM 11838 C C . PRO A 1 33 ? 10.241 5.638 -2.722 1.00 0.00 79 PRO A C 12
ATOM 11839 O O . PRO A 1 33 ? 9.425 5.943 -1.853 1.00 0.00 79 PRO A O 12
ATOM 11850 N N . LYS A 1 34 ? 9.832 5.331 -3.956 1.00 0.00 80 LYS A N 12
ATOM 11851 C CA . LYS A 1 34 ? 8.422 5.376 -4.353 1.00 0.00 80 LYS A CA 12
ATOM 11852 C C . LYS A 1 34 ? 7.559 4.454 -3.498 1.00 0.00 80 LYS A C 12
ATOM 11853 O O . LYS A 1 34 ? 6.394 4.768 -3.271 1.00 0.00 80 LYS A O 12
ATOM 11872 N N . PHE A 1 35 ? 8.129 3.360 -2.996 1.00 0.00 81 PHE A N 12
ATOM 11873 C CA . PHE A 1 35 ? 7.452 2.362 -2.183 1.00 0.00 81 PHE A CA 12
ATOM 11874 C C . PHE A 1 35 ? 7.828 2.438 -0.705 1.00 0.00 81 PHE A C 12
ATOM 11875 O O . PHE A 1 35 ? 7.446 1.554 0.063 1.00 0.00 81 PHE A O 12
ATOM 11892 N N . ASN A 1 36 ? 8.537 3.483 -0.261 1.00 0.00 82 ASN A N 12
ATOM 11893 C CA . ASN A 1 36 ? 8.939 3.640 1.135 1.00 0.00 82 ASN A CA 12
ATOM 11894 C C . ASN A 1 36 ? 7.752 3.595 2.096 1.00 0.00 82 ASN A C 12
ATOM 11895 O O . ASN A 1 36 ? 7.911 3.135 3.222 1.00 0.00 82 ASN A O 12
ATOM 11906 N N . PHE A 1 37 ? 6.557 3.990 1.637 1.00 0.00 83 PHE A N 12
ATOM 11907 C CA . PHE A 1 37 ? 5.326 3.990 2.427 1.00 0.00 83 PHE A CA 12
ATOM 11908 C C . PHE A 1 37 ? 5.004 2.605 3.011 1.00 0.00 83 PHE A C 12
ATOM 11909 O O . PHE A 1 37 ? 4.229 2.496 3.965 1.00 0.00 83 PHE A O 12
ATOM 11926 N N . LEU A 1 38 ? 5.561 1.540 2.422 1.00 0.00 84 LEU A N 12
ATOM 11927 C CA . LEU A 1 38 ? 5.360 0.171 2.867 1.00 0.00 84 LEU A CA 12
ATOM 11928 C C . LEU A 1 38 ? 6.066 -0.094 4.201 1.00 0.00 84 LEU A C 12
ATOM 11929 O O . LEU A 1 38 ? 5.713 -1.050 4.898 1.00 0.00 84 LEU A O 12
ATOM 11945 N N . ASN A 1 39 ? 7.077 0.700 4.550 1.00 0.00 85 ASN A N 12
ATOM 11946 C CA . ASN A 1 39 ? 7.834 0.613 5.800 1.00 0.00 85 ASN A CA 12
ATOM 11947 C C . ASN A 1 39 ? 7.202 1.566 6.827 1.00 0.00 85 ASN A C 12
ATOM 11948 O O . ASN A 1 39 ? 6.582 2.558 6.453 1.00 0.00 85 ASN A O 12
ATOM 11959 N N . PRO A 1 40 ? 7.380 1.313 8.134 1.00 0.00 86 PRO A N 12
ATOM 11960 C CA . PRO A 1 40 ? 6.793 2.115 9.208 1.00 0.00 86 PRO A CA 12
ATOM 11961 C C . PRO A 1 40 ? 7.410 3.488 9.458 1.00 0.00 86 PRO A C 12
ATOM 11962 O O . PRO A 1 40 ? 6.813 4.288 10.183 1.00 0.00 86 PRO A O 12
ATOM 11973 N N . ASN A 1 41 ? 8.585 3.776 8.900 1.00 0.00 87 ASN A N 12
ATOM 11974 C CA . ASN A 1 41 ? 9.268 5.060 9.096 1.00 0.00 87 ASN A CA 12
ATOM 11975 C C . ASN A 1 41 ? 8.678 6.171 8.220 1.00 0.00 87 ASN A C 12
ATOM 11976 O O . ASN A 1 41 ? 9.120 7.322 8.283 1.00 0.00 87 ASN A O 12
ATOM 11987 N N . ASP A 1 42 ? 7.672 5.845 7.407 1.00 0.00 88 ASP A N 12
ATOM 11988 C CA . ASP A 1 42 ? 7.017 6.785 6.515 1.00 0.00 88 ASP A CA 12
ATOM 11989 C C . ASP A 1 42 ? 5.868 7.500 7.226 1.00 0.00 88 ASP A C 12
ATOM 11990 O O . ASP A 1 42 ? 5.234 6.935 8.125 1.00 0.00 88 ASP A O 12
ATOM 11999 N N . PRO A 1 43 ? 5.545 8.738 6.826 1.00 0.00 89 PRO A N 12
ATOM 12000 C CA . PRO A 1 43 ? 4.482 9.522 7.440 1.00 0.00 89 PRO A CA 12
ATOM 12001 C C . PRO A 1 43 ? 3.079 9.034 7.102 1.00 0.00 89 PRO A C 12
ATOM 12002 O O . PRO A 1 43 ? 2.137 9.346 7.833 1.00 0.00 89 PRO A O 12
ATOM 12013 N N . TYR A 1 44 ? 2.933 8.261 6.030 1.00 0.00 90 TYR A N 12
ATOM 12014 C CA . TYR A 1 44 ? 1.656 7.734 5.580 1.00 0.00 90 TYR A CA 12
ATOM 12015 C C . TYR A 1 44 ? 1.498 6.247 5.854 1.00 0.00 90 TYR A C 12
ATOM 12016 O O . TYR A 1 44 ? 0.474 5.689 5.475 1.00 0.00 90 TYR A O 12
ATOM 12034 N N . HIS A 1 45 ? 2.476 5.600 6.486 1.00 0.00 91 HIS A N 12
ATOM 12035 C CA . HIS A 1 45 ? 2.390 4.177 6.774 1.00 0.00 91 HIS A CA 12
ATOM 12036 C C . HIS A 1 45 ? 1.087 3.822 7.497 1.00 0.00 91 HIS A C 12
ATOM 12037 O O . HIS A 1 45 ? 0.373 2.929 7.049 1.00 0.00 91 HIS A O 12
ATOM 12051 N N . ALA A 1 46 ? 0.727 4.535 8.569 1.00 0.00 92 ALA A N 12
ATOM 12052 C CA . ALA A 1 46 ? -0.511 4.239 9.294 1.00 0.00 92 ALA A CA 12
ATOM 12053 C C . ALA A 1 46 ? -1.748 4.356 8.391 1.00 0.00 92 ALA A C 12
ATOM 12054 O O . ALA A 1 46 ? -2.712 3.609 8.564 1.00 0.00 92 ALA A O 12
ATOM 12061 N N . TYR A 1 47 ? -1.740 5.311 7.462 1.00 0.00 93 TYR A N 12
ATOM 12062 C CA . TYR A 1 47 ? -2.830 5.528 6.520 1.00 0.00 93 TYR A CA 12
ATOM 12063 C C . TYR A 1 47 ? -2.853 4.338 5.554 1.00 0.00 93 TYR A C 12
ATOM 12064 O O . TYR A 1 47 ? -3.915 3.769 5.315 1.00 0.00 93 TYR A O 12
ATOM 12082 N N . TYR A 1 48 ? -1.688 3.900 5.056 1.00 0.00 94 TYR A N 12
ATOM 12083 C CA . TYR A 1 48 ? -1.584 2.761 4.151 1.00 0.00 94 TYR A CA 12
ATOM 12084 C C . TYR A 1 48 ? -2.204 1.528 4.812 1.00 0.00 94 TYR A C 12
ATOM 12085 O O . TYR A 1 48 ? -2.980 0.804 4.182 1.00 0.00 94 TYR A O 12
ATOM 12103 N N . ARG A 1 49 ? -1.865 1.292 6.085 1.00 0.00 95 ARG A N 12
ATOM 12104 C CA . ARG A 1 49 ? -2.382 0.158 6.860 1.00 0.00 95 ARG A CA 12
ATOM 12105 C C . ARG A 1 49 ? -3.911 0.217 6.858 1.00 0.00 95 ARG A C 12
ATOM 12106 O O . ARG A 1 49 ? -4.556 -0.792 6.572 1.00 0.00 95 ARG A O 12
ATOM 12127 N N . HIS A 1 50 ? -4.485 1.391 7.145 1.00 0.00 96 HIS A N 12
ATOM 12128 C CA . HIS A 1 50 ? -5.927 1.574 7.160 1.00 0.00 96 HIS A CA 12
ATOM 12129 C C . HIS A 1 50 ? -6.520 1.196 5.813 1.00 0.00 96 HIS A C 12
ATOM 12130 O O . HIS A 1 50 ? -7.487 0.434 5.797 1.00 0.00 96 HIS A O 12
ATOM 12144 N N . LYS A 1 51 ? -5.970 1.688 4.700 1.00 0.00 97 LYS A N 12
ATOM 12145 C CA . LYS A 1 51 ? -6.499 1.366 3.380 1.00 0.00 97 LYS A CA 12
ATOM 12146 C C . LYS A 1 51 ? -6.529 -0.136 3.147 1.00 0.00 97 LYS A C 12
ATOM 12147 O O . LYS A 1 51 ? -7.530 -0.605 2.628 1.00 0.00 97 LYS A O 12
ATOM 12166 N N . VAL A 1 52 ? -5.485 -0.894 3.502 1.00 0.00 98 VAL A N 12
ATOM 12167 C CA . VAL A 1 52 ? -5.475 -2.348 3.298 1.00 0.00 98 VAL A CA 12
ATOM 12168 C C . VAL A 1 52 ? -6.724 -2.938 3.933 1.00 0.00 98 VAL A C 12
ATOM 12169 O O . VAL A 1 52 ? -7.518 -3.577 3.248 1.00 0.00 98 VAL A O 12
ATOM 12182 N N . SER A 1 53 ? -6.904 -2.692 5.226 1.00 0.00 99 SER A N 12
ATOM 12183 C CA . SER A 1 53 ? -8.046 -3.170 5.973 1.00 0.00 99 SER A CA 12
ATOM 12184 C C . SER A 1 53 ? -9.364 -2.736 5.297 1.00 0.00 99 SER A C 12
ATOM 12185 O O . SER A 1 53 ? -10.279 -3.545 5.174 1.00 0.00 99 SER A O 12
ATOM 12193 N N . GLU A 1 54 ? -9.452 -1.500 4.807 1.00 0.00 100 GLU A N 12
ATOM 12194 C CA . GLU A 1 54 ? -10.611 -0.910 4.138 1.00 0.00 100 GLU A CA 12
ATOM 12195 C C . GLU A 1 54 ? -10.956 -1.645 2.840 1.00 0.00 100 GLU A C 12
ATOM 12196 O O . GLU A 1 54 ? -12.114 -2.022 2.616 1.00 0.00 100 GLU A O 12
ATOM 12208 N N . PHE A 1 55 ? -9.963 -1.835 1.963 1.00 0.00 101 PHE A N 12
ATOM 12209 C CA . PHE A 1 55 ? -10.145 -2.525 0.701 1.00 0.00 101 PHE A CA 12
ATOM 12210 C C . PHE A 1 55 ? -10.525 -3.977 0.962 1.00 0.00 101 PHE A C 12
ATOM 12211 O O . PHE A 1 55 ? -11.313 -4.552 0.213 1.00 0.00 101 PHE A O 12
ATOM 12228 N N . LYS A 1 56 ? -9.996 -4.568 2.034 1.00 0.00 102 LYS A N 12
ATOM 12229 C CA . LYS A 1 56 ? -10.302 -5.953 2.391 1.00 0.00 102 LYS A CA 12
ATOM 12230 C C . LYS A 1 56 ? -11.733 -6.086 2.861 1.00 0.00 102 LYS A C 12
ATOM 12231 O O . LYS A 1 56 ? -12.373 -7.103 2.593 1.00 0.00 102 LYS A O 12
ATOM 12250 N N . GLU A 1 57 ? -12.241 -5.090 3.582 1.00 0.00 103 GLU A N 12
ATOM 12251 C CA . GLU A 1 57 ? -13.623 -5.136 4.037 1.00 0.00 103 GLU A CA 12
ATOM 12252 C C . GLU A 1 57 ? -14.558 -4.956 2.838 1.00 0.00 103 GLU A C 12
ATOM 12253 O O . GLU A 1 57 ? -15.737 -5.286 2.941 1.00 0.00 103 GLU A O 12
ATOM 12265 N N . GLY A 1 58 ? -14.034 -4.442 1.718 1.00 0.00 104 GLY A N 12
ATOM 12266 C CA . GLY A 1 58 ? -14.762 -4.199 0.486 1.00 0.00 104 GLY A CA 12
ATOM 12267 C C . GLY A 1 58 ? -15.576 -2.919 0.590 1.00 0.00 104 GLY A C 12
ATOM 12268 O O . GLY A 1 58 ? -16.660 -2.837 0.014 1.00 0.00 104 GLY A O 12
ATOM 12272 N N . LYS A 1 59 ? -15.092 -1.919 1.337 1.00 0.00 105 LYS A N 12
ATOM 12273 C CA . LYS A 1 59 ? -15.809 -0.655 1.511 1.00 0.00 105 LYS A CA 12
ATOM 12274 C C . LYS A 1 59 ? -15.044 0.572 1.046 1.00 0.00 105 LYS A C 12
ATOM 12275 O O . LYS A 1 59 ? -15.658 1.633 0.943 1.00 0.00 105 LYS A O 12
ATOM 12294 N N . ALA A 1 60 ? -13.733 0.457 0.831 1.00 0.00 106 ALA A N 12
ATOM 12295 C CA . ALA A 1 60 ? -12.945 1.599 0.404 1.00 0.00 106 ALA A CA 12
ATOM 12296 C C . ALA A 1 60 ? -13.475 2.161 -0.905 1.00 0.00 106 ALA A C 12
ATOM 12297 O O . ALA A 1 60 ? -13.985 1.421 -1.752 1.00 0.00 106 ALA A O 12
ATOM 12304 N N . GLN A 1 61 ? -13.298 3.460 -1.079 1.00 0.00 107 GLN A N 12
ATOM 12305 C CA . GLN A 1 61 ? -13.738 4.178 -2.256 1.00 0.00 107 GLN A CA 12
ATOM 12306 C C . GLN A 1 61 ? -12.585 4.129 -3.254 1.00 0.00 107 GLN A C 12
ATOM 12307 O O . GLN A 1 61 ? -11.832 5.092 -3.429 1.00 0.00 107 GLN A O 12
ATOM 12321 N N . GLU A 1 62 ? -12.422 2.951 -3.849 1.00 0.00 108 GLU A N 12
ATOM 12322 C CA . GLU A 1 62 ? -11.401 2.606 -4.819 1.00 0.00 108 GLU A CA 12
ATOM 12323 C C . GLU A 1 62 ? -11.412 3.518 -6.057 1.00 0.00 108 GLU A C 12
ATOM 12324 O O . GLU A 1 62 ? -12.456 4.094 -6.395 1.00 0.00 108 GLU A O 12
ATOM 12336 N N . PRO A 1 63 ? -10.267 3.666 -6.748 1.00 0.00 109 PRO A N 12
ATOM 12337 C CA . PRO A 1 63 ? -10.164 4.492 -7.940 1.00 0.00 109 PRO A CA 12
ATOM 12338 C C . PRO A 1 63 ? -10.828 3.785 -9.129 1.00 0.00 109 PRO A C 12
ATOM 12339 O O . PRO A 1 63 ? -11.337 2.665 -9.023 1.00 0.00 109 PRO A O 12
ATOM 12350 N N . SER A 1 64 ? -10.834 4.462 -10.270 1.00 0.00 110 SER A N 12
ATOM 12351 C CA . SER A 1 64 ? -11.397 3.993 -11.523 1.00 0.00 110 SER A CA 12
ATOM 12352 C C . SER A 1 64 ? -10.383 4.319 -12.597 1.00 0.00 110 SER A C 12
ATOM 12353 O O . SER A 1 64 ? -9.746 5.395 -12.518 1.00 0.00 110 SER A O 12
ATOM 12361 N N . GLY A 1 1 ? -2.657 13.898 -3.717 1.00 0.00 47 GLY A N 13
ATOM 12362 C CA . GLY A 1 1 ? -1.217 13.899 -3.455 1.00 0.00 47 GLY A CA 13
ATOM 12363 C C . GLY A 1 1 ? -0.691 12.494 -3.606 1.00 0.00 47 GLY A C 13
ATOM 12364 O O . GLY A 1 1 ? -0.938 11.670 -2.731 1.00 0.00 47 GLY A O 13
ATOM 12368 N N . GLU A 1 2 ? 0.042 12.255 -4.694 1.00 0.00 48 GLU A N 13
ATOM 12369 C CA . GLU A 1 2 ? 0.681 11.022 -5.148 1.00 0.00 48 GLU A CA 13
ATOM 12370 C C . GLU A 1 2 ? 0.826 9.902 -4.139 1.00 0.00 48 GLU A C 13
ATOM 12371 O O . GLU A 1 2 ? 0.357 8.802 -4.404 1.00 0.00 48 GLU A O 13
ATOM 12383 N N . VAL A 1 3 ? 1.546 10.141 -3.047 1.00 0.00 49 VAL A N 13
ATOM 12384 C CA . VAL A 1 3 ? 1.774 9.148 -2.012 1.00 0.00 49 VAL A CA 13
ATOM 12385 C C . VAL A 1 3 ? 0.452 8.490 -1.612 1.00 0.00 49 VAL A C 13
ATOM 12386 O O . VAL A 1 3 ? 0.380 7.273 -1.533 1.00 0.00 49 VAL A O 13
ATOM 12399 N N . ARG A 1 4 ? -0.613 9.256 -1.381 1.00 0.00 50 ARG A N 13
ATOM 12400 C CA . ARG A 1 4 ? -1.908 8.665 -1.036 1.00 0.00 50 ARG A CA 13
ATOM 12401 C C . ARG A 1 4 ? -2.401 7.796 -2.196 1.00 0.00 50 ARG A C 13
ATOM 12402 O O . ARG A 1 4 ? -2.917 6.710 -1.943 1.00 0.00 50 ARG A O 13
ATOM 12423 N N . ASN A 1 5 ? -2.245 8.270 -3.439 1.00 0.00 51 ASN A N 13
ATOM 12424 C CA . ASN A 1 5 ? -2.686 7.565 -4.642 1.00 0.00 51 ASN A CA 13
ATOM 12425 C C . ASN A 1 5 ? -2.016 6.194 -4.724 1.00 0.00 51 ASN A C 13
ATOM 12426 O O . ASN A 1 5 ? -2.694 5.176 -4.839 1.00 0.00 51 ASN A O 13
ATOM 12437 N N . ILE A 1 6 ? -0.681 6.149 -4.681 1.00 0.00 52 ILE A N 13
ATOM 12438 C CA . ILE A 1 6 ? 0.071 4.899 -4.743 1.00 0.00 52 ILE A CA 13
ATOM 12439 C C . ILE A 1 6 ? -0.211 4.038 -3.514 1.00 0.00 52 ILE A C 13
ATOM 12440 O O . ILE A 1 6 ? -0.196 2.817 -3.643 1.00 0.00 52 ILE A O 13
ATOM 12456 N N . VAL A 1 7 ? -0.460 4.640 -2.344 1.00 0.00 53 VAL A N 13
ATOM 12457 C CA . VAL A 1 7 ? -0.725 3.920 -1.116 1.00 0.00 53 VAL A CA 13
ATOM 12458 C C . VAL A 1 7 ? -2.005 3.133 -1.316 1.00 0.00 53 VAL A C 13
ATOM 12459 O O . VAL A 1 7 ? -1.985 1.920 -1.158 1.00 0.00 53 VAL A O 13
ATOM 12472 N N . ASP A 1 8 ? -3.099 3.799 -1.676 1.00 0.00 54 ASP A N 13
ATOM 12473 C CA . ASP A 1 8 ? -4.379 3.139 -1.881 1.00 0.00 54 ASP A CA 13
ATOM 12474 C C . ASP A 1 8 ? -4.327 2.114 -3.008 1.00 0.00 54 ASP A C 13
ATOM 12475 O O . ASP A 1 8 ? -4.797 0.991 -2.825 1.00 0.00 54 ASP A O 13
ATOM 12484 N N . LYS A 1 9 ? -3.674 2.426 -4.127 1.00 0.00 55 LYS A N 13
ATOM 12485 C CA . LYS A 1 9 ? -3.569 1.490 -5.239 1.00 0.00 55 LYS A CA 13
ATOM 12486 C C . LYS A 1 9 ? -2.753 0.269 -4.827 1.00 0.00 55 LYS A C 13
ATOM 12487 O O . LYS A 1 9 ? -3.142 -0.863 -5.130 1.00 0.00 55 LYS A O 13
ATOM 12506 N N . THR A 1 10 ? -1.620 0.467 -4.156 1.00 0.00 56 THR A N 13
ATOM 12507 C CA . THR A 1 10 ? -0.791 -0.638 -3.692 1.00 0.00 56 THR A CA 13
ATOM 12508 C C . THR A 1 10 ? -1.599 -1.445 -2.663 1.00 0.00 56 THR A C 13
ATOM 12509 O O . THR A 1 10 ? -1.643 -2.673 -2.750 1.00 0.00 56 THR A O 13
ATOM 12520 N N . ALA A 1 11 ? -2.293 -0.766 -1.743 1.00 0.00 57 ALA A N 13
ATOM 12521 C CA . ALA A 1 11 ? -3.101 -1.383 -0.703 1.00 0.00 57 ALA A CA 13
ATOM 12522 C C . ALA A 1 11 ? -4.191 -2.258 -1.308 1.00 0.00 57 ALA A C 13
ATOM 12523 O O . ALA A 1 11 ? -4.410 -3.344 -0.795 1.00 0.00 57 ALA A O 13
ATOM 12530 N N . SER A 1 12 ? -4.824 -1.833 -2.403 1.00 0.00 58 SER A N 13
ATOM 12531 C CA . SER A 1 12 ? -5.864 -2.565 -3.110 1.00 0.00 58 SER A CA 13
ATOM 12532 C C . SER A 1 12 ? -5.314 -3.939 -3.504 1.00 0.00 58 SER A C 13
ATOM 12533 O O . SER A 1 12 ? -5.880 -4.978 -3.174 1.00 0.00 58 SER A O 13
ATOM 12541 N N . PHE A 1 13 ? -4.163 -3.964 -4.177 1.00 0.00 59 PHE A N 13
ATOM 12542 C CA . PHE A 1 13 ? -3.547 -5.207 -4.614 1.00 0.00 59 PHE A CA 13
ATOM 12543 C C . PHE A 1 13 ? -3.190 -6.098 -3.427 1.00 0.00 59 PHE A C 13
ATOM 12544 O O . PHE A 1 13 ? -3.400 -7.307 -3.499 1.00 0.00 59 PHE A O 13
ATOM 12561 N N . VAL A 1 14 ? -2.656 -5.531 -2.344 1.00 0.00 60 VAL A N 13
ATOM 12562 C CA . VAL A 1 14 ? -2.301 -6.288 -1.144 1.00 0.00 60 VAL A CA 13
ATOM 12563 C C . VAL A 1 14 ? -3.583 -6.776 -0.452 1.00 0.00 60 VAL A C 13
ATOM 12564 O O . VAL A 1 14 ? -3.594 -7.822 0.181 1.00 0.00 60 VAL A O 13
ATOM 12577 N N . ALA A 1 15 ? -4.685 -6.047 -0.561 1.00 0.00 61 ALA A N 13
ATOM 12578 C CA . ALA A 1 15 ? -5.952 -6.421 0.023 1.00 0.00 61 ALA A CA 13
ATOM 12579 C C . ALA A 1 15 ? -6.503 -7.612 -0.764 1.00 0.00 61 ALA A C 13
ATOM 12580 O O . ALA A 1 15 ? -7.020 -8.547 -0.159 1.00 0.00 61 ALA A O 13
ATOM 12587 N N . ARG A 1 16 ? -6.372 -7.605 -2.099 1.00 0.00 62 ARG A N 13
ATOM 12588 C CA . ARG A 1 16 ? -6.870 -8.703 -2.924 1.00 0.00 62 ARG A CA 13
ATOM 12589 C C . ARG A 1 16 ? -5.989 -9.946 -2.815 1.00 0.00 62 ARG A C 13
ATOM 12590 O O . ARG A 1 16 ? -6.464 -11.047 -2.549 1.00 0.00 62 ARG A O 13
ATOM 12611 N N . ASN A 1 17 ? -4.689 -9.782 -3.040 1.00 0.00 63 ASN A N 13
ATOM 12612 C CA . ASN A 1 17 ? -3.727 -10.884 -3.023 1.00 0.00 63 ASN A CA 13
ATOM 12613 C C . ASN A 1 17 ? -3.283 -11.335 -1.633 1.00 0.00 63 ASN A C 13
ATOM 12614 O O . ASN A 1 17 ? -2.783 -12.451 -1.509 1.00 0.00 63 ASN A O 13
ATOM 12625 N N . GLY A 1 18 ? -3.461 -10.522 -0.596 1.00 0.00 64 GLY A N 13
ATOM 12626 C CA . GLY A 1 18 ? -3.096 -10.831 0.781 1.00 0.00 64 GLY A CA 13
ATOM 12627 C C . GLY A 1 18 ? -1.894 -10.024 1.279 1.00 0.00 64 GLY A C 13
ATOM 12628 O O . GLY A 1 18 ? -1.161 -9.431 0.478 1.00 0.00 64 GLY A O 13
ATOM 12632 N N . PRO A 1 19 ? -1.660 -9.995 2.609 1.00 0.00 65 PRO A N 13
ATOM 12633 C CA . PRO A 1 19 ? -0.557 -9.259 3.222 1.00 0.00 65 PRO A CA 13
ATOM 12634 C C . PRO A 1 19 ? 0.800 -9.786 2.772 1.00 0.00 65 PRO A C 13
ATOM 12635 O O . PRO A 1 19 ? 1.788 -9.071 2.918 1.00 0.00 65 PRO A O 13
ATOM 12646 N N . GLU A 1 20 ? 0.871 -10.972 2.156 1.00 0.00 66 GLU A N 13
ATOM 12647 C CA . GLU A 1 20 ? 2.129 -11.510 1.671 1.00 0.00 66 GLU A CA 13
ATOM 12648 C C . GLU A 1 20 ? 2.732 -10.523 0.662 1.00 0.00 66 GLU A C 13
ATOM 12649 O O . GLU A 1 20 ? 3.954 -10.362 0.579 1.00 0.00 66 GLU A O 13
ATOM 12661 N N . PHE A 1 21 ? 1.886 -9.802 -0.084 1.00 0.00 67 PHE A N 13
ATOM 12662 C CA . PHE A 1 21 ? 2.342 -8.830 -1.056 1.00 0.00 67 PHE A CA 13
ATOM 12663 C C . PHE A 1 21 ? 2.881 -7.568 -0.408 1.00 0.00 67 PHE A C 13
ATOM 12664 O O . PHE A 1 21 ? 3.659 -6.853 -1.037 1.00 0.00 67 PHE A O 13
ATOM 12681 N N . GLU A 1 22 ? 2.477 -7.261 0.825 1.00 0.00 68 GLU A N 13
ATOM 12682 C CA . GLU A 1 22 ? 2.968 -6.085 1.523 1.00 0.00 68 GLU A CA 13
ATOM 12683 C C . GLU A 1 22 ? 4.470 -6.263 1.746 1.00 0.00 68 GLU A C 13
ATOM 12684 O O . GLU A 1 22 ? 5.205 -5.281 1.831 1.00 0.00 68 GLU A O 13
ATOM 12696 N N . ALA A 1 23 ? 4.924 -7.515 1.876 1.00 0.00 69 ALA A N 13
ATOM 12697 C CA . ALA A 1 23 ? 6.319 -7.855 2.060 1.00 0.00 69 ALA A CA 13
ATOM 12698 C C . ALA A 1 23 ? 6.989 -7.996 0.693 1.00 0.00 69 ALA A C 13
ATOM 12699 O O . ALA A 1 23 ? 8.091 -7.482 0.522 1.00 0.00 69 ALA A O 13
ATOM 12706 N N . ARG A 1 24 ? 6.346 -8.656 -0.288 1.00 0.00 70 ARG A N 13
ATOM 12707 C CA . ARG A 1 24 ? 6.923 -8.824 -1.621 1.00 0.00 70 ARG A CA 13
ATOM 12708 C C . ARG A 1 24 ? 7.245 -7.483 -2.245 1.00 0.00 70 ARG A C 13
ATOM 12709 O O . ARG A 1 24 ? 8.398 -7.214 -2.558 1.00 0.00 70 ARG A O 13
ATOM 12730 N N . ILE A 1 25 ? 6.222 -6.651 -2.432 1.00 0.00 71 ILE A N 13
ATOM 12731 C CA . ILE A 1 25 ? 6.345 -5.340 -3.045 1.00 0.00 71 ILE A CA 13
ATOM 12732 C C . ILE A 1 25 ? 7.428 -4.542 -2.327 1.00 0.00 71 ILE A C 13
ATOM 12733 O O . ILE A 1 25 ? 8.279 -3.966 -3.002 1.00 0.00 71 ILE A O 13
ATOM 12749 N N . ARG A 1 26 ? 7.416 -4.534 -0.991 1.00 0.00 72 ARG A N 13
ATOM 12750 C CA . ARG A 1 26 ? 8.399 -3.801 -0.212 1.00 0.00 72 ARG A CA 13
ATOM 12751 C C . ARG A 1 26 ? 9.804 -4.294 -0.495 1.00 0.00 72 ARG A C 13
ATOM 12752 O O . ARG A 1 26 ? 10.657 -3.463 -0.771 1.00 0.00 72 ARG A O 13
ATOM 12773 N N . GLN A 1 27 ? 10.054 -5.603 -0.429 1.00 0.00 73 GLN A N 13
ATOM 12774 C CA . GLN A 1 27 ? 11.367 -6.184 -0.666 1.00 0.00 73 GLN A CA 13
ATOM 12775 C C . GLN A 1 27 ? 11.831 -6.008 -2.115 1.00 0.00 73 GLN A C 13
ATOM 12776 O O . GLN A 1 27 ? 13.028 -5.851 -2.358 1.00 0.00 73 GLN A O 13
ATOM 12790 N N . ASN A 1 28 ? 10.893 -6.032 -3.061 1.00 0.00 74 ASN A N 13
ATOM 12791 C CA . ASN A 1 28 ? 11.167 -5.890 -4.481 1.00 0.00 74 ASN A CA 13
ATOM 12792 C C . ASN A 1 28 ? 11.589 -4.458 -4.793 1.00 0.00 74 ASN A C 13
ATOM 12793 O O . ASN A 1 28 ? 12.580 -4.249 -5.484 1.00 0.00 74 ASN A O 13
ATOM 12804 N N . GLU A 1 29 ? 10.844 -3.468 -4.297 1.00 0.00 75 GLU A N 13
ATOM 12805 C CA . GLU A 1 29 ? 11.090 -2.040 -4.505 1.00 0.00 75 GLU A CA 13
ATOM 12806 C C . GLU A 1 29 ? 11.824 -1.453 -3.279 1.00 0.00 75 GLU A C 13
ATOM 12807 O O . GLU A 1 29 ? 11.687 -0.271 -2.958 1.00 0.00 75 GLU A O 13
ATOM 12819 N N . ILE A 1 30 ? 12.596 -2.264 -2.546 1.00 0.00 76 ILE A N 13
ATOM 12820 C CA . ILE A 1 30 ? 13.313 -1.839 -1.338 1.00 0.00 76 ILE A CA 13
ATOM 12821 C C . ILE A 1 30 ? 14.378 -0.763 -1.563 1.00 0.00 76 ILE A C 13
ATOM 12822 O O . ILE A 1 30 ? 14.816 -0.123 -0.604 1.00 0.00 76 ILE A O 13
ATOM 12838 N N . ASN A 1 31 ? 14.838 -0.580 -2.798 1.00 0.00 77 ASN A N 13
ATOM 12839 C CA . ASN A 1 31 ? 15.835 0.423 -3.150 1.00 0.00 77 ASN A CA 13
ATOM 12840 C C . ASN A 1 31 ? 15.135 1.586 -3.860 1.00 0.00 77 ASN A C 13
ATOM 12841 O O . ASN A 1 31 ? 15.810 2.404 -4.481 1.00 0.00 77 ASN A O 13
ATOM 12852 N N . ASN A 1 32 ? 13.799 1.663 -3.821 1.00 0.00 78 ASN A N 13
ATOM 12853 C CA . ASN A 1 32 ? 13.024 2.710 -4.468 1.00 0.00 78 ASN A CA 13
ATOM 12854 C C . ASN A 1 32 ? 12.247 3.500 -3.414 1.00 0.00 78 ASN A C 13
ATOM 12855 O O . ASN A 1 32 ? 11.398 2.932 -2.723 1.00 0.00 78 ASN A O 13
ATOM 12866 N N . PRO A 1 33 ? 12.466 4.817 -3.314 1.00 0.00 79 PRO A N 13
ATOM 12867 C CA . PRO A 1 33 ? 11.796 5.667 -2.343 1.00 0.00 79 PRO A CA 13
ATOM 12868 C C . PRO A 1 33 ? 10.303 5.779 -2.637 1.00 0.00 79 PRO A C 13
ATOM 12869 O O . PRO A 1 33 ? 9.524 6.050 -1.728 1.00 0.00 79 PRO A O 13
ATOM 12880 N N . LYS A 1 34 ? 9.859 5.528 -3.874 1.00 0.00 80 LYS A N 13
ATOM 12881 C CA . LYS A 1 34 ? 8.444 5.592 -4.225 1.00 0.00 80 LYS A CA 13
ATOM 12882 C C . LYS A 1 34 ? 7.581 4.622 -3.420 1.00 0.00 80 LYS A C 13
ATOM 12883 O O . LYS A 1 34 ? 6.377 4.855 -3.342 1.00 0.00 80 LYS A O 13
ATOM 12902 N N . PHE A 1 35 ? 8.182 3.591 -2.823 1.00 0.00 81 PHE A N 13
ATOM 12903 C CA . PHE A 1 35 ? 7.532 2.551 -2.038 1.00 0.00 81 PHE A CA 13
ATOM 12904 C C . PHE A 1 35 ? 7.862 2.632 -0.558 1.00 0.00 81 PHE A C 13
ATOM 12905 O O . PHE A 1 35 ? 7.446 1.763 0.205 1.00 0.00 81 PHE A O 13
ATOM 12922 N N . ASN A 1 36 ? 8.572 3.677 -0.138 1.00 0.00 82 ASN A N 13
ATOM 12923 C CA . ASN A 1 36 ? 8.944 3.881 1.254 1.00 0.00 82 ASN A CA 13
ATOM 12924 C C . ASN A 1 36 ? 7.732 3.774 2.175 1.00 0.00 82 ASN A C 13
ATOM 12925 O O . ASN A 1 36 ? 7.880 3.291 3.289 1.00 0.00 82 ASN A O 13
ATOM 12936 N N . PHE A 1 37 ? 6.531 4.151 1.708 1.00 0.00 83 PHE A N 13
ATOM 12937 C CA . PHE A 1 37 ? 5.292 4.092 2.478 1.00 0.00 83 PHE A CA 13
ATOM 12938 C C . PHE A 1 37 ? 5.025 2.685 3.051 1.00 0.00 83 PHE A C 13
ATOM 12939 O O . PHE A 1 37 ? 4.329 2.546 4.059 1.00 0.00 83 PHE A O 13
ATOM 12956 N N . LEU A 1 38 ? 5.561 1.632 2.427 1.00 0.00 84 LEU A N 13
ATOM 12957 C CA . LEU A 1 38 ? 5.400 0.251 2.876 1.00 0.00 84 LEU A CA 13
ATOM 12958 C C . LEU A 1 38 ? 6.226 -0.044 4.130 1.00 0.00 84 LEU A C 13
ATOM 12959 O O . LEU A 1 38 ? 6.029 -1.081 4.774 1.00 0.00 84 LEU A O 13
ATOM 12975 N N . ASN A 1 39 ? 7.204 0.807 4.445 1.00 0.00 85 ASN A N 13
ATOM 12976 C CA . ASN A 1 39 ? 8.080 0.701 5.604 1.00 0.00 85 ASN A CA 13
ATOM 12977 C C . ASN A 1 39 ? 7.517 1.625 6.689 1.00 0.00 85 ASN A C 13
ATOM 12978 O O . ASN A 1 39 ? 6.974 2.684 6.372 1.00 0.00 85 ASN A O 13
ATOM 12989 N N . PRO A 1 40 ? 7.688 1.287 7.975 1.00 0.00 86 PRO A N 13
ATOM 12990 C CA . PRO A 1 40 ? 7.181 2.081 9.089 1.00 0.00 86 PRO A CA 13
ATOM 12991 C C . PRO A 1 40 ? 7.854 3.443 9.255 1.00 0.00 86 PRO A C 13
ATOM 12992 O O . PRO A 1 40 ? 7.324 4.287 9.976 1.00 0.00 86 PRO A O 13
ATOM 13003 N N . ASN A 1 41 ? 8.997 3.669 8.607 1.00 0.00 87 ASN A N 13
ATOM 13004 C CA . ASN A 1 41 ? 9.750 4.918 8.683 1.00 0.00 87 ASN A CA 13
ATOM 13005 C C . ASN A 1 41 ? 9.034 6.074 7.972 1.00 0.00 87 ASN A C 13
ATOM 13006 O O . ASN A 1 41 ? 9.495 7.213 8.079 1.00 0.00 87 ASN A O 13
ATOM 13017 N N . ASP A 1 42 ? 7.933 5.832 7.249 1.00 0.00 88 ASP A N 13
ATOM 13018 C CA . ASP A 1 42 ? 7.199 6.868 6.520 1.00 0.00 88 ASP A CA 13
ATOM 13019 C C . ASP A 1 42 ? 5.926 7.332 7.247 1.00 0.00 88 ASP A C 13
ATOM 13020 O O . ASP A 1 42 ? 5.272 6.555 7.952 1.00 0.00 88 ASP A O 13
ATOM 13029 N N . PRO A 1 43 ? 5.513 8.594 7.033 1.00 0.00 89 PRO A N 13
ATOM 13030 C CA . PRO A 1 43 ? 4.333 9.178 7.654 1.00 0.00 89 PRO A CA 13
ATOM 13031 C C . PRO A 1 43 ? 3.045 8.601 7.072 1.00 0.00 89 PRO A C 13
ATOM 13032 O O . PRO A 1 43 ? 2.028 8.561 7.759 1.00 0.00 89 PRO A O 13
ATOM 13043 N N . TYR A 1 44 ? 3.068 8.101 5.836 1.00 0.00 90 TYR A N 13
ATOM 13044 C CA . TYR A 1 44 ? 1.889 7.517 5.200 1.00 0.00 90 TYR A CA 13
ATOM 13045 C C . TYR A 1 44 ? 1.754 6.034 5.524 1.00 0.00 90 TYR A C 13
ATOM 13046 O O . TYR A 1 44 ? 0.776 5.422 5.108 1.00 0.00 90 TYR A O 13
ATOM 13064 N N . HIS A 1 45 ? 2.693 5.459 6.279 1.00 0.00 91 HIS A N 13
ATOM 13065 C CA . HIS A 1 45 ? 2.623 4.053 6.644 1.00 0.00 91 HIS A CA 13
ATOM 13066 C C . HIS A 1 45 ? 1.319 3.768 7.400 1.00 0.00 91 HIS A C 13
ATOM 13067 O O . HIS A 1 45 ? 0.550 2.908 6.986 1.00 0.00 91 HIS A O 13
ATOM 13081 N N . ALA A 1 46 ? 1.018 4.517 8.470 1.00 0.00 92 ALA A N 13
ATOM 13082 C CA . ALA A 1 46 ? -0.210 4.318 9.241 1.00 0.00 92 ALA A CA 13
ATOM 13083 C C . ALA A 1 46 ? -1.460 4.403 8.352 1.00 0.00 92 ALA A C 13
ATOM 13084 O O . ALA A 1 46 ? -2.415 3.653 8.557 1.00 0.00 92 ALA A O 13
ATOM 13091 N N . TYR A 1 47 ? -1.445 5.304 7.368 1.00 0.00 93 TYR A N 13
ATOM 13092 C CA . TYR A 1 47 ? -2.537 5.493 6.429 1.00 0.00 93 TYR A CA 13
ATOM 13093 C C . TYR A 1 47 ? -2.674 4.261 5.530 1.00 0.00 93 TYR A C 13
ATOM 13094 O O . TYR A 1 47 ? -3.781 3.779 5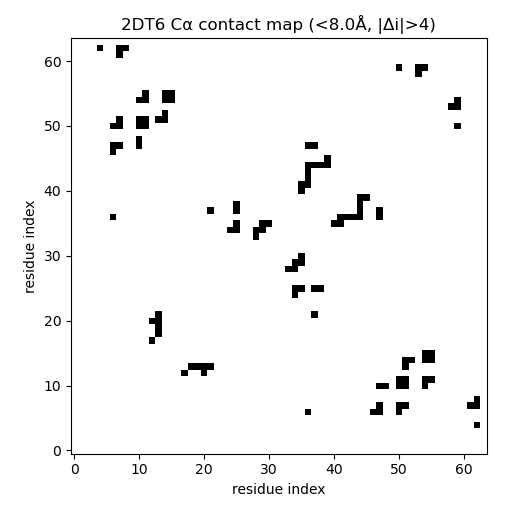.302 1.00 0.00 93 TYR A O 13
ATOM 13112 N N . TYR A 1 48 ? -1.556 3.737 5.017 1.00 0.00 94 TYR A N 13
ATOM 13113 C CA . TYR A 1 48 ? -1.544 2.563 4.156 1.00 0.00 94 TYR A CA 13
ATOM 13114 C C . TYR A 1 48 ? -2.163 1.369 4.875 1.00 0.00 94 TYR A C 13
ATOM 13115 O O . TYR A 1 48 ? -2.942 0.632 4.266 1.00 0.00 94 TYR A O 13
ATOM 13133 N N . ARG A 1 49 ? -1.851 1.190 6.164 1.00 0.00 95 ARG A N 13
ATOM 13134 C CA . ARG A 1 49 ? -2.393 0.074 6.950 1.00 0.00 95 ARG A CA 13
ATOM 13135 C C . ARG A 1 49 ? -3.912 0.076 6.866 1.00 0.00 95 ARG A C 13
ATOM 13136 O O . ARG A 1 49 ? -4.522 -0.960 6.603 1.00 0.00 95 ARG A O 13
ATOM 13157 N N . HIS A 1 50 ? -4.508 1.246 7.095 1.00 0.00 96 HIS A N 13
ATOM 13158 C CA . HIS A 1 50 ? -5.942 1.421 7.036 1.00 0.00 96 HIS A CA 13
ATOM 13159 C C . HIS A 1 50 ? -6.436 1.093 5.632 1.00 0.00 96 HIS A C 13
ATOM 13160 O O . HIS A 1 50 ? -7.382 0.324 5.508 1.00 0.00 96 HIS A O 13
ATOM 13174 N N . LYS A 1 51 ? -5.806 1.627 4.573 1.00 0.00 97 LYS A N 13
ATOM 13175 C CA . LYS A 1 51 ? -6.253 1.345 3.210 1.00 0.00 97 LYS A CA 13
ATOM 13176 C C . LYS A 1 51 ? -6.350 -0.157 2.975 1.00 0.00 97 LYS A C 13
ATOM 13177 O O . LYS A 1 51 ? -7.372 -0.593 2.465 1.00 0.00 97 LYS A O 13
ATOM 13196 N N . VAL A 1 52 ? -5.341 -0.946 3.343 1.00 0.00 98 VAL A N 13
ATOM 13197 C CA . VAL A 1 52 ? -5.390 -2.392 3.132 1.00 0.00 98 VAL A CA 13
ATOM 13198 C C . VAL A 1 52 ? -6.646 -2.970 3.781 1.00 0.00 98 VAL A C 13
ATOM 13199 O O . VAL A 1 52 ? -7.427 -3.643 3.108 1.00 0.00 98 VAL A O 13
ATOM 13212 N N . SER A 1 53 ? -6.842 -2.695 5.072 1.00 0.00 99 SER A N 13
ATOM 13213 C CA . SER A 1 53 ? -7.988 -3.180 5.823 1.00 0.00 99 SER A CA 13
ATOM 13214 C C . SER A 1 53 ? -9.299 -2.849 5.108 1.00 0.00 99 SER A C 13
ATOM 13215 O O . SER A 1 53 ? -10.164 -3.708 4.968 1.00 0.00 99 SER A O 13
ATOM 13223 N N . GLU A 1 54 ? -9.434 -1.616 4.648 1.00 0.00 100 GLU A N 13
ATOM 13224 C CA . GLU A 1 54 ? -10.598 -1.074 3.974 1.00 0.00 100 GLU A CA 13
ATOM 13225 C C . GLU A 1 54 ? -10.876 -1.720 2.630 1.00 0.00 100 GLU A C 13
ATOM 13226 O O . GLU A 1 54 ? -12.037 -2.030 2.337 1.00 0.00 100 GLU A O 13
ATOM 13238 N N . PHE A 1 55 ? -9.848 -1.899 1.795 1.00 0.00 101 PHE A N 13
ATOM 13239 C CA . PHE A 1 55 ? -10.060 -2.529 0.510 1.00 0.00 101 PHE A CA 13
ATOM 13240 C C . PHE A 1 55 ? -10.448 -3.984 0.754 1.00 0.00 101 PHE A C 13
ATOM 13241 O O . PHE A 1 55 ? -11.284 -4.507 0.021 1.00 0.00 101 PHE A O 13
ATOM 13258 N N . LYS A 1 56 ? -9.896 -4.620 1.798 1.00 0.00 102 LYS A N 13
ATOM 13259 C CA . LYS A 1 56 ? -10.204 -6.006 2.147 1.00 0.00 102 LYS A CA 13
ATOM 13260 C C . LYS A 1 56 ? -11.665 -6.123 2.547 1.00 0.00 102 LYS A C 13
ATOM 13261 O O . LYS A 1 56 ? -12.347 -7.037 2.091 1.00 0.00 102 LYS A O 13
ATOM 13280 N N . GLU A 1 57 ? -12.159 -5.200 3.376 1.00 0.00 103 GLU A N 13
ATOM 13281 C CA . GLU A 1 57 ? -13.557 -5.207 3.808 1.00 0.00 103 GLU A CA 13
ATOM 13282 C C . GLU A 1 57 ? -14.490 -4.891 2.629 1.00 0.00 103 GLU A C 13
ATOM 13283 O O . GLU A 1 57 ? -15.704 -5.029 2.749 1.00 0.00 103 GLU A O 13
ATOM 13295 N N . GLY A 1 58 ? -13.927 -4.450 1.501 1.00 0.00 104 GLY A N 13
ATOM 13296 C CA . GLY A 1 58 ? -14.637 -4.098 0.287 1.00 0.00 104 GLY A CA 13
ATOM 13297 C C . GLY A 1 58 ? -15.517 -2.888 0.542 1.00 0.00 104 GLY A C 13
ATOM 13298 O O . GLY A 1 58 ? -16.658 -2.864 0.076 1.00 0.00 104 GLY A O 13
ATOM 13302 N N . LYS A 1 59 ? -15.025 -1.891 1.291 1.00 0.00 105 LYS A N 13
ATOM 13303 C CA . LYS A 1 59 ? -15.826 -0.711 1.607 1.00 0.00 105 LYS A CA 13
ATOM 13304 C C . LYS A 1 59 ? -15.230 0.634 1.234 1.00 0.00 105 LYS A C 13
ATOM 13305 O O . LYS A 1 59 ? -16.015 1.579 1.141 1.00 0.00 105 LYS A O 13
ATOM 13324 N N . ALA A 1 60 ? -13.909 0.784 1.102 1.00 0.00 106 ALA A N 13
ATOM 13325 C CA . ALA A 1 60 ? -13.367 2.099 0.771 1.00 0.00 106 ALA A CA 13
ATOM 13326 C C . ALA A 1 60 ? -13.708 2.500 -0.664 1.00 0.00 106 ALA A C 13
ATOM 13327 O O . ALA A 1 60 ? -14.064 1.653 -1.486 1.00 0.00 106 ALA A O 13
ATOM 13334 N N . GLN A 1 61 ? -13.561 3.797 -0.946 1.00 0.00 107 GLN A N 13
ATOM 13335 C CA . GLN A 1 61 ? -13.798 4.391 -2.250 1.00 0.00 107 GLN A CA 13
ATOM 13336 C C . GLN A 1 61 ? -12.588 4.044 -3.114 1.00 0.00 107 GLN A C 13
ATOM 13337 O O . GLN A 1 61 ? -11.652 4.832 -3.229 1.00 0.00 107 GLN A O 13
ATOM 13351 N N . GLU A 1 62 ? -12.557 2.835 -3.652 1.00 0.00 108 GLU A N 13
ATOM 13352 C CA . GLU A 1 62 ? -11.491 2.332 -4.490 1.00 0.00 108 GLU A CA 13
ATOM 13353 C C . GLU A 1 62 ? -11.411 3.121 -5.806 1.00 0.00 108 GLU A C 13
ATOM 13354 O O . GLU A 1 62 ? -12.417 3.699 -6.237 1.00 0.00 108 GLU A O 13
ATOM 13366 N N . PRO A 1 63 ? -10.243 3.183 -6.466 1.00 0.00 109 PRO A N 13
ATOM 13367 C CA . PRO A 1 63 ? -10.103 3.871 -7.737 1.00 0.00 109 PRO A CA 13
ATOM 13368 C C . PRO A 1 63 ? -10.744 2.992 -8.817 1.00 0.00 109 PRO A C 13
ATOM 13369 O O . PRO A 1 63 ? -11.260 1.905 -8.535 1.00 0.00 109 PRO A O 13
ATOM 13380 N N . SER A 1 64 ? -10.754 3.480 -10.046 1.00 0.00 110 SER A N 13
ATOM 13381 C CA . SER A 1 64 ? -11.321 2.807 -11.203 1.00 0.00 110 SER A CA 13
ATOM 13382 C C . SER A 1 64 ? -10.374 3.048 -12.356 1.00 0.00 110 SER A C 13
ATOM 13383 O O . SER A 1 64 ? -10.306 2.182 -13.252 1.00 0.00 110 SER A O 13
ATOM 13391 N N . GLY A 1 1 ? -2.578 14.257 -3.327 1.00 0.00 47 GLY A N 14
ATOM 13392 C CA . GLY A 1 1 ? -1.152 13.928 -3.267 1.00 0.00 47 GLY A CA 14
ATOM 13393 C C . GLY A 1 1 ? -0.874 12.555 -3.819 1.00 0.00 47 GLY A C 14
ATOM 13394 O O . GLY A 1 1 ? -1.507 11.573 -3.440 1.00 0.00 47 GLY A O 14
ATOM 13398 N N . GLU A 1 2 ? 0.134 12.491 -4.678 1.00 0.00 48 GLU A N 14
ATOM 13399 C CA . GLU A 1 2 ? 0.633 11.308 -5.360 1.00 0.00 48 GLU A CA 14
ATOM 13400 C C . GLU A 1 2 ? 0.910 10.183 -4.380 1.00 0.00 48 GLU A C 14
ATOM 13401 O O . GLU A 1 2 ? 0.452 9.065 -4.584 1.00 0.00 48 GLU A O 14
ATOM 13413 N N . VAL A 1 3 ? 1.601 10.497 -3.291 1.00 0.00 49 VAL A N 14
ATOM 13414 C CA . VAL A 1 3 ? 1.915 9.519 -2.256 1.00 0.00 49 VAL A CA 14
ATOM 13415 C C . VAL A 1 3 ? 0.629 8.830 -1.779 1.00 0.00 49 VAL A C 14
ATOM 13416 O O . VAL A 1 3 ? 0.604 7.611 -1.693 1.00 0.00 49 VAL A O 14
ATOM 13429 N N . ARG A 1 4 ? -0.454 9.562 -1.489 1.00 0.00 50 ARG A N 14
ATOM 13430 C CA . ARG A 1 4 ? -1.697 8.927 -1.043 1.00 0.00 50 ARG A CA 14
ATOM 13431 C C . ARG A 1 4 ? -2.311 8.080 -2.152 1.00 0.00 50 ARG A C 14
ATOM 13432 O O . ARG A 1 4 ? -2.881 7.042 -1.842 1.00 0.00 50 ARG A O 14
ATOM 13453 N N . ASN A 1 5 ? -2.197 8.494 -3.417 1.00 0.00 51 ASN A N 14
ATOM 13454 C CA . ASN A 1 5 ? -2.749 7.740 -4.545 1.00 0.00 51 ASN A CA 14
ATOM 13455 C C . ASN A 1 5 ? -2.041 6.401 -4.676 1.00 0.00 51 ASN A C 14
ATOM 13456 O O . ASN A 1 5 ? -2.702 5.368 -4.680 1.00 0.00 51 ASN A O 14
ATOM 13467 N N . ILE A 1 6 ? -0.706 6.400 -4.780 1.00 0.00 52 ILE A N 14
ATOM 13468 C CA . ILE A 1 6 ? 0.050 5.158 -4.915 1.00 0.00 52 ILE A CA 14
ATOM 13469 C C . ILE A 1 6 ? -0.200 4.249 -3.717 1.00 0.00 52 ILE A C 14
ATOM 13470 O O . ILE A 1 6 ? -0.277 3.034 -3.888 1.00 0.00 52 ILE A O 14
ATOM 13486 N N . VAL A 1 7 ? -0.332 4.839 -2.527 1.00 0.00 53 VAL A N 14
ATOM 13487 C CA . VAL A 1 7 ? -0.587 4.152 -1.283 1.00 0.00 53 VAL A CA 14
ATOM 13488 C C . VAL A 1 7 ? -1.926 3.438 -1.442 1.00 0.00 53 VAL A C 14
ATOM 13489 O O . VAL A 1 7 ? -1.957 2.207 -1.385 1.00 0.00 53 VAL A O 14
ATOM 13502 N N . ASP A 1 8 ? -3.013 4.187 -1.642 1.00 0.00 54 ASP A N 14
ATOM 13503 C CA . ASP A 1 8 ? -4.386 3.703 -1.812 1.00 0.00 54 ASP A CA 14
ATOM 13504 C C . ASP A 1 8 ? -4.430 2.557 -2.820 1.00 0.00 54 ASP A C 14
ATOM 13505 O O . ASP A 1 8 ? -4.871 1.452 -2.502 1.00 0.00 54 ASP A O 14
ATOM 13514 N N . LYS A 1 9 ? -3.885 2.793 -4.009 1.00 0.00 55 LYS A N 14
ATOM 13515 C CA . LYS A 1 9 ? -3.850 1.824 -5.087 1.00 0.00 55 LYS A CA 14
ATOM 13516 C C . LYS A 1 9 ? -3.080 0.589 -4.670 1.00 0.00 55 LYS A C 14
ATOM 13517 O O . LYS A 1 9 ? -3.604 -0.520 -4.799 1.00 0.00 55 LYS A O 14
ATOM 13536 N N . THR A 1 10 ? -1.851 0.737 -4.175 1.00 0.00 56 THR A N 14
ATOM 13537 C CA . THR A 1 10 ? -1.080 -0.420 -3.747 1.00 0.00 56 THR A CA 14
ATOM 13538 C C . THR A 1 10 ? -1.841 -1.217 -2.675 1.00 0.00 56 THR A C 14
ATOM 13539 O O . THR A 1 10 ? -1.803 -2.448 -2.711 1.00 0.00 56 THR A O 14
ATOM 13550 N N . ALA A 1 11 ? -2.557 -0.554 -1.756 1.00 0.00 57 ALA A N 14
ATOM 13551 C CA . ALA A 1 11 ? -3.288 -1.271 -0.718 1.00 0.00 57 ALA A CA 14
ATOM 13552 C C . ALA A 1 11 ? -4.337 -2.200 -1.314 1.00 0.00 57 ALA A C 14
ATOM 13553 O O . ALA A 1 11 ? -4.482 -3.293 -0.773 1.00 0.00 57 ALA A O 14
ATOM 13560 N N . SER A 1 12 ? -5.014 -1.801 -2.396 1.00 0.00 58 SER A N 14
ATOM 13561 C CA . SER A 1 12 ? -6.035 -2.591 -3.071 1.00 0.00 58 SER A CA 14
ATOM 13562 C C . SER A 1 12 ? -5.472 -3.958 -3.457 1.00 0.00 58 SER A C 14
ATOM 13563 O O . SER A 1 12 ? -5.887 -4.969 -2.907 1.00 0.00 58 SER A O 14
ATOM 13571 N N . PHE A 1 13 ? -4.464 -4.029 -4.329 1.00 0.00 59 PHE A N 14
ATOM 13572 C CA . PHE A 1 13 ? -3.915 -5.318 -4.746 1.00 0.00 59 PHE A CA 14
ATOM 13573 C C . PHE A 1 13 ? -3.436 -6.168 -3.574 1.00 0.00 59 PHE A C 14
ATOM 13574 O O . PHE A 1 13 ? -3.680 -7.375 -3.561 1.00 0.00 59 PHE A O 14
ATOM 13591 N N . VAL A 1 14 ? -2.766 -5.556 -2.596 1.00 0.00 60 VAL A N 14
ATOM 13592 C CA . VAL A 1 14 ? -2.276 -6.265 -1.421 1.00 0.00 60 VAL A CA 14
ATOM 13593 C C . VAL A 1 14 ? -3.466 -6.804 -0.602 1.00 0.00 60 VAL A C 14
ATOM 13594 O O . VAL A 1 14 ? -3.394 -7.892 -0.043 1.00 0.00 60 VAL A O 14
ATOM 13607 N N . ALA A 1 15 ? -4.591 -6.094 -0.562 1.00 0.00 61 ALA A N 14
ATOM 13608 C CA . ALA A 1 15 ? -5.783 -6.471 0.167 1.00 0.00 61 ALA A CA 14
ATOM 13609 C C . ALA A 1 15 ? -6.480 -7.623 -0.554 1.00 0.00 61 ALA A C 14
ATOM 13610 O O . ALA A 1 15 ? -7.037 -8.507 0.089 1.00 0.00 61 ALA A O 14
ATOM 13617 N N . ARG A 1 16 ? -6.427 -7.626 -1.888 1.00 0.00 62 ARG A N 14
ATOM 13618 C CA . ARG A 1 16 ? -7.066 -8.642 -2.712 1.00 0.00 62 ARG A CA 14
ATOM 13619 C C . ARG A 1 16 ? -6.304 -9.949 -2.716 1.00 0.00 62 ARG A C 14
ATOM 13620 O O . ARG A 1 16 ? -6.889 -11.011 -2.491 1.00 0.00 62 ARG A O 14
ATOM 13641 N N . ASN A 1 17 ? -5.015 -9.871 -3.023 1.00 0.00 63 ASN A N 14
ATOM 13642 C CA . ASN A 1 17 ? -4.151 -11.045 -3.083 1.00 0.00 63 ASN A CA 14
ATOM 13643 C C . ASN A 1 17 ? -3.832 -11.566 -1.683 1.00 0.00 63 ASN A C 14
ATOM 13644 O O . ASN A 1 17 ? -3.920 -12.770 -1.454 1.00 0.00 63 ASN A O 14
ATOM 13655 N N . GLY A 1 18 ? -3.499 -10.676 -0.746 1.00 0.00 64 GLY A N 14
ATOM 13656 C CA . GLY A 1 18 ? -3.159 -11.006 0.628 1.00 0.00 64 GLY A CA 14
ATOM 13657 C C . GLY A 1 18 ? -1.898 -10.260 1.088 1.00 0.00 64 GLY A C 14
ATOM 13658 O O . GLY A 1 18 ? -1.155 -9.709 0.265 1.00 0.00 64 GLY A O 14
ATOM 13662 N N . PRO A 1 19 ? -1.633 -10.237 2.407 1.00 0.00 65 PRO A N 14
ATOM 13663 C CA . PRO A 1 19 ? -0.486 -9.556 3.001 1.00 0.00 65 PRO A CA 14
ATOM 13664 C C . PRO A 1 19 ? 0.875 -10.060 2.515 1.00 0.00 65 PRO A C 14
ATOM 13665 O O . PRO A 1 19 ? 1.854 -9.333 2.677 1.00 0.00 65 PRO A O 14
ATOM 13676 N N . GLU A 1 20 ? 0.971 -11.236 1.889 1.00 0.00 66 GLU A N 14
ATOM 13677 C CA . GLU A 1 20 ? 2.242 -11.756 1.386 1.00 0.00 66 GLU A CA 14
ATOM 13678 C C . GLU A 1 20 ? 2.889 -10.768 0.406 1.00 0.00 66 GLU A C 14
ATOM 13679 O O . GLU A 1 20 ? 4.111 -10.600 0.396 1.00 0.00 66 GLU A O 14
ATOM 13691 N N . PHE A 1 21 ? 2.060 -10.091 -0.393 1.00 0.00 67 PHE A N 14
ATOM 13692 C CA . PHE A 1 21 ? 2.487 -9.122 -1.381 1.00 0.00 67 PHE A CA 14
ATOM 13693 C C . PHE A 1 21 ? 3.064 -7.903 -0.688 1.00 0.00 67 PHE A C 14
ATOM 13694 O O . PHE A 1 21 ? 3.959 -7.268 -1.231 1.00 0.00 67 PHE A O 14
ATOM 13711 N N . GLU A 1 22 ? 2.537 -7.538 0.479 1.00 0.00 68 GLU A N 14
ATOM 13712 C CA . GLU A 1 22 ? 3.007 -6.385 1.218 1.00 0.00 68 GLU A CA 14
ATOM 13713 C C . GLU A 1 22 ? 4.488 -6.557 1.526 1.00 0.00 68 GLU A C 14
ATOM 13714 O O . GLU A 1 22 ? 5.280 -5.640 1.315 1.00 0.00 68 GLU A O 14
ATOM 13726 N N . ALA A 1 23 ? 4.839 -7.742 2.029 1.00 0.00 69 ALA A N 14
ATOM 13727 C CA . ALA A 1 23 ? 6.207 -8.049 2.394 1.00 0.00 69 ALA A CA 14
ATOM 13728 C C . ALA A 1 23 ? 7.067 -8.209 1.144 1.00 0.00 69 ALA A C 14
ATOM 13729 O O . ALA A 1 23 ? 8.178 -7.685 1.097 1.00 0.00 69 ALA A O 14
ATOM 13736 N N . ARG A 1 24 ? 6.567 -8.935 0.137 1.00 0.00 70 ARG A N 14
ATOM 13737 C CA . ARG A 1 24 ? 7.269 -9.170 -1.117 1.00 0.00 70 ARG A CA 14
ATOM 13738 C C . ARG A 1 24 ? 7.635 -7.848 -1.780 1.00 0.00 70 ARG A C 14
ATOM 13739 O O . ARG A 1 24 ? 8.814 -7.592 -2.005 1.00 0.00 70 ARG A O 14
ATOM 13760 N N . ILE A 1 25 ? 6.644 -7.012 -2.088 1.00 0.00 71 ILE A N 14
ATOM 13761 C CA . ILE A 1 25 ? 6.854 -5.722 -2.738 1.00 0.00 71 ILE A CA 14
ATOM 13762 C C . ILE A 1 25 ? 7.797 -4.870 -1.890 1.00 0.00 71 ILE A C 14
ATOM 13763 O O . ILE A 1 25 ? 8.752 -4.320 -2.439 1.00 0.00 71 ILE A O 14
ATOM 13779 N N . ARG A 1 26 ? 7.557 -4.763 -0.575 1.00 0.00 72 ARG A N 14
ATOM 13780 C CA . ARG A 1 26 ? 8.407 -3.954 0.288 1.00 0.00 72 ARG A CA 14
ATOM 13781 C C . ARG A 1 26 ? 9.857 -4.390 0.197 1.00 0.00 72 ARG A C 14
ATOM 13782 O O . ARG A 1 26 ? 10.724 -3.541 0.046 1.00 0.00 72 ARG A O 14
ATOM 13803 N N . GLN A 1 27 ? 10.125 -5.686 0.329 1.00 0.00 73 GLN A N 14
ATOM 13804 C CA . GLN A 1 27 ? 11.475 -6.211 0.275 1.00 0.00 73 GLN A CA 14
ATOM 13805 C C . GLN A 1 27 ? 12.104 -6.023 -1.095 1.00 0.00 73 GLN A C 14
ATOM 13806 O O . GLN A 1 27 ? 13.294 -5.712 -1.166 1.00 0.00 73 GLN A O 14
ATOM 13820 N N . ASN A 1 28 ? 11.332 -6.224 -2.162 1.00 0.00 74 ASN A N 14
ATOM 13821 C CA . ASN A 1 28 ? 11.832 -6.091 -3.520 1.00 0.00 74 ASN A CA 14
ATOM 13822 C C . ASN A 1 28 ? 12.260 -4.665 -3.812 1.00 0.00 74 ASN A C 14
ATOM 13823 O O . ASN A 1 28 ? 13.360 -4.443 -4.312 1.00 0.00 74 ASN A O 14
ATOM 13834 N N . GLU A 1 29 ? 11.410 -3.696 -3.482 1.00 0.00 75 GLU A N 14
ATOM 13835 C CA . GLU A 1 29 ? 11.638 -2.279 -3.721 1.00 0.00 75 GLU A CA 14
ATOM 13836 C C . GLU A 1 29 ? 12.045 -1.525 -2.456 1.00 0.00 75 GLU A C 14
ATOM 13837 O O . GLU A 1 29 ? 11.783 -0.331 -2.316 1.00 0.00 75 GLU A O 14
ATOM 13849 N N . ILE A 1 30 ? 12.762 -2.189 -1.550 1.00 0.00 76 ILE A N 14
ATOM 13850 C CA . ILE A 1 30 ? 13.257 -1.631 -0.284 1.00 0.00 76 ILE A CA 14
ATOM 13851 C C . ILE A 1 30 ? 14.239 -0.460 -0.497 1.00 0.00 76 ILE A C 14
ATOM 13852 O O . ILE A 1 30 ? 14.644 0.228 0.441 1.00 0.00 76 ILE A O 14
ATOM 13868 N N . ASN A 1 31 ? 14.640 -0.246 -1.748 1.00 0.00 77 ASN A N 14
ATOM 13869 C CA . ASN A 1 31 ? 15.565 0.772 -2.213 1.00 0.00 77 ASN A CA 14
ATOM 13870 C C . ASN A 1 31 ? 14.885 1.871 -3.024 1.00 0.00 77 ASN A C 14
ATOM 13871 O O . ASN A 1 31 ? 15.590 2.705 -3.589 1.00 0.00 77 ASN A O 14
ATOM 13882 N N . ASN A 1 32 ? 13.548 1.893 -3.122 1.00 0.00 78 ASN A N 14
ATOM 13883 C CA . ASN A 1 32 ? 12.848 2.911 -3.901 1.00 0.00 78 ASN A CA 14
ATOM 13884 C C . ASN A 1 32 ? 11.716 3.571 -3.118 1.00 0.00 78 ASN A C 14
ATOM 13885 O O . ASN A 1 32 ? 11.032 2.917 -2.325 1.00 0.00 78 ASN A O 14
ATOM 13896 N N . PRO A 1 33 ? 11.451 4.863 -3.380 1.00 0.00 79 PRO A N 14
ATOM 13897 C CA . PRO A 1 33 ? 10.422 5.639 -2.712 1.00 0.00 79 PRO A CA 14
ATOM 13898 C C . PRO A 1 33 ? 9.022 5.295 -3.217 1.00 0.00 79 PRO A C 14
ATOM 13899 O O . PRO A 1 33 ? 8.048 5.459 -2.488 1.00 0.00 79 PRO A O 14
ATOM 13910 N N . LYS A 1 34 ? 8.900 4.731 -4.423 1.00 0.00 80 LYS A N 14
ATOM 13911 C CA . LYS A 1 34 ? 7.621 4.336 -5.016 1.00 0.00 80 LYS A CA 14
ATOM 13912 C C . LYS A 1 34 ? 6.909 3.245 -4.211 1.00 0.00 80 LYS A C 14
ATOM 13913 O O . LYS A 1 34 ? 5.764 2.917 -4.516 1.00 0.00 80 LYS A O 14
ATOM 13932 N N . PHE A 1 35 ? 7.565 2.696 -3.189 1.00 0.00 81 PHE A N 14
ATOM 13933 C CA . PHE A 1 35 ? 7.055 1.663 -2.309 1.00 0.00 81 PHE A CA 14
ATOM 13934 C C . PHE A 1 35 ? 7.544 1.878 -0.877 1.00 0.00 81 PHE A C 14
ATOM 13935 O O . PHE A 1 35 ? 7.283 1.032 -0.024 1.00 0.00 81 PHE A O 14
ATOM 13952 N N . ASN A 1 36 ? 8.241 2.986 -0.579 1.00 0.00 82 ASN A N 14
ATOM 13953 C CA . ASN A 1 36 ? 8.743 3.217 0.769 1.00 0.00 82 ASN A CA 14
ATOM 13954 C C . ASN A 1 36 ? 7.639 3.378 1.804 1.00 0.00 82 ASN A C 14
ATOM 13955 O O . ASN A 1 36 ? 7.912 3.192 2.986 1.00 0.00 82 ASN A O 14
ATOM 13966 N N . PHE A 1 37 ? 6.406 3.666 1.381 1.00 0.00 83 PHE A N 14
ATOM 13967 C CA . PHE A 1 37 ? 5.264 3.815 2.272 1.00 0.00 83 PHE A CA 14
ATOM 13968 C C . PHE A 1 37 ? 4.967 2.473 2.961 1.00 0.00 83 PHE A C 14
ATOM 13969 O O . PHE A 1 37 ? 4.279 2.442 3.979 1.00 0.00 83 PHE A O 14
ATOM 13986 N N . LEU A 1 38 ? 5.451 1.356 2.399 1.00 0.00 84 LEU A N 14
ATOM 13987 C CA . LEU A 1 38 ? 5.280 0.022 2.955 1.00 0.00 84 LEU A CA 14
ATOM 13988 C C . LEU A 1 38 ? 6.184 -0.133 4.179 1.00 0.00 84 LEU A C 14
ATOM 13989 O O . LEU A 1 38 ? 5.986 -1.053 4.972 1.00 0.00 84 LEU A O 14
ATOM 14005 N N . ASN A 1 39 ? 7.225 0.694 4.311 1.00 0.00 85 ASN A N 14
ATOM 14006 C CA . ASN A 1 39 ? 8.135 0.649 5.445 1.00 0.00 85 ASN A CA 14
ATOM 14007 C C . ASN A 1 39 ? 7.494 1.451 6.578 1.00 0.00 85 ASN A C 14
ATOM 14008 O O . ASN A 1 39 ? 6.868 2.479 6.326 1.00 0.00 85 ASN A O 14
ATOM 14019 N N . PRO A 1 40 ? 7.695 1.045 7.836 1.00 0.00 86 PRO A N 14
ATOM 14020 C CA . PRO A 1 40 ? 7.117 1.714 8.998 1.00 0.00 86 PRO A CA 14
ATOM 14021 C C . PRO A 1 40 ? 7.692 3.105 9.269 1.00 0.00 86 PRO A C 14
ATOM 14022 O O . PRO A 1 40 ? 7.060 3.906 9.960 1.00 0.00 86 PRO A O 14
ATOM 14033 N N . ASN A 1 41 ? 8.883 3.374 8.737 1.00 0.00 87 ASN A N 14
ATOM 14034 C CA . ASN A 1 41 ? 9.643 4.612 8.874 1.00 0.00 87 ASN A CA 14
ATOM 14035 C C . ASN A 1 41 ? 9.019 5.793 8.130 1.00 0.00 87 ASN A C 14
ATOM 14036 O O . ASN A 1 41 ? 9.497 6.923 8.276 1.00 0.00 87 ASN A O 14
ATOM 14047 N N . ASP A 1 42 ? 8.018 5.556 7.278 1.00 0.00 88 ASP A N 14
ATOM 14048 C CA . ASP A 1 42 ? 7.346 6.605 6.518 1.00 0.00 88 ASP A CA 14
ATOM 14049 C C . ASP A 1 42 ? 6.093 7.040 7.274 1.00 0.00 88 ASP A C 14
ATOM 14050 O O . ASP A 1 42 ? 5.482 6.234 7.982 1.00 0.00 88 ASP A O 14
ATOM 14059 N N . PRO A 1 43 ? 5.670 8.303 7.129 1.00 0.00 89 PRO A N 14
ATOM 14060 C CA . PRO A 1 43 ? 4.506 8.828 7.823 1.00 0.00 89 PRO A CA 14
ATOM 14061 C C . PRO A 1 43 ? 3.196 8.264 7.294 1.00 0.00 89 PRO A C 14
ATOM 14062 O O . PRO A 1 43 ? 2.285 7.983 8.071 1.00 0.00 89 PRO A O 14
ATOM 14073 N N . TYR A 1 44 ? 3.104 8.103 5.975 1.00 0.00 90 TYR A N 14
ATOM 14074 C CA . TYR A 1 44 ? 1.917 7.607 5.293 1.00 0.00 90 TYR A CA 14
ATOM 14075 C C . TYR A 1 44 ? 1.689 6.123 5.533 1.00 0.00 90 TYR A C 14
ATOM 14076 O O . TYR A 1 44 ? 0.655 5.604 5.125 1.00 0.00 90 TYR A O 14
ATOM 14094 N N . HIS A 1 45 ? 2.621 5.444 6.203 1.00 0.00 91 HIS A N 14
ATOM 14095 C CA . HIS A 1 45 ? 2.508 4.036 6.497 1.00 0.00 91 HIS A CA 14
ATOM 14096 C C . HIS A 1 45 ? 1.216 3.749 7.260 1.00 0.00 91 HIS A C 14
ATOM 14097 O O . HIS A 1 45 ? 0.452 2.892 6.839 1.00 0.00 91 HIS A O 14
ATOM 14111 N N . ALA A 1 46 ? 0.923 4.474 8.347 1.00 0.00 92 ALA A N 14
ATOM 14112 C CA . ALA A 1 46 ? -0.303 4.240 9.110 1.00 0.00 92 ALA A CA 14
ATOM 14113 C C . ALA A 1 46 ? -1.553 4.388 8.234 1.00 0.00 92 ALA A C 14
ATOM 14114 O O . ALA A 1 46 ? -2.518 3.645 8.417 1.00 0.00 92 ALA A O 14
ATOM 14121 N N . TYR A 1 47 ? -1.554 5.348 7.308 1.00 0.00 93 TYR A N 14
ATOM 14122 C CA . TYR A 1 47 ? -2.678 5.549 6.407 1.00 0.00 93 TYR A CA 14
ATOM 14123 C C . TYR A 1 47 ? -2.758 4.340 5.474 1.00 0.00 93 TYR A C 14
ATOM 14124 O O . TYR A 1 47 ? -3.839 3.777 5.298 1.00 0.00 93 TYR A O 14
ATOM 14142 N N . TYR A 1 48 ? -1.617 3.896 4.931 1.00 0.00 94 TYR A N 14
ATOM 14143 C CA . TYR A 1 48 ? -1.561 2.741 4.050 1.00 0.00 94 TYR A CA 14
ATOM 14144 C C . TYR A 1 48 ? -2.177 1.539 4.765 1.00 0.00 94 TYR A C 14
ATOM 14145 O O . TYR A 1 48 ? -2.971 0.804 4.178 1.00 0.00 94 TYR A O 14
ATOM 14163 N N . ARG A 1 49 ? -1.838 1.344 6.043 1.00 0.00 95 ARG A N 14
ATOM 14164 C CA . ARG A 1 49 ? -2.355 0.229 6.837 1.00 0.00 95 ARG A CA 14
ATOM 14165 C C . ARG A 1 49 ? -3.877 0.278 6.883 1.00 0.00 95 ARG A C 14
ATOM 14166 O O . ARG A 1 49 ? -4.504 -0.768 6.694 1.00 0.00 95 ARG A O 14
ATOM 14187 N N . HIS A 1 50 ? -4.468 1.455 7.118 1.00 0.00 96 HIS A N 14
ATOM 14188 C CA . HIS A 1 50 ? -5.917 1.601 7.160 1.00 0.00 96 HIS A CA 14
ATOM 14189 C C . HIS A 1 50 ? -6.499 1.148 5.835 1.00 0.00 96 HIS A C 14
ATOM 14190 O O . HIS A 1 50 ? -7.433 0.349 5.835 1.00 0.00 96 HIS A O 14
ATOM 14204 N N . LYS A 1 51 ? -5.979 1.662 4.718 1.00 0.00 97 LYS A N 14
ATOM 14205 C CA . LYS A 1 51 ? -6.462 1.327 3.389 1.00 0.00 97 LYS A CA 14
ATOM 14206 C C . LYS A 1 51 ? -6.468 -0.169 3.155 1.00 0.00 97 LYS A C 14
ATOM 14207 O O . LYS A 1 51 ? -7.439 -0.652 2.593 1.00 0.00 97 LYS A O 14
ATOM 14226 N N . VAL A 1 52 ? -5.434 -0.900 3.568 1.00 0.00 98 VAL A N 14
ATOM 14227 C CA . VAL A 1 52 ? -5.402 -2.346 3.378 1.00 0.00 98 VAL A CA 14
ATOM 14228 C C . VAL A 1 52 ? -6.651 -2.954 4.008 1.00 0.00 98 VAL A C 14
ATOM 14229 O O . VAL A 1 52 ? -7.420 -3.624 3.322 1.00 0.00 98 VAL A O 14
ATOM 14242 N N . SER A 1 53 ? -6.855 -2.698 5.299 1.00 0.00 99 SER A N 14
ATOM 14243 C CA . SER A 1 53 ? -8.010 -3.192 6.025 1.00 0.00 99 SER A CA 14
ATOM 14244 C C . SER A 1 53 ? -9.301 -2.747 5.306 1.00 0.00 99 SER A C 14
ATOM 14245 O O . SER A 1 53 ? -10.237 -3.523 5.167 1.00 0.00 99 SER A O 14
ATOM 14253 N N . GLU A 1 54 ? -9.354 -1.516 4.802 1.00 0.00 100 GLU A N 14
ATOM 14254 C CA . GLU A 1 54 ? -10.484 -0.927 4.092 1.00 0.00 100 GLU A CA 14
ATOM 14255 C C . GLU A 1 54 ? -10.854 -1.698 2.820 1.00 0.00 100 GLU A C 14
ATOM 14256 O O . GLU A 1 54 ? -12.017 -2.073 2.633 1.00 0.00 100 GLU A O 14
ATOM 14268 N N . PHE A 1 55 ? -9.878 -1.907 1.930 1.00 0.00 101 PHE A N 14
ATOM 14269 C CA . PHE A 1 55 ? -10.071 -2.613 0.675 1.00 0.00 101 PHE A CA 14
ATOM 14270 C C . PHE A 1 55 ? -10.423 -4.070 0.936 1.00 0.00 101 PHE A C 14
ATOM 14271 O O . PHE A 1 55 ? -11.159 -4.667 0.152 1.00 0.00 101 PHE A O 14
ATOM 14288 N N . LYS A 1 56 ? -9.916 -4.638 2.032 1.00 0.00 102 LYS A N 14
ATOM 14289 C CA . LYS A 1 56 ? -10.203 -6.024 2.393 1.00 0.00 102 LYS A CA 14
ATOM 14290 C C . LYS A 1 56 ? -11.658 -6.175 2.798 1.00 0.00 102 LYS A C 14
ATOM 14291 O O . LYS A 1 56 ? -12.317 -7.127 2.385 1.00 0.00 102 LYS A O 14
ATOM 14310 N N . GLU A 1 57 ? -12.169 -5.231 3.585 1.00 0.00 103 GLU A N 14
ATOM 14311 C CA . GLU A 1 57 ? -13.556 -5.254 4.036 1.00 0.00 103 GLU A CA 14
ATOM 14312 C C . GLU A 1 57 ? -14.501 -5.091 2.851 1.00 0.00 103 GLU A C 14
ATOM 14313 O O . GLU A 1 57 ? -15.654 -5.507 2.939 1.00 0.00 103 GLU A O 14
ATOM 14325 N N . GLY A 1 58 ? -14.017 -4.473 1.769 1.00 0.00 104 GLY A N 14
ATOM 14326 C CA . GLY A 1 58 ? -14.759 -4.213 0.549 1.00 0.00 104 GLY A CA 14
ATOM 14327 C C . GLY A 1 58 ? -15.540 -2.902 0.647 1.00 0.00 104 GLY A C 14
ATOM 14328 O O . GLY A 1 58 ? -16.545 -2.736 -0.053 1.00 0.00 104 GLY A O 14
ATOM 14332 N N . LYS A 1 59 ? -15.132 -1.998 1.550 1.00 0.00 105 LYS A N 14
ATOM 14333 C CA . LYS A 1 59 ? -15.770 -0.698 1.770 1.00 0.00 105 LYS A CA 14
ATOM 14334 C C . LYS A 1 59 ? -14.974 0.450 1.166 1.00 0.00 105 LYS A C 14
ATOM 14335 O O . LYS A 1 59 ? -15.521 1.539 1.017 1.00 0.00 105 LYS A O 14
ATOM 14354 N N . ALA A 1 60 ? -13.686 0.242 0.888 1.00 0.00 106 ALA A N 14
ATOM 14355 C CA . ALA A 1 60 ? -12.844 1.280 0.331 1.00 0.00 106 ALA A CA 14
ATOM 14356 C C . ALA A 1 60 ? -13.416 1.755 -0.994 1.00 0.00 106 ALA A C 14
ATOM 14357 O O . ALA A 1 60 ? -13.681 0.932 -1.875 1.00 0.00 106 ALA A O 14
ATOM 14364 N N . GLN A 1 61 ? -13.620 3.063 -1.115 1.00 0.00 107 GLN A N 14
ATOM 14365 C CA . GLN A 1 61 ? -14.120 3.670 -2.332 1.00 0.00 107 GLN A CA 14
ATOM 14366 C C . GLN A 1 61 ? -12.915 3.733 -3.273 1.00 0.00 107 GLN A C 14
ATOM 14367 O O . GLN A 1 61 ? -12.146 4.694 -3.260 1.00 0.00 107 GLN A O 14
ATOM 14381 N N . GLU A 1 62 ? -12.706 2.661 -4.031 1.00 0.00 108 GLU A N 14
ATOM 14382 C CA . GLU A 1 62 ? -11.613 2.523 -4.973 1.00 0.00 108 GLU A CA 14
ATOM 14383 C C . GLU A 1 62 ? -11.697 3.591 -6.076 1.00 0.00 108 GLU A C 14
ATOM 14384 O O . GLU A 1 62 ? -12.776 4.155 -6.304 1.00 0.00 108 GLU A O 14
ATOM 14396 N N . PRO A 1 63 ? -10.591 3.900 -6.766 1.00 0.00 109 PRO A N 14
ATOM 14397 C CA . PRO A 1 63 ? -10.595 4.884 -7.835 1.00 0.00 109 PRO A CA 14
ATOM 14398 C C . PRO A 1 63 ? -11.246 4.300 -9.098 1.00 0.00 109 PRO A C 14
ATOM 14399 O O . PRO A 1 63 ? -11.691 3.151 -9.138 1.00 0.00 109 PRO A O 14
ATOM 14410 N N . SER A 1 64 ? -11.336 5.131 -10.127 1.00 0.00 110 SER A N 14
ATOM 14411 C CA . SER A 1 64 ? -11.883 4.845 -11.441 1.00 0.00 110 SER A CA 14
ATOM 14412 C C . SER A 1 64 ? -11.233 5.866 -12.373 1.00 0.00 110 SER A C 14
ATOM 14413 O O . SER A 1 64 ? -10.135 6.364 -12.044 1.00 0.00 110 SER A O 14
ATOM 14421 N N . GLY A 1 1 ? -2.790 13.720 -4.351 1.00 0.00 47 GLY A N 15
ATOM 14422 C CA . GLY A 1 1 ? -1.507 14.117 -4.938 1.00 0.00 47 GLY A CA 15
ATOM 14423 C C . GLY A 1 1 ? -0.896 12.966 -5.699 1.00 0.00 47 GLY A C 15
ATOM 14424 O O . GLY A 1 1 ? -1.143 12.832 -6.897 1.00 0.00 47 GLY A O 15
ATOM 14428 N N . GLU A 1 2 ? -0.062 12.174 -5.027 1.00 0.00 48 GLU A N 15
ATOM 14429 C CA . GLU A 1 2 ? 0.608 11.019 -5.614 1.00 0.00 48 GLU A CA 15
ATOM 14430 C C . GLU A 1 2 ? 0.828 9.954 -4.557 1.00 0.00 48 GLU A C 15
ATOM 14431 O O . GLU A 1 2 ? 0.361 8.834 -4.714 1.00 0.00 48 GLU A O 15
ATOM 14443 N N . VAL A 1 3 ? 1.485 10.310 -3.455 1.00 0.00 49 VAL A N 15
ATOM 14444 C CA . VAL A 1 3 ? 1.756 9.364 -2.375 1.00 0.00 49 VAL A CA 15
ATOM 14445 C C . VAL A 1 3 ? 0.468 8.669 -1.922 1.00 0.00 49 VAL A C 15
ATOM 14446 O O . VAL A 1 3 ? 0.456 7.450 -1.804 1.00 0.00 49 VAL A O 15
ATOM 14459 N N . ARG A 1 4 ? -0.640 9.389 -1.707 1.00 0.00 50 ARG A N 15
ATOM 14460 C CA . ARG A 1 4 ? -1.871 8.707 -1.293 1.00 0.00 50 ARG A CA 15
ATOM 14461 C C . ARG A 1 4 ? -2.437 7.839 -2.415 1.00 0.00 50 ARG A C 15
ATOM 14462 O O . ARG A 1 4 ? -3.058 6.823 -2.119 1.00 0.00 50 ARG A O 15
ATOM 14483 N N . ASN A 1 5 ? -2.255 8.243 -3.674 1.00 0.00 51 ASN A N 15
ATOM 14484 C CA . ASN A 1 5 ? -2.748 7.523 -4.843 1.00 0.00 51 ASN A CA 15
ATOM 14485 C C . ASN A 1 5 ? -2.079 6.156 -4.895 1.00 0.00 51 ASN A C 15
ATOM 14486 O O . ASN A 1 5 ? -2.764 5.136 -4.876 1.00 0.00 51 ASN A O 15
ATOM 14497 N N . ILE A 1 6 ? -0.742 6.129 -4.923 1.00 0.00 52 ILE A N 15
ATOM 14498 C CA . ILE A 1 6 ? 0.018 4.886 -4.975 1.00 0.00 52 ILE A CA 15
ATOM 14499 C C . ILE A 1 6 ? -0.251 4.035 -3.735 1.00 0.00 52 ILE A C 15
ATOM 14500 O O . ILE A 1 6 ? -0.287 2.812 -3.842 1.00 0.00 52 ILE A O 15
ATOM 14516 N N . VAL A 1 7 ? -0.432 4.666 -2.570 1.00 0.00 53 VAL A N 15
ATOM 14517 C CA . VAL A 1 7 ? -0.701 3.996 -1.313 1.00 0.00 53 VAL A CA 15
ATOM 14518 C C . VAL A 1 7 ? -2.010 3.242 -1.481 1.00 0.00 53 VAL A C 15
ATOM 14519 O O . VAL A 1 7 ? -2.006 2.012 -1.413 1.00 0.00 53 VAL A O 15
ATOM 14532 N N . ASP A 1 8 ? -3.107 3.956 -1.719 1.00 0.00 54 ASP A N 15
ATOM 14533 C CA . ASP A 1 8 ? -4.449 3.409 -1.902 1.00 0.00 54 ASP A CA 15
ATOM 14534 C C . ASP A 1 8 ? -4.455 2.257 -2.911 1.00 0.00 54 ASP A C 15
ATOM 14535 O O . ASP A 1 8 ? -4.880 1.144 -2.589 1.00 0.00 54 ASP A O 15
ATOM 14544 N N . LYS A 1 9 ? -3.908 2.491 -4.104 1.00 0.00 55 LYS A N 15
ATOM 14545 C CA . LYS A 1 9 ? -3.866 1.506 -5.174 1.00 0.00 55 LYS A CA 15
ATOM 14546 C C . LYS A 1 9 ? -3.052 0.294 -4.778 1.00 0.00 55 LYS A C 15
ATOM 14547 O O . LYS A 1 9 ? -3.511 -0.836 -4.984 1.00 0.00 55 LYS A O 15
ATOM 14566 N N . THR A 1 10 ? -1.859 0.498 -4.217 1.00 0.00 56 THR A N 15
ATOM 14567 C CA . THR A 1 10 ? -1.064 -0.634 -3.779 1.00 0.00 56 THR A CA 15
ATOM 14568 C C . THR A 1 10 ? -1.847 -1.417 -2.715 1.00 0.00 56 THR A C 15
ATOM 14569 O O . THR A 1 10 ? -1.850 -2.650 -2.773 1.00 0.00 56 THR A O 15
ATOM 14580 N N . ALA A 1 11 ? -2.532 -0.740 -1.779 1.00 0.00 57 ALA A N 15
ATOM 14581 C CA . ALA A 1 11 ? -3.293 -1.441 -0.754 1.00 0.00 57 ALA A CA 15
ATOM 14582 C C . ALA A 1 11 ? -4.389 -2.284 -1.394 1.00 0.00 57 ALA A C 15
ATOM 14583 O O . ALA A 1 11 ? -4.498 -3.429 -0.994 1.00 0.00 57 ALA A O 15
ATOM 14590 N N . SER A 1 12 ? -5.138 -1.803 -2.387 1.00 0.00 58 SER A N 15
ATOM 14591 C CA . SER A 1 12 ? -6.198 -2.583 -3.035 1.00 0.00 58 SER A CA 15
ATOM 14592 C C . SER A 1 12 ? -5.714 -3.995 -3.390 1.00 0.00 58 SER A C 15
ATOM 14593 O O . SER A 1 12 ? -6.299 -5.003 -2.998 1.00 0.00 58 SER A O 15
ATOM 14601 N N . PHE A 1 13 ? -4.588 -4.076 -4.092 1.00 0.00 59 PHE A N 15
ATOM 14602 C CA . PHE A 1 13 ? -4.022 -5.343 -4.515 1.00 0.00 59 PHE A CA 15
ATOM 14603 C C . PHE A 1 13 ? -3.523 -6.169 -3.335 1.00 0.00 59 PHE A C 15
ATOM 14604 O O . PHE A 1 13 ? -3.772 -7.371 -3.282 1.00 0.00 59 PHE A O 15
ATOM 14621 N N . VAL A 1 14 ? -2.810 -5.556 -2.393 1.00 0.00 60 VAL A N 15
ATOM 14622 C CA . VAL A 1 14 ? -2.296 -6.252 -1.215 1.00 0.00 60 VAL A CA 15
ATOM 14623 C C . VAL A 1 14 ? -3.449 -6.745 -0.326 1.00 0.00 60 VAL A C 15
ATOM 14624 O O . VAL A 1 14 ? -3.338 -7.759 0.363 1.00 0.00 60 VAL A O 15
ATOM 14637 N N . ALA A 1 15 ? -4.593 -6.085 -0.385 1.00 0.00 61 ALA A N 15
ATOM 14638 C CA . ALA A 1 15 ? -5.765 -6.418 0.372 1.00 0.00 61 ALA A CA 15
ATOM 14639 C C . ALA A 1 15 ? -6.457 -7.584 -0.301 1.00 0.00 61 ALA A C 15
ATOM 14640 O O . ALA A 1 15 ? -6.817 -8.540 0.384 1.00 0.00 61 ALA A O 15
ATOM 14647 N N . ARG A 1 16 ? -6.604 -7.532 -1.627 1.00 0.00 62 ARG A N 15
ATOM 14648 C CA . ARG A 1 16 ? -7.297 -8.586 -2.349 1.00 0.00 62 ARG A CA 15
ATOM 14649 C C . ARG A 1 16 ? -6.497 -9.880 -2.457 1.00 0.00 62 ARG A C 15
ATOM 14650 O O . ARG A 1 16 ? -7.049 -10.949 -2.224 1.00 0.00 62 ARG A O 15
ATOM 14671 N N . ASN A 1 17 ? -5.217 -9.794 -2.827 1.00 0.00 63 ASN A N 15
ATOM 14672 C CA . ASN A 1 17 ? -4.355 -10.965 -2.981 1.00 0.00 63 ASN A CA 15
ATOM 14673 C C . ASN A 1 17 ? -3.934 -11.474 -1.609 1.00 0.00 63 ASN A C 15
ATOM 14674 O O . ASN A 1 17 ? -3.952 -12.676 -1.360 1.00 0.00 63 ASN A O 15
ATOM 14685 N N . GLY A 1 18 ? -3.551 -10.573 -0.703 1.00 0.00 64 GLY A N 15
ATOM 14686 C CA . GLY A 1 18 ? -3.121 -10.920 0.638 1.00 0.00 64 GLY A CA 15
ATOM 14687 C C . GLY A 1 18 ? -1.838 -10.180 1.021 1.00 0.00 64 GLY A C 15
ATOM 14688 O O . GLY A 1 18 ? -1.138 -9.636 0.157 1.00 0.00 64 GLY A O 15
ATOM 14692 N N . PRO A 1 19 ? -1.492 -10.192 2.318 1.00 0.00 65 PRO A N 15
ATOM 14693 C CA . PRO A 1 19 ? -0.314 -9.522 2.862 1.00 0.00 65 PRO A CA 15
ATOM 14694 C C . PRO A 1 19 ? 1.012 -10.068 2.332 1.00 0.00 65 PRO A C 15
ATOM 14695 O O . PRO A 1 19 ? 2.059 -9.464 2.576 1.00 0.00 65 PRO A O 15
ATOM 14706 N N . GLU A 1 20 ? 0.986 -11.186 1.599 1.00 0.00 66 GLU A N 15
ATOM 14707 C CA . GLU A 1 20 ? 2.182 -11.777 1.029 1.00 0.00 66 GLU A CA 15
ATOM 14708 C C . GLU A 1 20 ? 2.869 -10.764 0.114 1.00 0.00 66 GLU A C 15
ATOM 14709 O O . GLU A 1 20 ? 4.098 -10.662 0.081 1.00 0.00 66 GLU A O 15
ATOM 14721 N N . PHE A 1 21 ? 2.045 -10.030 -0.635 1.00 0.00 67 PHE A N 15
ATOM 14722 C CA . PHE A 1 21 ? 2.461 -9.039 -1.597 1.00 0.00 67 PHE A CA 15
ATOM 14723 C C . PHE A 1 21 ? 3.094 -7.858 -0.917 1.00 0.00 67 PHE A C 15
ATOM 14724 O O . PHE A 1 21 ? 4.021 -7.281 -1.466 1.00 0.00 67 PHE A O 15
ATOM 14741 N N . GLU A 1 22 ? 2.603 -7.496 0.261 1.00 0.00 68 GLU A N 15
ATOM 14742 C CA . GLU A 1 22 ? 3.139 -6.364 0.971 1.00 0.00 68 GLU A CA 15
ATOM 14743 C C . GLU A 1 22 ? 4.624 -6.560 1.244 1.00 0.00 68 GLU A C 15
ATOM 14744 O O . GLU A 1 22 ? 5.419 -5.646 1.051 1.00 0.00 68 GLU A O 15
ATOM 14756 N N . ALA A 1 23 ? 4.984 -7.764 1.695 1.00 0.00 69 ALA A N 15
ATOM 14757 C CA . ALA A 1 23 ? 6.359 -8.084 2.017 1.00 0.00 69 ALA A CA 15
ATOM 14758 C C . ALA A 1 23 ? 7.190 -8.237 0.745 1.00 0.00 69 ALA A C 15
ATOM 14759 O O . ALA A 1 23 ? 8.309 -7.733 0.687 1.00 0.00 69 ALA A O 15
ATOM 14766 N N . ARG A 1 24 ? 6.661 -8.936 -0.266 1.00 0.00 70 ARG A N 15
ATOM 14767 C CA . ARG A 1 24 ? 7.346 -9.157 -1.537 1.00 0.00 70 ARG A CA 15
ATOM 14768 C C . ARG A 1 24 ? 7.692 -7.829 -2.180 1.00 0.00 70 ARG A C 15
ATOM 14769 O O . ARG A 1 24 ? 8.866 -7.559 -2.417 1.00 0.00 70 ARG A O 15
ATOM 14790 N N . ILE A 1 25 ? 6.679 -7.011 -2.464 1.00 0.00 71 ILE A N 15
ATOM 14791 C CA . ILE A 1 25 ? 6.845 -5.708 -3.087 1.00 0.00 71 ILE A CA 15
ATOM 14792 C C . ILE A 1 25 ? 7.844 -4.892 -2.267 1.00 0.00 71 ILE A C 15
ATOM 14793 O O . ILE A 1 25 ? 8.778 -4.345 -2.854 1.00 0.00 71 ILE A O 15
ATOM 14809 N N . ARG A 1 26 ? 7.682 -4.829 -0.938 1.00 0.00 72 ARG A N 15
ATOM 14810 C CA . ARG A 1 26 ? 8.587 -4.061 -0.094 1.00 0.00 72 ARG A CA 15
ATOM 14811 C C . ARG A 1 26 ? 10.025 -4.507 -0.269 1.00 0.00 72 ARG A C 15
ATOM 14812 O O . ARG A 1 26 ? 10.900 -3.666 -0.364 1.00 0.00 72 ARG A O 15
ATOM 14833 N N . GLN A 1 27 ? 10.292 -5.811 -0.286 1.00 0.00 73 GLN A N 15
ATOM 14834 C CA . GLN A 1 27 ? 11.647 -6.312 -0.438 1.00 0.00 73 GLN A CA 15
ATOM 14835 C C . GLN A 1 27 ? 12.196 -6.028 -1.837 1.00 0.00 73 GLN A C 15
ATOM 14836 O O . GLN A 1 27 ? 13.373 -5.692 -1.978 1.00 0.00 73 GLN A O 15
ATOM 14850 N N . ASN A 1 28 ? 11.356 -6.161 -2.862 1.00 0.00 74 ASN A N 15
ATOM 14851 C CA . ASN A 1 28 ? 11.735 -5.953 -4.252 1.00 0.00 74 ASN A CA 15
ATOM 14852 C C . ASN A 1 28 ? 12.079 -4.495 -4.539 1.00 0.00 74 ASN A C 15
ATOM 14853 O O . ASN A 1 28 ? 13.076 -4.223 -5.210 1.00 0.00 74 ASN A O 15
ATOM 14864 N N . GLU A 1 29 ? 11.298 -3.553 -4.015 1.00 0.00 75 GLU A N 15
ATOM 14865 C CA . GLU A 1 29 ? 11.464 -2.112 -4.202 1.00 0.00 75 GLU A CA 15
ATOM 14866 C C . GLU A 1 29 ? 11.844 -1.429 -2.879 1.00 0.00 75 GLU A C 15
ATOM 14867 O O . GLU A 1 29 ? 11.374 -0.336 -2.553 1.00 0.00 75 GLU A O 15
ATOM 14879 N N . ILE A 1 30 ? 12.709 -2.078 -2.098 1.00 0.00 76 ILE A N 15
ATOM 14880 C CA . ILE A 1 30 ? 13.175 -1.563 -0.816 1.00 0.00 76 ILE A CA 15
ATOM 14881 C C . ILE A 1 30 ? 14.044 -0.309 -1.002 1.00 0.00 76 ILE A C 15
ATOM 14882 O O . ILE A 1 30 ? 14.118 0.537 -0.110 1.00 0.00 76 ILE A O 15
ATOM 14898 N N . ASN A 1 31 ? 14.714 -0.169 -2.150 1.00 0.00 77 ASN A N 15
ATOM 14899 C CA . ASN A 1 31 ? 15.586 0.956 -2.486 1.00 0.00 77 ASN A CA 15
ATOM 14900 C C . ASN A 1 31 ? 14.820 1.926 -3.379 1.00 0.00 77 ASN A C 15
ATOM 14901 O O . ASN A 1 31 ? 15.314 2.296 -4.444 1.00 0.00 77 ASN A O 15
ATOM 14912 N N . ASN A 1 32 ? 13.596 2.312 -2.996 1.00 0.00 78 ASN A N 15
ATOM 14913 C CA . ASN A 1 32 ? 12.812 3.217 -3.827 1.00 0.00 78 ASN A CA 15
ATOM 14914 C C . ASN A 1 32 ? 11.754 4.005 -3.048 1.00 0.00 78 ASN A C 15
ATOM 14915 O O . ASN A 1 32 ? 10.954 3.413 -2.317 1.00 0.00 78 ASN A O 15
ATOM 14926 N N . PRO A 1 33 ? 11.652 5.321 -3.269 1.00 0.00 79 PRO A N 15
ATOM 14927 C CA . PRO A 1 33 ? 10.668 6.181 -2.631 1.00 0.00 79 PRO A CA 15
ATOM 14928 C C . PRO A 1 33 ? 9.273 5.805 -3.150 1.00 0.00 79 PRO A C 15
ATOM 14929 O O . PRO A 1 33 ? 8.284 5.964 -2.438 1.00 0.00 79 PRO A O 15
ATOM 14940 N N . LYS A 1 34 ? 9.179 5.205 -4.343 1.00 0.00 80 LYS A N 15
ATOM 14941 C CA . LYS A 1 34 ? 7.929 4.759 -4.953 1.00 0.00 80 LYS A CA 15
ATOM 14942 C C . LYS A 1 34 ? 7.222 3.692 -4.119 1.00 0.00 80 LYS A C 15
ATOM 14943 O O . LYS A 1 34 ? 6.056 3.404 -4.383 1.00 0.00 80 LYS A O 15
ATOM 14962 N N . PHE A 1 35 ? 7.903 3.102 -3.137 1.00 0.00 81 PHE A N 15
ATOM 14963 C CA . PHE A 1 35 ? 7.385 2.060 -2.270 1.00 0.00 81 PHE A CA 15
ATOM 14964 C C . PHE A 1 35 ? 7.828 2.294 -0.818 1.00 0.00 81 PHE A C 15
ATOM 14965 O O . PHE A 1 35 ? 7.737 1.382 0.005 1.00 0.00 81 PHE A O 15
ATOM 14982 N N . ASN A 1 36 ? 8.324 3.491 -0.475 1.00 0.00 82 ASN A N 15
ATOM 14983 C CA . ASN A 1 36 ? 8.780 3.809 0.883 1.00 0.00 82 ASN A CA 15
ATOM 14984 C C . ASN A 1 36 ? 7.670 3.695 1.925 1.00 0.00 82 ASN A C 15
ATOM 14985 O O . ASN A 1 36 ? 7.945 3.404 3.089 1.00 0.00 82 ASN A O 15
ATOM 14996 N N . P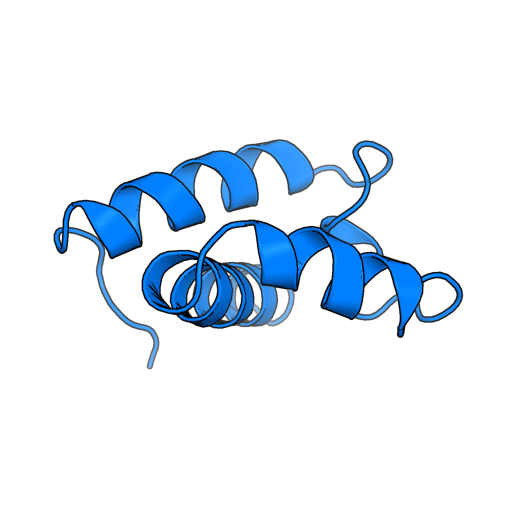HE A 1 37 ? 6.418 3.864 1.503 1.00 0.00 83 PHE A N 15
ATOM 14997 C CA . PHE A 1 37 ? 5.253 3.812 2.367 1.00 0.00 83 PHE A CA 15
ATOM 14998 C C . PHE A 1 37 ? 5.039 2.417 2.966 1.00 0.00 83 PHE A C 15
ATOM 14999 O O . PHE A 1 37 ? 4.330 2.280 3.967 1.00 0.00 83 PHE A O 15
ATOM 15016 N N . LEU A 1 38 ? 5.650 1.381 2.378 1.00 0.00 84 LEU A N 15
ATOM 15017 C CA . LEU A 1 38 ? 5.528 0.016 2.868 1.00 0.00 84 LEU A CA 15
ATOM 15018 C C . LEU A 1 38 ? 6.319 -0.186 4.165 1.00 0.00 84 LEU A C 15
ATOM 15019 O O . LEU A 1 38 ? 6.048 -1.138 4.905 1.00 0.00 84 LEU A O 15
ATOM 15035 N N . ASN A 1 39 ? 7.326 0.648 4.433 1.00 0.00 85 ASN A N 15
ATOM 15036 C CA . ASN A 1 39 ? 8.132 0.582 5.655 1.00 0.00 85 ASN A CA 15
ATOM 15037 C C . ASN A 1 39 ? 7.416 1.368 6.749 1.00 0.00 85 ASN A C 15
ATOM 15038 O O . ASN A 1 39 ? 6.673 2.302 6.462 1.00 0.00 85 ASN A O 15
ATOM 15049 N N . PRO A 1 40 ? 7.658 1.044 8.026 1.00 0.00 86 PRO A N 15
ATOM 15050 C CA . PRO A 1 40 ? 7.020 1.714 9.156 1.00 0.00 86 PRO A CA 15
ATOM 15051 C C . PRO A 1 40 ? 7.580 3.115 9.388 1.00 0.00 86 PRO A C 15
ATOM 15052 O O . PRO A 1 40 ? 6.964 3.925 10.085 1.00 0.00 86 PRO A O 15
ATOM 15063 N N . ASN A 1 41 ? 8.747 3.397 8.811 1.00 0.00 87 ASN A N 15
ATOM 15064 C CA . ASN A 1 41 ? 9.471 4.652 8.912 1.00 0.00 87 ASN A CA 15
ATOM 15065 C C . ASN A 1 41 ? 8.862 5.755 8.055 1.00 0.00 87 ASN A C 15
ATOM 15066 O O . ASN A 1 41 ? 9.448 6.832 7.944 1.00 0.00 87 ASN A O 15
ATOM 15077 N N . ASP A 1 42 ? 7.726 5.508 7.406 1.00 0.00 88 ASP A N 15
ATOM 15078 C CA . ASP A 1 42 ? 7.080 6.500 6.561 1.00 0.00 88 ASP A CA 15
ATOM 15079 C C . ASP A 1 42 ? 5.933 7.166 7.320 1.00 0.00 88 ASP A C 15
ATOM 15080 O O . ASP A 1 42 ? 5.279 6.518 8.152 1.00 0.00 88 ASP A O 15
ATOM 15089 N N . PRO A 1 43 ? 5.670 8.456 7.064 1.00 0.00 89 PRO A N 15
ATOM 15090 C CA . PRO A 1 43 ? 4.610 9.194 7.727 1.00 0.00 89 PRO A CA 15
ATOM 15091 C C . PRO A 1 43 ? 3.225 8.725 7.301 1.00 0.00 89 PRO A C 15
ATOM 15092 O O . PRO A 1 43 ? 2.257 9.007 8.002 1.00 0.00 89 PRO A O 15
ATOM 15103 N N . TYR A 1 44 ? 3.136 8.013 6.179 1.00 0.00 90 TYR A N 15
ATOM 15104 C CA . TYR A 1 44 ? 1.900 7.499 5.624 1.00 0.00 90 TYR A CA 15
ATOM 15105 C C . TYR A 1 44 ? 1.716 6.013 5.875 1.00 0.00 90 TYR A C 15
ATOM 15106 O O . TYR A 1 44 ? 0.673 5.491 5.493 1.00 0.00 90 TYR A O 15
ATOM 15124 N N . HIS A 1 45 ? 2.673 5.327 6.509 1.00 0.00 91 HIS A N 15
ATOM 15125 C CA . HIS A 1 45 ? 2.520 3.894 6.756 1.00 0.00 91 HIS A CA 15
ATOM 15126 C C . HIS A 1 45 ? 1.207 3.600 7.486 1.00 0.00 91 HIS A C 15
ATOM 15127 O O . HIS A 1 45 ? 0.451 2.735 7.062 1.00 0.00 91 HIS A O 15
ATOM 15141 N N . ALA A 1 46 ? 0.896 4.353 8.544 1.00 0.00 92 ALA A N 15
ATOM 15142 C CA . ALA A 1 46 ? -0.328 4.169 9.313 1.00 0.00 92 ALA A CA 15
ATOM 15143 C C . ALA A 1 46 ? -1.598 4.324 8.465 1.00 0.00 92 ALA A C 15
ATOM 15144 O O . ALA A 1 46 ? -2.611 3.698 8.785 1.00 0.00 92 ALA A O 15
ATOM 15151 N N . TYR A 1 47 ? -1.556 5.174 7.437 1.00 0.00 93 TYR A N 15
ATOM 15152 C CA . TYR A 1 47 ? -2.663 5.402 6.522 1.00 0.00 93 TYR A CA 15
ATOM 15153 C C . TYR A 1 47 ? -2.703 4.216 5.553 1.00 0.00 93 TYR A C 15
ATOM 15154 O O . TYR A 1 47 ? -3.780 3.682 5.304 1.00 0.00 93 TYR A O 15
ATOM 15172 N N . TYR A 1 48 ? -1.547 3.759 5.048 1.00 0.00 94 TYR A N 15
ATOM 15173 C CA . TYR A 1 48 ? -1.482 2.621 4.135 1.00 0.00 94 TYR A CA 15
ATOM 15174 C C . TYR A 1 48 ? -2.108 1.405 4.824 1.00 0.00 94 TYR A C 15
ATOM 15175 O O . TYR A 1 48 ? -2.870 0.657 4.208 1.00 0.00 94 TYR A O 15
ATOM 15193 N N . ARG A 1 49 ? -1.802 1.227 6.115 1.00 0.00 95 ARG A N 15
ATOM 15194 C CA . ARG A 1 49 ? -2.329 0.134 6.929 1.00 0.00 95 ARG A CA 15
ATOM 15195 C C . ARG A 1 49 ? -3.852 0.196 6.901 1.00 0.00 95 ARG A C 15
ATOM 15196 O O . ARG A 1 49 ? -4.496 -0.816 6.639 1.00 0.00 95 ARG A O 15
ATOM 15217 N N . HIS A 1 50 ? -4.425 1.375 7.159 1.00 0.00 96 HIS A N 15
ATOM 15218 C CA . HIS A 1 50 ? -5.865 1.556 7.148 1.00 0.00 96 HIS A CA 15
ATOM 15219 C C . HIS A 1 50 ? -6.441 1.101 5.821 1.00 0.00 96 HIS A C 15
ATOM 15220 O O . HIS A 1 50 ? -7.401 0.336 5.830 1.00 0.00 96 HIS A O 15
ATOM 15234 N N . LYS A 1 51 ? -5.888 1.563 4.697 1.00 0.00 97 LYS A N 15
ATOM 15235 C CA . LYS A 1 51 ? -6.387 1.191 3.382 1.00 0.00 97 LYS A CA 15
ATOM 15236 C C . LYS A 1 51 ? -6.402 -0.322 3.208 1.00 0.00 97 LYS A C 15
ATOM 15237 O O . LYS A 1 51 ? -7.383 -0.821 2.673 1.00 0.00 97 LYS A O 15
ATOM 15256 N N . VAL A 1 52 ? -5.358 -1.046 3.633 1.00 0.00 98 VAL A N 15
ATOM 15257 C CA . VAL A 1 52 ? -5.314 -2.504 3.507 1.00 0.00 98 VAL A CA 15
ATOM 15258 C C . VAL A 1 52 ? -6.583 -3.079 4.127 1.00 0.00 98 VAL A C 15
ATOM 15259 O O . VAL A 1 52 ? -7.323 -3.796 3.457 1.00 0.00 98 VAL A O 15
ATOM 15272 N N . SER A 1 53 ? -6.850 -2.738 5.386 1.00 0.00 99 SER A N 15
ATOM 15273 C CA . SER A 1 53 ? -8.034 -3.201 6.077 1.00 0.00 99 SER A CA 15
ATOM 15274 C C . SER A 1 53 ? -9.300 -2.750 5.327 1.00 0.00 99 SER A C 15
ATOM 15275 O O . SER A 1 53 ? -10.194 -3.555 5.113 1.00 0.00 99 SER A O 15
ATOM 15283 N N . GLU A 1 54 ? -9.385 -1.494 4.896 1.00 0.00 100 GLU A N 15
ATOM 15284 C CA . GLU A 1 54 ? -10.521 -0.898 4.187 1.00 0.00 100 GLU A CA 15
ATOM 15285 C C . GLU A 1 54 ? -10.922 -1.701 2.951 1.00 0.00 100 GLU A C 15
ATOM 15286 O O . GLU A 1 54 ? -12.091 -2.066 2.795 1.00 0.00 100 GLU A O 15
ATOM 15298 N N . PHE A 1 55 ? -9.948 -1.967 2.075 1.00 0.00 101 PHE A N 15
ATOM 15299 C CA . PHE A 1 55 ? -10.145 -2.719 0.853 1.00 0.00 101 PHE A CA 15
ATOM 15300 C C . PHE A 1 55 ? -10.548 -4.156 1.146 1.00 0.00 101 PHE A C 15
ATOM 15301 O O . PHE A 1 55 ? -11.238 -4.779 0.338 1.00 0.00 101 PHE A O 15
ATOM 15318 N N . LYS A 1 56 ? -10.114 -4.690 2.286 1.00 0.00 102 LYS A N 15
ATOM 15319 C CA . LYS A 1 56 ? -10.454 -6.054 2.685 1.00 0.00 102 LYS A CA 15
ATOM 15320 C C . LYS A 1 56 ? -11.866 -6.114 3.235 1.00 0.00 102 LYS A C 15
ATOM 15321 O O . LYS A 1 56 ? -12.581 -7.076 2.958 1.00 0.00 102 LYS A O 15
ATOM 15340 N N . GLU A 1 57 ? -12.286 -5.097 3.986 1.00 0.00 103 GLU A N 15
ATOM 15341 C CA . GLU A 1 57 ? -13.626 -5.051 4.555 1.00 0.00 103 GLU A CA 15
ATOM 15342 C C . GLU A 1 57 ? -14.664 -4.910 3.428 1.00 0.00 103 GLU A C 15
ATOM 15343 O O . GLU A 1 57 ? -15.848 -5.178 3.632 1.00 0.00 103 GLU A O 15
ATOM 15355 N N . GLY A 1 58 ? -14.221 -4.504 2.233 1.00 0.00 104 GLY A N 15
ATOM 15356 C CA . GLY A 1 58 ? -15.038 -4.351 1.042 1.00 0.00 104 GLY A CA 15
ATOM 15357 C C . GLY A 1 58 ? -15.956 -3.142 1.094 1.00 0.00 104 GLY A C 15
ATOM 15358 O O . GLY A 1 58 ? -17.036 -3.169 0.500 1.00 0.00 104 GLY A O 15
ATOM 15362 N N . LYS A 1 59 ? -15.554 -2.086 1.805 1.00 0.00 105 LYS A N 15
ATOM 15363 C CA . LYS A 1 59 ? -16.355 -0.873 1.956 1.00 0.00 105 LYS A CA 15
ATOM 15364 C C . LYS A 1 59 ? -15.699 0.409 1.463 1.00 0.00 105 LYS A C 15
ATOM 15365 O O . LYS A 1 59 ? -16.391 1.428 1.404 1.00 0.00 105 LYS A O 15
ATOM 15384 N N . ALA A 1 60 ? -14.394 0.390 1.192 1.00 0.00 106 ALA A N 15
ATOM 15385 C CA . ALA A 1 60 ? -13.663 1.556 0.729 1.00 0.00 106 ALA A CA 15
ATOM 15386 C C . ALA A 1 60 ? -14.170 2.038 -0.642 1.00 0.00 106 ALA A C 15
ATOM 15387 O O . ALA A 1 60 ? -14.929 1.343 -1.322 1.00 0.00 106 ALA A O 15
ATOM 15394 N N . GLN A 1 61 ? -13.711 3.214 -1.074 1.00 0.00 107 GLN A N 15
ATOM 15395 C CA . GLN A 1 61 ? -14.070 3.813 -2.356 1.00 0.00 107 GLN A CA 15
ATOM 15396 C C . GLN A 1 61 ? -12.802 3.855 -3.211 1.00 0.00 107 GLN A C 15
ATOM 15397 O O . GLN A 1 61 ? -11.793 4.429 -2.793 1.00 0.00 107 GLN A O 15
ATOM 15411 N N . GLU A 1 62 ? -12.807 3.214 -4.379 1.00 0.00 108 GLU A N 15
ATOM 15412 C CA . GLU A 1 62 ? -11.647 3.190 -5.270 1.00 0.00 108 GLU A CA 15
ATOM 15413 C C . GLU A 1 62 ? -11.497 4.522 -6.015 1.00 0.00 108 GLU A C 15
ATOM 15414 O O . GLU A 1 62 ? -12.506 5.123 -6.408 1.00 0.00 108 GLU A O 15
ATOM 15426 N N . PRO A 1 63 ? -10.258 4.981 -6.247 1.00 0.00 109 PRO A N 15
ATOM 15427 C CA . PRO A 1 63 ? -9.978 6.221 -6.948 1.00 0.00 109 PRO A CA 15
ATOM 15428 C C . PRO A 1 63 ? -10.280 6.086 -8.438 1.00 0.00 109 PRO A C 15
ATOM 15429 O O . PRO A 1 63 ? -10.694 5.036 -8.933 1.00 0.00 109 PRO A O 15
ATOM 15440 N N . SER A 1 64 ? -10.103 7.185 -9.155 1.00 0.00 110 SER A N 15
ATOM 15441 C CA . SER A 1 64 ? -10.292 7.306 -10.586 1.00 0.00 110 SER A CA 15
ATOM 15442 C C . SER A 1 64 ? -9.173 8.219 -11.033 1.00 0.00 110 SER A C 15
ATOM 15443 O O . SER A 1 64 ? -8.525 7.906 -12.049 1.00 0.00 110 SER A O 15
ATOM 15451 N N . GLY A 1 1 ? -3.083 13.939 -3.733 1.00 0.00 47 GLY A N 16
ATOM 15452 C CA . GLY A 1 1 ? -1.670 13.648 -3.475 1.00 0.00 47 GLY A CA 16
ATOM 15453 C C . GLY A 1 1 ? -1.232 12.313 -4.040 1.00 0.00 47 GLY A C 16
ATOM 15454 O O . GLY A 1 1 ? -1.772 11.276 -3.668 1.00 0.00 47 GLY A O 16
ATOM 15458 N N . GLU A 1 2 ? -0.178 12.327 -4.855 1.00 0.00 48 GLU A N 16
ATOM 15459 C CA . GLU A 1 2 ? 0.440 11.181 -5.515 1.00 0.00 48 GLU A CA 16
ATOM 15460 C C . GLU A 1 2 ? 0.766 10.066 -4.530 1.00 0.00 48 GLU A C 16
ATOM 15461 O O . GLU A 1 2 ? 0.389 8.920 -4.752 1.00 0.00 48 GLU A O 16
ATOM 15473 N N . VAL A 1 3 ? 1.415 10.405 -3.418 1.00 0.00 49 VAL A N 16
ATOM 15474 C CA . VAL A 1 3 ? 1.767 9.431 -2.389 1.00 0.00 49 VAL A CA 16
ATOM 15475 C C . VAL A 1 3 ? 0.505 8.720 -1.884 1.00 0.00 49 VAL A C 16
ATOM 15476 O O . VAL A 1 3 ? 0.506 7.512 -1.689 1.00 0.00 49 VAL A O 16
ATOM 15489 N N . ARG A 1 4 ? -0.594 9.439 -1.648 1.00 0.00 50 ARG A N 16
ATOM 15490 C CA . ARG A 1 4 ? -1.820 8.785 -1.193 1.00 0.00 50 ARG A CA 16
ATOM 15491 C C . ARG A 1 4 ? -2.357 7.873 -2.297 1.00 0.00 50 ARG A C 16
ATOM 15492 O O . ARG A 1 4 ? -2.834 6.789 -1.975 1.00 0.00 50 ARG A O 16
ATOM 15513 N N . ASN A 1 5 ? -2.264 8.301 -3.561 1.00 0.00 51 ASN A N 16
ATOM 15514 C CA . ASN A 1 5 ? -2.723 7.541 -4.723 1.00 0.00 51 ASN A CA 16
ATOM 15515 C C . ASN A 1 5 ? -2.025 6.199 -4.767 1.00 0.00 51 ASN A C 16
ATOM 15516 O O . ASN A 1 5 ? -2.668 5.155 -4.802 1.00 0.00 51 ASN A O 16
ATOM 15527 N N . ILE A 1 6 ? -0.690 6.238 -4.756 1.00 0.00 52 ILE A N 16
ATOM 15528 C CA . ILE A 1 6 ? 0.094 5.028 -4.827 1.00 0.00 52 ILE A CA 16
ATOM 15529 C C . ILE A 1 6 ? -0.135 4.143 -3.607 1.00 0.00 52 ILE A C 16
ATOM 15530 O O . ILE A 1 6 ? -0.097 2.920 -3.735 1.00 0.00 52 ILE A O 16
ATOM 15546 N N . VAL A 1 7 ? -0.349 4.750 -2.433 1.00 0.00 53 VAL A N 16
ATOM 15547 C CA . VAL A 1 7 ? -0.570 4.056 -1.189 1.00 0.00 53 VAL A CA 16
ATOM 15548 C C . VAL A 1 7 ? -1.841 3.249 -1.366 1.00 0.00 53 VAL A C 16
ATOM 15549 O O . VAL A 1 7 ? -1.803 2.023 -1.246 1.00 0.00 53 VAL A O 16
ATOM 15562 N N . ASP A 1 8 ? -2.956 3.912 -1.663 1.00 0.00 54 ASP A N 16
ATOM 15563 C CA . ASP A 1 8 ? -4.241 3.256 -1.831 1.00 0.00 54 ASP A CA 16
ATOM 15564 C C . ASP A 1 8 ? -4.229 2.223 -2.955 1.00 0.00 54 ASP A C 16
ATOM 15565 O O . ASP A 1 8 ? -4.665 1.095 -2.730 1.00 0.00 54 ASP A O 16
ATOM 15574 N N . LYS A 1 9 ? -3.638 2.523 -4.114 1.00 0.00 55 LYS A N 16
ATOM 15575 C CA . LYS A 1 9 ? -3.588 1.577 -5.218 1.00 0.00 55 LYS A CA 16
ATOM 15576 C C . LYS A 1 9 ? -2.791 0.352 -4.811 1.00 0.00 55 LYS A C 16
ATOM 15577 O O . LYS A 1 9 ? -3.259 -0.772 -5.035 1.00 0.00 55 LYS A O 16
ATOM 15596 N N . THR A 1 10 ? -1.616 0.552 -4.208 1.00 0.00 56 THR A N 16
ATOM 15597 C CA . THR A 1 10 ? -0.825 -0.572 -3.744 1.00 0.00 56 THR A CA 16
ATOM 15598 C C . THR A 1 10 ? -1.648 -1.373 -2.718 1.00 0.00 56 THR A C 16
ATOM 15599 O O . THR A 1 10 ? -1.656 -2.604 -2.790 1.00 0.00 56 THR A O 16
ATOM 15610 N N . ALA A 1 11 ? -2.367 -0.707 -1.796 1.00 0.00 57 ALA A N 16
ATOM 15611 C CA . ALA A 1 11 ? -3.177 -1.402 -0.803 1.00 0.00 57 ALA A CA 16
ATOM 15612 C C . ALA A 1 11 ? -4.229 -2.248 -1.506 1.00 0.00 57 ALA A C 16
ATOM 15613 O O . ALA A 1 11 ? -4.335 -3.408 -1.151 1.00 0.00 57 ALA A O 16
ATOM 15620 N N . SER A 1 12 ? -4.954 -1.749 -2.506 1.00 0.00 58 SER A N 16
ATOM 15621 C CA . SER A 1 12 ? -5.970 -2.530 -3.209 1.00 0.00 58 SER A CA 16
ATOM 15622 C C . SER A 1 12 ? -5.427 -3.921 -3.580 1.00 0.00 58 SER A C 16
ATOM 15623 O O . SER A 1 12 ? -5.990 -4.936 -3.178 1.00 0.00 58 SER A O 16
ATOM 15631 N N . PHE A 1 13 ? -4.284 -4.002 -4.264 1.00 0.00 59 PHE A N 16
ATOM 15632 C CA . PHE A 1 13 ? -3.705 -5.284 -4.661 1.00 0.00 59 PHE A CA 16
ATOM 15633 C C . PHE A 1 13 ? -3.329 -6.157 -3.461 1.00 0.00 59 PHE A C 16
ATOM 15634 O O . PHE A 1 13 ? -3.607 -7.358 -3.463 1.00 0.00 59 PHE A O 16
ATOM 15651 N N . VAL A 1 14 ? -2.669 -5.571 -2.460 1.00 0.00 60 VAL A N 16
ATOM 15652 C CA . VAL A 1 14 ? -2.244 -6.248 -1.233 1.00 0.00 60 VAL A CA 16
ATOM 15653 C C . VAL A 1 14 ? -3.469 -6.764 -0.462 1.00 0.00 60 VAL A C 16
ATOM 15654 O O . VAL A 1 14 ? -3.413 -7.820 0.153 1.00 0.00 60 VAL A O 16
ATOM 15667 N N . ALA A 1 15 ? -4.594 -6.068 -0.541 1.00 0.00 61 ALA A N 16
ATOM 15668 C CA . ALA A 1 15 ? -5.835 -6.418 0.110 1.00 0.00 61 ALA A CA 16
ATOM 15669 C C . ALA A 1 15 ? -6.471 -7.583 -0.644 1.00 0.00 61 ALA A C 16
ATOM 15670 O O . ALA A 1 15 ? -6.983 -8.510 -0.026 1.00 0.00 61 ALA A O 16
ATOM 15677 N N . ARG A 1 16 ? -6.415 -7.559 -1.980 1.00 0.00 62 ARG A N 16
ATOM 15678 C CA . ARG A 1 16 ? -7.004 -8.617 -2.787 1.00 0.00 62 ARG A CA 16
ATOM 15679 C C . ARG A 1 16 ? -6.236 -9.929 -2.713 1.00 0.00 62 ARG A C 16
ATOM 15680 O O . ARG A 1 16 ? -6.839 -10.996 -2.624 1.00 0.00 62 ARG A O 16
ATOM 15701 N N . ASN A 1 17 ? -4.914 -9.864 -2.810 1.00 0.00 63 ASN A N 16
ATOM 15702 C CA . ASN A 1 17 ? -4.064 -11.063 -2.776 1.00 0.00 63 ASN A CA 16
ATOM 15703 C C . ASN A 1 17 ? -3.747 -11.519 -1.352 1.00 0.00 63 ASN A C 16
ATOM 15704 O O . ASN A 1 17 ? -3.832 -12.709 -1.061 1.00 0.00 63 ASN A O 16
ATOM 15715 N N . GLY A 1 18 ? -3.388 -10.592 -0.464 1.00 0.00 64 GLY A N 16
ATOM 15716 C CA . GLY A 1 18 ? -3.043 -10.859 0.923 1.00 0.00 64 GLY A CA 16
ATOM 15717 C C . GLY A 1 18 ? -1.816 -10.048 1.362 1.00 0.00 64 GLY A C 16
ATOM 15718 O O . GLY A 1 18 ? -1.086 -9.508 0.518 1.00 0.00 64 GLY A O 16
ATOM 15722 N N . PRO A 1 19 ? -1.541 -9.985 2.681 1.00 0.00 65 PRO A N 16
ATOM 15723 C CA . PRO A 1 19 ? -0.412 -9.243 3.257 1.00 0.00 65 PRO A CA 16
ATOM 15724 C C . PRO A 1 19 ? 0.945 -9.747 2.769 1.00 0.00 65 PRO A C 16
ATOM 15725 O O . PRO A 1 19 ? 1.954 -9.061 2.948 1.00 0.00 65 PRO A O 16
ATOM 15736 N N . GLU A 1 20 ? 0.985 -10.916 2.133 1.00 0.00 66 GLU A N 16
ATOM 15737 C CA . GLU A 1 20 ? 2.204 -11.477 1.590 1.00 0.00 66 GLU A CA 16
ATOM 15738 C C . GLU A 1 20 ? 2.776 -10.523 0.536 1.00 0.00 66 GLU A C 16
ATOM 15739 O O . GLU A 1 20 ? 3.997 -10.393 0.412 1.00 0.00 66 GLU A O 16
ATOM 15751 N N . PHE A 1 21 ? 1.897 -9.843 -0.213 1.00 0.00 67 PHE A N 16
ATOM 15752 C CA . PHE A 1 21 ? 2.301 -8.914 -1.247 1.00 0.00 67 PHE A CA 16
ATOM 15753 C C . PHE A 1 21 ? 2.879 -7.651 -0.652 1.00 0.00 67 PHE A C 16
ATOM 15754 O O . PHE A 1 21 ? 3.681 -6.997 -1.306 1.00 0.00 67 PHE A O 16
ATOM 15771 N N . GLU A 1 22 ? 2.481 -7.293 0.565 1.00 0.00 68 GLU A N 16
ATOM 15772 C CA . GLU A 1 22 ? 3.001 -6.108 1.210 1.00 0.00 68 GLU A CA 16
ATOM 15773 C C . GLU A 1 22 ? 4.499 -6.306 1.409 1.00 0.00 68 GLU A C 16
ATOM 15774 O O . GLU A 1 22 ? 5.288 -5.414 1.112 1.00 0.00 68 GLU A O 16
ATOM 15786 N N . ALA A 1 23 ? 4.877 -7.487 1.905 1.00 0.00 69 ALA A N 16
ATOM 15787 C CA . ALA A 1 23 ? 6.259 -7.833 2.166 1.00 0.00 69 ALA A CA 16
ATOM 15788 C C . ALA A 1 23 ? 7.010 -8.042 0.856 1.00 0.00 69 ALA A C 16
ATOM 15789 O O . ALA A 1 23 ? 8.142 -7.584 0.729 1.00 0.00 69 ALA A O 16
ATOM 15796 N N . ARG A 1 24 ? 6.402 -8.738 -0.112 1.00 0.00 70 ARG A N 16
ATOM 15797 C CA . ARG A 1 24 ? 7.018 -9.003 -1.406 1.00 0.00 70 ARG A CA 16
ATOM 15798 C C . ARG A 1 24 ? 7.356 -7.695 -2.099 1.00 0.00 70 ARG A C 16
ATOM 15799 O O . ARG A 1 24 ? 8.520 -7.453 -2.402 1.00 0.00 70 ARG A O 16
ATOM 15820 N N . ILE A 1 25 ? 6.349 -6.859 -2.345 1.00 0.00 71 ILE A N 16
ATOM 15821 C CA . ILE A 1 25 ? 6.527 -5.589 -3.031 1.00 0.00 71 ILE A CA 16
ATOM 15822 C C . ILE A 1 25 ? 7.532 -4.733 -2.264 1.00 0.00 71 ILE A C 16
ATOM 15823 O O . ILE A 1 25 ? 8.450 -4.190 -2.880 1.00 0.00 71 ILE A O 16
ATOM 15839 N N . ARG A 1 26 ? 7.390 -4.624 -0.937 1.00 0.00 72 ARG A N 16
ATOM 15840 C CA . ARG A 1 26 ? 8.304 -3.823 -0.136 1.00 0.00 72 ARG A CA 16
ATOM 15841 C C . ARG A 1 26 ? 9.734 -4.297 -0.306 1.00 0.00 72 ARG A C 16
ATOM 15842 O O . ARG A 1 26 ? 10.609 -3.461 -0.462 1.00 0.00 72 ARG A O 16
ATOM 15863 N N . GLN A 1 27 ? 9.980 -5.604 -0.268 1.00 0.00 73 GLN A N 16
ATOM 15864 C CA . GLN A 1 27 ? 11.312 -6.160 -0.410 1.00 0.00 73 GLN A CA 16
ATOM 15865 C C . GLN A 1 27 ? 11.861 -5.993 -1.820 1.00 0.00 73 GLN A C 16
ATOM 15866 O O . GLN A 1 27 ? 13.054 -5.739 -1.981 1.00 0.00 73 GLN A O 16
ATOM 15880 N N . ASN A 1 28 ? 11.008 -6.137 -2.831 1.00 0.00 74 ASN A N 16
ATOM 15881 C CA . ASN A 1 28 ? 11.421 -6.021 -4.221 1.00 0.00 74 ASN A CA 16
ATOM 15882 C C . ASN A 1 28 ? 11.812 -4.601 -4.589 1.00 0.00 74 ASN A C 16
ATOM 15883 O O . ASN A 1 28 ? 12.770 -4.410 -5.336 1.00 0.00 74 ASN A O 16
ATOM 15894 N N . GLU A 1 29 ? 11.115 -3.610 -4.036 1.00 0.00 75 GLU A N 16
ATOM 15895 C CA . GLU A 1 29 ? 11.326 -2.190 -4.294 1.00 0.00 75 GLU A CA 16
ATOM 15896 C C . GLU A 1 29 ? 11.871 -1.461 -3.060 1.00 0.00 75 GLU A C 16
ATOM 15897 O O . GLU A 1 29 ? 11.717 -0.249 -2.900 1.00 0.00 75 GLU A O 16
ATOM 15909 N N . ILE A 1 30 ? 12.574 -2.194 -2.195 1.00 0.00 76 ILE A N 16
ATOM 15910 C CA . ILE A 1 30 ? 13.195 -1.719 -0.956 1.00 0.00 76 ILE A CA 16
ATOM 15911 C C . ILE A 1 30 ? 14.289 -0.666 -1.205 1.00 0.00 76 ILE A C 16
ATOM 15912 O O . ILE A 1 30 ? 14.878 -0.094 -0.281 1.00 0.00 76 ILE A O 16
ATOM 15928 N N . ASN A 1 31 ? 14.605 -0.449 -2.476 1.00 0.00 77 ASN A N 16
ATOM 15929 C CA . ASN A 1 31 ? 15.606 0.462 -2.977 1.00 0.00 77 ASN A CA 16
ATOM 15930 C C . ASN A 1 31 ? 15.005 1.696 -3.642 1.00 0.00 77 ASN A C 16
ATOM 15931 O O . ASN A 1 31 ? 15.766 2.481 -4.206 1.00 0.00 77 ASN A O 16
ATOM 15942 N N . ASN A 1 32 ? 13.682 1.896 -3.589 1.00 0.00 78 ASN A N 16
ATOM 15943 C CA . ASN A 1 32 ? 13.018 3.035 -4.216 1.00 0.00 78 ASN A CA 16
ATOM 15944 C C . ASN A 1 32 ? 12.127 3.773 -3.231 1.00 0.00 78 ASN A C 16
ATOM 15945 O O . ASN A 1 32 ? 11.272 3.150 -2.594 1.00 0.00 78 ASN A O 16
ATOM 15956 N N . PRO A 1 33 ? 12.247 5.110 -3.150 1.00 0.00 79 PRO A N 16
ATOM 15957 C CA . PRO A 1 33 ? 11.435 5.916 -2.255 1.00 0.00 79 PRO A CA 16
ATOM 15958 C C . PRO A 1 33 ? 9.960 5.860 -2.676 1.00 0.00 79 PRO A C 16
ATOM 15959 O O . PRO A 1 33 ? 9.078 6.051 -1.841 1.00 0.00 79 PRO A O 16
ATOM 15970 N N . LYS A 1 34 ? 9.671 5.503 -3.934 1.00 0.00 80 LYS A N 16
ATOM 15971 C CA . LYS A 1 34 ? 8.327 5.357 -4.479 1.00 0.00 80 LYS A CA 16
ATOM 15972 C C . LYS A 1 34 ? 7.519 4.347 -3.668 1.00 0.00 80 LYS A C 16
ATOM 15973 O O . LYS A 1 34 ? 6.304 4.495 -3.590 1.00 0.00 80 LYS A O 16
ATOM 15992 N N . PHE A 1 35 ? 8.175 3.357 -3.059 1.00 0.00 81 PHE A N 16
ATOM 15993 C CA . PHE A 1 35 ? 7.562 2.298 -2.269 1.00 0.00 81 PHE A CA 16
ATOM 15994 C C . PHE A 1 35 ? 7.889 2.405 -0.782 1.00 0.00 81 PHE A C 16
ATOM 15995 O O . PHE A 1 35 ? 7.479 1.536 -0.011 1.00 0.00 81 PHE A O 16
ATOM 16012 N N . ASN A 1 36 ? 8.610 3.444 -0.352 1.00 0.00 82 ASN A N 16
ATOM 16013 C CA . ASN A 1 36 ? 8.968 3.620 1.050 1.00 0.00 82 ASN A CA 16
ATOM 16014 C C . ASN A 1 36 ? 7.742 3.675 1.956 1.00 0.00 82 ASN A C 16
ATOM 16015 O O . ASN A 1 36 ? 7.858 3.312 3.120 1.00 0.00 82 ASN A O 16
ATOM 16026 N N . PHE A 1 37 ? 6.561 4.044 1.445 1.00 0.00 83 PHE A N 16
ATOM 16027 C CA . PHE A 1 37 ? 5.334 4.100 2.238 1.00 0.00 83 PHE A CA 16
ATOM 16028 C C . PHE A 1 37 ? 5.002 2.724 2.844 1.00 0.00 83 PHE A C 16
ATOM 16029 O O . PHE A 1 37 ? 4.255 2.643 3.822 1.00 0.00 83 PHE A O 16
ATOM 16046 N N . LEU A 1 38 ? 5.527 1.638 2.261 1.00 0.00 84 LEU A N 16
ATOM 16047 C CA . LEU A 1 38 ? 5.309 0.282 2.742 1.00 0.00 84 LEU A CA 16
ATOM 16048 C C . LEU A 1 38 ? 6.082 0.027 4.037 1.00 0.00 84 LEU A C 16
ATOM 16049 O O . LEU A 1 38 ? 5.779 -0.932 4.754 1.00 0.00 84 LEU A O 16
ATOM 16065 N N . ASN A 1 39 ? 7.105 0.828 4.329 1.00 0.00 85 ASN A N 16
ATOM 16066 C CA . ASN A 1 39 ? 7.908 0.724 5.538 1.00 0.00 85 ASN A CA 16
ATOM 16067 C C . ASN A 1 39 ? 7.350 1.646 6.620 1.00 0.00 85 ASN A C 16
ATOM 16068 O O . ASN A 1 39 ? 6.816 2.709 6.319 1.00 0.00 85 ASN A O 16
ATOM 16079 N N . PRO A 1 40 ? 7.551 1.297 7.898 1.00 0.00 86 PRO A N 16
ATOM 16080 C CA . PRO A 1 40 ? 7.086 2.068 9.045 1.00 0.00 86 PRO A CA 16
ATOM 16081 C C . PRO A 1 40 ? 7.836 3.388 9.233 1.00 0.00 86 PRO A C 16
ATOM 16082 O O . PRO A 1 40 ? 7.434 4.205 10.058 1.00 0.00 86 PRO A O 16
ATOM 16093 N N . ASN A 1 41 ? 8.933 3.594 8.505 1.00 0.00 87 ASN A N 16
ATOM 16094 C CA . ASN A 1 41 ? 9.745 4.801 8.582 1.00 0.00 87 ASN A CA 16
ATOM 16095 C C . ASN A 1 41 ? 9.033 5.976 7.904 1.00 0.00 87 ASN A C 16
ATOM 16096 O O . ASN A 1 41 ? 9.345 7.132 8.184 1.00 0.00 87 ASN A O 16
ATOM 16107 N N . ASP A 1 42 ? 8.083 5.710 7.004 1.00 0.00 88 ASP A N 16
ATOM 16108 C CA . ASP A 1 42 ? 7.333 6.752 6.310 1.00 0.00 88 ASP A CA 16
ATOM 16109 C C . ASP A 1 42 ? 6.063 7.050 7.112 1.00 0.00 88 ASP A C 16
ATOM 16110 O O . ASP A 1 42 ? 5.495 6.156 7.743 1.00 0.00 88 ASP A O 16
ATOM 16119 N N . PRO A 1 43 ? 5.576 8.298 7.115 1.00 0.00 89 PRO A N 16
ATOM 16120 C CA . PRO A 1 43 ? 4.388 8.681 7.860 1.00 0.00 89 PRO A CA 16
ATOM 16121 C C . PRO A 1 43 ? 3.115 8.122 7.229 1.00 0.00 89 PRO A C 16
ATOM 16122 O O . PRO A 1 43 ? 2.167 7.783 7.940 1.00 0.00 89 PRO A O 16
ATOM 16133 N N . TYR A 1 44 ? 3.088 8.005 5.899 1.00 0.00 90 TYR A N 16
ATOM 16134 C CA . TYR A 1 44 ? 1.944 7.499 5.151 1.00 0.00 90 TYR A CA 16
ATOM 16135 C C . TYR A 1 44 ? 1.679 6.028 5.442 1.00 0.00 90 TYR A C 16
ATOM 16136 O O . TYR A 1 44 ? 0.598 5.546 5.117 1.00 0.00 90 TYR A O 16
ATOM 16154 N N . HIS A 1 45 ? 2.618 5.333 6.083 1.00 0.00 91 HIS A N 16
ATOM 16155 C CA . HIS A 1 45 ? 2.470 3.936 6.427 1.00 0.00 91 HIS A CA 16
ATOM 16156 C C . HIS A 1 45 ? 1.214 3.718 7.274 1.00 0.00 91 HIS A C 16
ATOM 16157 O O . HIS A 1 45 ? 0.415 2.840 6.964 1.00 0.00 91 HIS A O 16
ATOM 16171 N N . ALA A 1 46 ? 0.990 4.544 8.305 1.00 0.00 92 ALA A N 16
ATOM 16172 C CA . ALA A 1 46 ? -0.187 4.417 9.164 1.00 0.00 92 ALA A CA 16
ATOM 16173 C C . ALA A 1 46 ? -1.489 4.530 8.367 1.00 0.00 92 ALA A C 16
ATOM 16174 O O . ALA A 1 46 ? -2.466 3.885 8.742 1.00 0.00 92 ALA A O 16
ATOM 16181 N N . TYR A 1 47 ? -1.503 5.364 7.321 1.00 0.00 93 TYR A N 16
ATOM 16182 C CA . TYR A 1 47 ? -2.654 5.562 6.453 1.00 0.00 93 TYR A CA 16
ATOM 16183 C C . TYR A 1 47 ? -2.804 4.343 5.543 1.00 0.00 93 TYR A C 16
ATOM 16184 O O . TYR A 1 47 ? -3.912 3.845 5.357 1.00 0.00 93 TYR A O 16
ATOM 16202 N N . TYR A 1 48 ? -1.685 3.836 5.013 1.00 0.00 94 TYR A N 16
ATOM 16203 C CA . TYR A 1 48 ? -1.666 2.673 4.144 1.00 0.00 94 TYR A CA 16
ATOM 16204 C C . TYR A 1 48 ? -2.321 1.486 4.859 1.00 0.00 94 TYR A C 16
ATOM 16205 O O . TYR A 1 48 ? -3.080 0.731 4.244 1.00 0.00 94 TYR A O 16
ATOM 16223 N N . ARG A 1 49 ? -2.064 1.341 6.167 1.00 0.00 95 ARG A N 16
ATOM 16224 C CA . ARG A 1 49 ? -2.630 0.259 6.974 1.00 0.00 95 ARG A CA 16
ATOM 16225 C C . ARG A 1 49 ? -4.153 0.276 6.912 1.00 0.00 95 ARG A C 16
ATOM 16226 O O . ARG A 1 49 ? -4.755 -0.791 6.762 1.00 0.00 95 ARG A O 16
ATOM 16247 N N . HIS A 1 50 ? -4.769 1.454 7.047 1.00 0.00 96 HIS A N 16
ATOM 16248 C CA . HIS A 1 50 ? -6.215 1.588 6.998 1.00 0.00 96 HIS A CA 16
ATOM 16249 C C . HIS A 1 50 ? -6.730 1.107 5.658 1.00 0.00 96 HIS A C 16
ATOM 16250 O O . HIS A 1 50 ? -7.668 0.316 5.638 1.00 0.00 96 HIS A O 16
ATOM 16264 N N . LYS A 1 51 ? -6.146 1.576 4.549 1.00 0.00 97 LYS A N 16
ATOM 16265 C CA . LYS A 1 51 ? -6.590 1.195 3.220 1.00 0.00 97 LYS A CA 16
ATOM 16266 C C . LYS A 1 51 ? -6.559 -0.309 3.043 1.00 0.00 97 LYS A C 16
ATOM 16267 O O . LYS A 1 51 ? -7.500 -0.822 2.457 1.00 0.00 97 LYS A O 16
ATOM 16286 N N . VAL A 1 52 ? -5.530 -1.007 3.532 1.00 0.00 98 VAL A N 16
ATOM 16287 C CA . VAL A 1 52 ? -5.466 -2.458 3.391 1.00 0.00 98 VAL A CA 16
ATOM 16288 C C . VAL A 1 52 ? -6.759 -3.053 3.937 1.00 0.00 98 VAL A C 16
ATOM 16289 O O . VAL A 1 52 ? -7.464 -3.725 3.192 1.00 0.00 98 VAL A O 16
ATOM 16302 N N . SER A 1 53 ? -7.077 -2.804 5.210 1.00 0.00 99 SER A N 16
ATOM 16303 C CA . SER A 1 53 ? -8.309 -3.327 5.777 1.00 0.00 99 SER A CA 16
ATOM 16304 C C . SER A 1 53 ? -9.505 -2.806 4.973 1.00 0.00 99 SER A C 16
ATOM 16305 O O . SER A 1 53 ? -10.370 -3.594 4.642 1.00 0.00 99 SER A O 16
ATOM 16313 N N . GLU A 1 54 ? -9.556 -1.537 4.579 1.00 0.00 100 GLU A N 16
ATOM 16314 C CA . GLU A 1 54 ? -10.655 -0.942 3.817 1.00 0.00 100 GLU A CA 16
ATOM 16315 C C . GLU A 1 54 ? -10.990 -1.748 2.558 1.00 0.00 100 GLU A C 16
ATOM 16316 O O . GLU A 1 54 ? -12.141 -2.152 2.363 1.00 0.00 100 GLU A O 16
ATOM 16328 N N . PHE A 1 55 ? -9.982 -1.971 1.708 1.00 0.00 101 PHE A N 16
ATOM 16329 C CA . PHE A 1 55 ? -10.105 -2.707 0.463 1.00 0.00 101 PHE A CA 16
ATOM 16330 C C . PHE A 1 55 ? -10.433 -4.179 0.711 1.00 0.00 101 PHE A C 16
ATOM 16331 O O . PHE A 1 55 ? -11.002 -4.830 -0.166 1.00 0.00 101 PHE A O 16
ATOM 16348 N N . LYS A 1 56 ? -10.076 -4.705 1.885 1.00 0.00 102 LYS A N 16
ATOM 16349 C CA . LYS A 1 56 ? -10.358 -6.095 2.262 1.00 0.00 102 LYS A CA 16
ATOM 16350 C C . LYS A 1 56 ? -11.772 -6.245 2.811 1.00 0.00 102 LYS A C 16
ATOM 16351 O O . LYS A 1 56 ? -12.442 -7.231 2.511 1.00 0.00 102 LYS A O 16
ATOM 16370 N N . GLU A 1 57 ? -12.239 -5.297 3.630 1.00 0.00 103 GLU A N 16
ATOM 16371 C CA . GLU A 1 57 ? -13.577 -5.313 4.223 1.00 0.00 103 GLU A CA 16
ATOM 16372 C C . GLU A 1 57 ? -14.625 -5.204 3.107 1.00 0.00 103 GLU A C 16
ATOM 16373 O O . GLU A 1 57 ? -15.792 -5.527 3.331 1.00 0.00 103 GLU A O 16
ATOM 16385 N N . GLY A 1 58 ? -14.204 -4.753 1.918 1.00 0.00 104 GLY A N 16
ATOM 16386 C CA . GLY A 1 58 ? -15.014 -4.599 0.720 1.00 0.00 104 GLY A CA 16
ATOM 16387 C C . GLY A 1 58 ? -15.894 -3.362 0.754 1.00 0.00 104 GLY A C 16
ATOM 16388 O O . GLY A 1 58 ? -16.894 -3.313 0.042 1.00 0.00 104 GLY A O 16
ATOM 16392 N N . LYS A 1 59 ? -15.565 -2.383 1.599 1.00 0.00 105 LYS A N 16
ATOM 16393 C CA . LYS A 1 59 ? -16.347 -1.158 1.734 1.00 0.00 105 LYS A CA 16
ATOM 16394 C C . LYS A 1 59 ? -15.667 0.071 1.154 1.00 0.00 105 LYS A C 16
ATOM 16395 O O . LYS A 1 59 ? -16.323 1.108 1.028 1.00 0.00 105 LYS A O 16
ATOM 16414 N N . ALA A 1 60 ? -14.361 -0.004 0.899 1.00 0.00 106 ALA A N 16
ATOM 16415 C CA . ALA A 1 60 ? -13.613 1.124 0.386 1.00 0.00 106 ALA A CA 16
ATOM 16416 C C . ALA A 1 60 ? -14.088 1.547 -0.994 1.00 0.00 106 ALA A C 16
ATOM 16417 O O . ALA A 1 60 ? -14.555 0.723 -1.788 1.00 0.00 106 ALA A O 16
ATOM 16424 N N . GLN A 1 61 ? -13.944 2.842 -1.261 1.00 0.00 107 GLN A N 16
ATOM 16425 C CA . GLN A 1 61 ? -14.277 3.426 -2.542 1.00 0.00 107 GLN A CA 16
ATOM 16426 C C . GLN A 1 61 ? -12.979 3.272 -3.328 1.00 0.00 107 GLN A C 16
ATOM 16427 O O . GLN A 1 61 ? -11.935 3.784 -2.906 1.00 0.00 107 GLN A O 16
ATOM 16441 N N . GLU A 1 62 ? -13.002 2.498 -4.407 1.00 0.00 108 GLU A N 16
ATOM 16442 C CA . GLU A 1 62 ? -11.830 2.274 -5.236 1.00 0.00 108 GLU A CA 16
ATOM 16443 C C . GLU A 1 62 ? -11.361 3.628 -5.805 1.00 0.00 108 GLU A C 16
ATOM 16444 O O . GLU A 1 62 ? -12.151 4.576 -5.875 1.00 0.00 108 GLU A O 16
ATOM 16456 N N . PRO A 1 63 ? -10.087 3.758 -6.195 1.00 0.00 109 PRO A N 16
ATOM 16457 C CA . PRO A 1 63 ? -9.538 5.002 -6.709 1.00 0.00 109 PRO A CA 16
ATOM 16458 C C . PRO A 1 63 ? -10.081 5.376 -8.079 1.00 0.00 109 PRO A C 16
ATOM 16459 O O . PRO A 1 63 ? -10.929 4.695 -8.660 1.00 0.00 109 PRO A O 16
ATOM 16470 N N . SER A 1 64 ? -9.623 6.525 -8.564 1.00 0.00 110 SER A N 16
ATOM 16471 C CA . SER A 1 64 ? -9.988 7.075 -9.843 1.00 0.00 110 SER A CA 16
ATOM 16472 C C . SER A 1 64 ? -8.808 7.880 -10.358 1.00 0.00 110 SER A C 16
ATOM 16473 O O . SER A 1 64 ? -8.994 8.552 -11.390 1.00 0.00 110 SER A O 16
ATOM 16481 N N . GLY A 1 1 ? -2.161 14.919 -5.535 1.00 0.00 47 GLY A N 17
ATOM 16482 C CA . GLY A 1 1 ? -0.838 14.468 -5.086 1.00 0.00 47 GLY A CA 17
ATOM 16483 C C . GLY A 1 1 ? -0.464 13.167 -5.762 1.00 0.00 47 GLY A C 17
ATOM 16484 O O . GLY A 1 1 ? -0.876 12.937 -6.897 1.00 0.00 47 GLY A O 17
ATOM 16488 N N . GLU A 1 2 ? 0.298 12.304 -5.084 1.00 0.00 48 GLU A N 17
ATOM 16489 C CA . GLU A 1 2 ? 0.733 11.028 -5.656 1.00 0.00 48 GLU A CA 17
ATOM 16490 C C . GLU A 1 2 ? 0.904 9.950 -4.604 1.00 0.00 48 GLU A C 17
ATOM 16491 O O . GLU A 1 2 ? 0.293 8.900 -4.721 1.00 0.00 48 GLU A O 17
ATOM 16503 N N . VAL A 1 3 ? 1.673 10.205 -3.548 1.00 0.00 49 VAL A N 17
ATOM 16504 C CA . VAL A 1 3 ? 1.897 9.207 -2.501 1.00 0.00 49 VAL A CA 17
ATOM 16505 C C . VAL A 1 3 ? 0.579 8.579 -2.023 1.00 0.00 49 VAL A C 17
ATOM 16506 O O . VAL A 1 3 ? 0.498 7.372 -1.847 1.00 0.00 49 VAL A O 17
ATOM 16519 N N . ARG A 1 4 ? -0.481 9.368 -1.856 1.00 0.00 50 ARG A N 17
ATOM 16520 C CA . ARG A 1 4 ? -1.781 8.835 -1.434 1.00 0.00 50 ARG A CA 17
ATOM 16521 C C . ARG A 1 4 ? -2.373 7.907 -2.497 1.00 0.00 50 ARG A C 17
ATOM 16522 O O . ARG A 1 4 ? -3.006 6.927 -2.126 1.00 0.00 50 ARG A O 17
ATOM 16543 N N . ASN A 1 5 ? -2.211 8.227 -3.785 1.00 0.00 51 ASN A N 17
ATOM 16544 C CA . ASN A 1 5 ? -2.718 7.429 -4.905 1.00 0.00 51 ASN A CA 17
ATOM 16545 C C . ASN A 1 5 ? -2.065 6.063 -4.862 1.00 0.00 51 ASN A C 17
ATOM 16546 O O . ASN A 1 5 ? -2.757 5.058 -4.737 1.00 0.00 51 ASN A O 17
ATOM 16557 N N . ILE A 1 6 ? -0.734 6.025 -4.961 1.00 0.00 52 ILE A N 17
ATOM 16558 C CA . ILE A 1 6 ? 0.001 4.770 -4.956 1.00 0.00 52 ILE A CA 17
ATOM 16559 C C . ILE A 1 6 ? -0.274 3.961 -3.693 1.00 0.00 52 ILE A C 17
ATOM 16560 O O . ILE A 1 6 ? -0.378 2.744 -3.793 1.00 0.00 52 ILE A O 17
ATOM 16576 N N . VAL A 1 7 ? -0.411 4.615 -2.534 1.00 0.00 53 VAL A N 17
ATOM 16577 C CA . VAL A 1 7 ? -0.687 3.974 -1.262 1.00 0.00 53 VAL A CA 17
ATOM 16578 C C . VAL A 1 7 ? -2.012 3.246 -1.414 1.00 0.00 53 VAL A C 17
ATOM 16579 O O . VAL A 1 7 ? -2.040 2.017 -1.325 1.00 0.00 53 VAL A O 17
ATOM 16592 N N . ASP A 1 8 ? -3.091 3.990 -1.642 1.00 0.00 54 ASP A N 17
ATOM 16593 C CA . ASP A 1 8 ? -4.456 3.505 -1.808 1.00 0.00 54 ASP A CA 17
ATOM 16594 C C . ASP A 1 8 ? -4.522 2.361 -2.816 1.00 0.00 54 ASP A C 17
ATOM 16595 O O . ASP A 1 8 ? -5.005 1.272 -2.504 1.00 0.00 54 ASP A O 17
ATOM 16604 N N . LYS A 1 9 ? -3.963 2.570 -4.003 1.00 0.00 55 LYS A N 17
ATOM 16605 C CA . LYS A 1 9 ? -3.954 1.591 -5.074 1.00 0.00 55 LYS A CA 17
ATOM 16606 C C . LYS A 1 9 ? -3.208 0.338 -4.665 1.00 0.00 55 LYS A C 17
ATOM 16607 O O . LYS A 1 9 ? -3.749 -0.758 -4.835 1.00 0.00 55 LYS A O 17
ATOM 16626 N N . THR A 1 10 ? -1.990 0.476 -4.144 1.00 0.00 56 THR A N 17
ATOM 16627 C CA . THR A 1 10 ? -1.223 -0.675 -3.712 1.00 0.00 56 THR A CA 17
ATOM 16628 C C . THR A 1 10 ? -1.988 -1.433 -2.620 1.00 0.00 56 THR A C 17
ATOM 16629 O O . THR A 1 10 ? -2.011 -2.666 -2.665 1.00 0.00 56 THR A O 17
ATOM 16640 N N . ALA A 1 11 ? -2.662 -0.739 -1.689 1.00 0.00 57 ALA A N 17
ATOM 16641 C CA . ALA A 1 11 ? -3.407 -1.416 -0.634 1.00 0.00 57 ALA A CA 17
ATOM 16642 C C . ALA A 1 11 ? -4.465 -2.363 -1.197 1.00 0.00 57 ALA A C 17
ATOM 16643 O O . ALA A 1 11 ? -4.605 -3.451 -0.649 1.00 0.00 57 ALA A O 17
ATOM 16650 N N . SER A 1 12 ? -5.166 -1.977 -2.263 1.00 0.00 58 SER A N 17
ATOM 16651 C CA . SER A 1 12 ? -6.202 -2.769 -2.911 1.00 0.00 58 SER A CA 17
ATOM 16652 C C . SER A 1 12 ? -5.670 -4.137 -3.346 1.00 0.00 58 SER A C 17
ATOM 16653 O O . SER A 1 12 ? -6.204 -5.171 -2.957 1.00 0.00 58 SER A O 17
ATOM 16661 N N . PHE A 1 13 ? -4.590 -4.176 -4.127 1.00 0.00 59 PHE A N 17
ATOM 16662 C CA . PHE A 1 13 ? -4.045 -5.448 -4.597 1.00 0.00 59 PHE A CA 17
ATOM 16663 C C . PHE A 1 13 ? -3.525 -6.305 -3.450 1.00 0.00 59 PHE A C 17
ATOM 16664 O O . PHE A 1 13 ? -3.702 -7.525 -3.452 1.00 0.00 59 PHE A O 17
ATOM 16681 N N . VAL A 1 14 ? -2.863 -5.666 -2.485 1.00 0.00 60 VAL A N 17
ATOM 16682 C CA . VAL A 1 14 ? -2.321 -6.340 -1.316 1.00 0.00 60 VAL A CA 17
ATOM 16683 C C . VAL A 1 14 ? -3.483 -6.904 -0.480 1.00 0.00 60 VAL A C 17
ATOM 16684 O O . VAL A 1 14 ? -3.364 -7.984 0.092 1.00 0.00 60 VAL A O 17
ATOM 16697 N N . ALA A 1 15 ? -4.631 -6.228 -0.438 1.00 0.00 61 ALA A N 17
ATOM 16698 C CA . ALA A 1 15 ? -5.806 -6.621 0.309 1.00 0.00 61 ALA A CA 17
ATOM 16699 C C . ALA A 1 15 ? -6.424 -7.826 -0.389 1.00 0.00 61 ALA A C 17
ATOM 16700 O O . ALA A 1 15 ? -6.809 -8.783 0.278 1.00 0.00 61 ALA A O 17
ATOM 16707 N N . ARG A 1 16 ? -6.490 -7.798 -1.727 1.00 0.00 62 ARG A N 17
ATOM 16708 C CA . ARG A 1 16 ? -7.077 -8.902 -2.469 1.00 0.00 62 ARG A CA 17
ATOM 16709 C C . ARG A 1 16 ? -6.248 -10.169 -2.398 1.00 0.00 62 ARG A C 17
ATOM 16710 O O . ARG A 1 16 ? -6.778 -11.255 -2.161 1.00 0.00 62 ARG A O 17
ATOM 16731 N N . ASN A 1 17 ? -4.954 -10.050 -2.657 1.00 0.00 63 ASN A N 17
ATOM 16732 C CA . ASN A 1 17 ? -4.068 -11.213 -2.664 1.00 0.00 63 ASN A CA 17
ATOM 16733 C C . ASN A 1 17 ? -3.677 -11.687 -1.272 1.00 0.00 63 ASN A C 17
ATOM 16734 O O . ASN A 1 17 ? -3.742 -12.886 -1.001 1.00 0.00 63 ASN A O 17
ATOM 16745 N N . GLY A 1 18 ? -3.308 -10.762 -0.385 1.00 0.00 64 GLY A N 17
ATOM 16746 C CA . GLY A 1 18 ? -2.887 -11.056 0.971 1.00 0.00 64 GLY A CA 17
ATOM 16747 C C . GLY A 1 18 ? -1.615 -10.289 1.347 1.00 0.00 64 GLY A C 17
ATOM 16748 O O . GLY A 1 18 ? -0.966 -9.687 0.482 1.00 0.00 64 GLY A O 17
ATOM 16752 N N . PRO A 1 19 ? -1.220 -10.324 2.632 1.00 0.00 65 PRO A N 17
ATOM 16753 C CA . PRO A 1 19 ? -0.041 -9.625 3.144 1.00 0.00 65 PRO A CA 17
ATOM 16754 C C . PRO A 1 19 ? 1.278 -10.103 2.536 1.00 0.00 65 PRO A C 17
ATOM 16755 O O . PRO A 1 19 ? 2.291 -9.419 2.691 1.00 0.00 65 PRO A O 17
ATOM 16766 N N . GLU A 1 20 ? 1.293 -11.229 1.819 1.00 0.00 66 GLU A N 17
ATOM 16767 C CA . GLU A 1 20 ? 2.503 -11.735 1.185 1.00 0.00 66 GLU A CA 17
ATOM 16768 C C . GLU A 1 20 ? 3.042 -10.684 0.204 1.00 0.00 66 GLU A C 17
ATOM 16769 O O . GLU A 1 20 ? 4.252 -10.476 0.094 1.00 0.00 66 GLU A O 17
ATOM 16781 N N . PHE A 1 21 ? 2.123 -10.019 -0.504 1.00 0.00 67 PHE A N 17
ATOM 16782 C CA . PHE A 1 21 ? 2.432 -9.001 -1.486 1.00 0.00 67 PHE A CA 17
ATOM 16783 C C . PHE A 1 21 ? 2.968 -7.756 -0.816 1.00 0.00 67 PHE A C 17
ATOM 16784 O O . PHE A 1 21 ? 3.786 -7.064 -1.406 1.00 0.00 67 PHE A O 17
ATOM 16801 N N . GLU A 1 22 ? 2.505 -7.454 0.392 1.00 0.00 68 GLU A N 17
ATOM 16802 C CA . GLU A 1 22 ? 2.943 -6.287 1.126 1.00 0.00 68 GLU A CA 17
ATOM 16803 C C . GLU A 1 22 ? 4.445 -6.402 1.367 1.00 0.00 68 GLU A C 17
ATOM 16804 O O . GLU A 1 22 ? 5.199 -5.467 1.113 1.00 0.00 68 GLU A O 17
ATOM 16816 N N . ALA A 1 23 ? 4.861 -7.575 1.853 1.00 0.00 69 ALA A N 17
ATOM 16817 C CA . ALA A 1 23 ? 6.243 -7.871 2.158 1.00 0.00 69 ALA A CA 17
ATOM 16818 C C . ALA A 1 23 ? 7.068 -8.022 0.882 1.00 0.00 69 ALA A C 17
ATOM 16819 O O . ALA A 1 23 ? 8.197 -7.534 0.849 1.00 0.00 69 ALA A O 17
ATOM 16826 N N . ARG A 1 24 ? 6.522 -8.683 -0.149 1.00 0.00 70 ARG A N 17
ATOM 16827 C CA . ARG A 1 24 ? 7.188 -8.909 -1.428 1.00 0.00 70 ARG A CA 17
ATOM 16828 C C . ARG A 1 24 ? 7.492 -7.588 -2.104 1.00 0.00 70 ARG A C 17
ATOM 16829 O O . ARG A 1 24 ? 8.647 -7.317 -2.414 1.00 0.00 70 ARG A O 17
ATOM 16850 N N . ILE A 1 25 ? 6.459 -6.783 -2.359 1.00 0.00 71 ILE A N 17
ATOM 16851 C CA . ILE A 1 25 ? 6.604 -5.493 -3.021 1.00 0.00 71 ILE A CA 17
ATOM 16852 C C . ILE A 1 25 ? 7.605 -4.648 -2.230 1.00 0.00 71 ILE A C 17
ATOM 16853 O O . ILE A 1 25 ? 8.509 -4.069 -2.830 1.00 0.00 71 ILE A O 17
ATOM 16869 N N . ARG A 1 26 ? 7.479 -4.609 -0.899 1.00 0.00 72 ARG A N 17
ATOM 16870 C CA . ARG A 1 26 ? 8.383 -3.842 -0.060 1.00 0.00 72 ARG A CA 17
ATOM 16871 C C . ARG A 1 26 ? 9.821 -4.291 -0.246 1.00 0.00 72 ARG A C 17
ATOM 16872 O O . ARG A 1 26 ? 10.686 -3.447 -0.416 1.00 0.00 72 ARG A O 17
ATOM 16893 N N . GLN A 1 27 ? 10.089 -5.594 -0.193 1.00 0.00 73 GLN A N 17
ATOM 16894 C CA . GLN A 1 27 ? 11.433 -6.129 -0.350 1.00 0.00 73 GLN A CA 17
ATOM 16895 C C . GLN A 1 27 ? 12.000 -5.819 -1.737 1.00 0.00 73 GLN A C 17
ATOM 16896 O O . GLN A 1 27 ? 13.166 -5.444 -1.846 1.00 0.00 73 GLN A O 17
ATOM 16910 N N . ASN A 1 28 ? 11.167 -5.933 -2.772 1.00 0.00 74 ASN A N 17
ATOM 16911 C CA . ASN A 1 28 ? 11.562 -5.713 -4.156 1.00 0.00 74 ASN A CA 17
ATOM 16912 C C . ASN A 1 28 ? 11.971 -4.282 -4.473 1.00 0.00 74 ASN A C 17
ATOM 16913 O O . ASN A 1 28 ? 12.771 -4.072 -5.385 1.00 0.00 74 ASN A O 17
ATOM 16924 N N . GLU A 1 29 ? 11.444 -3.309 -3.732 1.00 0.00 75 GLU A N 17
ATOM 16925 C CA . GLU A 1 29 ? 11.685 -1.885 -3.933 1.00 0.00 75 GLU A CA 17
ATOM 16926 C C . GLU A 1 29 ? 12.131 -1.192 -2.642 1.00 0.00 75 GLU A C 17
ATOM 16927 O O . GLU A 1 29 ? 11.951 0.015 -2.468 1.00 0.00 75 GLU A O 17
ATOM 16939 N N . ILE A 1 30 ? 12.774 -1.931 -1.740 1.00 0.00 76 ILE A N 17
ATOM 16940 C CA . ILE A 1 30 ? 13.267 -1.456 -0.447 1.00 0.00 76 ILE A CA 17
ATOM 16941 C C . ILE A 1 30 ? 14.285 -0.303 -0.550 1.00 0.00 76 ILE A C 17
ATOM 16942 O O . ILE A 1 30 ? 14.640 0.317 0.451 1.00 0.00 76 ILE A O 17
ATOM 16958 N N . ASN A 1 31 ? 14.779 -0.011 -1.753 1.00 0.00 77 ASN A N 17
ATOM 16959 C CA . ASN A 1 31 ? 15.758 1.037 -2.041 1.00 0.00 77 ASN A CA 17
ATOM 16960 C C . ASN A 1 31 ? 15.151 2.188 -2.848 1.00 0.00 77 ASN A C 17
ATOM 16961 O O . ASN A 1 31 ? 15.895 3.081 -3.262 1.00 0.00 77 ASN A O 17
ATOM 16972 N N . ASN A 1 32 ? 13.835 2.179 -3.096 1.00 0.00 78 ASN A N 17
ATOM 16973 C CA . ASN A 1 32 ? 13.153 3.211 -3.872 1.00 0.00 78 ASN A CA 17
ATOM 16974 C C . ASN A 1 32 ? 12.125 3.968 -3.033 1.00 0.00 78 ASN A C 17
ATOM 16975 O O . ASN A 1 32 ? 11.428 3.356 -2.217 1.00 0.00 78 ASN A O 17
ATOM 16986 N N . PRO A 1 33 ? 11.969 5.285 -3.260 1.00 0.00 79 PRO A N 17
ATOM 16987 C CA . PRO A 1 33 ? 11.023 6.104 -2.515 1.00 0.00 79 PRO A CA 17
ATOM 16988 C C . PRO A 1 33 ? 9.585 5.778 -2.898 1.00 0.00 79 PRO A C 17
ATOM 16989 O O . PRO 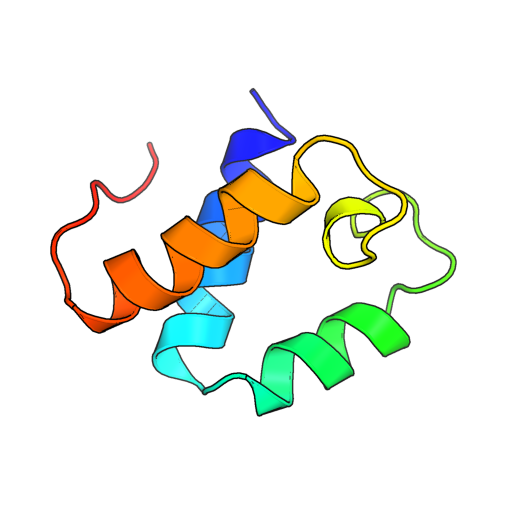A 1 33 ? 8.695 5.819 -2.052 1.00 0.00 79 PRO A O 17
ATOM 17000 N N . LYS A 1 34 ? 9.361 5.365 -4.149 1.00 0.00 80 LYS A N 17
ATOM 17001 C CA . LYS A 1 34 ? 8.045 5.013 -4.664 1.00 0.00 80 LYS A CA 17
ATOM 17002 C C . LYS A 1 34 ? 7.325 3.947 -3.846 1.00 0.00 80 LYS A C 17
ATOM 17003 O O . LYS A 1 34 ? 6.106 3.886 -3.937 1.00 0.00 80 LYS A O 17
ATOM 17022 N N . PHE A 1 35 ? 8.039 3.153 -3.048 1.00 0.00 81 PHE A N 17
ATOM 17023 C CA . PHE A 1 35 ? 7.486 2.081 -2.231 1.00 0.00 81 PHE A CA 17
ATOM 17024 C C . PHE A 1 35 ? 7.836 2.228 -0.752 1.00 0.00 81 PHE A C 17
ATOM 17025 O O . PHE A 1 35 ? 7.516 1.334 0.036 1.00 0.00 81 PHE A O 17
ATOM 17042 N N . ASN A 1 36 ? 8.476 3.337 -0.355 1.00 0.00 82 ASN A N 17
ATOM 17043 C CA . ASN A 1 36 ? 8.853 3.552 1.036 1.00 0.00 82 ASN A CA 17
ATOM 17044 C C . ASN A 1 36 ? 7.647 3.556 1.972 1.00 0.00 82 ASN A C 17
ATOM 17045 O O . ASN A 1 36 ? 7.818 3.222 3.139 1.00 0.00 82 ASN A O 17
ATOM 17056 N N . PHE A 1 37 ? 6.434 3.814 1.466 1.00 0.00 83 PHE A N 17
ATOM 17057 C CA . PHE A 1 37 ? 5.203 3.827 2.253 1.00 0.00 83 PHE A CA 17
ATOM 17058 C C . PHE A 1 37 ? 4.926 2.462 2.902 1.00 0.00 83 PHE A C 17
ATOM 17059 O O . PHE A 1 37 ? 4.169 2.362 3.872 1.00 0.00 83 PHE A O 17
ATOM 17076 N N . LEU A 1 38 ? 5.519 1.387 2.372 1.00 0.00 84 LEU A N 17
ATOM 17077 C CA . LEU A 1 38 ? 5.362 0.037 2.894 1.00 0.00 84 LEU A CA 17
ATOM 17078 C C . LEU A 1 38 ? 6.235 -0.179 4.133 1.00 0.00 84 LEU A C 17
ATOM 17079 O O . LEU A 1 38 ? 6.049 -1.162 4.854 1.00 0.00 84 LEU A O 17
ATOM 17095 N N . ASN A 1 39 ? 7.217 0.686 4.375 1.00 0.00 85 ASN A N 17
ATOM 17096 C CA . ASN A 1 39 ? 8.105 0.589 5.533 1.00 0.00 85 ASN A CA 17
ATOM 17097 C C . ASN A 1 39 ? 7.426 1.282 6.720 1.00 0.00 85 ASN A C 17
ATOM 17098 O O . ASN A 1 39 ? 6.791 2.319 6.543 1.00 0.00 85 ASN A O 17
ATOM 17109 N N . PRO A 1 40 ? 7.594 0.773 7.951 1.00 0.00 86 PRO A N 17
ATOM 17110 C CA . PRO A 1 40 ? 6.960 1.319 9.152 1.00 0.00 86 PRO A CA 17
ATOM 17111 C C . PRO A 1 40 ? 7.360 2.743 9.540 1.00 0.00 86 PRO A C 17
ATOM 17112 O O . PRO A 1 40 ? 6.611 3.422 10.244 1.00 0.00 86 PRO A O 17
ATOM 17123 N N . ASN A 1 41 ? 8.533 3.186 9.102 1.00 0.00 87 ASN A N 17
ATOM 17124 C CA . ASN A 1 41 ? 9.110 4.506 9.351 1.00 0.00 87 ASN A CA 17
ATOM 17125 C C . ASN A 1 41 ? 8.576 5.562 8.384 1.00 0.00 87 ASN A C 17
ATOM 17126 O O . ASN A 1 41 ? 9.028 6.704 8.429 1.00 0.00 87 ASN A O 17
ATOM 17137 N N . ASP A 1 42 ? 7.657 5.228 7.483 1.00 0.00 88 ASP A N 17
ATOM 17138 C CA . ASP A 1 42 ? 7.108 6.209 6.558 1.00 0.00 88 ASP A CA 17
ATOM 17139 C C . ASP A 1 42 ? 5.984 6.978 7.254 1.00 0.00 88 ASP A C 17
ATOM 17140 O O . ASP A 1 42 ? 5.210 6.395 8.028 1.00 0.00 88 ASP A O 17
ATOM 17149 N N . PRO A 1 43 ? 5.844 8.279 6.983 1.00 0.00 89 PRO A N 17
ATOM 17150 C CA . PRO A 1 43 ? 4.802 9.114 7.549 1.00 0.00 89 PRO A CA 17
ATOM 17151 C C . PRO A 1 43 ? 3.415 8.647 7.102 1.00 0.00 89 PRO A C 17
ATOM 17152 O O . PRO A 1 43 ? 2.443 8.875 7.824 1.00 0.00 89 PRO A O 17
ATOM 17163 N N . TYR A 1 44 ? 3.304 7.984 5.948 1.00 0.00 90 TYR A N 17
ATOM 17164 C CA . TYR A 1 44 ? 2.042 7.501 5.416 1.00 0.00 90 TYR A CA 17
ATOM 17165 C C . TYR A 1 44 ? 1.781 6.045 5.733 1.00 0.00 90 TYR A C 17
ATOM 17166 O O . TYR A 1 44 ? 0.666 5.596 5.474 1.00 0.00 90 TYR A O 17
ATOM 17184 N N . HIS A 1 45 ? 2.739 5.332 6.328 1.00 0.00 91 HIS A N 17
ATOM 17185 C CA . HIS A 1 45 ? 2.551 3.925 6.649 1.00 0.00 91 HIS A CA 17
ATOM 17186 C C . HIS A 1 45 ? 1.248 3.673 7.415 1.00 0.00 91 HIS A C 17
ATOM 17187 O O . HIS A 1 45 ? 0.461 2.818 7.021 1.00 0.00 91 HIS A O 17
ATOM 17201 N N . ALA A 1 46 ? 0.976 4.453 8.463 1.00 0.00 92 ALA A N 17
ATOM 17202 C CA . ALA A 1 46 ? -0.228 4.314 9.273 1.00 0.00 92 ALA A CA 17
ATOM 17203 C C . ALA A 1 46 ? -1.524 4.476 8.468 1.00 0.00 92 ALA A C 17
ATOM 17204 O O . ALA A 1 46 ? -2.533 3.877 8.843 1.00 0.00 92 ALA A O 17
ATOM 17211 N N . TYR A 1 47 ? -1.510 5.312 7.427 1.00 0.00 93 TYR A N 17
ATOM 17212 C CA . TYR A 1 47 ? -2.649 5.551 6.549 1.00 0.00 93 TYR A CA 17
ATOM 17213 C C . TYR A 1 47 ? -2.747 4.355 5.602 1.00 0.00 93 TYR A C 17
ATOM 17214 O O . TYR A 1 47 ? -3.842 3.838 5.394 1.00 0.00 93 TYR A O 17
ATOM 17232 N N . TYR A 1 48 ? -1.607 3.877 5.078 1.00 0.00 94 TYR A N 17
ATOM 17233 C CA . TYR A 1 48 ? -1.567 2.729 4.183 1.00 0.00 94 TYR A CA 17
ATOM 17234 C C . TYR A 1 48 ? -2.229 1.542 4.887 1.00 0.00 94 TYR A C 17
ATOM 17235 O O . TYR A 1 48 ? -3.033 0.835 4.283 1.00 0.00 94 TYR A O 17
ATOM 17253 N N . ARG A 1 49 ? -1.928 1.345 6.177 1.00 0.00 95 ARG A N 17
ATOM 17254 C CA . ARG A 1 49 ? -2.505 0.251 6.969 1.00 0.00 95 ARG A CA 17
ATOM 17255 C C . ARG A 1 49 ? -4.024 0.309 6.960 1.00 0.00 95 ARG A C 17
ATOM 17256 O O . ARG A 1 49 ? -4.673 -0.732 6.867 1.00 0.00 95 ARG A O 17
ATOM 17277 N N . HIS A 1 50 ? -4.584 1.511 7.117 1.00 0.00 96 HIS A N 17
ATOM 17278 C CA . HIS A 1 50 ? -6.020 1.687 7.117 1.00 0.00 96 HIS A CA 17
ATOM 17279 C C . HIS A 1 50 ? -6.567 1.224 5.783 1.00 0.00 96 HIS A C 17
ATOM 17280 O O . HIS A 1 50 ? -7.476 0.403 5.777 1.00 0.00 96 HIS A O 17
ATOM 17294 N N . LYS A 1 51 ? -6.040 1.743 4.672 1.00 0.00 97 LYS A N 17
ATOM 17295 C CA . LYS A 1 51 ? -6.501 1.396 3.341 1.00 0.00 97 LYS A CA 17
ATOM 17296 C C . LYS A 1 51 ? -6.512 -0.096 3.105 1.00 0.00 97 LYS A C 17
ATOM 17297 O O . LYS A 1 51 ? -7.478 -0.562 2.521 1.00 0.00 97 LYS A O 17
ATOM 17316 N N . VAL A 1 52 ? -5.479 -0.834 3.511 1.00 0.00 98 VAL A N 17
ATOM 17317 C CA . VAL A 1 52 ? -5.444 -2.279 3.311 1.00 0.00 98 VAL A CA 17
ATOM 17318 C C . VAL A 1 52 ? -6.716 -2.874 3.878 1.00 0.00 98 VAL A C 17
ATOM 17319 O O . VAL A 1 52 ? -7.510 -3.435 3.131 1.00 0.00 98 VAL A O 17
ATOM 17332 N N . SER A 1 53 ? -6.908 -2.710 5.179 1.00 0.00 99 SER A N 17
ATOM 17333 C CA . SER A 1 53 ? -8.062 -3.209 5.880 1.00 0.00 99 SER A CA 17
ATOM 17334 C C . SER A 1 53 ? -9.349 -2.704 5.202 1.00 0.00 99 SER A C 17
ATOM 17335 O O . SER A 1 53 ? -10.257 -3.485 4.975 1.00 0.00 99 SER A O 17
ATOM 17343 N N . GLU A 1 54 ? -9.418 -1.438 4.791 1.00 0.00 100 GLU A N 17
ATOM 17344 C CA . GLU A 1 54 ? -10.558 -0.815 4.112 1.00 0.00 100 GLU A CA 17
ATOM 17345 C C . GLU A 1 54 ? -10.944 -1.623 2.871 1.00 0.00 100 GLU A C 17
ATOM 17346 O O . GLU A 1 54 ? -12.110 -2.000 2.707 1.00 0.00 100 GLU A O 17
ATOM 17358 N N . PHE A 1 55 ? -9.965 -1.867 1.990 1.00 0.00 101 PHE A N 17
ATOM 17359 C CA . PHE A 1 55 ? -10.171 -2.618 0.766 1.00 0.00 101 PHE A CA 17
ATOM 17360 C C . PHE A 1 55 ? -10.527 -4.064 1.085 1.00 0.00 101 PHE A C 17
ATOM 17361 O O . PHE A 1 55 ? -11.300 -4.680 0.352 1.00 0.00 101 PHE A O 17
ATOM 17378 N N . LYS A 1 56 ? -9.991 -4.609 2.172 1.00 0.00 102 LYS A N 17
ATOM 17379 C CA . LYS A 1 56 ? -10.269 -5.986 2.583 1.00 0.00 102 LYS A CA 17
ATOM 17380 C C . LYS A 1 56 ? -11.683 -6.122 3.120 1.00 0.00 102 LYS A C 17
ATOM 17381 O O . LYS A 1 56 ? -12.317 -7.154 2.903 1.00 0.00 102 LYS A O 17
ATOM 17400 N N . GLU A 1 57 ? -12.190 -5.112 3.827 1.00 0.00 103 GLU A N 17
ATOM 17401 C CA . GLU A 1 57 ? -13.542 -5.159 4.366 1.00 0.00 103 GLU A CA 17
ATOM 17402 C C . GLU A 1 57 ? -14.540 -5.066 3.206 1.00 0.00 103 GLU A C 17
ATOM 17403 O O . GLU A 1 57 ? -15.695 -5.458 3.357 1.00 0.00 103 GLU A O 17
ATOM 17415 N N . GLY A 1 58 ? -14.090 -4.560 2.051 1.00 0.00 104 GLY A N 17
ATOM 17416 C CA . GLY A 1 58 ? -14.871 -4.415 0.831 1.00 0.00 104 GLY A CA 17
ATOM 17417 C C . GLY A 1 58 ? -15.721 -3.154 0.814 1.00 0.00 104 GLY A C 17
ATOM 17418 O O . GLY A 1 58 ? -16.701 -3.098 0.068 1.00 0.00 104 GLY A O 17
ATOM 17422 N N . LYS A 1 59 ? -15.379 -2.163 1.645 1.00 0.00 105 LYS A N 17
ATOM 17423 C CA . LYS A 1 59 ? -16.096 -0.893 1.756 1.00 0.00 105 LYS A CA 17
ATOM 17424 C C . LYS A 1 59 ? -15.330 0.295 1.190 1.00 0.00 105 LYS A C 17
ATOM 17425 O O . LYS A 1 59 ? -15.937 1.351 1.000 1.00 0.00 105 LYS A O 17
ATOM 17444 N N . ALA A 1 60 ? -14.017 0.155 1.007 1.00 0.00 106 ALA A N 17
ATOM 17445 C CA . ALA A 1 60 ? -13.159 1.204 0.508 1.00 0.00 106 ALA A CA 17
ATOM 17446 C C . ALA A 1 60 ? -13.566 1.708 -0.856 1.00 0.00 106 ALA A C 17
ATOM 17447 O O . ALA A 1 60 ? -13.860 0.908 -1.748 1.00 0.00 106 ALA A O 17
ATOM 17454 N N . GLN A 1 61 ? -13.573 3.030 -0.993 1.00 0.00 107 GLN A N 17
ATOM 17455 C CA . GLN A 1 61 ? -13.867 3.652 -2.263 1.00 0.00 107 GLN A CA 17
ATOM 17456 C C . GLN A 1 61 ? -12.540 3.547 -3.021 1.00 0.00 107 GLN A C 17
ATOM 17457 O O . GLN A 1 61 ? -11.466 3.784 -2.448 1.00 0.00 107 GLN A O 17
ATOM 17471 N N . GLU A 1 62 ? -12.607 3.172 -4.287 1.00 0.00 108 GLU A N 17
ATOM 17472 C CA . GLU A 1 62 ? -11.461 3.007 -5.169 1.00 0.00 108 GLU A CA 17
ATOM 17473 C C . GLU A 1 62 ? -11.406 4.163 -6.183 1.00 0.00 108 GLU A C 17
ATOM 17474 O O . GLU A 1 62 ? -12.440 4.789 -6.451 1.00 0.00 108 GLU A O 17
ATOM 17486 N N . PRO A 1 63 ? -10.233 4.445 -6.771 1.00 0.00 109 PRO A N 17
ATOM 17487 C CA . PRO A 1 63 ? -10.063 5.508 -7.749 1.00 0.00 109 PRO A CA 17
ATOM 17488 C C . PRO A 1 63 ? -10.470 5.036 -9.152 1.00 0.00 109 PRO A C 17
ATOM 17489 O O . PRO A 1 63 ? -11.041 3.964 -9.356 1.00 0.00 109 PRO A O 17
ATOM 17500 N N . SER A 1 64 ? -10.227 5.887 -10.142 1.00 0.00 110 SER A N 17
ATOM 17501 C CA . SER A 1 64 ? -10.471 5.686 -11.561 1.00 0.00 110 SER A CA 17
ATOM 17502 C C . SER A 1 64 ? -9.412 6.509 -12.272 1.00 0.00 110 SER A C 17
ATOM 17503 O O . SER A 1 64 ? -8.294 6.591 -11.719 1.00 0.00 110 SER A O 17
ATOM 17511 N N . GLY A 1 1 ? -2.108 15.130 -4.674 1.00 0.00 47 GLY A N 18
ATOM 17512 C CA . GLY A 1 1 ? -0.772 14.578 -4.393 1.00 0.00 47 GLY A CA 18
ATOM 17513 C C . GLY A 1 1 ? -0.613 13.196 -5.012 1.00 0.00 47 GLY A C 18
ATOM 17514 O O . GLY A 1 1 ? -1.593 12.603 -5.455 1.00 0.00 47 GLY A O 18
ATOM 17518 N N . GLU A 1 2 ? 0.606 12.652 -4.994 1.00 0.00 48 GLU A N 18
ATOM 17519 C CA . GLU A 1 2 ? 0.916 11.342 -5.565 1.00 0.00 48 GLU A CA 18
ATOM 17520 C C . GLU A 1 2 ? 1.007 10.252 -4.519 1.00 0.00 48 GLU A C 18
ATOM 17521 O O . GLU A 1 2 ? 0.391 9.206 -4.687 1.00 0.00 48 GLU A O 18
ATOM 17533 N N . VAL A 1 3 ? 1.748 10.495 -3.439 1.00 0.00 49 VAL A N 18
ATOM 17534 C CA . VAL A 1 3 ? 1.938 9.524 -2.367 1.00 0.00 49 VAL A CA 18
ATOM 17535 C C . VAL A 1 3 ? 0.607 8.879 -1.960 1.00 0.00 49 VAL A C 18
ATOM 17536 O O . VAL A 1 3 ? 0.521 7.661 -1.888 1.00 0.00 49 VAL A O 18
ATOM 17549 N N . ARG A 1 4 ? -0.462 9.651 -1.743 1.00 0.00 50 ARG A N 18
ATOM 17550 C CA . ARG A 1 4 ? -1.745 9.043 -1.371 1.00 0.00 50 ARG A CA 18
ATOM 17551 C C . ARG A 1 4 ? -2.307 8.166 -2.494 1.00 0.00 50 ARG A C 18
ATOM 17552 O O . ARG A 1 4 ? -2.925 7.155 -2.184 1.00 0.00 50 ARG A O 18
ATOM 17573 N N . ASN A 1 5 ? -2.134 8.559 -3.761 1.00 0.00 51 ASN A N 18
ATOM 17574 C CA . ASN A 1 5 ? -2.633 7.809 -4.915 1.00 0.00 51 ASN A CA 18
ATOM 17575 C C . ASN A 1 5 ? -1.944 6.460 -5.009 1.00 0.00 51 ASN A C 18
ATOM 17576 O O . ASN A 1 5 ? -2.609 5.432 -5.112 1.00 0.00 51 ASN A O 18
ATOM 17587 N N . ILE A 1 6 ? -0.608 6.444 -4.992 1.00 0.00 52 ILE A N 18
ATOM 17588 C CA . ILE A 1 6 ? 0.106 5.179 -5.076 1.00 0.00 52 ILE A CA 18
ATOM 17589 C C . ILE A 1 6 ? -0.221 4.310 -3.864 1.00 0.00 52 ILE A C 18
ATOM 17590 O O . ILE A 1 6 ? -0.345 3.097 -4.011 1.00 0.00 52 ILE A O 18
ATOM 17606 N N . VAL A 1 7 ? -0.372 4.921 -2.687 1.00 0.00 53 VAL A N 18
ATOM 17607 C CA . VAL A 1 7 ? -0.663 4.243 -1.449 1.00 0.00 53 VAL A CA 18
ATOM 17608 C C . VAL A 1 7 ? -1.982 3.514 -1.614 1.00 0.00 53 VAL A C 18
ATOM 17609 O O . VAL A 1 7 ? -1.999 2.284 -1.538 1.00 0.00 53 VAL A O 18
ATOM 17622 N N . ASP A 1 8 ? -3.073 4.245 -1.822 1.00 0.00 54 ASP A N 18
ATOM 17623 C CA . ASP A 1 8 ? -4.409 3.673 -1.965 1.00 0.00 54 ASP A CA 18
ATOM 17624 C C . ASP A 1 8 ? -4.473 2.591 -3.044 1.00 0.00 54 ASP A C 18
ATOM 17625 O O . ASP A 1 8 ? -4.936 1.484 -2.760 1.00 0.00 54 ASP A O 18
ATOM 17634 N N . LYS A 1 9 ? -3.908 2.832 -4.228 1.00 0.00 55 LYS A N 18
ATOM 17635 C CA . LYS A 1 9 ? -3.937 1.839 -5.289 1.00 0.00 55 LYS A CA 18
ATOM 17636 C C . LYS A 1 9 ? -3.126 0.618 -4.914 1.00 0.00 55 LYS A C 18
ATOM 17637 O O . LYS A 1 9 ? -3.603 -0.497 -5.147 1.00 0.00 55 LYS A O 18
ATOM 17656 N N . THR A 1 10 ? -1.924 0.805 -4.361 1.00 0.00 56 THR A N 18
ATOM 17657 C CA . THR A 1 10 ? -1.123 -0.339 -3.956 1.00 0.00 56 THR A CA 18
ATOM 17658 C C . THR A 1 10 ? -1.896 -1.143 -2.896 1.00 0.00 56 THR A C 18
ATOM 17659 O O . THR A 1 10 ? -1.864 -2.376 -2.934 1.00 0.00 56 THR A O 18
ATOM 17670 N N . ALA A 1 11 ? -2.606 -0.475 -1.970 1.00 0.00 57 ALA A N 18
ATOM 17671 C CA . ALA A 1 11 ? -3.370 -1.178 -0.952 1.00 0.00 57 ALA A CA 18
ATOM 17672 C C . ALA A 1 11 ? -4.453 -2.009 -1.623 1.00 0.00 57 ALA A C 18
ATOM 17673 O O . ALA A 1 11 ? -4.528 -3.181 -1.306 1.00 0.00 57 ALA A O 18
ATOM 17680 N N . SER A 1 12 ? -5.232 -1.480 -2.564 1.00 0.00 58 SER A N 18
ATOM 17681 C CA . SER A 1 12 ? -6.283 -2.242 -3.242 1.00 0.00 58 SER A CA 18
ATOM 17682 C C . SER A 1 12 ? -5.763 -3.627 -3.686 1.00 0.00 58 SER A C 18
ATOM 17683 O O . SER A 1 12 ? -6.343 -4.665 -3.367 1.00 0.00 58 SER A O 18
ATOM 17691 N N . PHE A 1 13 ? -4.600 -3.676 -4.343 1.00 0.00 59 PHE A N 18
ATOM 17692 C CA . PHE A 1 13 ? -4.023 -4.931 -4.810 1.00 0.00 59 PHE A CA 18
ATOM 17693 C C . PHE A 1 13 ? -3.546 -5.827 -3.666 1.00 0.00 59 PHE A C 18
ATOM 17694 O O . PHE A 1 13 ? -3.774 -7.036 -3.697 1.00 0.00 59 PHE A O 18
ATOM 17711 N N . VAL A 1 14 ? -2.845 -5.270 -2.678 1.00 0.00 60 VAL A N 18
ATOM 17712 C CA . VAL A 1 14 ? -2.350 -6.023 -1.523 1.00 0.00 60 VAL A CA 18
ATOM 17713 C C . VAL A 1 14 ? -3.534 -6.542 -0.689 1.00 0.00 60 VAL A C 18
ATOM 17714 O O . VAL A 1 14 ? -3.456 -7.607 -0.095 1.00 0.00 60 VAL A O 18
ATOM 17727 N N . ALA A 1 15 ? -4.658 -5.842 -0.691 1.00 0.00 61 ALA A N 18
ATOM 17728 C CA . ALA A 1 15 ? -5.858 -6.197 0.027 1.00 0.00 61 ALA A CA 18
ATOM 17729 C C . ALA A 1 15 ? -6.527 -7.353 -0.706 1.00 0.00 61 ALA A C 18
ATOM 17730 O O . ALA A 1 15 ? -6.932 -8.319 -0.065 1.00 0.00 61 ALA A O 18
ATOM 17737 N N . ARG A 1 16 ? -6.606 -7.296 -2.044 1.00 0.00 62 ARG A N 18
ATOM 17738 C CA . ARG A 1 16 ? -7.260 -8.370 -2.784 1.00 0.00 62 ARG A CA 18
ATOM 17739 C C . ARG A 1 16 ? -6.433 -9.650 -2.834 1.00 0.00 62 ARG A C 18
ATOM 17740 O O . ARG A 1 16 ? -6.988 -10.747 -2.740 1.00 0.00 62 ARG A O 18
ATOM 17761 N N . ASN A 1 17 ? -5.115 -9.520 -2.994 1.00 0.00 63 ASN A N 18
ATOM 17762 C CA . ASN A 1 17 ? -4.205 -10.668 -3.081 1.00 0.00 63 ASN A CA 18
ATOM 17763 C C . ASN A 1 17 ? -3.720 -11.178 -1.728 1.00 0.00 63 ASN A C 18
ATOM 17764 O O . ASN A 1 17 ? -3.327 -12.340 -1.651 1.00 0.00 63 ASN A O 18
ATOM 17775 N N . GLY A 1 18 ? -3.736 -10.349 -0.689 1.00 0.00 64 GLY A N 18
ATOM 17776 C CA . GLY A 1 18 ? -3.312 -10.683 0.660 1.00 0.00 64 GLY A CA 18
ATOM 17777 C C . GLY A 1 18 ? -2.022 -9.957 1.078 1.00 0.00 64 GLY A C 18
ATOM 17778 O O . GLY A 1 18 ? -1.257 -9.469 0.233 1.00 0.00 64 GLY A O 18
ATOM 17782 N N . PRO A 1 19 ? -1.749 -9.888 2.396 1.00 0.00 65 PRO A N 18
ATOM 17783 C CA . PRO A 1 19 ? -0.583 -9.216 2.972 1.00 0.00 65 PRO A CA 18
ATOM 17784 C C . PRO A 1 19 ? 0.765 -9.779 2.521 1.00 0.00 65 PRO A C 18
ATOM 17785 O O . PRO A 1 19 ? 1.784 -9.107 2.704 1.00 0.00 65 PRO A O 18
ATOM 17796 N N . GLU A 1 20 ? 0.793 -10.968 1.917 1.00 0.00 66 GLU A N 18
ATOM 17797 C CA . GLU A 1 20 ? 2.006 -11.601 1.420 1.00 0.00 66 GLU A CA 18
ATOM 17798 C C . GLU A 1 20 ? 2.669 -10.700 0.372 1.00 0.00 66 GLU A C 18
ATOM 17799 O O . GLU A 1 20 ? 3.898 -10.673 0.269 1.00 0.00 66 GLU A O 18
ATOM 17811 N N . PHE A 1 21 ? 1.860 -9.974 -0.408 1.00 0.00 67 PHE A N 18
ATOM 17812 C CA . PHE A 1 21 ? 2.333 -9.067 -1.439 1.00 0.00 67 PHE A CA 18
ATOM 17813 C C . PHE A 1 21 ? 2.930 -7.831 -0.808 1.00 0.00 67 PHE A C 18
ATOM 17814 O O . PHE A 1 21 ? 3.820 -7.230 -1.398 1.00 0.00 67 PHE A O 18
ATOM 17831 N N . GLU A 1 22 ? 2.427 -7.421 0.355 1.00 0.00 68 GLU A N 18
ATOM 17832 C CA . GLU A 1 22 ? 2.936 -6.246 1.025 1.00 0.00 68 GLU A CA 18
ATOM 17833 C C . GLU A 1 22 ? 4.419 -6.422 1.312 1.00 0.00 68 GLU A C 18
ATOM 17834 O O . GLU A 1 22 ? 5.210 -5.524 1.037 1.00 0.00 68 GLU A O 18
ATOM 17846 N N . ALA A 1 23 ? 4.769 -7.583 1.869 1.00 0.00 69 ALA A N 18
ATOM 17847 C CA . ALA A 1 23 ? 6.137 -7.887 2.219 1.00 0.00 69 ALA A CA 18
ATOM 17848 C C . ALA A 1 23 ? 6.984 -8.022 0.959 1.00 0.00 69 ALA A C 18
ATOM 17849 O O . ALA A 1 23 ? 8.074 -7.459 0.890 1.00 0.00 69 ALA A O 18
ATOM 17856 N N . ARG A 1 24 ? 6.484 -8.759 -0.038 1.00 0.00 70 ARG A N 18
ATOM 17857 C CA . ARG A 1 24 ? 7.182 -8.977 -1.294 1.00 0.00 70 ARG A CA 18
ATOM 17858 C C . ARG A 1 24 ? 7.512 -7.660 -1.965 1.00 0.00 70 ARG A C 18
ATOM 17859 O O . ARG A 1 24 ? 8.675 -7.398 -2.245 1.00 0.00 70 ARG A O 18
ATOM 17880 N N . ILE A 1 25 ? 6.498 -6.849 -2.257 1.00 0.00 71 ILE A N 18
ATOM 17881 C CA . ILE A 1 25 ? 6.669 -5.567 -2.918 1.00 0.00 71 ILE A CA 18
ATOM 17882 C C . ILE A 1 25 ? 7.643 -4.709 -2.109 1.00 0.00 71 ILE A C 18
ATOM 17883 O O . ILE A 1 25 ? 8.570 -4.150 -2.697 1.00 0.00 71 ILE A O 18
ATOM 17899 N N . ARG A 1 26 ? 7.458 -4.620 -0.784 1.00 0.00 72 ARG A N 18
ATOM 17900 C CA . ARG A 1 26 ? 8.332 -3.824 0.071 1.00 0.00 72 ARG A CA 18
ATOM 17901 C C . ARG A 1 26 ? 9.788 -4.226 -0.109 1.00 0.00 72 ARG A C 18
ATOM 17902 O O . ARG A 1 26 ? 10.634 -3.353 -0.244 1.00 0.00 72 ARG A O 18
ATOM 17923 N N . GLN A 1 27 ? 10.065 -5.528 -0.121 1.00 0.00 73 GLN A N 18
ATOM 17924 C CA . GLN A 1 27 ? 11.406 -6.060 -0.268 1.00 0.00 73 GLN A CA 18
ATOM 17925 C C . GLN A 1 27 ? 11.968 -5.905 -1.679 1.00 0.00 73 GLN A C 18
ATOM 17926 O O . GLN A 1 27 ? 13.142 -5.572 -1.838 1.00 0.00 73 GLN A O 18
ATOM 17940 N N . ASN A 1 28 ? 11.159 -6.164 -2.705 1.00 0.00 74 ASN A N 18
ATOM 17941 C CA . ASN A 1 28 ? 11.581 -6.073 -4.099 1.00 0.00 74 ASN A CA 18
ATOM 17942 C C . ASN A 1 28 ? 11.993 -4.661 -4.475 1.00 0.00 74 ASN A C 18
ATOM 17943 O O . ASN A 1 28 ? 12.979 -4.491 -5.188 1.00 0.00 74 ASN A O 18
ATOM 17954 N N . GLU A 1 29 ? 11.289 -3.658 -3.953 1.00 0.00 75 GLU A N 18
ATOM 17955 C CA . GLU A 1 29 ? 11.537 -2.257 -4.260 1.00 0.00 75 GLU A CA 18
ATOM 17956 C C . GLU A 1 29 ? 11.963 -1.449 -3.034 1.00 0.00 75 GLU A C 18
ATOM 17957 O O . GLU A 1 29 ? 11.737 -0.241 -2.964 1.00 0.00 75 GLU A O 18
ATOM 17969 N N . ILE A 1 30 ? 12.627 -2.099 -2.077 1.00 0.00 76 ILE A N 18
ATOM 17970 C CA . ILE A 1 30 ? 13.116 -1.483 -0.842 1.00 0.00 76 ILE A CA 18
ATOM 17971 C C . ILE A 1 30 ? 14.067 -0.307 -1.114 1.00 0.00 76 ILE A C 18
ATOM 17972 O O . ILE A 1 30 ? 14.271 0.558 -0.261 1.00 0.00 76 ILE A O 18
ATOM 17988 N N . ASN A 1 31 ? 14.641 -0.267 -2.315 1.00 0.00 77 ASN A N 18
ATOM 17989 C CA . ASN A 1 31 ? 15.584 0.734 -2.775 1.00 0.00 77 ASN A CA 18
ATOM 17990 C C . ASN A 1 31 ? 14.942 1.911 -3.503 1.00 0.00 77 ASN A C 18
ATOM 17991 O O . ASN A 1 31 ? 15.675 2.718 -4.066 1.00 0.00 77 ASN A O 18
ATOM 18002 N N . ASN A 1 32 ? 13.613 2.033 -3.562 1.00 0.00 78 ASN A N 18
ATOM 18003 C CA . ASN A 1 32 ? 12.984 3.154 -4.263 1.00 0.00 78 ASN A CA 18
ATOM 18004 C C . ASN A 1 32 ? 11.906 3.811 -3.399 1.00 0.00 78 ASN A C 18
ATOM 18005 O O . ASN A 1 32 ? 11.000 3.118 -2.916 1.00 0.00 78 ASN A O 18
ATOM 18016 N N . PRO A 1 33 ? 11.906 5.149 -3.281 1.00 0.00 79 PRO A N 18
ATOM 18017 C CA . PRO A 1 33 ? 10.920 5.894 -2.513 1.00 0.00 79 PRO A CA 18
ATOM 18018 C C . PRO A 1 33 ? 9.509 5.651 -3.050 1.00 0.00 79 PRO A C 18
ATOM 18019 O O . PRO A 1 33 ? 8.538 5.784 -2.306 1.00 0.00 79 PRO A O 18
ATOM 18030 N N . LYS A 1 34 ? 9.384 5.208 -4.306 1.00 0.00 80 LYS A N 18
ATOM 18031 C CA . LYS A 1 34 ? 8.124 4.870 -4.957 1.00 0.00 80 LYS A CA 18
ATOM 18032 C C . LYS A 1 34 ? 7.380 3.778 -4.178 1.00 0.00 80 LYS A C 18
ATOM 18033 O O . LYS A 1 34 ? 6.215 3.545 -4.473 1.00 0.00 80 LYS A O 18
ATOM 18052 N N . PHE A 1 35 ? 8.018 3.114 -3.209 1.00 0.00 81 PHE A N 18
ATOM 18053 C CA . PHE A 1 35 ? 7.458 2.054 -2.390 1.00 0.00 81 PHE A CA 18
ATOM 18054 C C . PHE A 1 35 ? 7.797 2.227 -0.904 1.00 0.00 81 PHE A C 18
ATOM 18055 O O . PHE A 1 35 ? 7.482 1.335 -0.113 1.00 0.00 81 PHE A O 18
ATOM 18072 N N . ASN A 1 36 ? 8.436 3.327 -0.488 1.00 0.00 82 ASN A N 18
ATOM 18073 C CA . ASN A 1 36 ? 8.813 3.563 0.914 1.00 0.00 82 ASN A CA 18
ATOM 18074 C C . ASN A 1 36 ? 7.628 3.577 1.873 1.00 0.00 82 ASN A C 18
ATOM 18075 O O . ASN A 1 36 ? 7.794 3.252 3.046 1.00 0.00 82 ASN A O 18
ATOM 18086 N N . PHE A 1 37 ? 6.421 3.861 1.380 1.00 0.00 83 PHE A N 18
ATOM 18087 C CA . PHE A 1 37 ? 5.222 3.931 2.206 1.00 0.00 83 PHE A CA 18
ATOM 18088 C C . PHE A 1 37 ? 4.866 2.575 2.825 1.00 0.00 83 PHE A C 18
ATOM 18089 O O . PHE A 1 37 ? 4.059 2.505 3.753 1.00 0.00 83 PHE A O 18
ATOM 18106 N N . LEU A 1 38 ? 5.441 1.489 2.301 1.00 0.00 84 LEU A N 18
ATOM 18107 C CA . LEU A 1 38 ? 5.209 0.148 2.804 1.00 0.00 84 LEU A CA 18
ATOM 18108 C C . LEU A 1 38 ? 5.971 -0.086 4.110 1.00 0.00 84 LEU A C 18
ATOM 18109 O O . LEU A 1 38 ? 5.627 -1.005 4.853 1.00 0.00 84 LEU A O 18
ATOM 18125 N N . ASN A 1 39 ? 7.019 0.693 4.388 1.00 0.00 85 ASN A N 18
ATOM 18126 C CA . ASN A 1 39 ? 7.808 0.569 5.609 1.00 0.00 85 ASN A CA 18
ATOM 18127 C C . ASN A 1 39 ? 7.234 1.434 6.730 1.00 0.00 85 ASN A C 18
ATOM 18128 O O . ASN A 1 39 ? 6.670 2.485 6.456 1.00 0.00 85 ASN A O 18
ATOM 18139 N N . PRO A 1 40 ? 7.456 1.061 7.999 1.00 0.00 86 PRO A N 18
ATOM 18140 C CA . PRO A 1 40 ? 6.961 1.779 9.172 1.00 0.00 86 PRO A CA 18
ATOM 18141 C C . PRO A 1 40 ? 7.627 3.138 9.390 1.00 0.00 86 PRO A C 18
ATOM 18142 O O . PRO A 1 40 ? 7.090 3.979 10.115 1.00 0.00 86 PRO A O 18
ATOM 18153 N N . ASN A 1 41 ? 8.798 3.349 8.786 1.00 0.00 87 ASN A N 18
ATOM 18154 C CA . ASN A 1 41 ? 9.563 4.583 8.899 1.00 0.00 87 ASN A CA 18
ATOM 18155 C C . ASN A 1 41 ? 8.870 5.749 8.199 1.00 0.00 87 ASN A C 18
ATOM 18156 O O . ASN A 1 41 ? 9.174 6.904 8.497 1.00 0.00 87 ASN A O 18
ATOM 18167 N N . ASP A 1 42 ? 7.934 5.476 7.294 1.00 0.00 88 ASP A N 18
ATOM 18168 C CA . ASP A 1 42 ? 7.223 6.505 6.553 1.00 0.00 88 ASP A CA 18
ATOM 18169 C C . ASP A 1 42 ? 5.950 6.906 7.283 1.00 0.00 88 ASP A C 18
ATOM 18170 O O . ASP A 1 42 ? 5.287 6.060 7.883 1.00 0.00 88 ASP A O 18
ATOM 18179 N N . PRO A 1 43 ? 5.564 8.188 7.248 1.00 0.00 89 PRO A N 18
ATOM 18180 C CA . PRO A 1 43 ? 4.375 8.670 7.931 1.00 0.00 89 PRO A CA 18
ATOM 18181 C C . PRO A 1 43 ? 3.110 8.150 7.265 1.00 0.00 89 PRO A C 18
ATOM 18182 O O . PRO A 1 43 ? 2.104 7.902 7.933 1.00 0.00 89 PRO A O 18
ATOM 18193 N N . TYR A 1 44 ? 3.148 7.950 5.949 1.00 0.00 90 TYR A N 18
ATOM 18194 C CA . TYR A 1 44 ? 2.016 7.446 5.192 1.00 0.00 90 TYR A CA 18
ATOM 18195 C C . TYR A 1 44 ? 1.768 5.970 5.469 1.00 0.00 90 TYR A C 18
ATOM 18196 O O . TYR A 1 44 ? 0.724 5.472 5.070 1.00 0.00 90 TYR A O 18
ATOM 18214 N N . HIS A 1 45 ? 2.671 5.281 6.169 1.00 0.00 91 HIS A N 18
ATOM 18215 C CA . HIS A 1 45 ? 2.504 3.875 6.478 1.00 0.00 91 HIS A CA 18
ATOM 18216 C C . HIS A 1 45 ? 1.208 3.626 7.242 1.00 0.00 91 HIS A C 18
ATOM 18217 O O . HIS A 1 45 ? 0.408 2.810 6.806 1.00 0.00 91 HIS A O 18
ATOM 18231 N N . ALA A 1 46 ? 0.954 4.343 8.343 1.00 0.00 92 ALA A N 18
ATOM 18232 C CA . ALA A 1 46 ? -0.274 4.155 9.116 1.00 0.00 92 ALA A CA 18
ATOM 18233 C C . ALA A 1 46 ? -1.529 4.378 8.266 1.00 0.00 92 ALA A C 18
ATOM 18234 O O . ALA A 1 46 ? -2.577 3.796 8.547 1.00 0.00 92 ALA A O 18
ATOM 18241 N N . TYR A 1 47 ? -1.435 5.252 7.265 1.00 0.00 93 TYR A N 18
ATOM 18242 C CA . TYR A 1 47 ? -2.532 5.546 6.367 1.00 0.00 93 TYR A CA 18
ATOM 18243 C C . TYR A 1 47 ? -2.666 4.384 5.377 1.00 0.00 93 TYR A C 18
ATOM 18244 O O . TYR A 1 47 ? -3.772 3.919 5.123 1.00 0.00 93 TYR A O 18
ATOM 18262 N N . TYR A 1 48 ? -1.550 3.874 4.849 1.00 0.00 94 TYR A N 18
ATOM 18263 C CA . TYR A 1 48 ? -1.542 2.757 3.917 1.00 0.00 94 TYR A CA 18
ATOM 18264 C C . TYR A 1 48 ? -2.167 1.535 4.599 1.00 0.00 94 TYR A C 18
ATOM 18265 O O . TYR A 1 48 ? -2.966 0.813 4.001 1.00 0.00 94 TYR A O 18
ATOM 18283 N N . ARG A 1 49 ? -1.814 1.320 5.870 1.00 0.00 95 ARG A N 18
ATOM 18284 C CA . ARG A 1 49 ? -2.300 0.222 6.705 1.00 0.00 95 ARG A CA 18
ATOM 18285 C C . ARG A 1 49 ? -3.823 0.266 6.743 1.00 0.00 95 ARG A C 18
ATOM 18286 O O . ARG A 1 49 ? -4.459 -0.769 6.544 1.00 0.00 95 ARG A O 18
ATOM 18307 N N . HIS A 1 50 ? -4.398 1.446 6.997 1.00 0.00 96 HIS A N 18
ATOM 18308 C CA . HIS A 1 50 ? -5.839 1.644 7.034 1.00 0.00 96 HIS A CA 18
ATOM 18309 C C . HIS A 1 50 ? -6.432 1.206 5.708 1.00 0.00 96 HIS A C 18
ATOM 18310 O O . HIS A 1 50 ? -7.349 0.393 5.715 1.00 0.00 96 HIS A O 18
ATOM 18324 N N . LYS A 1 51 ? -5.924 1.717 4.581 1.00 0.00 97 LYS A N 18
ATOM 18325 C CA . LYS A 1 51 ? -6.453 1.362 3.274 1.00 0.00 97 LYS A CA 18
ATOM 18326 C C . LYS A 1 51 ? -6.454 -0.144 3.073 1.00 0.00 97 LYS A C 18
ATOM 18327 O O . LYS A 1 51 ? -7.460 -0.637 2.589 1.00 0.00 97 LYS A O 18
ATOM 18346 N N . VAL A 1 52 ? -5.384 -0.864 3.427 1.00 0.00 98 VAL A N 18
ATOM 18347 C CA . VAL A 1 52 ? -5.330 -2.319 3.270 1.00 0.00 98 VAL A CA 18
ATOM 18348 C C . VAL A 1 52 ? -6.559 -2.936 3.926 1.00 0.00 98 VAL A C 18
ATOM 18349 O O . VAL A 1 52 ? -7.340 -3.631 3.276 1.00 0.00 98 VAL A O 18
ATOM 18362 N N . SER A 1 53 ? -6.725 -2.654 5.215 1.00 0.00 99 SER A N 18
ATOM 18363 C CA . SER A 1 53 ? -7.827 -3.154 5.995 1.00 0.00 99 SER A CA 18
ATOM 18364 C C . SER A 1 53 ? -9.174 -2.773 5.381 1.00 0.00 99 SER A C 18
ATOM 18365 O O . SER A 1 53 ? -10.072 -3.603 5.337 1.00 0.00 99 SER A O 18
ATOM 18373 N N . GLU A 1 54 ? -9.303 -1.566 4.852 1.00 0.00 100 GLU A N 18
ATOM 18374 C CA . GLU A 1 54 ? -10.501 -1.017 4.243 1.00 0.00 100 GLU A CA 18
ATOM 18375 C C . GLU A 1 54 ? -10.872 -1.685 2.921 1.00 0.00 100 GLU A C 18
ATOM 18376 O O . GLU A 1 54 ? -12.031 -2.069 2.736 1.00 0.00 100 GLU A O 18
ATOM 18388 N N . PHE A 1 55 ? -9.918 -1.798 1.990 1.00 0.00 101 PHE A N 18
ATOM 18389 C CA . PHE A 1 55 ? -10.140 -2.428 0.705 1.00 0.00 101 PHE A CA 18
ATOM 18390 C C . PHE A 1 55 ? -10.510 -3.897 0.904 1.00 0.00 101 PHE A C 18
ATOM 18391 O O . PHE A 1 55 ? -11.313 -4.439 0.146 1.00 0.00 101 PHE A O 18
ATOM 18408 N N . LYS A 1 56 ? -9.952 -4.541 1.932 1.00 0.00 102 LYS A N 18
ATOM 18409 C CA . LYS A 1 56 ? -10.238 -5.941 2.237 1.00 0.00 102 LYS A CA 18
ATOM 18410 C C . LYS A 1 56 ? -11.696 -6.123 2.631 1.00 0.00 102 LYS A C 18
ATOM 18411 O O . LYS A 1 56 ? -12.341 -7.068 2.183 1.00 0.00 102 LYS A O 18
ATOM 18430 N N . GLU A 1 57 ? -12.215 -5.224 3.466 1.00 0.00 103 GLU A N 18
ATOM 18431 C CA . GLU A 1 57 ? -13.601 -5.273 3.929 1.00 0.00 103 GLU A CA 18
ATOM 18432 C C . GLU A 1 57 ? -14.559 -4.922 2.789 1.00 0.00 103 GLU A C 18
ATOM 18433 O O . GLU A 1 57 ? -15.761 -5.152 2.897 1.00 0.00 103 GLU A O 18
ATOM 18445 N N . GLY A 1 58 ? -14.031 -4.338 1.710 1.00 0.00 104 GLY A N 18
ATOM 18446 C CA . GLY A 1 58 ? -14.792 -3.944 0.540 1.00 0.00 104 GLY A CA 18
ATOM 18447 C C . GLY A 1 58 ? -15.759 -2.817 0.876 1.00 0.00 104 GLY A C 18
ATOM 18448 O O . GLY A 1 58 ? -16.896 -2.815 0.399 1.00 0.00 104 GLY A O 18
ATOM 18452 N N . LYS A 1 59 ? -15.342 -1.882 1.739 1.00 0.00 105 LYS A N 18
ATOM 18453 C CA . LYS A 1 59 ? -16.173 -0.752 2.160 1.00 0.00 105 LYS A CA 18
ATOM 18454 C C . LYS A 1 59 ? -15.630 0.592 1.715 1.00 0.00 105 LYS A C 18
ATOM 18455 O O . LYS A 1 59 ? -16.388 1.565 1.724 1.00 0.00 105 LYS A O 18
ATOM 18474 N N . ALA A 1 60 ? -14.328 0.682 1.437 1.00 0.00 106 ALA A N 18
ATOM 18475 C CA . ALA A 1 60 ? -13.727 1.932 1.018 1.00 0.00 106 ALA A CA 18
ATOM 18476 C C . ALA A 1 60 ? -14.219 2.325 -0.373 1.00 0.00 106 ALA A C 18
ATOM 18477 O O . ALA A 1 60 ? -14.891 1.555 -1.056 1.00 0.00 106 ALA A O 18
ATOM 18484 N N . GLN A 1 61 ? -13.860 3.530 -0.791 1.00 0.00 107 GLN A N 18
ATOM 18485 C CA . GLN A 1 61 ? -14.201 4.078 -2.088 1.00 0.00 107 GLN A CA 18
ATOM 18486 C C . GLN A 1 61 ? -12.937 3.956 -2.921 1.00 0.00 107 GLN A C 18
ATOM 18487 O O . GLN A 1 61 ? -11.909 4.543 -2.568 1.00 0.00 107 GLN A O 18
ATOM 18501 N N . GLU A 1 62 ? -12.997 3.147 -3.969 1.00 0.00 108 GLU A N 18
ATOM 18502 C CA . GLU A 1 62 ? -11.874 2.897 -4.859 1.00 0.00 108 GLU A CA 18
ATOM 18503 C C . GLU A 1 62 ? -11.541 4.157 -5.678 1.00 0.00 108 GLU A C 18
ATOM 18504 O O . GLU A 1 62 ? -12.411 5.016 -5.854 1.00 0.00 108 GLU A O 18
ATOM 18516 N N . PRO A 1 63 ? -10.305 4.311 -6.175 1.00 0.00 109 PRO A N 18
ATOM 18517 C CA . PRO A 1 63 ? -9.889 5.471 -6.955 1.00 0.00 109 PRO A CA 18
ATOM 18518 C C . PRO A 1 63 ? -10.360 5.337 -8.409 1.00 0.00 109 PRO A C 18
ATOM 18519 O O . PRO A 1 63 ? -11.139 4.442 -8.757 1.00 0.00 109 PRO A O 18
ATOM 18530 N N . SER A 1 64 ? -9.948 6.271 -9.262 1.00 0.00 110 SER A N 18
ATOM 18531 C CA . SER A 1 64 ? -10.267 6.315 -10.676 1.00 0.00 110 SER A CA 18
ATOM 18532 C C . SER A 1 64 ? -9.165 7.107 -11.363 1.00 0.00 110 SER A C 18
ATOM 18533 O O . SER A 1 64 ? -9.386 7.550 -12.513 1.00 0.00 110 SER A O 18
ATOM 18541 N N . GLY A 1 1 ? -2.016 15.148 -4.603 1.00 0.00 47 GLY A N 19
ATOM 18542 C CA . GLY A 1 1 ? -0.621 14.703 -4.473 1.00 0.00 47 GLY A CA 19
ATOM 18543 C C . GLY A 1 1 ? -0.411 13.366 -5.161 1.00 0.00 47 GLY A C 19
ATOM 18544 O O . GLY A 1 1 ? -1.141 13.038 -6.089 1.00 0.00 47 GLY A O 19
ATOM 18548 N N . GLU A 1 2 ? 0.547 12.566 -4.688 1.00 0.00 48 GLU A N 19
ATOM 18549 C CA . GLU A 1 2 ? 0.889 11.255 -5.247 1.00 0.00 48 GLU A CA 19
ATOM 18550 C C . GLU A 1 2 ? 0.924 10.162 -4.201 1.00 0.00 48 GLU A C 19
ATOM 18551 O O . GLU A 1 2 ? 0.281 9.141 -4.392 1.00 0.00 48 GLU A O 19
ATOM 18563 N N . VAL A 1 3 ? 1.658 10.363 -3.107 1.00 0.00 49 VAL A N 19
ATOM 18564 C CA . VAL A 1 3 ? 1.794 9.371 -2.045 1.00 0.00 49 VAL A CA 19
ATOM 18565 C C . VAL A 1 3 ? 0.436 8.754 -1.686 1.00 0.00 49 VAL A C 19
ATOM 18566 O O . VAL A 1 3 ? 0.300 7.539 -1.691 1.00 0.00 49 VAL A O 19
ATOM 18579 N N . ARG A 1 4 ? -0.607 9.553 -1.453 1.00 0.00 50 ARG A N 19
ATOM 18580 C CA . ARG A 1 4 ? -1.928 8.996 -1.131 1.00 0.00 50 ARG A CA 19
ATOM 18581 C C . ARG A 1 4 ? -2.479 8.121 -2.270 1.00 0.00 50 ARG A C 19
ATOM 18582 O O . ARG A 1 4 ? -3.145 7.122 -2.000 1.00 0.00 50 ARG A O 19
ATOM 18603 N N . ASN A 1 5 ? -2.251 8.512 -3.524 1.00 0.00 51 ASN A N 19
ATOM 18604 C CA . ASN A 1 5 ? -2.716 7.822 -4.725 1.00 0.00 51 ASN A CA 19
ATOM 18605 C C . ASN A 1 5 ? -2.057 6.456 -4.842 1.00 0.00 51 ASN A C 19
ATOM 18606 O O . ASN A 1 5 ? -2.745 5.441 -4.939 1.00 0.00 51 ASN A O 19
ATOM 18617 N N . ILE A 1 6 ? -0.722 6.414 -4.834 1.00 0.00 52 ILE A N 19
ATOM 18618 C CA . ILE A 1 6 ? 0.005 5.159 -4.945 1.00 0.00 52 ILE A CA 19
ATOM 18619 C C . ILE A 1 6 ? -0.275 4.268 -3.732 1.00 0.00 52 ILE A C 19
ATOM 18620 O O . ILE A 1 6 ? -0.320 3.052 -3.902 1.00 0.00 52 ILE A O 19
ATOM 18636 N N . VAL A 1 7 ? -0.477 4.842 -2.537 1.00 0.00 53 VAL A N 19
ATOM 18637 C CA . VAL A 1 7 ? -0.759 4.105 -1.319 1.00 0.00 53 VAL A CA 19
ATOM 18638 C C . VAL A 1 7 ? -2.062 3.351 -1.533 1.00 0.00 53 VAL A C 19
ATOM 18639 O O . VAL A 1 7 ? -2.083 2.138 -1.385 1.00 0.00 53 VAL A O 19
ATOM 18652 N N . ASP A 1 8 ? -3.126 4.067 -1.887 1.00 0.00 54 ASP A N 19
ATOM 18653 C CA . ASP A 1 8 ? -4.456 3.536 -2.151 1.00 0.00 54 ASP A CA 19
ATOM 18654 C C . ASP A 1 8 ? -4.403 2.397 -3.168 1.00 0.00 54 ASP A C 19
ATOM 18655 O O . ASP A 1 8 ? -4.851 1.288 -2.883 1.00 0.00 54 ASP A O 19
ATOM 18664 N N . LYS A 1 9 ? -3.778 2.632 -4.320 1.00 0.00 55 LYS A N 19
ATOM 18665 C CA . LYS A 1 9 ? -3.668 1.634 -5.375 1.00 0.00 55 LYS A CA 19
ATOM 18666 C C . LYS A 1 9 ? -2.845 0.432 -4.945 1.00 0.00 55 LYS A C 19
ATOM 18667 O O . LYS A 1 9 ? -3.233 -0.711 -5.199 1.00 0.00 55 LYS A O 19
ATOM 18686 N N . THR A 1 10 ? -1.703 0.651 -4.305 1.00 0.00 56 THR A N 19
ATOM 18687 C CA . THR A 1 10 ? -0.893 -0.467 -3.852 1.00 0.00 56 THR A CA 19
ATOM 18688 C C . THR A 1 10 ? -1.662 -1.267 -2.796 1.00 0.00 56 THR A C 19
ATOM 18689 O O . THR A 1 10 ? -1.636 -2.500 -2.823 1.00 0.00 56 THR A O 19
ATOM 18700 N N . ALA A 1 11 ? -2.386 -0.579 -1.908 1.00 0.00 57 ALA A N 19
ATOM 18701 C CA . ALA A 1 11 ? -3.155 -1.212 -0.856 1.00 0.00 57 ALA A CA 19
ATOM 18702 C C . ALA A 1 11 ? -4.233 -2.104 -1.453 1.00 0.00 57 ALA A C 19
ATOM 18703 O O . ALA A 1 11 ? -4.401 -3.206 -0.950 1.00 0.00 57 ALA A O 19
ATOM 18710 N N . SER A 1 12 ? -4.899 -1.677 -2.531 1.00 0.00 58 SER A N 19
ATOM 18711 C CA . SER A 1 12 ? -5.932 -2.442 -3.211 1.00 0.00 58 SER A CA 19
ATOM 18712 C C . SER A 1 12 ? -5.370 -3.810 -3.606 1.00 0.00 58 SER A C 19
ATOM 18713 O O . SER A 1 12 ? -5.851 -4.840 -3.146 1.00 0.00 58 SER A O 19
ATOM 18721 N N . PHE A 1 13 ? -4.297 -3.849 -4.399 1.00 0.00 59 PHE A N 19
ATOM 18722 C CA . PHE A 1 13 ? -3.709 -5.113 -4.833 1.00 0.00 59 PHE A CA 19
ATOM 18723 C C . PHE A 1 13 ? -3.317 -6.011 -3.663 1.00 0.00 59 PHE A C 19
ATOM 18724 O O . PHE A 1 13 ? -3.601 -7.210 -3.688 1.00 0.00 59 PHE A O 19
ATOM 18741 N N . VAL A 1 14 ? -2.650 -5.454 -2.654 1.00 0.00 60 VAL A N 19
ATOM 18742 C CA . VAL A 1 14 ? -2.227 -6.201 -1.477 1.00 0.00 60 VAL A CA 19
ATOM 18743 C C . VAL A 1 14 ? -3.456 -6.726 -0.727 1.00 0.00 60 VAL A C 19
ATOM 18744 O O . VAL A 1 14 ? -3.434 -7.838 -0.217 1.00 0.00 60 VAL A O 19
ATOM 18757 N N . ALA A 1 15 ? -4.532 -5.950 -0.654 1.00 0.00 61 ALA A N 19
ATOM 18758 C CA . ALA A 1 15 ? -5.763 -6.328 0.007 1.00 0.00 61 ALA A CA 19
ATOM 18759 C C . ALA A 1 15 ? -6.422 -7.469 -0.762 1.00 0.00 61 ALA A C 19
ATOM 18760 O O . ALA A 1 15 ? -6.994 -8.370 -0.152 1.00 0.00 61 ALA A O 19
ATOM 18767 N N . ARG A 1 16 ? -6.335 -7.444 -2.096 1.00 0.00 62 ARG A N 19
ATOM 18768 C CA . ARG A 1 16 ? -6.940 -8.470 -2.925 1.00 0.00 62 ARG A CA 19
ATOM 18769 C C . ARG A 1 16 ? -6.179 -9.783 -2.882 1.00 0.00 62 ARG A C 19
ATOM 18770 O O . ARG A 1 16 ? -6.771 -10.850 -2.688 1.00 0.00 62 ARG A O 19
ATOM 18791 N N . ASN A 1 17 ? -4.874 -9.725 -3.111 1.00 0.00 63 ASN A N 19
ATOM 18792 C CA . ASN A 1 17 ? -4.018 -10.908 -3.140 1.00 0.00 63 ASN A CA 19
ATOM 18793 C C . ASN A 1 17 ? -3.745 -11.454 -1.741 1.00 0.00 63 ASN A C 19
ATOM 18794 O O . ASN A 1 17 ? -3.841 -12.661 -1.535 1.00 0.00 63 ASN A O 19
ATOM 18805 N N . GLY A 1 18 ? -3.433 -10.586 -0.778 1.00 0.00 64 GLY A N 19
ATOM 18806 C CA . GLY A 1 18 ? -3.158 -10.950 0.602 1.00 0.00 64 GLY A CA 19
ATOM 18807 C C . GLY A 1 18 ? -1.958 -10.197 1.188 1.00 0.00 64 GLY A C 19
ATOM 18808 O O . GLY A 1 18 ? -1.183 -9.569 0.455 1.00 0.00 64 GLY A O 19
ATOM 18812 N N . PRO A 1 19 ? -1.758 -10.276 2.519 1.00 0.00 65 PRO A N 19
ATOM 18813 C CA . PRO A 1 19 ? -0.670 -9.615 3.240 1.00 0.00 65 PRO A CA 19
ATOM 18814 C C . PRO A 1 19 ? 0.712 -10.035 2.751 1.00 0.00 65 PRO A C 19
ATOM 18815 O O . PRO A 1 19 ? 1.675 -9.298 2.971 1.00 0.00 65 PRO A O 19
ATOM 18826 N N . GLU A 1 20 ? 0.829 -11.177 2.073 1.00 0.00 66 GLU A N 19
ATOM 18827 C CA . GLU A 1 20 ? 2.096 -11.646 1.547 1.00 0.00 66 GLU A CA 19
ATOM 18828 C C . GLU A 1 20 ? 2.678 -10.617 0.569 1.00 0.00 66 GLU A C 19
ATOM 18829 O O . GLU A 1 20 ? 3.891 -10.394 0.546 1.00 0.00 66 GLU A O 19
ATOM 18841 N N . PHE A 1 21 ? 1.827 -9.951 -0.218 1.00 0.00 67 PHE A N 19
ATOM 18842 C CA . PHE A 1 21 ? 2.277 -8.968 -1.184 1.00 0.00 67 PHE A CA 19
ATOM 18843 C C . PHE A 1 21 ? 2.792 -7.709 -0.515 1.00 0.00 67 PHE A C 19
ATOM 18844 O O . PHE A 1 21 ? 3.634 -7.030 -1.093 1.00 0.00 67 PHE A O 19
ATOM 18861 N N . GLU A 1 22 ? 2.314 -7.393 0.688 1.00 0.00 68 GLU A N 19
ATOM 18862 C CA . GLU A 1 22 ? 2.769 -6.215 1.401 1.00 0.00 68 GLU A CA 19
ATOM 18863 C C . GLU A 1 22 ? 4.261 -6.369 1.686 1.00 0.00 68 GLU A C 19
ATOM 18864 O O . GLU A 1 22 ? 5.003 -5.394 1.618 1.00 0.00 68 GLU A O 19
ATOM 18876 N N . ALA A 1 23 ? 4.691 -7.587 2.027 1.00 0.00 69 ALA A N 19
ATOM 18877 C CA . ALA A 1 23 ? 6.077 -7.901 2.315 1.00 0.00 69 ALA A CA 19
ATOM 18878 C C . ALA A 1 23 ? 6.867 -8.089 1.025 1.00 0.00 69 ALA A C 19
ATOM 18879 O O . ALA A 1 23 ? 7.992 -7.604 0.946 1.00 0.00 69 ALA A O 19
ATOM 18886 N N . ARG A 1 24 ? 6.307 -8.778 0.019 1.00 0.00 70 ARG A N 19
ATOM 18887 C CA . ARG A 1 24 ? 6.987 -9.010 -1.250 1.00 0.00 70 ARG A CA 19
ATOM 18888 C C . ARG A 1 24 ? 7.375 -7.688 -1.894 1.00 0.00 70 ARG A C 19
ATOM 18889 O O . ARG A 1 24 ? 8.557 -7.423 -2.087 1.00 0.00 70 ARG A O 19
ATOM 18910 N N . ILE A 1 25 ? 6.377 -6.864 -2.211 1.00 0.00 71 ILE A N 19
ATOM 18911 C CA . ILE A 1 25 ? 6.557 -5.572 -2.865 1.00 0.00 71 ILE A CA 19
ATOM 18912 C C . ILE A 1 25 ? 7.545 -4.723 -2.072 1.00 0.00 71 ILE A C 19
ATOM 18913 O O . ILE A 1 25 ? 8.498 -4.187 -2.642 1.00 0.00 71 ILE A O 19
ATOM 18929 N N . ARG A 1 26 ? 7.340 -4.623 -0.756 1.00 0.00 72 ARG A N 19
ATOM 18930 C CA . ARG A 1 26 ? 8.199 -3.843 0.117 1.00 0.00 72 ARG A CA 19
ATOM 18931 C C . ARG A 1 26 ? 9.647 -4.289 0.022 1.00 0.00 72 ARG A C 19
ATOM 18932 O O . ARG A 1 26 ? 10.511 -3.443 -0.172 1.00 0.00 72 ARG A O 19
ATOM 18953 N N . GLN A 1 27 ? 9.920 -5.582 0.188 1.00 0.00 73 GLN A N 19
ATOM 18954 C CA . GLN A 1 27 ? 11.274 -6.102 0.139 1.00 0.00 73 GLN A CA 19
ATOM 18955 C C . GLN A 1 27 ? 11.900 -5.967 -1.244 1.00 0.00 73 GLN A C 19
ATOM 18956 O O . GLN A 1 27 ? 13.094 -5.684 -1.345 1.00 0.00 73 GLN A O 19
ATOM 18970 N N . ASN A 1 28 ? 11.106 -6.143 -2.298 1.00 0.00 74 ASN A N 19
ATOM 18971 C CA . ASN A 1 28 ? 11.585 -6.070 -3.667 1.00 0.00 74 ASN A CA 19
ATOM 18972 C C . ASN A 1 28 ? 12.068 -4.685 -4.054 1.00 0.00 74 ASN A C 19
ATOM 18973 O O . ASN A 1 28 ? 13.123 -4.552 -4.672 1.00 0.00 74 ASN A O 19
ATOM 18984 N N . GLU A 1 29 ? 11.317 -3.653 -3.682 1.00 0.00 75 GLU A N 19
ATOM 18985 C CA . GLU A 1 29 ? 11.614 -2.267 -4.020 1.00 0.00 75 GLU A CA 19
ATOM 18986 C C . GLU A 1 29 ? 12.181 -1.456 -2.849 1.00 0.00 75 GLU A C 19
ATOM 18987 O O . GLU A 1 29 ? 12.301 -0.239 -2.963 1.00 0.00 75 GLU A O 19
ATOM 18999 N N . ILE A 1 30 ? 12.597 -2.098 -1.755 1.00 0.00 76 ILE A N 19
ATOM 19000 C CA . ILE A 1 30 ? 13.138 -1.494 -0.529 1.00 0.00 76 ILE A CA 19
ATOM 19001 C C . ILE A 1 30 ? 14.213 -0.410 -0.723 1.00 0.00 76 ILE A C 19
ATOM 19002 O O . ILE A 1 30 ? 14.377 0.474 0.119 1.00 0.00 76 ILE A O 19
ATOM 19018 N N . ASN A 1 31 ? 14.991 -0.492 -1.803 1.00 0.00 77 ASN A N 19
ATOM 19019 C CA . ASN A 1 31 ? 16.059 0.459 -2.094 1.00 0.00 77 ASN A CA 19
ATOM 19020 C C . ASN A 1 31 ? 15.577 1.736 -2.768 1.00 0.00 77 ASN A C 19
ATOM 19021 O O . ASN A 1 31 ? 16.376 2.657 -2.911 1.00 0.00 77 ASN A O 19
ATOM 19032 N N . ASN A 1 32 ? 14.317 1.803 -3.189 1.00 0.00 78 ASN A N 19
ATOM 19033 C CA . ASN A 1 32 ? 13.755 2.960 -3.869 1.00 0.00 78 ASN A CA 19
ATOM 19034 C C . ASN A 1 32 ? 12.739 3.679 -2.994 1.00 0.00 78 ASN A C 19
ATOM 19035 O O . ASN A 1 32 ? 12.187 3.091 -2.058 1.00 0.00 78 ASN A O 19
ATOM 19046 N N . PRO A 1 33 ? 12.378 4.914 -3.361 1.00 0.00 79 PRO A N 19
ATOM 19047 C CA . PRO A 1 33 ? 11.418 5.706 -2.627 1.00 0.00 79 PRO A CA 19
ATOM 19048 C C . PRO A 1 33 ? 9.975 5.469 -3.083 1.00 0.00 79 PRO A C 19
ATOM 19049 O O . PRO A 1 33 ? 9.054 5.635 -2.286 1.00 0.00 79 PRO A O 19
ATOM 19060 N N . LYS A 1 34 ? 9.741 5.023 -4.324 1.00 0.00 80 LYS A N 19
ATOM 19061 C CA . LYS A 1 34 ? 8.399 4.789 -4.860 1.00 0.00 80 LYS A CA 19
ATOM 19062 C C . LYS A 1 34 ? 7.511 3.906 -3.991 1.00 0.00 80 LYS A C 19
ATOM 19063 O O . LYS A 1 34 ? 6.323 4.195 -3.892 1.00 0.00 80 LYS A O 19
ATOM 19082 N N . PHE A 1 35 ? 8.069 2.895 -3.340 1.00 0.00 81 PHE A N 19
ATOM 19083 C CA . PHE A 1 35 ? 7.367 1.940 -2.495 1.00 0.00 81 PHE A CA 19
ATOM 19084 C C . PHE A 1 35 ? 7.754 2.085 -1.026 1.00 0.00 81 PHE A C 19
ATOM 19085 O O . PHE A 1 35 ? 7.312 1.274 -0.208 1.00 0.00 81 PHE A O 19
ATOM 19102 N N . ASN A 1 36 ? 8.543 3.105 -0.661 1.00 0.00 82 ASN A N 19
ATOM 19103 C CA . ASN A 1 36 ? 8.962 3.309 0.725 1.00 0.00 82 ASN A CA 19
ATOM 19104 C C . ASN A 1 36 ? 7.780 3.539 1.672 1.00 0.00 82 ASN A C 19
ATOM 19105 O O . ASN A 1 36 ? 7.923 3.269 2.856 1.00 0.00 82 ASN A O 19
ATOM 19116 N N . PHE A 1 37 ? 6.591 3.919 1.184 1.00 0.00 83 PHE A N 19
ATOM 19117 C CA . PHE A 1 37 ? 5.426 4.132 2.047 1.00 0.00 83 PHE A CA 19
ATOM 19118 C C . PHE A 1 37 ? 5.017 2.820 2.734 1.00 0.00 83 PHE A C 19
ATOM 19119 O O . PHE A 1 37 ? 4.275 2.823 3.715 1.00 0.00 83 PHE A O 19
ATOM 19136 N N . LEU A 1 38 ? 5.465 1.674 2.206 1.00 0.00 84 LEU A N 19
ATOM 19137 C CA . LEU A 1 38 ? 5.189 0.367 2.782 1.00 0.00 84 LEU A CA 19
ATOM 19138 C C . LEU A 1 38 ? 6.027 0.173 4.039 1.00 0.00 84 LEU A C 19
ATOM 19139 O O . LEU A 1 38 ? 5.697 -0.682 4.853 1.00 0.00 84 LEU A O 19
ATOM 19155 N N . ASN A 1 39 ? 7.136 0.893 4.174 1.00 0.00 85 ASN A N 19
ATOM 19156 C CA . ASN A 1 39 ? 8.061 0.819 5.294 1.00 0.00 85 ASN A CA 19
ATOM 19157 C C . ASN A 1 39 ? 7.518 1.641 6.461 1.00 0.00 85 ASN A C 19
ATOM 19158 O O . ASN A 1 39 ? 6.916 2.684 6.227 1.00 0.00 85 ASN A O 19
ATOM 19169 N N . PRO A 1 40 ? 7.777 1.248 7.716 1.00 0.00 86 PRO A N 19
ATOM 19170 C CA . PRO A 1 40 ? 7.320 1.987 8.892 1.00 0.00 86 PRO A CA 19
ATOM 19171 C C . PRO A 1 40 ? 8.109 3.288 9.081 1.00 0.00 86 PRO A C 19
ATOM 19172 O O . PRO A 1 40 ? 7.740 4.117 9.912 1.00 0.00 86 PRO A O 19
ATOM 19183 N N . ASN A 1 41 ? 9.225 3.445 8.361 1.00 0.00 87 ASN A N 19
ATOM 19184 C CA . ASN A 1 41 ? 10.086 4.619 8.407 1.00 0.00 87 ASN A CA 19
ATOM 19185 C C . ASN A 1 41 ? 9.405 5.813 7.726 1.00 0.00 87 ASN A C 19
ATOM 19186 O O . ASN A 1 41 ? 9.925 6.926 7.793 1.00 0.00 87 ASN A O 19
ATOM 19197 N N . ASP A 1 42 ? 8.260 5.616 7.067 1.00 0.00 88 ASP A N 19
ATOM 19198 C CA . ASP A 1 42 ? 7.498 6.659 6.390 1.00 0.00 88 ASP A CA 19
ATOM 19199 C C . ASP A 1 42 ? 6.262 6.976 7.234 1.00 0.00 88 ASP A C 19
ATOM 19200 O O . ASP A 1 42 ? 5.724 6.090 7.906 1.00 0.00 88 ASP A O 19
ATOM 19209 N N . PRO A 1 43 ? 5.772 8.224 7.215 1.00 0.00 89 PRO A N 19
ATOM 19210 C CA . PRO A 1 43 ? 4.611 8.624 7.995 1.00 0.00 89 PRO A CA 19
ATOM 19211 C C . PRO A 1 43 ? 3.315 8.070 7.407 1.00 0.00 89 PRO A C 19
ATOM 19212 O O . PRO A 1 43 ? 2.414 7.688 8.155 1.00 0.00 89 PRO A O 19
ATOM 19223 N N . TYR A 1 44 ? 3.221 7.988 6.076 1.00 0.00 90 TYR A N 19
ATOM 19224 C CA . TYR A 1 44 ? 2.043 7.496 5.364 1.00 0.00 90 TYR A CA 19
ATOM 19225 C C . TYR A 1 44 ? 1.841 6.001 5.566 1.00 0.00 90 TYR A C 19
ATOM 19226 O O . TYR A 1 44 ? 0.840 5.463 5.104 1.00 0.00 90 TYR A O 19
ATOM 19244 N N . HIS A 1 45 ? 2.759 5.329 6.256 1.00 0.00 91 HIS A N 19
ATOM 19245 C CA . HIS A 1 45 ? 2.664 3.916 6.523 1.00 0.00 91 HIS A CA 19
ATOM 19246 C C . HIS A 1 45 ? 1.338 3.598 7.219 1.00 0.00 91 HIS A C 19
ATOM 19247 O O . HIS A 1 45 ? 0.597 2.754 6.734 1.00 0.00 91 HIS A O 19
ATOM 19261 N N . ALA A 1 46 ? 0.987 4.290 8.311 1.00 0.00 92 ALA A N 19
ATOM 19262 C CA . ALA A 1 46 ? -0.271 4.042 9.020 1.00 0.00 92 ALA A CA 19
ATOM 19263 C C . ALA A 1 46 ? -1.488 4.266 8.112 1.00 0.00 92 ALA A C 19
ATOM 19264 O O . ALA A 1 46 ? -2.507 3.593 8.266 1.00 0.00 92 ALA A O 19
ATOM 19271 N N . TYR A 1 47 ? -1.390 5.223 7.188 1.00 0.00 93 TYR A N 19
ATOM 19272 C CA . TYR A 1 47 ? -2.456 5.529 6.245 1.00 0.00 93 TYR A CA 19
ATOM 19273 C C . TYR A 1 47 ? -2.581 4.345 5.283 1.00 0.00 93 TYR A C 19
ATOM 19274 O O . TYR A 1 47 ? -3.680 3.873 5.010 1.00 0.00 93 TYR A O 19
ATOM 19292 N N . TYR A 1 48 ? -1.455 3.830 4.785 1.00 0.00 94 TYR A N 19
ATOM 19293 C CA . TYR A 1 48 ? -1.432 2.688 3.890 1.00 0.00 94 TYR A CA 19
ATOM 19294 C C . TYR A 1 48 ? -2.050 1.481 4.599 1.00 0.00 94 TYR A C 19
ATOM 19295 O O . TYR A 1 48 ? -2.845 0.756 4.002 1.00 0.00 94 TYR A O 19
ATOM 19313 N N . ARG A 1 49 ? -1.706 1.272 5.874 1.00 0.00 95 ARG A N 19
ATOM 19314 C CA . ARG A 1 49 ? -2.231 0.157 6.666 1.00 0.00 95 ARG A CA 19
ATOM 19315 C C . ARG A 1 49 ? -3.756 0.247 6.684 1.00 0.00 95 ARG A C 19
ATOM 19316 O O . ARG A 1 49 ? -4.415 -0.780 6.504 1.00 0.00 95 ARG A O 19
ATOM 19337 N N . HIS A 1 50 ? -4.310 1.449 6.877 1.00 0.00 96 HIS A N 19
ATOM 19338 C CA . HIS A 1 50 ? -5.749 1.657 6.871 1.00 0.00 96 HIS A CA 19
ATOM 19339 C C . HIS A 1 50 ? -6.282 1.233 5.513 1.00 0.00 96 HIS A C 19
ATOM 19340 O O . HIS A 1 50 ? -7.152 0.368 5.472 1.00 0.00 96 HIS A O 19
ATOM 19354 N N . LYS A 1 51 ? -5.746 1.789 4.416 1.00 0.00 97 LYS A N 19
ATOM 19355 C CA . LYS A 1 51 ? -6.188 1.465 3.068 1.00 0.00 97 LYS A CA 19
ATOM 19356 C C . LYS A 1 51 ? -6.285 -0.045 2.868 1.00 0.00 97 LYS A C 19
ATOM 19357 O O . LYS A 1 51 ? -7.311 -0.498 2.380 1.00 0.00 97 LYS A O 19
ATOM 19376 N N . VAL A 1 52 ? -5.268 -0.821 3.247 1.00 0.00 98 VAL A N 19
ATOM 19377 C CA . VAL A 1 52 ? -5.277 -2.275 3.088 1.00 0.00 98 VAL A CA 19
ATOM 19378 C C . VAL A 1 52 ? -6.487 -2.885 3.788 1.00 0.00 98 VAL A C 19
ATOM 19379 O O . VAL A 1 52 ? -7.250 -3.616 3.159 1.00 0.00 98 VAL A O 19
ATOM 19392 N N . SER A 1 53 ? -6.640 -2.608 5.084 1.00 0.00 99 SER A N 19
ATOM 19393 C CA . SER A 1 53 ? -7.748 -3.144 5.864 1.00 0.00 99 SER A CA 19
ATOM 19394 C C . SER A 1 53 ? -9.080 -2.787 5.201 1.00 0.00 99 SER A C 19
ATOM 19395 O O . SER A 1 53 ? -9.955 -3.638 5.089 1.00 0.00 99 SER A O 19
ATOM 19403 N N . GLU A 1 54 ? -9.203 -1.565 4.699 1.00 0.00 100 GLU A N 19
ATOM 19404 C CA . GLU A 1 54 ? -10.374 -1.014 4.050 1.00 0.00 100 GLU A CA 19
ATOM 19405 C C . GLU A 1 54 ? -10.723 -1.709 2.743 1.00 0.00 100 GLU A C 19
ATOM 19406 O O . GLU A 1 54 ? -11.870 -2.133 2.570 1.00 0.00 100 GLU A O 19
ATOM 19418 N N . PHE A 1 55 ? -9.760 -1.818 1.820 1.00 0.00 101 PHE A N 19
ATOM 19419 C CA . PHE A 1 55 ? -9.988 -2.478 0.547 1.00 0.00 101 PHE A CA 19
ATOM 19420 C C . PHE A 1 55 ? -10.341 -3.946 0.780 1.00 0.00 101 PHE A C 19
ATOM 19421 O O . PHE A 1 55 ? -11.133 -4.518 0.034 1.00 0.00 101 PHE A O 19
ATOM 19438 N N . LYS A 1 56 ? -9.780 -4.566 1.821 1.00 0.00 102 LYS A N 19
ATOM 19439 C CA . LYS A 1 56 ? -10.063 -5.965 2.136 1.00 0.00 102 LYS A CA 19
ATOM 19440 C C . LYS A 1 56 ? -11.525 -6.149 2.514 1.00 0.00 102 LYS A C 19
ATOM 19441 O O . LYS A 1 56 ? -12.132 -7.152 2.146 1.00 0.00 102 LYS A O 19
ATOM 19460 N N . GLU A 1 57 ? -12.081 -5.205 3.267 1.00 0.00 103 GLU A N 19
ATOM 19461 C CA . GLU A 1 57 ? -13.471 -5.253 3.710 1.00 0.00 103 GLU A CA 19
ATOM 19462 C C . GLU A 1 57 ? -14.416 -4.858 2.573 1.00 0.00 103 GLU A C 19
ATOM 19463 O O . GLU A 1 57 ? -15.623 -5.057 2.673 1.00 0.00 103 GLU A O 19
ATOM 19475 N N . GLY A 1 58 ? -13.877 -4.256 1.512 1.00 0.00 104 GLY A N 19
ATOM 19476 C CA . GLY A 1 58 ? -14.610 -3.815 0.342 1.00 0.00 104 GLY A CA 19
ATOM 19477 C C . GLY A 1 58 ? -15.513 -2.619 0.637 1.00 0.00 104 GLY A C 19
ATOM 19478 O O . GLY A 1 58 ? -16.524 -2.439 -0.042 1.00 0.00 104 GLY A O 19
ATOM 19482 N N . LYS A 1 59 ? -15.199 -1.811 1.658 1.00 0.00 105 LYS A N 19
ATOM 19483 C CA . LYS A 1 59 ? -15.999 -0.639 2.043 1.00 0.00 105 LYS A CA 19
ATOM 19484 C C . LYS A 1 59 ? -15.365 0.691 1.650 1.00 0.00 105 LYS A C 19
ATOM 19485 O O . LYS A 1 59 ? -16.004 1.741 1.774 1.00 0.00 105 LYS A O 19
ATOM 19504 N N . ALA A 1 60 ? -14.094 0.652 1.263 1.00 0.00 106 ALA A N 19
ATOM 19505 C CA . ALA A 1 60 ? -13.345 1.829 0.879 1.00 0.00 106 ALA A CA 19
ATOM 19506 C C . ALA A 1 60 ? -13.885 2.455 -0.408 1.00 0.00 106 ALA A C 19
ATOM 19507 O O . ALA A 1 60 ? -14.745 1.887 -1.082 1.00 0.00 106 ALA A O 19
ATOM 19514 N N . GLN A 1 61 ? -13.313 3.594 -0.779 1.00 0.00 107 GLN A N 19
ATOM 19515 C CA . GLN A 1 61 ? -13.644 4.341 -1.978 1.00 0.00 107 GLN A CA 19
ATOM 19516 C C . GLN A 1 61 ? -12.488 4.046 -2.934 1.00 0.00 107 GLN A C 19
ATOM 19517 O O . GLN A 1 61 ? -11.438 4.689 -2.875 1.00 0.00 107 GLN A O 19
ATOM 19531 N N . GLU A 1 62 ? -12.633 2.987 -3.729 1.00 0.00 108 GLU A N 19
ATOM 19532 C CA . GLU A 1 62 ? -11.633 2.543 -4.691 1.00 0.00 108 GLU A CA 19
ATOM 19533 C C . GLU A 1 62 ? -11.512 3.516 -5.883 1.00 0.00 108 GLU A C 19
ATOM 19534 O O . GLU A 1 62 ? -12.447 4.284 -6.138 1.00 0.00 108 GLU A O 19
ATOM 19546 N N . PRO A 1 63 ? -10.390 3.508 -6.626 1.00 0.00 109 PRO A N 19
ATOM 19547 C CA . PRO A 1 63 ? -10.179 4.375 -7.782 1.00 0.00 109 PRO A CA 19
ATOM 19548 C C . PRO A 1 63 ? -10.999 3.884 -8.991 1.00 0.00 109 PRO A C 19
ATOM 19549 O O . PRO A 1 63 ? -11.857 3.005 -8.873 1.00 0.00 109 PRO A O 19
ATOM 19560 N N . SER A 1 64 ? -10.777 4.488 -10.156 1.00 0.00 110 SER A N 19
ATOM 19561 C CA . SER A 1 64 ? -11.429 4.185 -11.417 1.00 0.00 110 SER A CA 19
ATOM 19562 C C . SER A 1 64 ? -10.396 4.490 -12.490 1.00 0.00 110 SER A C 19
ATOM 19563 O O . SER A 1 64 ? -9.596 5.436 -12.291 1.00 0.00 110 SER A O 19
ATOM 19571 N N . GLY A 1 1 ? -1.943 14.637 -3.989 1.00 0.00 47 GLY A N 20
ATOM 19572 C CA . GLY A 1 1 ? -0.570 14.636 -4.510 1.00 0.00 47 GLY A CA 20
ATOM 19573 C C . GLY A 1 1 ? -0.323 13.405 -5.358 1.00 0.00 47 GLY A C 20
ATOM 19574 O O . GLY A 1 1 ? -0.804 13.329 -6.486 1.00 0.00 47 GLY A O 20
ATOM 19578 N N . GLU A 1 2 ? 0.448 12.452 -4.841 1.00 0.00 48 GLU A N 20
ATOM 19579 C CA . GLU A 1 2 ? 0.802 11.196 -5.504 1.00 0.00 48 GLU A CA 20
ATOM 19580 C C . GLU A 1 2 ? 0.947 10.099 -4.466 1.00 0.00 48 GLU A C 20
ATOM 19581 O O . GLU A 1 2 ? 0.399 9.021 -4.648 1.00 0.00 48 GLU A O 20
ATOM 19593 N N . VAL A 1 3 ? 1.626 10.388 -3.357 1.00 0.00 49 VAL A N 20
ATOM 19594 C CA . VAL A 1 3 ? 1.834 9.434 -2.276 1.00 0.00 49 VAL A CA 20
ATOM 19595 C C . VAL A 1 3 ? 0.517 8.762 -1.884 1.00 0.00 49 VAL A C 20
ATOM 19596 O O . VAL A 1 3 ? 0.470 7.542 -1.804 1.00 0.00 49 VAL A O 20
ATOM 19609 N N . ARG A 1 4 ? -0.574 9.506 -1.672 1.00 0.00 50 ARG A N 20
ATOM 19610 C CA . ARG A 1 4 ? -1.826 8.835 -1.311 1.00 0.00 50 ARG A CA 20
ATOM 19611 C C . ARG A 1 4 ? -2.351 7.996 -2.480 1.00 0.00 50 ARG A C 20
ATOM 19612 O O . ARG A 1 4 ? -2.919 6.943 -2.226 1.00 0.00 50 ARG A O 20
ATOM 19633 N N . ASN A 1 5 ? -2.188 8.446 -3.732 1.00 0.00 51 ASN A N 20
ATOM 19634 C CA . ASN A 1 5 ? -2.664 7.720 -4.914 1.00 0.00 51 ASN A CA 20
ATOM 19635 C C . ASN A 1 5 ? -2.039 6.332 -4.952 1.00 0.00 51 ASN A C 20
ATOM 19636 O O . ASN A 1 5 ? -2.767 5.338 -5.020 1.00 0.00 51 ASN A O 20
ATOM 19647 N N . ILE A 1 6 ? -0.703 6.271 -4.897 1.00 0.00 52 ILE A N 20
ATOM 19648 C CA . ILE A 1 6 ? 0.042 5.019 -4.939 1.00 0.00 52 ILE A CA 20
ATOM 19649 C C . ILE A 1 6 ? -0.256 4.164 -3.717 1.00 0.00 52 ILE A C 20
ATOM 19650 O O . ILE A 1 6 ? -0.335 2.945 -3.854 1.00 0.00 52 ILE A O 20
ATOM 19666 N N . VAL A 1 7 ? -0.414 4.784 -2.544 1.00 0.00 53 VAL A N 20
ATOM 19667 C CA . VAL A 1 7 ? -0.691 4.106 -1.301 1.00 0.00 53 VAL A CA 20
ATOM 19668 C C . VAL A 1 7 ? -2.015 3.377 -1.480 1.00 0.00 53 VAL A C 20
ATOM 19669 O O . VAL A 1 7 ? -2.028 2.146 -1.422 1.00 0.00 53 VAL A O 20
ATOM 19682 N N . ASP A 1 8 ? -3.099 4.103 -1.753 1.00 0.00 54 ASP A N 20
ATOM 19683 C CA . ASP A 1 8 ? -4.450 3.575 -1.943 1.00 0.00 54 ASP A CA 20
ATOM 19684 C C . ASP A 1 8 ? -4.446 2.408 -2.924 1.00 0.00 54 ASP A C 20
ATOM 19685 O O . ASP A 1 8 ? -4.907 1.311 -2.607 1.00 0.00 54 ASP A O 20
ATOM 19694 N N . LYS A 1 9 ? -3.896 2.632 -4.118 1.00 0.00 55 LYS A N 20
ATOM 19695 C CA . LYS A 1 9 ? -3.839 1.635 -5.175 1.00 0.00 55 LYS A CA 20
ATOM 19696 C C . LYS A 1 9 ? -3.050 0.415 -4.749 1.00 0.00 55 LYS A C 20
ATOM 19697 O O . LYS A 1 9 ? -3.518 -0.706 -4.963 1.00 0.00 55 LYS A O 20
ATOM 19716 N N . THR A 1 10 ? -1.867 0.605 -4.168 1.00 0.00 56 THR A N 20
ATOM 19717 C CA . THR A 1 10 ? -1.083 -0.531 -3.717 1.00 0.00 56 THR A CA 20
ATOM 19718 C C . THR A 1 10 ? -1.863 -1.301 -2.644 1.00 0.00 56 THR A C 20
ATOM 19719 O O . THR A 1 10 ? -1.840 -2.533 -2.666 1.00 0.00 56 THR A O 20
ATOM 19730 N N . ALA A 1 11 ? -2.576 -0.619 -1.735 1.00 0.00 57 ALA A N 20
ATOM 19731 C CA . ALA A 1 11 ? -3.332 -1.316 -0.705 1.00 0.00 57 ALA A CA 20
ATOM 19732 C C . ALA A 1 11 ? -4.407 -2.162 -1.374 1.00 0.00 57 ALA A C 20
ATOM 19733 O O . ALA A 1 11 ? -4.481 -3.333 -1.050 1.00 0.00 57 ALA A O 20
ATOM 19740 N N . SER A 1 12 ? -5.174 -1.637 -2.327 1.00 0.00 58 SER A N 20
ATOM 19741 C CA . SER A 1 12 ? -6.222 -2.374 -3.034 1.00 0.00 58 SER A CA 20
ATOM 19742 C C . SER A 1 12 ? -5.721 -3.774 -3.444 1.00 0.00 58 SER A C 20
ATOM 19743 O O . SER A 1 12 ? -6.315 -4.795 -3.106 1.00 0.00 58 SER A O 20
ATOM 19751 N N . PHE A 1 13 ? -4.567 -3.845 -4.112 1.00 0.00 59 PHE A N 20
ATOM 19752 C CA . PHE A 1 13 ? -4.003 -5.115 -4.558 1.00 0.00 59 PHE A CA 20
ATOM 19753 C C . PHE A 1 13 ? -3.511 -5.982 -3.399 1.00 0.00 59 PHE A C 20
ATOM 19754 O O . PHE A 1 13 ? -3.739 -7.191 -3.384 1.00 0.00 59 PHE A O 20
ATOM 19771 N N . VAL A 1 14 ? -2.802 -5.398 -2.436 1.00 0.00 60 VAL A N 20
ATOM 19772 C CA . VAL A 1 14 ? -2.292 -6.129 -1.278 1.00 0.00 60 VAL A CA 20
ATOM 19773 C C . VAL A 1 14 ? -3.449 -6.654 -0.415 1.00 0.00 60 VAL A C 20
ATOM 19774 O O . VAL A 1 14 ? -3.336 -7.696 0.225 1.00 0.00 60 VAL A O 20
ATOM 19787 N N . ALA A 1 15 ? -4.591 -5.988 -0.450 1.00 0.00 61 ALA A N 20
ATOM 19788 C CA . ALA A 1 15 ? -5.776 -6.338 0.287 1.00 0.00 61 ALA A CA 20
ATOM 19789 C C . ALA A 1 15 ? -6.487 -7.476 -0.435 1.00 0.00 61 ALA A C 20
ATOM 19790 O O . ALA A 1 15 ? -6.875 -8.444 0.211 1.00 0.00 61 ALA A O 20
ATOM 19797 N N . ARG A 1 16 ? -6.605 -7.399 -1.768 1.00 0.00 62 ARG A N 20
ATOM 19798 C CA . ARG A 1 16 ? -7.308 -8.430 -2.531 1.00 0.00 62 ARG A CA 20
ATOM 19799 C C . ARG A 1 16 ? -6.562 -9.747 -2.646 1.00 0.00 62 ARG A C 20
ATOM 19800 O O . ARG A 1 16 ? -7.183 -10.805 -2.679 1.00 0.00 62 ARG A O 20
ATOM 19821 N N . ASN A 1 17 ? -5.236 -9.680 -2.740 1.00 0.00 63 ASN A N 20
ATOM 19822 C CA . ASN A 1 17 ? -4.411 -10.883 -2.863 1.00 0.00 63 ASN A CA 20
ATOM 19823 C C . ASN A 1 17 ? -4.031 -11.443 -1.497 1.00 0.00 63 ASN A C 20
ATOM 19824 O O . ASN A 1 17 ? -4.111 -12.652 -1.284 1.00 0.00 63 ASN A O 20
ATOM 19835 N N . GLY A 1 18 ? -3.618 -10.579 -0.568 1.00 0.00 64 GLY A N 20
ATOM 19836 C CA . GLY A 1 18 ? -3.216 -10.961 0.775 1.00 0.00 64 GLY A CA 20
ATOM 19837 C C . GLY A 1 18 ? -1.934 -10.241 1.205 1.00 0.00 64 GLY A C 20
ATOM 19838 O O . GLY A 1 18 ? -1.216 -9.676 0.370 1.00 0.00 64 GLY A O 20
ATOM 19842 N N . PRO A 1 19 ? -1.605 -10.287 2.508 1.00 0.00 65 PRO A N 20
ATOM 19843 C CA . PRO A 1 19 ? -0.429 -9.633 3.079 1.00 0.00 65 PRO A CA 20
ATOM 19844 C C . PRO A 1 19 ? 0.903 -10.132 2.513 1.00 0.00 65 PRO A C 20
ATOM 19845 O O . PRO A 1 19 ? 1.914 -9.445 2.652 1.00 0.00 65 PRO A O 20
ATOM 19856 N N . GLU A 1 20 ? 0.928 -11.282 1.835 1.00 0.00 66 GLU A N 20
ATOM 19857 C CA . GLU A 1 20 ? 2.149 -11.814 1.247 1.00 0.00 66 GLU A CA 20
ATOM 19858 C C . GLU A 1 20 ? 2.747 -10.845 0.225 1.00 0.00 66 GLU A C 20
ATOM 19859 O O . GLU A 1 20 ? 3.973 -10.736 0.116 1.00 0.00 66 GLU A O 20
ATOM 19871 N N . PHE A 1 21 ? 1.883 -10.139 -0.510 1.00 0.00 67 PHE A N 20
ATOM 19872 C CA . PHE A 1 21 ? 2.306 -9.178 -1.509 1.00 0.00 67 PHE A CA 20
ATOM 19873 C C . PHE A 1 21 ? 2.956 -7.991 -0.835 1.00 0.00 67 PHE A C 20
ATOM 19874 O O . PHE A 1 21 ? 3.854 -7.392 -1.411 1.00 0.00 67 PHE A O 20
ATOM 19891 N N . GLU A 1 22 ? 2.508 -7.638 0.367 1.00 0.00 68 GLU A N 20
ATOM 19892 C CA . GLU A 1 22 ? 3.057 -6.518 1.096 1.00 0.00 68 GLU A CA 20
ATOM 19893 C C . GLU A 1 22 ? 4.539 -6.760 1.342 1.00 0.00 68 GLU A C 20
ATOM 19894 O O . GLU A 1 22 ? 5.336 -5.844 1.182 1.00 0.00 68 GLU A O 20
ATOM 19906 N N . ALA A 1 23 ? 4.908 -7.984 1.732 1.00 0.00 69 ALA A N 20
ATOM 19907 C CA . ALA A 1 23 ? 6.296 -8.323 1.998 1.00 0.00 69 ALA A CA 20
ATOM 19908 C C . ALA A 1 23 ? 7.081 -8.417 0.689 1.00 0.00 69 ALA A C 20
ATOM 19909 O O . ALA A 1 23 ? 8.191 -7.897 0.611 1.00 0.00 69 ALA A O 20
ATOM 19916 N N . ARG A 1 24 ? 6.526 -9.095 -0.326 1.00 0.00 70 ARG A N 20
ATOM 19917 C CA . ARG A 1 24 ? 7.167 -9.258 -1.627 1.00 0.00 70 ARG A CA 20
ATOM 19918 C C . ARG A 1 24 ? 7.485 -7.900 -2.232 1.00 0.00 70 ARG A C 20
ATOM 19919 O O . ARG A 1 24 ? 8.652 -7.608 -2.475 1.00 0.00 70 ARG A O 20
ATOM 19940 N N . ILE A 1 25 ? 6.465 -7.074 -2.459 1.00 0.00 71 ILE A N 20
ATOM 19941 C CA . ILE A 1 25 ? 6.612 -5.750 -3.049 1.00 0.00 71 ILE A CA 20
ATOM 19942 C C . ILE A 1 25 ? 7.607 -4.925 -2.229 1.00 0.00 71 ILE A C 20
ATOM 19943 O O . ILE A 1 25 ? 8.518 -4.333 -2.811 1.00 0.00 71 ILE A O 20
ATOM 19959 N N . ARG A 1 26 ? 7.452 -4.892 -0.898 1.00 0.00 72 ARG A N 20
ATOM 19960 C CA . ARG A 1 26 ? 8.340 -4.123 -0.037 1.00 0.00 72 ARG A CA 20
ATOM 19961 C C . ARG A 1 26 ? 9.789 -4.513 -0.246 1.00 0.00 72 ARG A C 20
ATOM 19962 O O . ARG A 1 26 ? 10.622 -3.626 -0.353 1.00 0.00 72 ARG A O 20
ATOM 19983 N N . GLN A 1 27 ? 10.100 -5.808 -0.275 1.00 0.00 73 GLN A N 20
ATOM 19984 C CA . GLN A 1 27 ? 11.464 -6.268 -0.463 1.00 0.00 73 GLN A CA 20
ATOM 19985 C C . GLN A 1 27 ? 11.954 -5.996 -1.882 1.00 0.00 73 GLN A C 20
ATOM 19986 O O . GLN A 1 27 ? 13.107 -5.604 -2.059 1.00 0.00 73 GLN A O 20
ATOM 20000 N N . ASN A 1 28 ? 11.097 -6.189 -2.883 1.00 0.00 74 ASN A N 20
ATOM 20001 C CA . ASN A 1 28 ? 11.454 -5.996 -4.282 1.00 0.00 74 ASN A CA 20
ATOM 20002 C C . ASN A 1 28 ? 11.849 -4.557 -4.599 1.00 0.00 74 ASN A C 20
ATOM 20003 O O . ASN A 1 28 ? 12.805 -4.348 -5.343 1.00 0.00 74 ASN A O 20
ATOM 20014 N N . GLU A 1 29 ? 11.174 -3.568 -4.011 1.00 0.00 75 GLU A N 20
ATOM 20015 C CA . GLU A 1 29 ? 11.435 -2.145 -4.243 1.00 0.00 75 GLU A CA 20
ATOM 20016 C C . GLU A 1 29 ? 11.902 -1.446 -2.956 1.00 0.00 75 GLU A C 20
ATOM 20017 O O . GLU A 1 29 ? 11.681 -0.250 -2.761 1.00 0.00 75 GLU A O 20
ATOM 20029 N N . ILE A 1 30 ? 12.590 -2.171 -2.072 1.00 0.00 76 ILE A N 20
ATOM 20030 C CA . ILE A 1 30 ? 13.111 -1.680 -0.790 1.00 0.00 76 ILE A CA 20
ATOM 20031 C C . ILE A 1 30 ? 14.106 -0.513 -0.932 1.00 0.00 76 ILE A C 20
ATOM 20032 O O . ILE A 1 30 ? 14.461 0.154 0.043 1.00 0.00 76 ILE A O 20
ATOM 20048 N N . ASN A 1 31 ? 14.591 -0.284 -2.150 1.00 0.00 77 ASN A N 20
ATOM 20049 C CA . ASN A 1 31 ? 15.550 0.750 -2.503 1.00 0.00 77 ASN A CA 20
ATOM 20050 C C . ASN A 1 31 ? 14.899 1.910 -3.246 1.00 0.00 77 ASN A C 20
ATOM 20051 O O . ASN A 1 31 ? 15.632 2.726 -3.798 1.00 0.00 77 ASN A O 20
ATOM 20062 N N . ASN A 1 32 ? 13.561 1.996 -3.308 1.00 0.00 78 ASN A N 20
ATOM 20063 C CA . ASN A 1 32 ? 12.909 3.086 -4.027 1.00 0.00 78 ASN A CA 20
ATOM 20064 C C . ASN A 1 32 ? 11.807 3.750 -3.202 1.00 0.00 78 ASN A C 20
ATOM 20065 O O . ASN A 1 32 ? 10.947 3.066 -2.637 1.00 0.00 78 ASN A O 20
ATOM 20076 N N . PRO A 1 33 ? 11.741 5.093 -3.203 1.00 0.00 79 PRO A N 20
ATOM 20077 C CA . PRO A 1 33 ? 10.752 5.847 -2.446 1.00 0.00 79 PRO A CA 20
ATOM 20078 C C . PRO A 1 33 ? 9.318 5.578 -2.887 1.00 0.00 79 PRO A C 20
ATOM 20079 O O . PRO A 1 33 ? 8.398 5.703 -2.079 1.00 0.00 79 PRO A O 20
ATOM 20090 N N . LYS A 1 34 ? 9.098 5.150 -4.134 1.00 0.00 80 LYS A N 20
ATOM 20091 C CA . LYS A 1 34 ? 7.762 4.839 -4.643 1.00 0.00 80 LYS A CA 20
ATOM 20092 C C . LYS A 1 34 ? 7.117 3.658 -3.912 1.00 0.00 80 LYS A C 20
ATOM 20093 O O . LYS A 1 34 ? 5.961 3.356 -4.191 1.00 0.00 80 LYS A O 20
ATOM 20112 N N . PHE A 1 35 ? 7.827 3.006 -2.992 1.00 0.00 81 PHE A N 20
ATOM 20113 C CA . PHE A 1 35 ? 7.369 1.868 -2.214 1.00 0.00 81 PHE A CA 20
ATOM 20114 C C . PHE A 1 35 ? 7.840 1.960 -0.761 1.00 0.00 81 PHE A C 20
ATOM 20115 O O . PHE A 1 35 ? 7.599 1.038 0.020 1.00 0.00 81 PHE A O 20
ATOM 20132 N N . ASN A 1 36 ? 8.523 3.042 -0.364 1.00 0.00 82 ASN A N 20
ATOM 20133 C CA . ASN A 1 36 ? 9.012 3.199 1.005 1.00 0.00 82 ASN A CA 20
ATOM 20134 C C . ASN A 1 36 ? 7.874 3.295 2.024 1.00 0.00 82 ASN A C 20
ATOM 20135 O O . ASN A 1 36 ? 8.101 3.013 3.200 1.00 0.00 82 ASN A O 20
ATOM 20146 N N . PHE A 1 37 ? 6.652 3.608 1.574 1.00 0.00 83 PHE A N 20
ATOM 20147 C CA . PHE A 1 37 ? 5.467 3.733 2.417 1.00 0.00 83 PHE A CA 20
ATOM 20148 C C . PHE A 1 37 ? 5.075 2.386 3.047 1.00 0.00 83 PHE A C 20
ATOM 20149 O O . PHE A 1 37 ? 4.325 2.344 4.024 1.00 0.00 83 PHE A O 20
ATOM 20166 N N . LEU A 1 38 ? 5.566 1.268 2.496 1.00 0.00 84 LEU A N 20
ATOM 20167 C CA . LEU A 1 38 ? 5.291 -0.075 3.000 1.00 0.00 84 LEU A CA 20
ATOM 20168 C C . LEU A 1 38 ? 6.037 -0.349 4.312 1.00 0.00 84 LEU A C 20
ATOM 20169 O O . LEU A 1 38 ? 5.733 -1.328 5.000 1.00 0.00 84 LEU A O 20
ATOM 20185 N N . ASN A 1 39 ? 7.034 0.469 4.648 1.00 0.00 85 ASN A N 20
ATOM 20186 C CA . ASN A 1 39 ? 7.827 0.370 5.873 1.00 0.00 85 ASN A CA 20
ATOM 20187 C C . ASN A 1 39 ? 7.300 1.398 6.875 1.00 0.00 85 ASN A C 20
ATOM 20188 O O . ASN A 1 39 ? 6.762 2.428 6.478 1.00 0.00 85 ASN A O 20
ATOM 20199 N N . PRO A 1 40 ? 7.504 1.171 8.181 1.00 0.00 86 PRO A N 20
ATOM 20200 C CA . PRO A 1 40 ? 7.035 2.059 9.242 1.00 0.00 86 PRO A CA 20
ATOM 20201 C C . PRO A 1 40 ? 7.730 3.419 9.281 1.00 0.00 86 PRO A C 20
ATOM 20202 O O . PRO A 1 40 ? 7.253 4.317 9.967 1.00 0.00 86 PRO A O 20
ATOM 20213 N N . ASN A 1 41 ? 8.845 3.590 8.572 1.00 0.00 87 ASN A N 20
ATOM 20214 C CA . ASN A 1 41 ? 9.601 4.841 8.537 1.00 0.00 87 ASN A CA 20
ATOM 20215 C C . ASN A 1 41 ? 8.868 5.952 7.777 1.00 0.00 87 ASN A C 20
ATOM 20216 O O . ASN A 1 41 ? 9.371 7.074 7.694 1.00 0.00 87 ASN A O 20
ATOM 20227 N N . ASP A 1 42 ? 7.706 5.669 7.189 1.00 0.00 88 ASP A N 20
ATOM 20228 C CA . ASP A 1 42 ? 6.944 6.648 6.430 1.00 0.00 88 ASP A CA 20
ATOM 20229 C C . ASP A 1 42 ? 5.741 7.170 7.201 1.00 0.00 88 ASP A C 20
ATOM 20230 O O . ASP A 1 42 ? 5.038 6.397 7.856 1.00 0.00 88 ASP A O 20
ATOM 20239 N N . PRO A 1 43 ? 5.439 8.468 7.087 1.00 0.00 89 PRO A N 20
ATOM 20240 C CA . PRO A 1 43 ? 4.301 9.074 7.745 1.00 0.00 89 PRO A CA 20
ATOM 20241 C C . PRO A 1 43 ? 3.006 8.528 7.148 1.00 0.00 89 PRO A C 20
ATOM 20242 O O 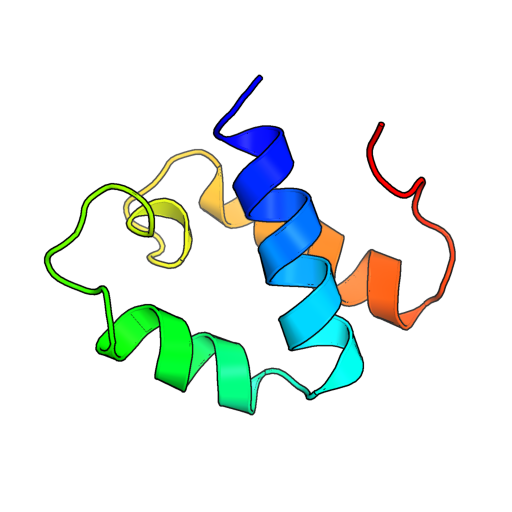. PRO A 1 43 ? 1.986 8.492 7.836 1.00 0.00 89 PRO A O 20
ATOM 20253 N N . TYR A 1 44 ? 3.017 8.095 5.884 1.00 0.00 90 TYR A N 20
ATOM 20254 C CA . TYR A 1 44 ? 1.841 7.540 5.235 1.00 0.00 90 TYR A CA 20
ATOM 20255 C C . TYR A 1 44 ? 1.685 6.068 5.567 1.00 0.00 90 TYR A C 20
ATOM 20256 O O . TYR A 1 44 ? 0.664 5.501 5.195 1.00 0.00 90 TYR A O 20
ATOM 20274 N N . HIS A 1 45 ? 2.631 5.453 6.280 1.00 0.00 91 HIS A N 20
ATOM 20275 C CA . HIS A 1 45 ? 2.534 4.046 6.623 1.00 0.00 91 HIS A CA 20
ATOM 20276 C C . HIS A 1 45 ? 1.231 3.742 7.359 1.00 0.00 91 HIS A C 20
ATOM 20277 O O . HIS A 1 45 ? 0.492 2.873 6.914 1.00 0.00 91 HIS A O 20
ATOM 20291 N N . ALA A 1 46 ? 0.904 4.462 8.442 1.00 0.00 92 ALA A N 20
ATOM 20292 C CA . ALA A 1 46 ? -0.335 4.210 9.184 1.00 0.00 92 ALA A CA 20
ATOM 20293 C C . ALA A 1 46 ? -1.570 4.320 8.282 1.00 0.00 92 ALA A C 20
ATOM 20294 O O . ALA A 1 46 ? -2.522 3.560 8.458 1.00 0.00 92 ALA A O 20
ATOM 20301 N N . TYR A 1 47 ? -1.561 5.266 7.344 1.00 0.00 93 TYR A N 20
ATOM 20302 C CA . TYR A 1 47 ? -2.656 5.461 6.412 1.00 0.00 93 TYR A CA 20
ATOM 20303 C C . TYR A 1 47 ? -2.700 4.271 5.456 1.00 0.00 93 TYR A C 20
ATOM 20304 O O . TYR A 1 47 ? -3.773 3.728 5.219 1.00 0.00 93 TYR A O 20
ATOM 20322 N N . TYR A 1 48 ? -1.551 3.811 4.949 1.00 0.00 94 TYR A N 20
ATOM 20323 C CA . TYR A 1 48 ? -1.497 2.666 4.054 1.00 0.00 94 TYR A CA 20
ATOM 20324 C C . TYR A 1 48 ? -2.093 1.444 4.766 1.00 0.00 94 TYR A C 20
ATOM 20325 O O . TYR A 1 48 ? -2.855 0.681 4.169 1.00 0.00 94 TYR A O 20
ATOM 20343 N N . ARG A 1 49 ? -1.755 1.263 6.049 1.00 0.00 95 ARG A N 20
ATOM 20344 C CA . ARG A 1 49 ? -2.252 0.150 6.860 1.00 0.00 95 ARG A CA 20
ATOM 20345 C C . ARG A 1 49 ? -3.774 0.211 6.934 1.00 0.00 95 ARG A C 20
ATOM 20346 O O . ARG A 1 49 ? -4.417 -0.825 6.753 1.00 0.00 95 ARG A O 20
ATOM 20367 N N . HIS A 1 50 ? -4.335 1.400 7.176 1.00 0.00 96 HIS A N 20
ATOM 20368 C CA . HIS A 1 50 ? -5.773 1.619 7.242 1.00 0.00 96 HIS A CA 20
ATOM 20369 C C . HIS A 1 50 ? -6.395 1.177 5.923 1.00 0.00 96 HIS A C 20
ATOM 20370 O O . HIS A 1 50 ? -7.342 0.391 5.931 1.00 0.00 96 HIS A O 20
ATOM 20384 N N . LYS A 1 51 ? -5.855 1.640 4.788 1.00 0.00 97 LYS A N 20
ATOM 20385 C CA . LYS A 1 51 ? -6.393 1.277 3.486 1.00 0.00 97 LYS A CA 20
ATOM 20386 C C . LYS A 1 51 ? -6.390 -0.228 3.294 1.00 0.00 97 LYS A C 20
ATOM 20387 O O . LYS A 1 51 ? -7.358 -0.724 2.741 1.00 0.00 97 LYS A O 20
ATOM 20406 N N . VAL A 1 52 ? -5.343 -0.950 3.705 1.00 0.00 98 VAL A N 20
ATOM 20407 C CA . VAL A 1 52 ? -5.294 -2.402 3.544 1.00 0.00 98 VAL A CA 20
ATOM 20408 C C . VAL A 1 52 ? -6.563 -3.013 4.139 1.00 0.00 98 VAL A C 20
ATOM 20409 O O . VAL A 1 52 ? -7.306 -3.691 3.431 1.00 0.00 98 VAL A O 20
ATOM 20422 N N . SER A 1 53 ? -6.806 -2.767 5.427 1.00 0.00 99 SER A N 20
ATOM 20423 C CA . SER A 1 53 ? -7.974 -3.268 6.129 1.00 0.00 99 SER A CA 20
ATOM 20424 C C . SER A 1 53 ? -9.262 -2.815 5.434 1.00 0.00 99 SER A C 20
ATOM 20425 O O . SER A 1 53 ? -10.164 -3.627 5.243 1.00 0.00 99 SER A O 20
ATOM 20433 N N . GLU A 1 54 ? -9.344 -1.562 5.004 1.00 0.00 100 GLU A N 20
ATOM 20434 C CA . GLU A 1 54 ? -10.514 -1.008 4.343 1.00 0.00 100 GLU A CA 20
ATOM 20435 C C . GLU A 1 54 ? -10.821 -1.655 2.996 1.00 0.00 100 GLU A C 20
ATOM 20436 O O . GLU A 1 54 ? -11.973 -2.026 2.750 1.00 0.00 100 GLU A O 20
ATOM 20448 N N . PHE A 1 55 ? -9.828 -1.792 2.112 1.00 0.00 101 PHE A N 20
ATOM 20449 C CA . PHE A 1 55 ? -10.035 -2.416 0.825 1.00 0.00 101 PHE A CA 20
ATOM 20450 C C . PHE A 1 55 ? -10.386 -3.895 1.045 1.00 0.00 101 PHE A C 20
ATOM 20451 O O . PHE A 1 55 ? -11.137 -4.467 0.260 1.00 0.00 101 PHE A O 20
ATOM 20468 N N . LYS A 1 56 ? -9.861 -4.525 2.105 1.00 0.00 102 LYS A N 20
ATOM 20469 C CA . LYS A 1 56 ? -10.133 -5.927 2.442 1.00 0.00 102 LYS A CA 20
ATOM 20470 C C . LYS A 1 56 ? -11.607 -6.080 2.776 1.00 0.00 102 LYS A C 20
ATOM 20471 O O . LYS A 1 56 ? -12.230 -7.049 2.353 1.00 0.00 102 LYS A O 20
ATOM 20490 N N . GLU A 1 57 ? -12.165 -5.151 3.552 1.00 0.00 103 GLU A N 20
ATOM 20491 C CA . GLU A 1 57 ? -13.580 -5.214 3.904 1.00 0.00 103 GLU A CA 20
ATOM 20492 C C . GLU A 1 57 ? -14.441 -4.846 2.690 1.00 0.00 103 GLU A C 20
ATOM 20493 O O . GLU A 1 57 ? -15.640 -5.118 2.677 1.00 0.00 103 GLU A O 20
ATOM 20505 N N . GLY A 1 58 ? -13.846 -4.211 1.679 1.00 0.00 104 GLY A N 20
ATOM 20506 C CA . GLY A 1 58 ? -14.515 -3.792 0.464 1.00 0.00 104 GLY A CA 20
ATOM 20507 C C . GLY A 1 58 ? -15.314 -2.514 0.687 1.00 0.00 104 GLY A C 20
ATOM 20508 O O . GLY A 1 58 ? -16.416 -2.399 0.150 1.00 0.00 104 GLY A O 20
ATOM 20512 N N . LYS A 1 59 ? -14.824 -1.563 1.495 1.00 0.00 105 LYS A N 20
ATOM 20513 C CA . LYS A 1 59 ? -15.540 -0.308 1.753 1.00 0.00 105 LYS A CA 20
ATOM 20514 C C . LYS A 1 59 ? -14.807 0.947 1.314 1.00 0.00 105 LYS A C 20
ATOM 20515 O O . LYS A 1 59 ? -15.472 1.979 1.194 1.00 0.00 105 LYS A O 20
ATOM 20534 N N . ALA A 1 60 ? -13.476 0.917 1.165 1.00 0.00 106 ALA A N 20
ATOM 20535 C CA . ALA A 1 60 ? -12.790 2.123 0.734 1.00 0.00 106 ALA A CA 20
ATOM 20536 C C . ALA A 1 60 ? -13.296 2.511 -0.652 1.00 0.00 106 ALA A C 20
ATOM 20537 O O . ALA A 1 60 ? -13.645 1.662 -1.475 1.00 0.00 106 ALA A O 20
ATOM 20544 N N . GLN A 1 61 ? -13.295 3.815 -0.884 1.00 0.00 107 GLN A N 20
ATOM 20545 C CA . GLN A 1 61 ? -13.716 4.463 -2.104 1.00 0.00 107 GLN A CA 20
ATOM 20546 C C . GLN A 1 61 ? -12.611 4.300 -3.142 1.00 0.00 107 GLN A C 20
ATOM 20547 O O . GLN A 1 61 ? -11.728 5.157 -3.271 1.00 0.00 107 GLN A O 20
ATOM 20561 N N . GLU A 1 62 ? -12.622 3.163 -3.830 1.00 0.00 108 GLU A N 20
ATOM 20562 C CA . GLU A 1 62 ? -11.654 2.840 -4.859 1.00 0.00 108 GLU A CA 20
ATOM 20563 C C . GLU A 1 62 ? -11.770 3.854 -6.012 1.00 0.00 108 GLU A C 20
ATOM 20564 O O . GLU A 1 62 ? -12.864 4.379 -6.262 1.00 0.00 108 GLU A O 20
ATOM 20576 N N . PRO A 1 63 ? -10.659 4.164 -6.700 1.00 0.00 109 PRO A N 20
ATOM 20577 C CA . PRO A 1 63 ? -10.636 5.114 -7.808 1.00 0.00 109 PRO A CA 20
ATOM 20578 C C . PRO A 1 63 ? -11.394 4.586 -9.035 1.00 0.00 109 PRO A C 20
ATOM 20579 O O . PRO A 1 63 ? -11.943 3.485 -9.027 1.00 0.00 109 PRO A O 20
ATOM 20590 N N . SER A 1 64 ? -11.438 5.404 -10.087 1.00 0.00 110 SER A N 20
ATOM 20591 C CA . SER A 1 64 ? -12.108 5.097 -11.336 1.00 0.00 110 SER A CA 20
ATOM 20592 C C . SER A 1 64 ? -11.363 5.853 -12.420 1.00 0.00 110 SER A C 20
ATOM 20593 O O . SER A 1 64 ? -10.735 5.195 -13.279 1.00 0.00 110 SER A O 20
#

InterPro domains:
  IPR000061 SWAP/Surp [PF01805] (50-101)
  IPR000061 SWAP/Surp [PF01805] (164-215)
  IPR000061 SWAP/Surp [PS50128] (52-94)
  IPR000061 SWAP/Surp [PS50128] (166-208)
  IPR000061 SWAP/Surp [SM00648] (50-103)
  IPR000061 SWAP/Surp [SM00648] (164-217)
  IPR000626 Ubiquitin-like domain [PF00240] (722-788)
  IPR000626 Ubiquitin-like domain [PS50053] (707-790)
  IPR000626 Ubiquitin-like domain [SM00213] (715-786)
  IPR022030 Splicing factor 3A subunit 1, conserved domain [PF12230] (233-472)
  IPR029071 Ubiquitin-like domain superfamily [SSF54236] (682-791)
  IPR035563 Splicing factor 3A subunit 1, ubiquitin domain [cd01800] (704-786)
  IPR035967 SWAP/Surp superfamily [G3DSA:1.10.10.790] (36-108)
  IPR035967 SWAP/Surp superfamily [G3DSA:1.10.10.790] (159-217)
  IPR035967 SWAP/Surp superfamily [SSF109905] (24-102)
  IPR035967 SWAP/Surp superfamily [SSF109905] (136-216)
  IPR045146 Splicing factor 3A subunit 1 [PTHR15316] (27-773)

Nearest PDB structures (foldseek):
  2dt6-assembly1_A  TM=9.837E-01  e=3.914E-09  Homo sapiens
  7abi-assembly1_p  TM=9.837E-01  e=9.010E-09  Homo sapiens
  6ff7-assembly1_p  TM=9.837E-01  e=1.841E-08  Homo sapiens
  8i0p-assembly1_u  TM=9.500E-01  e=1.480E-07  Homo sapiens
  7vh9-assembly1_A  TM=8.514E-01  e=3.340E-08  Homo sapiens

Radius of gyration: 10.81 Å; Cα contacts (8 Å, |Δi|>4): 60; chains: 1; bounding box: 32×25×19 Å

Foldseek 3Di:
DCLVVLLLVVLLVCLVVHVVVLVVVCVVVVPDPSNVLSDPVDPCVVVSVVSNVCSNVPHDPDDD

Organism: Homo sapiens (NCBI:txid9606)

Sequence (64 aa):
GEVRNIVDKTASFVARNGPEFEARIRQNEINNPKFNFLNPNDPYHAYYRHKVSEFKEGKAQEPSGEVRNIVDKTASFVARNGPEFEARIRQNEINNPKFNFLNPNDPYHAYYRHKVSEFKEGKAQEPSGEVRNIVDKTASFVARNGPEFEARIRQNEINNPKFNFLNPNDPYHAYYRHKVSEFKEGKAQEPSGEVRNIVDKTASFVARNGPEFEARIRQNEINNPKFNFLNPNDPYHAYYRHKVSEFKEGKAQEPSGEVRNIVDKTASFVARNGPEFEARIRQNEINNPKFNFLNPNDPYHAYYRHKVSEFKEGKAQEPSGEVRNIVDKTASFVARNGPEFEARIRQNEINNPKFNFLNPNDPYHAYYRHKVSEFKEGKAQEPSGEVRNIVDKTASFVARNGPEFEARIRQNEINNPKFNFLNPNDPYHAYYRHKVSEFKEGKAQEPSGEVRNIVDKTASFVARNGPEFEARIRQNEINNPKFNFLNPNDPYHAYYRHKVSEFKEGKAQEPSGEVRNIVDKTASFVARNGPEFEARIRQNEINNPKFNFLNPNDPYHAYYRHKVSEFKEGKAQEPSGEVRNIVDKTASFVARNGPEFEARIRQNEINNPKFNFLNPNDPYHAYYRHKVSEFKEGKAQEPSGEVRNIVDKTASFVARNGPEFEARIRQNEINNPKFNFLNPNDPYHAYYRHKVSEFKEGKAQEPSGEVRNIVDKTASFVARNGPEFEARIRQNEINNPKFNFLNPNDPYHAYYRHKVSEFKEGKAQEPSGEVRNIVDKTASFVARNGPEFEARIRQNEINNPKFNFLNPNDPYHAYYRHKVSEFKEGKAQEPSGEVRNIVDKTASFVARNGPEFEARIRQNEINNPKFNFLNPNDPYHAYYRHKVSEFKEGKAQEPSGEVRNIVDKTASFVARNGPEFEARIRQNEINNPKFNFLNPNDPYHAYYRHKVSEFKEGKAQEPSGEVRNIVDKTASFVARNGPEFEARIRQNEINNPKFNFLNPNDPYHAYYRHKVSEFKEGKAQEPSGEVRNIVDKTASFVARNGPEFEARIRQNEINNPKFNFLNPNDPYHAYYRHKVSEFKEGKAQEPSGEVRNIVDKTASFVARNGPEFEARIRQNEINNPKFNFLNPNDPYHAYYRHKVSEFKEGKAQEPSGEVRNIVDKTASFVARNGPEFEARIRQNEINNPKFNFLNPNDPYHAYYRHKVSEFKEGKAQEPSGEVRNIVDKTASFVARNGPEFEARIRQNEINNPKFNFLNPNDPYHAYYRHKVSEFKEGKAQEPS

GO terms:
  GO:0005681 spliceosomal complex (C, IDA)
  GO:0000389 mRNA 3'-splice site recognition (P, TAS)
  GO:0000398 mRNA splicing, via spliceosome (P, IC)
  GO:0006397 mRNA processing (P, IMP)
  GO:0005634 nucleus (C, IDA)
  GO:0016607 nuclear speck (C, IDA)
  GO:0005684 U2-type spliceosomal complex (C, IDA)
  GO:0005686 U2 snRNP (C, IDA)
  GO:0071004 U2-type prespliceosome (C, IDA)
  GO:0071005 U2-type precatalytic spliceosome (C, IDA)
  GO:0071013 catalytic step 2 spliceosome (C, IDA)
  GO:1903241 U2-type prespliceosome assembly (P, IDA)
  GO:0000398 mRNA splicing, via spliceosome (P, IDA)
  GO:0005634 nucleus (C, EXP)
  GO:0005654 nucleoplasm (C, TAS)
  GO:0005515 protein binding (F, IPI)
  GO:0005654 nucleoplasm (C, IDA)
  GO:0003723 RNA binding (F, IDA)
  GO:0003723 RNA binding (F, HDA)

Solvent-accessible surface area: 4351 Å² total; per-residue (Å²): 82,123,50,133,56,34,0,9,114,13,0,15,107,0,8,182,61,14,84,96,50,24,61,124,28,87,122,106,59,78,146,54,95,112,42,61,3,0,18,92,132,30,114,72,33,76,72,0,151,90,13,12,57,28,28,111,121,67,122,33,139,108,38,159

Secondary structure (DSSP, 8-state):
-HHHHHHHHHHHHHHHH-THHHHHHHHHSTT-GGGGGGSTTSTTHHHHHHHHHHHHHT-SPP--